Protein AF-A0A1Q9EJE6-F1 (afdb_monomer)

Nearest PDB structures (foldseek):
  3c5n-assembly2_B  TM=5.403E-01  e=3.319E-02  Homo sapiens
  8ex5-assembly1_A  TM=1.142E-01  e=8.002E-02  Homo sapiens
  4nqi-assembly2_D  TM=1.603E-01  e=3.371E+00  Dictyostelium discoideum
  5izt-assembly1_A  TM=1.850E-01  e=8.495E+00  Borreliella burgdorferi B31

Mean predicted aligned error: 17.65 Å

Radius of gyration: 38.87 Å; Cα contacts (8 Å, |Δi|>4): 853; chains: 1; bounding box: 140×93×138 Å

Sequence (865 aa):
MLPLPQVRPEDIKGFANVIARLAELMSLAAFLPVVFRGRMSFTAARTRTAALKAAEAAEQRKTDQKAAGNKDDKDDAVAEEQEAPVQGAPTGIFCLLLCLASEVLRGRGLFVPAASGSKDSPVLVVVDKLKTVGQKLQKRHSDILEKSILERVSLAFAEVLKTQQVFETIHSLVMICVAVAALLNAAVSLGLPAIGQIFAGKRQASSSRAPLLFAVLSVVPVAIFGYGHFANLLKALRSVPQLPALCDALQHALRVAAVVVADADGTPAGFAMFQAASLLTRISSEVASGRLAEAIAPIRAKQDFWSLLDNSTATHGLISLLGTLWLAFGHLRRHSALLAGMALLSIAASPVTLALGWPEASKLLGLPTNEAHPERGLLRFTSVLYAGTAAATLLSGGTVGMLSVMLVLQLVARIHGTEAFASLFSYAGPWPLPAQQERLCAARSFLLACLAAGGGCMRDLAFVDRAPPAVGRGVLARAAKYWLTWAMFSATGAAGNEPQGARKAGAFCHSTPPVLMQRRASLTNRTAGNSTASEEMGWTNSTRADRALVQLEEAFQSAVRWNRWTPGPIGRGWVAMLLTRSSWTNSSLVDEVRRIHASSYFASSPAVFLILLAALGIVLSVCLAVYCRSEQRFGPSQKPDPAPSEVLQRVKSSRSGPPPSLLTSPVGSPSYRKASSGDTTIPRTRWLSPSLVVPSGMELVFAVSELVSAEKQQLAFHIVDLQGQPLSRVVVDEFGSRCGIFLHSLDERPLAWVRTAPLYEKRGGLPQICWPSGEAYGTIAKEDPLPNKRYVLRDASGQRLFTFNGNFQEKAVNVVNANGRLVCDTERCAAPTGNAPYFQVRVAPGVDAGLILCGLLAIDKLRRT

Secondary structure (DSSP, 8-state):
-PPPP---HHHHHHHHHHHHHHHHHHHHHTTHHHHHH--SSHHHHHHHHHHHHHHHHHHHHHHHHHHHS-S------------PPP----HHHHHHHHHHHHHHHHTGGGTSPPPTT-TT-HHHHHHHHHHHHHHHHHHTHHHHHTS-HHHHHHHHHHHHTTSHHHHHHHHHHHHHHHHHHHHHHHHHHHHHHHHHHHHT-----SSTTHHHHHHHHHHHHHHHHHHHHHHHHHHHHHT-TTHHHHHHHHHHHHHHHHHHHS-TTTS-HHHHHHHHHHHHHHHHHHHHTSHHHHHHHHHHHH--TTHHHHSHHHHHHHHHHHHHHHIIIIIGGG-HHHHHHHHHHHHHTSHHHHHHHHHHHHHHTT--TT-S-HHHHHHHHHHHHHHHHHHHHHHHTHHHHHHHHHHHHHHHHHHH-HHHHHHHHHT----S-TTTHHHHHHHHHHHHHHHHHTT--S---S--------S-THHHHHHHHHHHHHHHHTTT------------------------------------------------TTHHHHHHHHHHHHHHHHHHHS------TTSHHHHTTS--------THHHHHHHHHTT-TTGGG-HHHHHHHHHHHHHHHHHHHHHHHHHHTT-------PPP-------------------------PPPPPP-----------S-S-GGGBPPTT--EEEEEETT--SS--EEEEEEE-TTS-EEEEEEEESSSSS-EEEEE-TT--EEEEEE-HHHHHSTT---EEE-TTS-EEEEEEE-TT-SS-EEEEEETTS-EEEEEEEETTTTEEEEEETTS-EEEEEEEE--SSSSS-EEEEEE-TT-BHHHHHHHHHHHHHHTT-

Organism: Symbiodinium microadriaticum (NCBI:txid2951)

Solvent-accessible surface area (backbone atoms only — not comparable to full-atom values): 50777 Å² total; per-residue (Å²): 132,82,78,76,80,84,80,54,73,69,62,33,39,60,36,16,68,46,24,42,49,49,14,53,40,29,46,56,55,19,45,35,62,51,31,63,55,52,48,74,40,50,60,58,52,48,51,48,50,50,49,48,51,50,48,50,53,51,49,50,52,49,52,55,50,57,72,74,47,84,90,81,87,82,83,90,79,84,79,78,80,75,77,75,79,78,84,69,78,66,44,56,58,56,19,44,49,28,40,35,50,16,29,49,45,70,24,37,54,62,73,51,57,52,61,93,88,52,78,77,27,55,55,54,48,40,47,52,43,48,48,50,48,50,51,51,51,60,74,38,43,75,76,48,67,80,47,55,71,66,54,54,53,34,53,50,42,26,60,51,44,62,43,65,72,41,34,51,47,53,46,21,53,51,50,38,26,49,37,48,19,41,50,51,37,47,49,52,61,62,43,53,62,57,52,50,49,64,73,66,67,66,78,71,80,78,80,80,65,52,64,65,51,48,52,49,63,51,50,49,54,50,50,50,50,47,63,74,39,42,68,57,51,51,51,59,52,68,70,41,92,59,42,68,64,51,36,61,54,48,22,53,51,31,39,32,48,15,59,66,49,37,38,66,88,42,44,60,66,63,27,47,26,25,43,30,23,14,36,50,15,35,48,44,16,37,51,39,60,40,55,41,55,64,48,44,46,61,37,75,73,66,74,42,70,68,57,38,67,75,33,64,64,36,37,53,46,50,52,36,49,53,40,28,51,46,33,45,64,70,44,27,60,85,35,60,70,48,42,50,49,23,51,50,52,28,50,60,48,25,52,68,44,40,70,66,45,41,67,58,50,34,54,76,70,69,45,80,79,82,52,98,49,68,50,58,57,52,39,32,52,51,36,38,51,38,52,51,51,54,49,51,40,38,56,54,34,45,71,51,16,52,50,24,43,51,51,51,52,51,51,42,31,65,56,64,37,58,64,65,54,48,58,58,56,67,68,64,58,87,68,95,41,93,88,50,46,68,62,52,50,49,50,52,51,48,53,52,46,56,59,52,68,73,62,74,67,96,73,81,96,79,84,86,91,83,80,82,95,83,83,66,77,64,57,62,55,48,51,54,48,54,49,54,53,51,58,54,52,70,73,70,74,86,78,89,81,86,84,86,88,85,89,85,89,85,90,88,89,85,85,88,90,89,82,88,80,92,80,84,86,87,81,84,86,81,84,91,83,83,88,89,80,91,75,92,82,85,83,74,82,67,66,58,62,59,47,52,53,51,49,50,51,49,51,53,55,48,59,65,67,68,67,83,73,86,79,70,100,77,66,71,72,71,61,61,73,79,65,76,84,79,89,77,93,58,80,71,58,61,59,52,54,58,61,61,70,74,62,95,64,74,89,73,47,66,67,60,54,50,51,49,51,50,51,50,49,50,52,51,47,49,54,48,49,57,50,50,62,61,49,71,77,63,68,87,84,73,76,89,76,82,86,83,80,89,89,91,84,85,82,86,81,83,87,80,88,88,87,84,88,84,89,84,88,85,90,86,86,81,86,81,84,87,80,84,88,90,74,91,73,72,79,76,70,95,53,74,25,73,92,40,42,27,53,79,94,38,73,44,63,34,31,41,64,74,77,72,53,55,63,86,48,77,50,72,51,58,31,19,34,81,83,46,50,74,68,29,34,40,37,35,32,46,82,53,96,71,24,20,39,37,36,22,38,80,85,68,46,68,44,30,30,32,40,41,46,40,51,76,77,34,94,85,37,55,37,29,39,20,39,64,88,64,51,73,52,26,39,49,42,78,54,83,86,54,97,60,66,32,36,36,35,19,37,80,86,64,51,64,52,36,37,42,39,55,44,75,88,64,40,36,35,39,31,20,37,70,86,68,46,79,44,31,44,31,37,64,43,83,47,66,82,59,90,60,60,25,30,35,40,40,34,36,48,69,36,42,48,51,51,53,49,50,49,54,58,49,49,42,37,55,74,74,118

Structure (mmCIF, N/CA/C/O backbone):
data_AF-A0A1Q9EJE6-F1
#
_entry.id   AF-A0A1Q9EJE6-F1
#
loop_
_atom_site.group_PDB
_atom_site.id
_atom_site.type_symbol
_atom_site.label_atom_id
_atom_site.label_alt_id
_atom_site.label_comp_id
_atom_site.label_asym_id
_atom_site.label_entity_id
_atom_site.label_seq_id
_atom_site.pdbx_PDB_ins_code
_atom_site.Cartn_x
_atom_site.Cartn_y
_atom_site.Cartn_z
_atom_site.occupancy
_atom_site.B_iso_or_equiv
_atom_site.auth_seq_id
_atom_site.auth_comp_id
_atom_site.auth_asym_id
_atom_site.auth_atom_id
_atom_site.pdbx_PDB_model_num
ATOM 1 N N . MET A 1 1 ? 16.551 -41.892 -1.245 1.00 55.69 1 MET A N 1
ATOM 2 C CA . MET A 1 1 ? 15.964 -40.540 -1.360 1.00 55.69 1 MET A CA 1
ATOM 3 C C . MET A 1 1 ? 15.736 -40.037 0.049 1.00 55.69 1 MET A C 1
ATOM 5 O O . MET A 1 1 ? 14.985 -40.681 0.768 1.00 55.69 1 MET A O 1
ATOM 9 N N . LEU A 1 2 ? 16.419 -38.973 0.475 1.00 67.12 2 LEU A N 1
ATOM 10 C CA . LEU A 1 2 ? 16.046 -38.311 1.726 1.00 67.12 2 LEU A CA 1
ATOM 11 C C . LEU A 1 2 ? 14.657 -37.682 1.518 1.00 67.12 2 LEU A C 1
ATOM 13 O O . LEU A 1 2 ? 14.440 -37.091 0.455 1.00 67.12 2 LEU A O 1
ATOM 17 N N . PRO A 1 3 ? 13.703 -37.853 2.448 1.00 81.25 3 PRO A N 1
ATOM 18 C CA . PRO A 1 3 ? 12.403 -37.208 2.338 1.00 81.25 3 PRO A CA 1
ATOM 19 C C . PRO A 1 3 ? 12.618 -35.693 2.272 1.00 81.25 3 PRO A C 1
ATOM 21 O O . PRO A 1 3 ? 13.289 -35.125 3.134 1.00 81.25 3 PRO A O 1
ATOM 24 N N . LEU A 1 4 ? 12.093 -35.049 1.225 1.00 79.06 4 LEU A N 1
ATOM 25 C CA . LEU A 1 4 ? 12.122 -33.592 1.133 1.00 79.06 4 LEU A CA 1
ATOM 26 C C . LEU A 1 4 ? 11.397 -33.025 2.363 1.00 79.06 4 LEU A C 1
ATOM 28 O O . LEU A 1 4 ? 10.298 -33.499 2.674 1.00 79.06 4 LEU A O 1
ATOM 32 N N . PRO A 1 5 ? 11.989 -32.051 3.074 1.00 84.75 5 PRO A N 1
ATOM 33 C CA . PRO A 1 5 ? 11.337 -31.439 4.221 1.00 84.75 5 PRO A CA 1
ATOM 34 C C . PRO A 1 5 ? 9.996 -30.842 3.780 1.00 84.75 5 PRO A C 1
ATOM 36 O O . PRO A 1 5 ? 9.907 -30.158 2.758 1.00 84.75 5 PRO A O 1
ATOM 39 N N . GLN A 1 6 ? 8.934 -31.153 4.526 1.00 88.00 6 GLN A N 1
ATOM 40 C CA . GLN A 1 6 ? 7.605 -30.618 4.249 1.00 88.00 6 GLN A CA 1
ATOM 41 C C . GLN A 1 6 ? 7.590 -29.125 4.582 1.00 88.00 6 GLN A C 1
ATOM 43 O O . GLN A 1 6 ? 7.669 -28.748 5.749 1.00 88.00 6 GLN A O 1
ATOM 48 N N . VAL A 1 7 ? 7.495 -28.285 3.551 1.00 87.75 7 VAL A N 1
ATOM 49 C CA . VAL A 1 7 ? 7.324 -26.835 3.700 1.00 87.75 7 VAL A CA 1
ATOM 50 C C . VAL A 1 7 ? 5.865 -26.561 4.047 1.00 87.75 7 VAL A C 1
ATOM 52 O O . VAL A 1 7 ? 4.972 -26.975 3.301 1.00 87.75 7 VAL A O 1
ATOM 55 N N . ARG A 1 8 ? 5.601 -25.879 5.167 1.00 89.88 8 ARG A N 1
ATOM 56 C CA . ARG A 1 8 ? 4.228 -25.511 5.525 1.00 89.88 8 ARG A CA 1
ATOM 57 C C . ARG A 1 8 ? 3.794 -24.307 4.679 1.00 89.88 8 ARG A C 1
ATOM 59 O O . ARG A 1 8 ? 4.611 -23.429 4.403 1.00 89.88 8 ARG A O 1
ATOM 66 N N . PRO A 1 9 ? 2.513 -24.204 4.286 1.00 85.81 9 PRO A N 1
ATOM 67 C CA . PRO A 1 9 ? 2.012 -23.040 3.549 1.00 85.81 9 PRO A CA 1
ATOM 68 C C . PRO A 1 9 ? 2.236 -21.704 4.277 1.00 85.81 9 PRO A C 1
ATOM 70 O O . PRO A 1 9 ? 2.413 -20.668 3.641 1.00 85.81 9 PRO A O 1
ATOM 73 N N . GLU A 1 10 ? 2.249 -21.727 5.610 1.00 86.00 10 GLU A N 1
ATOM 74 C CA . GLU A 1 10 ? 2.514 -20.556 6.454 1.00 86.00 10 GLU A CA 1
ATOM 75 C C . GLU A 1 10 ? 3.941 -20.027 6.274 1.00 86.00 10 GLU A C 1
ATOM 77 O O . GLU A 1 10 ? 4.134 -18.816 6.146 1.00 86.00 10 GLU A O 1
ATOM 82 N N . ASP A 1 11 ? 4.918 -20.930 6.150 1.00 86.62 11 ASP A N 1
ATOM 83 C CA . ASP A 1 11 ? 6.318 -20.573 5.912 1.00 86.62 11 ASP A CA 1
ATOM 84 C C . ASP A 1 11 ? 6.452 -19.836 4.570 1.00 86.62 11 ASP A C 1
ATOM 86 O O . ASP A 1 11 ? 7.142 -18.824 4.469 1.00 86.62 11 ASP A O 1
ATOM 90 N N . ILE A 1 12 ? 5.718 -20.286 3.544 1.00 90.00 12 ILE A N 1
ATOM 91 C CA . ILE A 1 12 ? 5.713 -19.685 2.199 1.00 90.00 12 ILE A CA 1
ATOM 92 C C . ILE A 1 12 ? 5.156 -18.256 2.226 1.00 90.00 12 ILE A C 1
ATOM 94 O O . ILE A 1 12 ? 5.728 -17.360 1.594 1.00 90.00 12 ILE A O 1
ATOM 98 N N . LYS A 1 13 ? 4.075 -18.016 2.983 1.00 88.44 13 LYS A N 1
ATOM 99 C CA . LYS A 1 13 ? 3.480 -16.677 3.127 1.00 88.44 13 LYS A CA 1
ATOM 100 C C . LYS A 1 13 ? 4.464 -15.683 3.750 1.00 88.44 13 LYS A C 1
ATOM 102 O O . LYS A 1 13 ? 4.498 -14.525 3.330 1.00 88.44 13 LYS A O 1
ATOM 107 N N . GLY A 1 14 ? 5.314 -16.136 4.677 1.00 87.81 14 GLY A N 1
ATOM 108 C CA . GLY A 1 14 ? 6.379 -15.321 5.275 1.00 87.81 14 GLY A CA 1
ATOM 109 C C . GLY A 1 14 ? 7.377 -14.764 4.249 1.00 87.81 14 GLY A C 1
ATOM 110 O O . GLY A 1 14 ? 7.838 -13.626 4.379 1.00 87.81 14 GLY A O 1
ATOM 111 N N . PHE A 1 15 ? 7.652 -15.510 3.173 1.00 93.94 15 PHE A N 1
ATOM 112 C CA . PHE A 1 15 ? 8.579 -15.093 2.115 1.00 93.94 15 PHE A CA 1
ATOM 113 C C . PHE A 1 15 ? 7.953 -14.200 1.038 1.00 93.94 15 PHE A C 1
ATOM 115 O O . PHE A 1 15 ? 8.701 -13.527 0.327 1.00 93.94 15 PHE A O 1
ATOM 122 N N . ALA A 1 16 ? 6.623 -14.123 0.920 1.00 93.75 16 ALA A N 1
ATOM 123 C CA . ALA A 1 16 ? 5.955 -13.380 -0.157 1.00 93.75 16 ALA A CA 1
ATOM 124 C C . ALA A 1 16 ? 6.440 -11.920 -0.265 1.00 93.75 16 ALA A C 1
ATOM 126 O O . ALA A 1 16 ? 6.771 -11.448 -1.357 1.00 93.75 16 ALA A O 1
ATOM 127 N N . ASN A 1 17 ? 6.588 -11.240 0.877 1.00 92.19 17 ASN A N 1
ATOM 128 C CA . ASN A 1 17 ? 7.103 -9.869 0.947 1.00 92.19 17 ASN A CA 1
ATOM 129 C C . ASN A 1 17 ? 8.565 -9.751 0.502 1.00 92.19 17 ASN A C 1
ATOM 131 O O . ASN A 1 17 ? 8.957 -8.746 -0.087 1.00 92.19 17 ASN A O 1
ATOM 135 N N . VAL A 1 18 ? 9.388 -10.758 0.790 1.00 95.06 18 VAL A N 1
ATOM 136 C CA . VAL A 1 18 ? 10.798 -10.761 0.394 1.00 95.06 18 VAL A CA 1
ATOM 137 C C . VAL A 1 18 ? 10.926 -10.951 -1.116 1.00 95.06 18 VAL A C 1
ATOM 139 O O . VAL A 1 18 ? 11.690 -10.243 -1.766 1.00 95.06 18 VAL A O 1
ATOM 142 N N . ILE A 1 19 ? 10.109 -11.838 -1.682 1.00 95.75 19 ILE A N 1
ATOM 143 C CA . ILE A 1 19 ? 10.043 -12.118 -3.121 1.00 95.75 19 ILE A CA 1
ATOM 144 C C . ILE A 1 19 ? 9.580 -10.884 -3.892 1.00 95.75 19 ILE A C 1
ATOM 146 O O . ILE A 1 19 ? 10.188 -10.536 -4.902 1.00 95.75 19 ILE A O 1
ATOM 150 N N . ALA A 1 20 ? 8.577 -10.161 -3.382 1.00 95.12 20 ALA A N 1
ATOM 151 C CA . ALA A 1 20 ? 8.160 -8.886 -3.966 1.00 95.12 20 ALA A CA 1
ATOM 152 C C . ALA A 1 20 ? 9.343 -7.906 -4.065 1.00 95.12 20 ALA A C 1
ATOM 154 O O . ALA A 1 20 ? 9.559 -7.284 -5.101 1.00 95.12 20 ALA A O 1
ATOM 155 N N . ARG A 1 21 ? 10.176 -7.813 -3.021 1.00 95.19 21 ARG A N 1
ATOM 156 C CA . ARG A 1 21 ? 11.365 -6.943 -3.034 1.00 95.19 21 ARG A CA 1
ATOM 157 C C . ARG A 1 21 ? 12.474 -7.444 -3.946 1.00 95.19 21 ARG A C 1
ATOM 159 O O . ARG A 1 21 ? 13.160 -6.621 -4.543 1.00 95.19 21 ARG A O 1
ATOM 166 N N . LEU A 1 22 ? 12.648 -8.758 -4.075 1.00 96.44 22 LEU A N 1
ATOM 167 C CA . LEU A 1 22 ? 13.573 -9.344 -5.047 1.00 96.44 22 LEU A CA 1
ATOM 168 C C . LEU A 1 22 ? 13.137 -9.031 -6.483 1.00 96.44 22 LEU A C 1
ATOM 170 O O . LEU A 1 22 ? 13.984 -8.687 -7.305 1.00 96.44 22 LEU A O 1
ATOM 174 N N . ALA A 1 23 ? 11.834 -9.051 -6.774 1.00 96.62 23 ALA A N 1
ATOM 175 C CA . ALA A 1 23 ? 11.320 -8.612 -8.069 1.00 96.62 23 ALA A CA 1
ATOM 176 C C . ALA A 1 23 ? 11.697 -7.147 -8.351 1.00 96.62 23 ALA A C 1
ATOM 178 O O . ALA A 1 23 ? 12.178 -6.835 -9.442 1.00 96.62 23 ALA A O 1
ATOM 179 N N . GLU A 1 24 ? 11.559 -6.255 -7.367 1.00 96.31 24 GLU A N 1
ATOM 180 C CA . GLU A 1 24 ? 11.955 -4.846 -7.514 1.00 96.31 24 GLU A CA 1
ATOM 181 C C . GLU A 1 24 ? 13.469 -4.633 -7.595 1.00 96.31 24 GLU A C 1
ATOM 183 O O . GLU A 1 24 ? 13.945 -3.762 -8.324 1.00 96.31 24 GLU A O 1
ATOM 188 N N . LEU A 1 25 ? 14.252 -5.460 -6.908 1.00 96.38 25 LEU A N 1
ATOM 189 C CA . LEU A 1 25 ? 15.700 -5.487 -7.063 1.00 96.38 25 LEU A CA 1
ATOM 190 C C . LEU A 1 25 ? 16.098 -5.861 -8.496 1.00 96.38 25 LEU A C 1
ATOM 192 O O . LEU A 1 25 ? 16.945 -5.196 -9.087 1.00 96.38 25 LEU A O 1
ATOM 196 N N . MET A 1 26 ? 15.482 -6.900 -9.066 1.00 96.88 26 MET A N 1
ATOM 197 C CA . MET A 1 26 ? 15.737 -7.314 -10.449 1.00 96.88 26 MET A CA 1
ATOM 198 C C . MET A 1 26 ? 15.295 -6.239 -11.447 1.00 96.88 26 MET A C 1
ATOM 200 O O . MET A 1 26 ? 16.007 -5.981 -12.414 1.00 96.88 26 MET A O 1
ATOM 204 N N . SER A 1 27 ? 14.175 -5.557 -11.178 1.00 96.19 27 SER A N 1
ATOM 205 C CA . SER A 1 27 ? 13.733 -4.387 -11.951 1.00 96.19 27 SER A CA 1
ATOM 206 C C . SER A 1 27 ? 14.822 -3.320 -12.022 1.00 96.19 27 SER A C 1
ATOM 208 O O . SER A 1 27 ? 15.177 -2.856 -13.103 1.00 96.19 27 SER A O 1
ATOM 210 N N . LEU A 1 28 ? 15.388 -2.968 -10.866 1.00 96.19 28 LEU A N 1
ATOM 211 C CA . LEU A 1 28 ? 16.460 -1.988 -10.754 1.00 96.19 28 LEU A CA 1
ATOM 212 C C . LEU A 1 28 ? 17.743 -2.474 -11.442 1.00 96.19 28 LEU A C 1
ATOM 214 O O . LEU A 1 28 ? 18.359 -1.730 -12.204 1.00 96.19 28 LEU A O 1
ATOM 218 N N . ALA A 1 29 ? 18.119 -3.739 -11.235 1.00 95.94 29 ALA A N 1
ATOM 219 C CA . ALA A 1 29 ? 19.286 -4.352 -11.864 1.00 95.94 29 ALA A CA 1
ATOM 220 C C . ALA A 1 29 ? 19.186 -4.382 -13.399 1.00 95.94 29 ALA A C 1
ATOM 222 O O . ALA A 1 29 ? 20.208 -4.289 -14.079 1.00 95.94 29 ALA A O 1
ATOM 223 N N . ALA A 1 30 ? 17.975 -4.426 -13.965 1.00 95.25 30 ALA A N 1
ATOM 224 C CA . ALA A 1 30 ? 17.783 -4.333 -15.410 1.00 95.25 30 ALA A CA 1
ATOM 225 C C . ALA A 1 30 ? 18.321 -3.021 -15.998 1.00 95.25 30 ALA A C 1
ATOM 227 O O . ALA A 1 30 ? 18.731 -3.001 -17.157 1.00 95.25 30 ALA A O 1
ATOM 228 N N . PHE A 1 31 ? 18.377 -1.939 -15.215 1.00 93.69 31 PHE A N 1
ATOM 229 C CA . PHE A 1 31 ? 18.925 -0.659 -15.660 1.00 93.69 31 PHE A CA 1
ATOM 230 C C . PHE A 1 31 ? 20.453 -0.588 -15.593 1.00 93.69 31 PHE A C 1
ATOM 232 O O . PHE A 1 31 ? 21.020 0.287 -16.247 1.00 93.69 31 PHE A O 1
ATOM 239 N N . LEU A 1 32 ? 21.142 -1.505 -14.896 1.00 92.69 32 LEU A N 1
ATOM 240 C CA . LEU A 1 32 ? 22.612 -1.513 -14.847 1.00 92.69 32 LEU A CA 1
ATOM 241 C C . LEU A 1 32 ? 23.218 -1.561 -16.259 1.00 92.69 32 LEU A C 1
ATOM 243 O O . LEU A 1 32 ? 23.993 -0.668 -16.593 1.00 92.69 32 LEU A O 1
ATOM 247 N N . PRO A 1 33 ? 22.843 -2.520 -17.133 1.00 89.50 33 PRO A N 1
ATOM 248 C CA . PRO A 1 33 ? 23.347 -2.566 -18.503 1.00 89.50 33 PRO A CA 1
ATOM 249 C C . PRO A 1 33 ? 23.011 -1.318 -19.321 1.00 89.50 33 PRO A C 1
ATOM 251 O O . PRO A 1 33 ? 23.768 -0.971 -20.223 1.00 89.50 33 PRO A O 1
ATOM 254 N N . VAL A 1 34 ? 21.890 -0.653 -19.029 1.00 88.12 34 VAL A N 1
ATOM 255 C CA . VAL A 1 34 ? 21.440 0.546 -19.749 1.00 88.12 34 VAL A CA 1
ATOM 256 C C . VAL A 1 34 ? 22.289 1.754 -19.359 1.00 88.12 34 VAL A C 1
ATOM 258 O O . VAL A 1 34 ? 22.837 2.429 -20.232 1.00 88.12 34 VAL A O 1
ATOM 261 N N . VAL A 1 35 ? 22.444 1.998 -18.056 1.00 86.88 35 VAL A N 1
ATOM 262 C CA . VAL A 1 35 ? 23.222 3.124 -17.526 1.00 86.88 35 VAL A CA 1
ATOM 263 C C . VAL A 1 35 ? 24.711 2.913 -17.768 1.00 86.88 35 VAL A C 1
ATOM 265 O O . VAL A 1 35 ? 25.362 3.807 -18.300 1.00 86.88 35 VAL A O 1
ATOM 268 N N . PHE A 1 36 ? 25.232 1.717 -17.476 1.00 84.31 36 PHE A N 1
ATOM 269 C CA . PHE A 1 36 ? 26.645 1.389 -17.661 1.00 84.31 36 PHE A CA 1
ATOM 270 C C . PHE A 1 36 ? 27.059 1.471 -19.125 1.00 84.31 36 PHE A C 1
ATOM 272 O O . PHE A 1 36 ? 28.151 1.937 -19.444 1.00 84.31 36 PHE A O 1
ATOM 279 N N . ARG A 1 37 ? 26.186 1.037 -20.046 1.00 78.06 37 ARG A N 1
ATOM 280 C CA . ARG A 1 37 ? 26.501 1.200 -21.461 1.00 78.06 37 ARG A CA 1
ATOM 281 C C . ARG A 1 37 ? 26.421 2.652 -21.883 1.00 78.06 37 ARG A C 1
ATOM 283 O O . ARG A 1 37 ? 27.168 2.978 -22.795 1.00 78.06 37 ARG A O 1
ATOM 290 N N . GLY A 1 38 ? 25.546 3.492 -21.309 1.00 60.56 38 GLY A N 1
ATOM 291 C CA . GLY A 1 38 ? 25.366 4.903 -21.708 1.00 60.56 38 GLY A CA 1
ATOM 292 C C . GLY A 1 38 ? 25.186 5.104 -23.225 1.00 60.56 38 GLY A C 1
ATOM 293 O O . GLY A 1 38 ? 25.336 6.201 -23.744 1.00 60.56 38 GLY A O 1
ATOM 294 N N . ARG A 1 39 ? 24.926 4.006 -23.945 1.00 52.97 39 ARG A N 1
ATOM 295 C CA . ARG A 1 39 ? 25.092 3.784 -25.387 1.00 52.97 39 ARG A CA 1
ATOM 296 C C . ARG A 1 39 ? 24.035 2.769 -25.827 1.00 52.97 39 ARG A C 1
ATOM 298 O O . ARG A 1 39 ? 24.349 1.782 -26.487 1.00 52.97 39 ARG A O 1
ATOM 305 N N . MET A 1 40 ? 22.781 2.951 -25.409 1.00 47.69 40 MET A N 1
ATOM 306 C CA . MET A 1 40 ? 21.665 2.233 -26.036 1.00 47.69 40 MET A CA 1
ATOM 307 C C . MET A 1 40 ? 21.725 2.533 -27.540 1.00 47.69 40 MET A C 1
ATOM 309 O O . MET A 1 40 ? 21.690 3.694 -27.932 1.00 47.69 40 MET A O 1
ATOM 313 N N . SER A 1 41 ? 21.912 1.500 -28.363 1.00 47.94 41 SER A N 1
ATOM 314 C CA . SER A 1 41 ? 21.872 1.519 -29.834 1.00 47.94 41 SER A CA 1
ATOM 315 C C . SER A 1 41 ? 22.832 2.460 -30.599 1.00 47.94 41 SER A C 1
ATOM 317 O O . SER A 1 41 ? 22.969 2.332 -31.809 1.00 47.94 41 SER A O 1
ATOM 319 N N . PHE A 1 42 ? 23.599 3.351 -29.967 1.00 49.84 42 PHE A N 1
ATOM 320 C CA . PHE A 1 42 ? 24.499 4.243 -30.718 1.00 49.84 42 PHE A CA 1
ATOM 321 C C . PHE A 1 42 ? 25.666 3.547 -31.394 1.00 49.84 42 PHE A C 1
ATOM 323 O O . PHE A 1 42 ? 26.182 4.051 -32.385 1.00 49.84 42 PHE A O 1
ATOM 330 N N . THR A 1 43 ? 26.108 2.408 -30.870 1.00 48.34 43 THR A N 1
ATOM 331 C CA . THR A 1 43 ? 27.097 1.582 -31.560 1.00 48.34 43 THR A CA 1
ATOM 332 C C . THR A 1 43 ? 26.485 0.922 -32.782 1.00 48.34 43 THR A C 1
ATOM 334 O O . THR A 1 43 ? 27.141 0.934 -33.809 1.00 48.34 43 THR A O 1
ATOM 337 N N . ALA A 1 44 ? 25.232 0.458 -32.718 1.00 54.94 44 ALA A N 1
ATOM 338 C CA . ALA A 1 44 ? 24.502 -0.039 -33.884 1.00 54.94 44 ALA A CA 1
ATOM 339 C C . ALA A 1 44 ? 24.224 1.083 -34.898 1.00 54.94 44 ALA A C 1
ATOM 341 O O . ALA A 1 44 ? 24.396 0.889 -36.093 1.00 54.94 44 ALA A O 1
ATOM 342 N N . ALA A 1 45 ? 23.887 2.291 -34.440 1.00 56.62 45 ALA A N 1
ATOM 343 C CA . ALA A 1 45 ? 23.759 3.466 -35.297 1.00 56.62 45 ALA A CA 1
ATOM 344 C C . ALA A 1 45 ? 25.112 3.891 -35.893 1.00 56.62 45 ALA A C 1
ATOM 346 O O . ALA A 1 45 ? 25.165 4.276 -37.057 1.00 56.62 45 ALA A O 1
ATOM 347 N N . ARG A 1 46 ? 26.221 3.784 -35.143 1.00 60.62 46 ARG A N 1
ATOM 348 C CA . ARG A 1 46 ? 27.589 4.050 -35.628 1.00 60.62 46 ARG A CA 1
ATOM 349 C C . ARG A 1 46 ? 28.075 2.995 -36.612 1.00 60.62 46 ARG A C 1
ATOM 351 O O . ARG A 1 46 ? 28.682 3.360 -37.607 1.00 60.62 46 ARG A O 1
ATOM 358 N N . THR A 1 47 ? 27.817 1.714 -36.366 1.00 66.31 47 THR A N 1
ATOM 359 C CA . THR A 1 47 ? 28.171 0.646 -37.307 1.00 66.31 47 THR A CA 1
ATOM 360 C C . THR A 1 47 ? 27.275 0.692 -38.533 1.00 66.31 47 THR A C 1
ATOM 362 O O . THR A 1 47 ? 27.791 0.522 -39.626 1.00 66.31 47 THR A O 1
ATOM 365 N N . ARG A 1 48 ? 25.982 1.023 -38.400 1.00 66.00 48 ARG A N 1
ATOM 366 C CA . ARG A 1 48 ? 25.092 1.265 -39.547 1.00 66.00 48 ARG A CA 1
ATOM 367 C C . ARG A 1 48 ? 25.488 2.504 -40.334 1.00 66.00 48 ARG A C 1
ATOM 369 O O . ARG A 1 48 ? 25.484 2.435 -41.547 1.00 66.00 48 ARG A O 1
ATOM 376 N N . THR A 1 49 ? 25.882 3.606 -39.695 1.00 72.06 49 THR A N 1
ATOM 377 C CA . THR A 1 49 ? 26.400 4.780 -40.427 1.00 72.06 49 THR A CA 1
ATOM 378 C C . THR A 1 49 ? 27.767 4.514 -41.043 1.00 72.06 49 THR A C 1
ATOM 380 O O . THR A 1 49 ? 28.037 5.021 -42.122 1.00 72.06 49 THR A O 1
ATOM 383 N N . ALA A 1 50 ? 28.623 3.704 -40.416 1.00 73.38 50 ALA A N 1
ATOM 384 C CA . ALA A 1 50 ? 29.869 3.254 -41.030 1.00 73.38 50 ALA A CA 1
ATOM 385 C C . ALA A 1 50 ? 29.609 2.310 -42.215 1.00 73.38 50 ALA A C 1
ATOM 387 O O . ALA A 1 50 ? 30.267 2.444 -43.238 1.00 73.38 50 ALA A O 1
ATOM 388 N N . ALA A 1 51 ? 28.631 1.408 -42.106 1.00 76.62 51 ALA A N 1
ATOM 389 C CA . ALA A 1 51 ? 28.219 0.507 -43.177 1.00 76.62 51 ALA A CA 1
ATOM 390 C C . ALA A 1 51 ? 27.527 1.258 -44.323 1.00 76.62 51 ALA A C 1
ATOM 392 O O . ALA A 1 51 ? 27.839 0.990 -45.472 1.00 76.62 51 ALA A O 1
ATOM 393 N N . LEU A 1 52 ? 26.667 2.237 -44.022 1.00 82.62 52 LEU A N 1
ATOM 394 C CA . LEU A 1 52 ? 26.071 3.146 -45.007 1.00 82.62 52 LEU A CA 1
ATOM 395 C C . LEU A 1 52 ? 27.151 3.962 -45.704 1.00 82.62 52 LEU A C 1
ATOM 397 O O . LEU A 1 52 ? 27.197 3.955 -46.918 1.00 82.62 52 LEU A O 1
ATOM 401 N N . LYS A 1 53 ? 28.093 4.565 -44.968 1.00 83.06 53 LYS A N 1
ATOM 402 C CA . LYS A 1 53 ? 29.228 5.269 -45.584 1.00 83.06 53 LYS A CA 1
ATOM 403 C C . LYS A 1 53 ? 30.115 4.349 -46.416 1.00 83.06 53 LYS A C 1
ATOM 405 O O . LYS A 1 53 ? 30.668 4.786 -47.415 1.00 83.06 53 LYS A O 1
ATOM 410 N N . ALA A 1 54 ? 30.289 3.095 -46.004 1.00 82.12 54 ALA A N 1
ATOM 411 C CA . ALA A 1 54 ? 31.027 2.107 -46.781 1.00 82.12 54 ALA A CA 1
ATOM 412 C C . ALA A 1 54 ? 30.254 1.688 -48.042 1.00 82.12 54 ALA A C 1
ATOM 414 O O . ALA A 1 54 ? 30.878 1.493 -49.081 1.00 82.12 54 ALA A O 1
ATOM 415 N N . ALA A 1 55 ? 28.924 1.591 -47.967 1.00 84.69 55 ALA A N 1
ATOM 416 C CA . ALA A 1 55 ? 28.049 1.328 -49.103 1.00 84.69 55 ALA A CA 1
ATOM 417 C C . ALA A 1 55 ? 28.025 2.517 -50.074 1.00 84.69 55 ALA A C 1
ATOM 419 O O . ALA A 1 55 ? 28.275 2.312 -51.253 1.00 84.69 55 ALA A O 1
ATOM 420 N N . GLU A 1 56 ? 27.863 3.746 -49.576 1.00 88.44 56 GLU A N 1
ATOM 421 C CA . GLU A 1 56 ? 27.974 4.995 -50.344 1.00 88.44 56 GLU A CA 1
ATOM 422 C C . GLU A 1 56 ? 29.354 5.101 -51.006 1.00 88.44 56 GLU A C 1
ATOM 424 O O . GLU A 1 56 ? 29.451 5.360 -52.198 1.00 88.44 56 GLU A O 1
ATOM 429 N N . ALA A 1 57 ? 30.444 4.827 -50.279 1.00 87.62 57 ALA A N 1
ATOM 430 C CA . ALA A 1 57 ? 31.789 4.831 -50.856 1.00 87.62 57 ALA A CA 1
ATOM 431 C C . ALA A 1 57 ? 31.990 3.721 -51.903 1.00 87.62 57 ALA A C 1
ATOM 433 O O . ALA A 1 57 ? 32.738 3.907 -52.863 1.00 87.62 57 ALA A O 1
ATOM 434 N N . ALA A 1 58 ? 31.352 2.561 -51.732 1.00 86.81 58 ALA A N 1
ATOM 435 C CA . ALA A 1 58 ? 31.373 1.487 -52.721 1.00 86.81 58 ALA A CA 1
ATOM 436 C C . ALA A 1 58 ? 30.540 1.839 -53.961 1.00 86.81 58 ALA A C 1
ATOM 438 O O . ALA A 1 58 ? 30.938 1.496 -55.072 1.00 86.81 58 ALA A O 1
ATOM 439 N N . GLU A 1 59 ? 29.421 2.539 -53.787 1.00 89.94 59 GLU A N 1
ATOM 440 C CA . GLU A 1 59 ? 28.588 3.041 -54.875 1.00 89.94 59 GLU A CA 1
ATOM 441 C C . GLU A 1 59 ? 29.311 4.140 -55.654 1.00 89.94 59 GLU A C 1
ATOM 443 O O . GLU A 1 59 ? 29.436 4.018 -56.867 1.00 89.94 59 GLU A O 1
ATOM 448 N N . GLN A 1 60 ? 29.921 5.109 -54.964 1.00 89.62 60 GLN A N 1
ATOM 449 C CA . GLN A 1 60 ? 30.750 6.158 -55.565 1.00 89.62 60 GLN A CA 1
ATOM 450 C C . GLN A 1 60 ? 31.880 5.566 -56.422 1.00 89.62 60 GLN A C 1
ATOM 452 O O . GLN A 1 60 ? 32.114 5.995 -57.547 1.00 89.62 60 GLN A O 1
ATOM 457 N N . ARG A 1 61 ? 32.542 4.508 -55.929 1.00 88.50 61 ARG A N 1
ATOM 458 C CA . ARG A 1 61 ? 33.569 3.784 -56.696 1.00 88.50 61 ARG A CA 1
ATOM 459 C C . ARG A 1 61 ? 33.012 3.129 -57.959 1.00 88.50 61 ARG A C 1
ATOM 461 O O . ARG A 1 61 ? 33.729 3.065 -58.953 1.00 88.50 61 ARG A O 1
ATOM 468 N N . LYS A 1 62 ? 31.767 2.640 -57.939 1.00 88.00 62 LYS A N 1
ATOM 469 C CA . LYS A 1 62 ? 31.114 2.100 -59.141 1.00 88.00 62 LYS A CA 1
ATOM 470 C C . LYS A 1 62 ? 30.802 3.210 -60.138 1.00 88.00 62 LYS A C 1
ATOM 472 O O . LYS A 1 62 ? 31.012 2.998 -61.327 1.00 88.00 62 LYS A O 1
ATOM 477 N N . THR A 1 63 ? 30.344 4.376 -59.687 1.00 86.06 63 THR A N 1
ATOM 478 C CA . THR A 1 63 ? 30.101 5.533 -60.563 1.00 86.06 63 THR A CA 1
ATOM 479 C C . THR A 1 63 ? 31.395 6.047 -61.186 1.00 86.06 63 THR A C 1
ATOM 481 O O . THR A 1 63 ? 31.432 6.253 -62.397 1.00 86.06 63 THR A O 1
ATOM 484 N N . ASP A 1 64 ? 32.471 6.153 -60.405 1.00 85.12 64 ASP A N 1
ATOM 485 C CA . ASP A 1 64 ? 33.787 6.571 -60.900 1.00 85.12 64 ASP A CA 1
ATOM 486 C C . ASP A 1 64 ? 34.371 5.550 -61.897 1.00 85.12 64 ASP A C 1
ATOM 488 O O . ASP A 1 64 ? 34.913 5.930 -62.934 1.00 85.12 64 ASP A O 1
ATOM 492 N N . GLN A 1 65 ? 34.202 4.242 -61.649 1.00 83.56 65 GLN A N 1
ATOM 493 C CA . GLN A 1 65 ? 34.587 3.194 -62.605 1.00 83.56 65 GLN A CA 1
ATOM 494 C C . GLN A 1 65 ? 33.743 3.223 -63.886 1.00 83.56 65 GLN A C 1
ATOM 496 O O . GLN A 1 65 ? 34.280 3.012 -64.971 1.00 83.56 65 GLN A O 1
ATOM 501 N N . LYS A 1 66 ? 32.442 3.518 -63.786 1.00 77.81 66 LYS A N 1
ATOM 502 C CA . LYS A 1 66 ? 31.548 3.644 -64.948 1.00 77.81 66 LYS A CA 1
ATOM 503 C C . LYS A 1 66 ? 31.855 4.900 -65.771 1.00 77.81 66 LYS A C 1
ATOM 505 O O . LYS A 1 66 ? 31.688 4.874 -66.982 1.00 77.81 66 LYS A O 1
ATOM 510 N N . ALA A 1 67 ? 32.351 5.968 -65.142 1.00 77.44 67 ALA A N 1
ATOM 511 C CA . ALA A 1 67 ? 32.825 7.170 -65.829 1.00 77.44 67 ALA A CA 1
ATOM 512 C C . ALA A 1 67 ? 34.164 6.963 -66.568 1.00 77.44 67 ALA A C 1
ATOM 514 O O . ALA A 1 67 ? 34.452 7.691 -67.515 1.00 77.44 67 ALA A O 1
ATOM 515 N N . ALA A 1 68 ? 34.967 5.973 -66.161 1.00 78.12 68 ALA A N 1
ATOM 516 C CA . ALA A 1 68 ? 36.235 5.619 -66.803 1.00 78.12 68 ALA A CA 1
ATOM 517 C C . ALA A 1 68 ? 36.111 4.515 -67.882 1.00 78.12 68 ALA A C 1
ATOM 519 O O . ALA A 1 68 ? 37.068 4.275 -68.616 1.00 78.12 68 ALA A O 1
ATOM 520 N N . GLY A 1 69 ? 34.960 3.837 -67.979 1.00 66.88 69 GLY A N 1
ATOM 521 C CA . GLY A 1 69 ? 34.688 2.768 -68.947 1.00 66.88 69 GLY A CA 1
ATOM 522 C C . GLY A 1 69 ? 34.029 3.271 -70.237 1.00 66.88 69 GLY A C 1
ATOM 523 O O . GLY A 1 69 ? 33.148 4.123 -70.201 1.00 66.88 69 GLY A O 1
ATOM 524 N N . ASN A 1 70 ? 34.481 2.732 -71.372 1.00 58.94 70 ASN A N 1
ATOM 525 C CA . ASN A 1 70 ? 34.133 3.105 -72.746 1.00 58.94 70 ASN A CA 1
ATOM 526 C C . ASN A 1 70 ? 32.611 3.203 -73.029 1.00 58.94 70 ASN A C 1
ATOM 528 O O . ASN A 1 70 ? 31.811 2.451 -72.479 1.00 58.94 70 ASN A O 1
ATOM 532 N N . LYS A 1 71 ? 32.232 4.144 -73.902 1.00 57.38 71 LYS A N 1
ATOM 533 C CA . LYS A 1 71 ? 30.918 4.818 -73.971 1.00 57.38 71 LYS A CA 1
ATOM 534 C C . LYS A 1 71 ? 29.826 4.113 -74.805 1.00 57.38 71 LYS A C 1
ATOM 536 O O . LYS A 1 71 ? 28.809 4.745 -75.077 1.00 57.38 71 LYS A O 1
ATOM 541 N N . ASP A 1 72 ? 29.994 2.853 -75.200 1.00 57.47 72 ASP A N 1
ATOM 542 C CA . ASP A 1 72 ? 29.270 2.349 -76.384 1.00 57.47 72 ASP A CA 1
ATOM 543 C C . ASP A 1 72 ? 28.041 1.452 -76.151 1.00 57.47 72 ASP A C 1
ATOM 545 O O . ASP A 1 72 ? 27.334 1.199 -77.116 1.00 57.47 72 ASP A O 1
ATOM 549 N N . ASP A 1 73 ? 27.680 1.071 -74.921 1.00 59.81 73 ASP A N 1
ATOM 550 C CA . ASP A 1 73 ? 26.431 0.323 -74.675 1.00 59.81 73 ASP A CA 1
ATOM 551 C C . ASP A 1 73 ? 25.541 1.049 -73.664 1.00 59.81 73 ASP A C 1
ATOM 553 O O . ASP A 1 73 ? 25.695 0.963 -72.441 1.00 59.81 73 ASP A O 1
ATOM 557 N N . LYS A 1 74 ? 24.606 1.820 -74.210 1.00 59.31 74 LYS A N 1
ATOM 558 C CA . LYS A 1 74 ? 23.591 2.570 -73.484 1.00 59.31 74 LYS A CA 1
ATOM 559 C C . LYS A 1 74 ? 22.263 2.197 -74.113 1.00 59.31 74 LYS A C 1
ATOM 561 O O . LYS A 1 74 ? 22.024 2.679 -75.202 1.00 59.31 74 LYS A O 1
ATOM 566 N N . ASP A 1 75 ? 21.478 1.357 -73.441 1.00 53.69 75 ASP A N 1
ATOM 567 C CA . ASP A 1 75 ? 20.011 1.389 -73.426 1.00 53.69 75 ASP A CA 1
ATOM 568 C C . ASP A 1 75 ? 19.489 0.462 -72.298 1.00 53.69 75 ASP A C 1
ATOM 570 O O . ASP A 1 75 ? 20.042 -0.603 -72.031 1.00 53.69 75 ASP A O 1
ATOM 574 N N . ASP A 1 76 ? 18.469 0.946 -71.583 1.00 57.28 76 ASP A N 1
ATOM 575 C CA . ASP A 1 76 ? 17.572 0.237 -70.650 1.00 57.28 76 ASP A CA 1
ATOM 576 C C . ASP A 1 76 ? 18.087 -0.254 -69.277 1.00 57.28 76 ASP A C 1
ATOM 578 O O . ASP A 1 76 ? 17.968 -1.425 -68.918 1.00 57.28 76 ASP A O 1
ATOM 582 N N . ALA A 1 77 ? 18.532 0.665 -68.409 1.00 56.34 77 ALA A N 1
ATOM 583 C CA . ALA A 1 77 ? 18.581 0.414 -66.960 1.00 56.34 77 ALA A CA 1
ATOM 584 C C . ALA A 1 77 ? 17.692 1.415 -66.206 1.00 56.34 77 ALA A C 1
ATOM 586 O O . ALA A 1 77 ? 18.109 2.529 -65.884 1.00 56.34 77 ALA A O 1
ATOM 587 N N . VAL A 1 78 ? 16.453 0.998 -65.940 1.00 55.72 78 VAL A N 1
ATOM 588 C CA . VAL A 1 78 ? 15.497 1.689 -65.066 1.00 55.72 78 VAL A CA 1
ATOM 589 C C . VAL A 1 78 ? 16.097 1.748 -63.660 1.00 55.72 78 VAL A C 1
ATOM 591 O O . VAL A 1 78 ? 16.287 0.721 -63.012 1.00 55.72 78 VAL A O 1
ATOM 594 N N . ALA A 1 79 ? 16.450 2.954 -63.217 1.00 53.72 79 ALA A N 1
ATOM 595 C CA . ALA A 1 79 ? 16.938 3.207 -61.870 1.00 53.72 79 ALA A CA 1
ATOM 596 C C . ALA A 1 79 ? 15.783 3.003 -60.881 1.00 53.72 79 ALA A C 1
ATOM 598 O O . ALA A 1 79 ? 14.917 3.861 -60.734 1.00 53.72 79 ALA A O 1
ATOM 599 N N . GLU A 1 80 ? 15.755 1.837 -60.241 1.00 56.91 80 GLU A N 1
ATOM 600 C CA . GLU A 1 80 ? 14.894 1.571 -59.095 1.00 56.91 80 GLU A CA 1
ATOM 601 C C . GLU A 1 80 ? 15.396 2.446 -57.936 1.00 56.91 80 GLU A C 1
ATOM 603 O O . GLU A 1 80 ? 16.430 2.175 -57.322 1.00 56.91 80 GLU A O 1
ATOM 608 N N . GLU A 1 81 ? 14.716 3.572 -57.716 1.00 53.94 81 GLU A N 1
ATOM 609 C CA . GLU A 1 81 ? 14.979 4.511 -56.629 1.00 53.94 81 GLU A CA 1
ATOM 610 C C . GLU A 1 81 ? 14.697 3.798 -55.302 1.00 53.94 81 GLU A C 1
ATOM 612 O O . GLU A 1 81 ? 13.566 3.710 -54.826 1.00 53.94 81 GLU A O 1
ATOM 617 N N . GLN A 1 82 ? 15.740 3.190 -54.741 1.00 53.22 82 GLN A N 1
ATOM 618 C CA . GLN A 1 82 ? 15.667 2.450 -53.493 1.00 53.22 82 GLN A CA 1
ATOM 619 C C . GLN A 1 82 ? 15.493 3.463 -52.352 1.00 53.22 82 GLN A C 1
ATOM 621 O O . GLN A 1 82 ? 16.469 4.028 -51.855 1.00 53.22 82 GLN A O 1
ATOM 626 N N . GLU A 1 83 ? 14.239 3.738 -51.976 1.00 51.59 83 GLU A N 1
ATOM 627 C CA . GLU A 1 83 ? 13.898 4.638 -50.872 1.00 51.59 83 GLU A CA 1
ATOM 628 C C . GLU A 1 83 ? 14.700 4.255 -49.622 1.00 51.59 83 GLU A C 1
ATOM 630 O O . GLU A 1 83 ? 14.552 3.169 -49.051 1.00 51.59 83 GLU A O 1
ATOM 635 N N . ALA A 1 84 ? 15.586 5.158 -49.197 1.00 54.41 84 ALA A N 1
ATOM 636 C CA . ALA A 1 84 ? 16.383 4.955 -48.003 1.00 54.41 84 ALA A CA 1
ATOM 637 C C . ALA A 1 84 ? 15.435 4.782 -46.801 1.00 54.41 84 ALA A C 1
ATOM 639 O O . ALA A 1 84 ? 14.587 5.649 -46.563 1.00 54.41 84 ALA A O 1
ATOM 640 N N . PRO A 1 85 ? 15.560 3.693 -46.020 1.00 58.16 85 PRO A N 1
ATOM 641 C CA . PRO A 1 85 ? 14.642 3.411 -44.929 1.00 58.16 85 PRO A CA 1
ATOM 642 C C . PRO A 1 85 ? 14.639 4.579 -43.942 1.00 58.16 85 PRO A C 1
ATOM 644 O O . PRO A 1 85 ? 15.668 4.915 -43.345 1.00 58.16 85 PRO A O 1
ATOM 647 N N . VAL A 1 86 ? 13.468 5.200 -43.783 1.00 51.97 86 VAL A N 1
ATOM 648 C CA . VAL A 1 86 ? 13.244 6.319 -42.867 1.00 51.97 86 VAL A CA 1
ATOM 649 C C . VAL A 1 86 ? 13.723 5.914 -41.473 1.00 51.97 86 VAL A C 1
ATOM 651 O O . VAL A 1 86 ? 13.236 4.952 -40.877 1.00 51.97 86 VAL A O 1
ATOM 654 N N . GLN A 1 87 ? 14.711 6.643 -40.950 1.00 57.88 87 GLN A N 1
ATOM 655 C CA . GLN A 1 87 ? 15.265 6.410 -39.619 1.00 57.88 87 GLN A CA 1
ATOM 656 C C . GLN A 1 87 ? 14.207 6.743 -38.559 1.00 57.88 87 GLN A C 1
ATOM 658 O O . GLN A 1 87 ? 14.039 7.896 -38.165 1.00 57.88 87 GLN A O 1
ATOM 663 N N . GLY A 1 88 ? 13.479 5.723 -38.102 1.00 59.41 88 GLY A N 1
ATOM 664 C CA . GLY A 1 88 ? 12.547 5.843 -36.985 1.00 59.41 88 GLY A CA 1
ATOM 665 C C . GLY A 1 88 ? 13.250 6.286 -35.698 1.00 59.41 88 GLY A C 1
ATOM 666 O O . GLY A 1 88 ? 14.433 6.009 -35.480 1.00 59.41 88 GLY A O 1
ATOM 667 N N . ALA A 1 89 ? 12.511 6.982 -34.829 1.00 62.53 89 ALA A N 1
ATOM 668 C CA . ALA A 1 89 ? 13.000 7.385 -33.515 1.00 62.53 89 ALA A CA 1
ATOM 669 C C . ALA A 1 89 ? 13.545 6.169 -32.735 1.00 62.53 89 ALA A C 1
ATOM 671 O O . ALA A 1 89 ? 12.977 5.077 -32.828 1.00 62.53 89 ALA A O 1
ATOM 672 N N . PRO A 1 90 ? 14.621 6.327 -31.942 1.00 75.88 90 PRO A N 1
ATOM 673 C CA . PRO A 1 90 ? 15.200 5.217 -31.197 1.00 75.88 90 PRO A CA 1
ATOM 674 C C . PRO A 1 90 ? 14.180 4.684 -30.182 1.00 75.88 90 PRO A C 1
ATOM 676 O O . PRO A 1 90 ?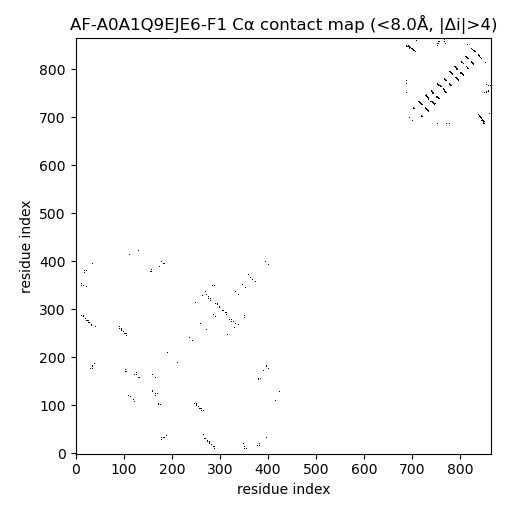 13.920 5.308 -29.152 1.00 75.88 90 PRO A O 1
ATOM 679 N N . THR A 1 91 ? 13.631 3.502 -30.464 1.00 80.56 91 THR A N 1
ATOM 680 C CA . THR A 1 91 ? 12.638 2.772 -29.650 1.00 80.56 91 THR A CA 1
ATOM 681 C C . THR A 1 91 ? 13.039 2.657 -28.176 1.00 80.56 91 THR A C 1
ATOM 683 O O . THR A 1 91 ? 12.192 2.718 -27.285 1.00 80.56 91 THR A O 1
ATOM 686 N N . GLY A 1 92 ? 14.345 2.607 -27.892 1.00 83.81 92 GLY A N 1
ATOM 687 C CA . GLY A 1 92 ? 14.889 2.609 -26.534 1.00 83.81 92 GLY A CA 1
ATOM 688 C C . GLY A 1 92 ? 14.523 3.843 -25.696 1.00 83.81 92 GLY A C 1
ATOM 689 O O . GLY A 1 92 ? 14.309 3.707 -24.494 1.00 83.81 92 GLY A O 1
ATOM 690 N N . ILE A 1 93 ? 14.395 5.035 -26.296 1.00 84.31 93 ILE A N 1
ATOM 691 C CA . ILE A 1 93 ? 13.965 6.240 -25.561 1.00 84.31 93 ILE A CA 1
ATOM 692 C C . ILE A 1 93 ? 12.500 6.112 -25.156 1.00 84.31 93 ILE A C 1
ATOM 694 O O . ILE A 1 93 ? 12.149 6.420 -24.020 1.00 84.31 93 ILE A O 1
ATOM 698 N N . PHE A 1 94 ? 11.654 5.602 -26.051 1.00 85.12 94 PHE A N 1
ATOM 699 C CA . PHE A 1 94 ? 10.243 5.387 -25.749 1.00 85.12 94 PHE A CA 1
ATOM 700 C C . PHE A 1 94 ? 10.054 4.343 -24.641 1.00 85.12 94 PHE A C 1
ATOM 702 O O . PHE A 1 94 ? 9.298 4.579 -23.702 1.00 85.12 94 PHE A O 1
ATOM 709 N N . CYS A 1 95 ? 10.820 3.247 -24.674 1.00 89.50 95 CYS A N 1
ATOM 710 C CA . CYS A 1 95 ? 10.868 2.279 -23.576 1.00 89.50 95 CYS A CA 1
ATOM 711 C C . CYS A 1 95 ? 11.242 2.948 -22.240 1.00 89.50 95 CYS A C 1
ATOM 713 O O . CYS A 1 95 ? 10.578 2.712 -21.232 1.00 89.50 95 CYS A O 1
ATOM 715 N N . LEU A 1 96 ? 12.269 3.805 -22.214 1.00 89.62 96 LEU A N 1
ATOM 716 C CA . LEU A 1 96 ? 12.671 4.516 -20.994 1.00 89.62 96 LEU A CA 1
ATOM 717 C C . LEU A 1 96 ? 11.596 5.488 -20.494 1.00 89.62 96 LEU A C 1
ATOM 719 O O . LEU A 1 96 ? 11.384 5.577 -19.286 1.00 89.62 96 LEU A O 1
ATOM 723 N N . LEU A 1 97 ? 10.903 6.182 -21.399 1.00 89.31 97 LEU A N 1
ATOM 724 C CA . LEU A 1 97 ? 9.797 7.078 -21.055 1.00 89.31 97 LEU A CA 1
ATOM 725 C C . LEU A 1 97 ? 8.602 6.316 -20.478 1.00 89.31 97 LEU A C 1
ATOM 727 O O . LEU A 1 97 ? 8.033 6.756 -19.483 1.00 89.31 97 LEU A O 1
ATOM 731 N N . LEU A 1 98 ? 8.247 5.161 -21.046 1.00 90.44 98 LEU A N 1
ATOM 732 C CA . LEU A 1 98 ? 7.180 4.312 -20.514 1.00 90.44 98 LEU A CA 1
ATOM 733 C C . LEU A 1 98 ? 7.547 3.714 -19.148 1.00 90.44 98 LEU A C 1
ATOM 735 O O . LEU A 1 98 ? 6.716 3.714 -18.239 1.00 90.44 98 LEU A O 1
ATOM 739 N N . CYS A 1 99 ? 8.798 3.275 -18.964 1.00 91.81 99 CYS A N 1
ATOM 740 C CA . CYS A 1 99 ? 9.306 2.860 -17.655 1.00 91.81 99 CYS A CA 1
ATOM 741 C C . CYS A 1 99 ? 9.236 4.010 -16.641 1.00 91.81 99 CYS A C 1
ATOM 743 O O . CYS A 1 99 ? 8.746 3.815 -15.532 1.00 91.81 99 CYS A O 1
ATOM 745 N N . LEU A 1 100 ? 9.673 5.214 -17.022 1.00 92.94 100 LEU A N 1
ATOM 746 C CA . LEU A 1 100 ? 9.585 6.399 -16.169 1.00 92.94 100 LEU A CA 1
ATOM 747 C C . LEU A 1 100 ? 8.129 6.711 -15.803 1.00 92.94 100 LEU A C 1
ATOM 749 O O . LEU A 1 100 ? 7.837 6.943 -14.635 1.00 92.94 100 LEU A O 1
ATOM 753 N N . ALA A 1 101 ? 7.212 6.676 -16.771 1.00 90.62 101 ALA A N 1
ATOM 754 C CA . ALA A 1 101 ? 5.791 6.922 -16.541 1.00 90.62 101 ALA A CA 1
ATOM 755 C C . ALA A 1 101 ? 5.183 5.893 -15.574 1.00 90.62 101 ALA A C 1
ATOM 757 O O . ALA A 1 101 ? 4.485 6.276 -14.636 1.00 90.62 101 ALA A O 1
ATOM 758 N N . SER A 1 102 ? 5.507 4.606 -15.742 1.00 93.50 102 SER A N 1
ATOM 759 C CA . SER A 1 102 ? 5.131 3.548 -14.796 1.00 93.50 102 SER A CA 1
ATOM 760 C C . SER A 1 102 ? 5.614 3.867 -13.376 1.00 93.50 102 SER A C 1
ATOM 762 O O . SER A 1 102 ? 4.834 3.822 -12.427 1.00 93.50 102 SER A O 1
ATOM 764 N N . GLU A 1 103 ? 6.883 4.235 -13.207 1.00 94.62 103 GLU A N 1
ATOM 765 C CA . GLU A 1 103 ? 7.452 4.498 -11.878 1.00 94.62 103 GLU A CA 1
ATOM 766 C C . GLU A 1 103 ? 6.939 5.808 -11.258 1.00 94.62 103 GLU A C 1
ATOM 768 O O . GLU A 1 103 ? 6.788 5.894 -10.041 1.00 94.62 103 GLU A O 1
ATOM 773 N N . VAL A 1 104 ? 6.569 6.802 -12.071 1.00 91.25 104 VAL A N 1
ATOM 774 C CA . VAL A 1 104 ? 5.866 8.009 -11.606 1.00 91.25 104 VAL A CA 1
ATOM 775 C C . VAL A 1 104 ? 4.454 7.676 -11.117 1.00 91.25 104 VAL A C 1
ATOM 777 O O . VAL A 1 104 ? 4.046 8.193 -10.077 1.00 91.25 104 VAL A O 1
ATOM 780 N N . LEU A 1 105 ? 3.716 6.797 -11.809 1.00 90.25 105 LEU A N 1
ATOM 781 C CA . LEU A 1 105 ? 2.396 6.337 -11.352 1.00 90.25 105 LEU A CA 1
ATOM 782 C C . LEU A 1 105 ? 2.495 5.539 -10.052 1.00 90.25 105 LEU A C 1
ATOM 784 O O . LEU A 1 105 ? 1.723 5.784 -9.124 1.00 90.25 105 LEU A O 1
ATOM 788 N N . ARG A 1 106 ? 3.482 4.642 -9.957 1.00 92.50 106 ARG A N 1
ATOM 789 C CA . ARG A 1 106 ? 3.785 3.901 -8.729 1.00 92.50 106 ARG A CA 1
ATOM 790 C C . ARG A 1 106 ? 4.108 4.847 -7.576 1.00 92.50 106 ARG A C 1
ATOM 792 O O . ARG A 1 106 ? 3.540 4.764 -6.491 1.00 92.50 106 ARG A O 1
ATOM 799 N N . GLY A 1 107 ? 5.003 5.791 -7.846 1.00 90.50 107 GLY A N 1
ATOM 800 C CA . GLY A 1 107 ? 5.463 6.813 -6.924 1.00 90.50 107 GLY A CA 1
ATOM 801 C C . GLY A 1 107 ? 4.518 8.000 -6.799 1.00 90.50 107 GLY A C 1
ATOM 802 O O . GLY A 1 107 ? 4.954 9.034 -6.311 1.00 90.50 107 GLY A O 1
ATOM 803 N N . ARG A 1 108 ? 3.245 7.916 -7.209 1.00 89.38 108 ARG A N 1
ATOM 804 C CA . ARG A 1 108 ? 2.321 9.070 -7.218 1.00 89.38 108 ARG A CA 1
ATOM 805 C C . ARG A 1 108 ? 2.213 9.787 -5.874 1.00 89.38 108 ARG A C 1
ATOM 807 O O . ARG A 1 108 ? 2.065 11.004 -5.837 1.00 89.38 108 ARG A O 1
ATOM 814 N N . GLY A 1 109 ? 2.360 9.056 -4.769 1.00 86.50 109 GLY A N 1
ATOM 815 C CA . GLY A 1 109 ? 2.418 9.623 -3.421 1.00 86.50 109 GLY A CA 1
ATOM 816 C C . GLY A 1 109 ? 3.566 10.621 -3.203 1.00 86.50 109 GLY A C 1
ATOM 817 O O . GLY A 1 109 ? 3.463 11.491 -2.346 1.00 86.50 109 GLY A O 1
ATOM 818 N N . LEU A 1 110 ? 4.631 10.539 -4.009 1.00 86.12 110 LEU A N 1
ATOM 819 C CA . LEU A 1 110 ? 5.734 11.503 -4.057 1.00 86.12 110 LEU A CA 1
ATOM 820 C C . LEU A 1 110 ? 5.339 12.824 -4.726 1.00 86.12 110 LEU A C 1
ATOM 822 O O . LEU A 1 110 ? 5.990 13.835 -4.482 1.00 86.12 110 LEU A O 1
ATOM 826 N N . PHE A 1 111 ? 4.303 12.833 -5.565 1.00 84.81 111 PHE A N 1
ATOM 827 C CA . PHE A 1 111 ? 3.917 13.991 -6.381 1.00 84.81 111 PHE A CA 1
ATOM 828 C C . PHE A 1 111 ? 2.602 14.638 -5.942 1.00 84.81 111 PHE A C 1
ATOM 830 O O . PHE A 1 111 ? 2.269 15.734 -6.393 1.00 84.81 111 PHE A O 1
ATOM 837 N N . VAL A 1 112 ? 1.850 13.985 -5.057 1.00 82.50 112 VAL A N 1
ATOM 838 C CA . VAL A 1 112 ? 0.659 14.569 -4.445 1.00 82.50 112 VAL A CA 1
ATOM 839 C C . VAL A 1 112 ? 1.097 15.345 -3.198 1.00 82.50 112 VAL A C 1
ATOM 841 O O . VAL A 1 112 ? 1.565 14.720 -2.245 1.00 82.50 112 VAL A O 1
ATOM 844 N N . PRO A 1 113 ? 0.973 16.687 -3.175 1.00 78.88 113 PRO A N 1
ATOM 845 C CA . PRO A 1 113 ? 1.236 17.454 -1.966 1.00 78.88 113 PRO A CA 1
ATOM 846 C C . PRO A 1 113 ? 0.290 16.980 -0.864 1.00 78.88 113 PRO A C 1
ATOM 848 O O . PRO A 1 113 ? -0.893 16.733 -1.120 1.00 78.88 113 PRO A O 1
ATOM 851 N N . ALA A 1 114 ? 0.813 16.856 0.356 1.00 75.31 114 ALA A N 1
ATOM 852 C CA . ALA A 1 114 ? -0.011 16.574 1.521 1.00 75.31 114 ALA A CA 1
ATOM 853 C C . ALA A 1 114 ? -1.137 17.615 1.586 1.00 75.31 114 ALA A C 1
ATOM 855 O O . ALA A 1 114 ? -0.871 18.815 1.479 1.00 75.31 114 ALA A O 1
ATOM 856 N N . ALA A 1 115 ? -2.389 17.182 1.759 1.00 77.69 115 ALA A N 1
ATOM 857 C CA . ALA A 1 115 ? -3.436 18.120 2.151 1.00 77.69 115 ALA A CA 1
ATOM 858 C C . ALA A 1 115 ? -2.947 18.839 3.417 1.00 77.69 115 ALA A C 1
ATOM 860 O O . ALA A 1 115 ? -2.451 18.172 4.327 1.00 77.69 115 ALA A O 1
ATOM 861 N N . SER A 1 116 ? -3.007 20.173 3.448 1.00 67.38 116 SER A N 1
ATOM 862 C CA . SER A 1 116 ? -2.420 20.991 4.516 1.00 67.38 116 SER A CA 1
ATOM 863 C C . SER A 1 116 ? -2.806 20.443 5.898 1.00 67.38 116 SER A C 1
ATOM 865 O O . SER A 1 116 ? -3.978 20.485 6.270 1.00 67.38 116 SER A O 1
ATOM 867 N N . GLY A 1 117 ? -1.831 19.892 6.629 1.00 73.56 117 GLY A N 1
ATOM 868 C CA . GLY A 1 117 ? -2.015 19.303 7.963 1.00 73.56 117 GLY A CA 1
ATOM 869 C C . GLY A 1 117 ? -2.127 17.770 8.035 1.00 73.56 117 GLY A C 1
ATOM 870 O O . GLY A 1 117 ? -2.115 17.231 9.140 1.00 73.56 117 GLY A O 1
ATOM 871 N N . SER A 1 118 ? -2.194 17.042 6.915 1.00 75.88 118 SER A N 1
ATOM 872 C CA . SER A 1 118 ? -2.151 15.571 6.934 1.00 75.88 118 SER A CA 1
ATOM 873 C C . SER A 1 118 ? -0.715 15.074 7.116 1.00 75.88 118 SER A C 1
ATOM 875 O O . SER A 1 118 ? 0.168 15.351 6.302 1.00 75.88 118 SER A O 1
ATOM 877 N N . LYS A 1 119 ? -0.494 14.291 8.178 1.00 80.00 119 LYS A N 1
ATOM 878 C CA . LYS A 1 119 ? 0.764 13.567 8.431 1.00 80.00 119 LYS A CA 1
ATOM 879 C C . LYS A 1 119 ? 0.941 12.341 7.524 1.00 80.00 119 LYS A C 1
ATOM 881 O O . LYS A 1 119 ? 1.972 11.683 7.587 1.00 80.00 119 LYS A O 1
ATOM 886 N N . ASP A 1 120 ? -0.027 12.055 6.654 1.00 81.00 120 ASP A N 1
ATOM 887 C CA . ASP A 1 120 ? -0.089 10.805 5.890 1.00 81.00 120 ASP A CA 1
ATOM 888 C C . ASP A 1 120 ? 0.617 10.888 4.529 1.00 81.00 120 ASP A C 1
ATOM 890 O O . ASP A 1 120 ? 0.522 9.959 3.724 1.00 81.00 120 ASP A O 1
ATOM 894 N N . SER A 1 121 ? 1.337 11.982 4.237 1.00 86.62 121 SER A N 1
ATOM 895 C CA . SER A 1 121 ? 2.151 12.048 3.018 1.00 86.62 121 SER A CA 1
ATOM 896 C C . SER A 1 121 ? 3.196 10.931 3.033 1.00 86.62 121 SER A C 1
ATOM 898 O O . SER A 1 121 ? 3.986 10.860 3.977 1.00 86.62 121 SER A O 1
ATOM 900 N N . PRO A 1 122 ? 3.279 10.091 1.987 1.00 85.56 122 PRO A N 1
ATOM 901 C CA . PRO A 1 122 ? 4.272 9.023 1.911 1.00 85.56 122 PRO A CA 1
ATOM 902 C C . PRO A 1 122 ? 5.704 9.539 2.069 1.00 85.56 122 PRO A C 1
ATOM 904 O O . PRO A 1 122 ? 6.526 8.877 2.696 1.00 85.56 122 PRO A O 1
ATOM 907 N N . VAL A 1 123 ? 5.994 10.749 1.574 1.00 87.25 123 VAL A N 1
ATOM 908 C CA . VAL A 1 123 ? 7.303 11.394 1.755 1.00 87.25 123 VAL A CA 1
ATOM 909 C C . VAL A 1 123 ? 7.551 11.729 3.219 1.00 87.25 123 VAL A C 1
ATOM 911 O O . VAL A 1 123 ? 8.625 11.419 3.727 1.00 87.25 123 VAL A O 1
ATOM 914 N N . LEU A 1 124 ? 6.564 12.300 3.916 1.00 87.75 124 LEU A N 1
ATOM 915 C CA . LEU A 1 124 ? 6.683 12.591 5.347 1.00 87.75 124 LEU A CA 1
ATOM 916 C C . LEU A 1 124 ? 6.835 11.308 6.164 1.00 87.75 124 LEU A C 1
ATOM 918 O O . LEU A 1 124 ? 7.698 11.252 7.028 1.00 87.75 124 LEU A O 1
ATOM 922 N N . VAL A 1 125 ? 6.104 10.241 5.825 1.00 88.88 125 VAL A N 1
ATOM 923 C CA . VAL A 1 125 ? 6.266 8.926 6.463 1.00 88.88 125 VAL A CA 1
ATOM 924 C C . VAL A 1 125 ? 7.687 8.391 6.262 1.00 88.88 125 VAL A C 1
ATOM 926 O O . VAL A 1 125 ? 8.294 7.891 7.209 1.00 88.88 125 VAL A O 1
ATOM 929 N N . VAL A 1 126 ? 8.255 8.505 5.056 1.00 88.88 126 VAL A N 1
ATOM 930 C CA . VAL A 1 126 ? 9.650 8.109 4.795 1.00 88.88 126 VAL A CA 1
ATOM 931 C C . VAL A 1 126 ? 10.625 8.967 5.604 1.00 88.88 126 VAL A C 1
ATOM 933 O O . VAL A 1 126 ? 11.528 8.414 6.232 1.00 88.88 126 VAL A O 1
ATOM 936 N N . VAL A 1 127 ? 10.434 10.288 5.633 1.00 88.69 127 VAL A N 1
ATOM 937 C CA . VAL A 1 127 ? 11.266 11.237 6.393 1.00 88.69 127 VAL A CA 1
ATOM 938 C C . VAL A 1 127 ? 11.210 10.941 7.894 1.00 88.69 127 VAL A C 1
ATOM 940 O O . VAL A 1 127 ? 12.256 10.817 8.531 1.00 88.69 127 VAL A O 1
ATOM 943 N N . ASP A 1 128 ? 10.020 10.734 8.453 1.00 89.50 128 ASP A N 1
ATOM 944 C CA . ASP A 1 128 ? 9.812 10.422 9.867 1.00 89.50 128 ASP A CA 1
ATOM 945 C C . ASP A 1 128 ? 10.403 9.063 10.242 1.00 89.50 128 ASP A C 1
ATOM 947 O O . ASP A 1 128 ? 11.019 8.921 11.306 1.00 89.50 128 ASP A O 1
ATOM 951 N N . LYS A 1 129 ? 10.296 8.055 9.365 1.00 88.31 129 LYS A N 1
ATOM 952 C CA . LYS A 1 129 ? 10.967 6.7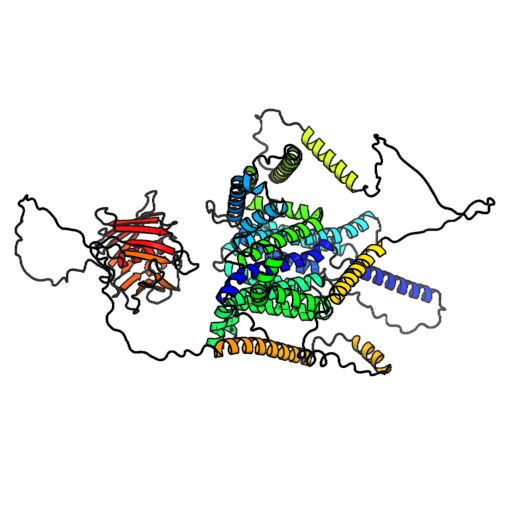70 9.596 1.00 88.31 129 LYS A CA 1
ATOM 953 C C . LYS A 1 129 ? 12.478 6.906 9.505 1.00 88.31 129 LYS A C 1
ATOM 955 O O . LYS A 1 129 ? 13.155 6.391 10.388 1.00 88.31 129 LYS A O 1
ATOM 960 N N . LEU A 1 130 ? 13.015 7.626 8.521 1.00 85.50 130 LEU A N 1
ATOM 961 C CA . LEU A 1 130 ? 14.453 7.902 8.425 1.00 85.50 130 LEU A CA 1
ATOM 962 C C . LEU A 1 130 ? 14.968 8.612 9.680 1.00 85.50 130 LEU A C 1
ATOM 964 O O . LEU A 1 130 ? 15.992 8.214 10.232 1.00 85.50 130 LEU A O 1
ATOM 968 N N . LYS A 1 131 ? 14.215 9.589 10.187 1.00 89.31 131 LYS A N 1
ATOM 969 C CA . LYS A 1 131 ? 14.503 10.286 11.442 1.00 89.31 131 LYS A CA 1
ATOM 970 C C . LYS A 1 131 ? 14.480 9.337 12.636 1.00 89.31 131 LYS A C 1
ATOM 972 O O . LYS A 1 131 ? 15.421 9.323 13.424 1.00 89.31 131 LYS A O 1
ATOM 977 N N . THR A 1 132 ? 13.450 8.501 12.742 1.00 90.12 132 THR A N 1
ATOM 978 C CA . THR A 1 132 ? 13.327 7.505 13.815 1.00 90.12 132 THR A CA 1
ATOM 979 C C . THR A 1 132 ? 14.481 6.502 13.775 1.00 90.12 132 THR A C 1
ATOM 981 O O . THR A 1 132 ? 15.034 6.150 14.815 1.00 90.12 132 THR A O 1
ATOM 984 N N . VAL A 1 133 ? 14.890 6.054 12.585 1.00 86.12 133 VAL A N 1
ATOM 985 C CA . VAL A 1 133 ? 16.045 5.164 12.427 1.00 86.12 133 VAL A CA 1
ATOM 986 C C . VAL A 1 133 ? 17.338 5.879 12.800 1.00 86.12 133 VAL A C 1
ATOM 988 O O . VAL A 1 133 ? 18.128 5.316 13.550 1.00 86.12 133 VAL A O 1
ATOM 991 N N . GLY A 1 134 ? 17.525 7.127 12.367 1.00 85.62 134 GLY A N 1
ATOM 992 C CA . GLY A 1 134 ? 18.661 7.956 12.773 1.00 85.62 134 GLY A CA 1
ATOM 993 C C . GLY A 1 134 ? 18.763 8.086 14.294 1.00 85.62 134 GLY A C 1
ATOM 994 O O . GLY A 1 134 ? 19.819 7.825 14.861 1.00 85.62 134 GLY A O 1
ATOM 995 N N . GLN A 1 135 ? 17.647 8.365 14.971 1.00 89.50 135 GLN A N 1
ATOM 996 C CA . GLN A 1 135 ? 17.575 8.434 16.434 1.00 89.50 135 GLN A CA 1
ATOM 997 C C . GLN A 1 135 ? 17.867 7.085 17.105 1.00 89.50 135 GLN A C 1
ATOM 999 O O . GLN A 1 135 ? 18.597 7.033 18.094 1.00 89.50 135 GLN A O 1
ATOM 1004 N N . LYS A 1 136 ? 17.341 5.972 16.572 1.00 88.25 136 LYS A N 1
ATOM 1005 C CA . LYS A 1 136 ? 17.641 4.624 17.085 1.00 88.25 136 LYS A CA 1
ATOM 1006 C C . LYS A 1 136 ? 19.121 4.273 16.932 1.00 88.25 136 LYS A C 1
ATOM 1008 O O . LYS A 1 136 ? 19.696 3.694 17.851 1.00 88.25 136 LYS A O 1
ATOM 1013 N N . LEU A 1 137 ? 19.729 4.613 15.796 1.00 83.31 137 LEU A N 1
ATOM 1014 C CA . LEU A 1 137 ? 21.156 4.400 15.545 1.00 83.31 137 LEU A CA 1
ATOM 1015 C C . LEU A 1 137 ? 22.010 5.286 16.455 1.00 83.31 137 LEU A C 1
ATOM 1017 O O . LEU A 1 137 ? 22.981 4.806 17.026 1.00 83.31 137 LEU A O 1
ATOM 1021 N N . GLN A 1 138 ? 21.611 6.540 16.668 1.00 86.19 138 GLN A N 1
ATOM 1022 C CA . GLN A 1 138 ? 22.288 7.440 17.599 1.00 86.19 138 GLN A CA 1
ATOM 1023 C C . GLN A 1 138 ? 22.194 6.934 19.046 1.00 86.19 138 GLN A C 1
ATOM 1025 O O . GLN A 1 138 ? 23.186 6.941 19.766 1.00 86.19 138 GLN A O 1
ATOM 1030 N N . LYS A 1 139 ? 21.029 6.429 19.472 1.00 90.81 139 LYS A N 1
ATOM 1031 C CA . LYS A 1 139 ? 20.856 5.858 20.817 1.00 90.81 139 LYS A CA 1
ATOM 1032 C C . LYS A 1 139 ? 21.678 4.581 21.023 1.00 90.81 139 LYS A C 1
ATOM 1034 O O . LYS A 1 139 ? 22.092 4.304 22.140 1.00 90.81 139 LYS A O 1
ATOM 1039 N N . ARG A 1 140 ? 21.928 3.818 19.956 1.00 87.69 140 ARG A N 1
ATOM 1040 C CA . ARG A 1 140 ? 22.750 2.595 19.968 1.00 87.69 140 ARG A CA 1
ATOM 1041 C C . ARG A 1 140 ? 24.218 2.846 19.619 1.00 87.69 140 ARG A C 1
ATOM 1043 O O . ARG A 1 140 ? 24.924 1.903 19.282 1.00 87.69 140 ARG A O 1
ATOM 1050 N N . HIS A 1 141 ? 24.681 4.094 19.647 1.00 83.94 141 HIS A N 1
ATOM 1051 C CA . HIS A 1 141 ? 26.010 4.439 19.149 1.00 83.94 141 HIS A CA 1
ATOM 1052 C C . HIS A 1 141 ? 27.137 3.657 19.847 1.00 83.94 141 HIS A C 1
ATOM 1054 O O . HIS A 1 141 ? 28.073 3.253 19.165 1.00 83.94 141 HIS A O 1
ATOM 1060 N N . SER A 1 142 ? 27.027 3.371 21.152 1.00 85.12 142 SER A N 1
ATOM 1061 C CA . SER A 1 142 ? 27.992 2.533 21.889 1.00 85.12 142 SER A CA 1
ATOM 1062 C C . SER A 1 142 ? 28.126 1.136 21.278 1.00 85.12 142 SER A C 1
ATOM 1064 O O . SER A 1 142 ? 29.214 0.739 20.879 1.00 85.12 142 SER A O 1
ATOM 1066 N N . ASP A 1 143 ? 27.005 0.444 21.097 1.00 85.69 143 ASP A N 1
ATOM 1067 C CA . ASP A 1 143 ? 26.960 -0.946 20.623 1.00 85.69 143 ASP A CA 1
ATOM 1068 C C . ASP A 1 143 ? 27.264 -1.043 19.118 1.00 85.69 143 ASP A C 1
ATOM 1070 O O . ASP A 1 143 ? 27.592 -2.096 18.574 1.00 85.69 143 ASP A O 1
ATOM 1074 N N . ILE A 1 144 ? 27.092 0.072 18.407 1.00 81.50 144 ILE A N 1
ATOM 1075 C CA . ILE A 1 144 ? 27.345 0.193 16.974 1.00 81.50 144 ILE A CA 1
ATOM 1076 C C . ILE A 1 144 ? 28.825 0.454 16.699 1.00 81.50 144 ILE A C 1
ATOM 1078 O O . ILE A 1 144 ? 29.311 0.024 15.652 1.00 81.50 144 ILE A O 1
ATOM 1082 N N . LEU A 1 145 ? 29.549 1.127 17.602 1.00 86.38 145 LEU A N 1
ATOM 1083 C CA . LEU A 1 145 ? 30.977 1.405 17.425 1.00 86.38 145 LEU A CA 1
ATOM 1084 C C . LEU A 1 145 ? 31.823 0.128 17.320 1.00 86.38 145 LEU A C 1
ATOM 1086 O O . LEU A 1 145 ? 32.832 0.143 16.618 1.00 86.38 145 LEU A O 1
ATOM 1090 N N . GLU A 1 146 ? 31.370 -0.973 17.916 1.00 91.06 146 GLU A N 1
ATOM 1091 C CA . GLU A 1 146 ? 32.024 -2.283 17.821 1.00 91.06 146 GLU A CA 1
ATOM 1092 C C . GLU A 1 146 ? 31.782 -2.988 16.475 1.00 91.06 146 GLU A C 1
ATOM 1094 O O . GLU A 1 146 ? 32.541 -3.871 16.085 1.00 91.06 146 GLU A O 1
ATOM 1099 N N . LYS A 1 147 ? 30.755 -2.579 15.718 1.00 87.31 147 LYS A N 1
ATOM 1100 C CA . LYS A 1 147 ? 30.393 -3.200 14.435 1.00 87.31 147 LYS A CA 1
ATOM 1101 C C . LYS A 1 147 ? 31.130 -2.579 13.258 1.00 87.31 147 LYS A C 1
ATOM 1103 O O . LYS A 1 147 ? 31.376 -1.365 13.232 1.00 87.31 147 LYS A O 1
ATOM 1108 N N . SER A 1 148 ? 31.398 -3.389 12.231 1.00 88.06 148 SER A N 1
ATOM 1109 C CA . SER A 1 148 ? 31.988 -2.922 10.969 1.00 88.06 148 SER A CA 1
ATOM 1110 C C . SER A 1 148 ? 31.089 -1.883 10.285 1.00 88.06 148 SER A C 1
ATOM 1112 O O . SER A 1 148 ? 29.866 -1.946 10.387 1.00 88.06 148 SER A O 1
ATOM 1114 N N . ILE A 1 149 ? 31.667 -0.921 9.555 1.00 81.38 149 ILE A N 1
ATOM 1115 C CA . ILE A 1 149 ? 30.900 0.138 8.861 1.00 81.38 149 ILE A CA 1
ATOM 1116 C C . ILE A 1 149 ? 29.810 -0.462 7.960 1.00 81.38 149 ILE A C 1
ATOM 1118 O O . ILE A 1 149 ? 28.686 0.040 7.928 1.00 81.38 149 ILE A O 1
ATOM 1122 N N . LEU A 1 150 ? 30.127 -1.559 7.269 1.00 73.50 150 LEU A N 1
ATOM 1123 C CA . LEU A 1 150 ? 29.204 -2.232 6.362 1.00 73.50 150 LEU A CA 1
ATOM 1124 C C . LEU A 1 150 ? 28.011 -2.836 7.113 1.00 73.50 150 LEU A C 1
ATOM 1126 O O . LEU A 1 150 ? 26.877 -2.703 6.656 1.00 73.50 150 LEU A O 1
ATOM 1130 N N . GLU A 1 151 ? 28.228 -3.388 8.309 1.00 81.12 151 GLU A N 1
ATOM 1131 C CA . GLU A 1 151 ? 27.137 -3.821 9.184 1.00 81.12 151 GLU A CA 1
ATOM 1132 C C . GLU A 1 151 ? 26.258 -2.651 9.631 1.00 81.12 151 GLU A C 1
ATOM 1134 O O . GLU A 1 151 ? 25.033 -2.768 9.596 1.00 81.12 151 GLU A O 1
ATOM 1139 N N . ARG A 1 152 ? 26.840 -1.499 9.990 1.00 82.88 152 ARG A N 1
ATOM 1140 C CA . ARG A 1 152 ? 26.060 -0.310 10.400 1.00 82.88 152 ARG A CA 1
ATOM 1141 C C . ARG A 1 152 ? 25.149 0.164 9.280 1.00 82.88 152 ARG A C 1
ATOM 1143 O O . ARG A 1 152 ? 23.962 0.401 9.497 1.00 82.88 152 ARG A O 1
ATOM 1150 N N . VAL A 1 153 ? 25.712 0.262 8.078 1.00 78.94 153 VAL A N 1
ATOM 1151 C CA . VAL A 1 153 ? 24.988 0.649 6.868 1.00 78.94 153 VAL A CA 1
ATOM 1152 C C . VAL A 1 153 ? 23.902 -0.382 6.556 1.00 78.94 153 VAL A C 1
ATOM 1154 O O . VAL A 1 153 ? 22.759 -0.006 6.303 1.00 78.94 153 VAL A O 1
ATOM 1157 N N . SER A 1 154 ? 24.211 -1.677 6.665 1.00 82.06 154 SER A N 1
ATOM 1158 C CA . SER A 1 154 ? 23.236 -2.747 6.437 1.00 82.06 154 SER A CA 1
ATOM 1159 C C . SER A 1 154 ? 22.051 -2.689 7.398 1.00 82.06 154 SER A C 1
ATOM 1161 O O . SER A 1 154 ? 20.903 -2.832 6.978 1.00 82.06 154 SER A O 1
ATOM 1163 N N . LEU A 1 155 ? 22.315 -2.421 8.679 1.00 83.75 155 LEU A N 1
ATOM 1164 C CA . LEU A 1 155 ? 21.314 -2.391 9.736 1.00 83.75 155 LEU A CA 1
ATOM 1165 C C . LEU A 1 155 ? 20.440 -1.139 9.616 1.00 83.75 155 LEU A C 1
ATOM 1167 O O . LEU A 1 155 ? 19.226 -1.219 9.797 1.00 83.75 155 LEU A O 1
ATOM 1171 N N . ALA A 1 156 ? 21.040 -0.012 9.223 1.00 85.06 156 ALA A N 1
ATOM 1172 C CA . ALA A 1 156 ? 20.315 1.204 8.878 1.00 85.06 156 ALA A CA 1
ATOM 1173 C C . ALA A 1 156 ? 19.353 0.964 7.705 1.00 85.06 156 ALA A C 1
ATOM 1175 O O . ALA A 1 156 ? 18.157 1.221 7.834 1.00 85.06 156 ALA A O 1
ATOM 1176 N N . PHE A 1 157 ? 19.838 0.409 6.588 1.00 86.81 157 PHE A N 1
ATOM 1177 C CA . PHE A 1 157 ? 18.993 0.135 5.423 1.00 86.81 157 PHE A CA 1
ATOM 1178 C C . PHE A 1 157 ? 17.907 -0.896 5.716 1.00 86.81 157 PHE A C 1
ATOM 1180 O O . PHE A 1 157 ? 16.761 -0.697 5.318 1.00 86.81 157 PHE A O 1
ATOM 1187 N N . ALA A 1 158 ? 18.233 -1.961 6.445 1.00 86.25 158 ALA A N 1
ATOM 1188 C CA . ALA A 1 158 ? 17.263 -2.963 6.857 1.00 86.25 158 ALA A CA 1
ATOM 1189 C C . ALA A 1 158 ? 16.121 -2.368 7.693 1.00 86.25 158 ALA A C 1
ATOM 1191 O O . ALA A 1 158 ? 14.962 -2.718 7.477 1.00 86.25 158 ALA A O 1
ATOM 1192 N N . GLU A 1 159 ? 16.429 -1.469 8.631 1.00 87.06 159 GLU A N 1
ATOM 1193 C CA . GLU A 1 159 ? 15.414 -0.856 9.490 1.00 87.06 159 GLU A CA 1
ATOM 1194 C C . GLU A 1 159 ? 14.571 0.174 8.719 1.00 87.06 159 GLU A C 1
ATOM 1196 O O . GLU A 1 159 ? 13.344 0.173 8.843 1.00 87.06 159 GLU A O 1
ATOM 1201 N N . VAL A 1 160 ? 15.193 1.001 7.868 1.00 85.38 160 VAL A N 1
ATOM 1202 C CA . VAL A 1 160 ? 14.478 1.975 7.018 1.00 85.38 160 VAL A CA 1
ATOM 1203 C C . VAL A 1 160 ? 13.533 1.257 6.064 1.00 85.38 160 VAL A C 1
ATOM 1205 O O . VAL A 1 160 ? 12.346 1.574 5.985 1.00 85.38 160 VAL A O 1
ATOM 1208 N N . LEU A 1 161 ? 14.046 0.246 5.368 1.00 87.12 161 LEU A N 1
ATOM 1209 C CA . LEU A 1 161 ? 13.292 -0.498 4.371 1.00 87.12 161 LEU A CA 1
ATOM 1210 C C . LEU A 1 161 ? 12.377 -1.543 5.003 1.00 87.12 161 LEU A C 1
ATOM 1212 O O . LEU A 1 161 ? 11.656 -2.215 4.279 1.00 87.12 161 LEU A O 1
ATOM 1216 N N . LYS A 1 162 ? 12.332 -1.698 6.330 1.00 89.00 162 LYS A N 1
ATOM 1217 C CA . LYS A 1 162 ? 11.489 -2.708 6.988 1.00 89.00 162 LYS A CA 1
ATOM 1218 C C . LYS A 1 162 ? 10.021 -2.591 6.582 1.00 89.00 162 LYS A C 1
ATOM 1220 O O . LYS A 1 162 ? 9.368 -3.598 6.336 1.00 89.00 162 LYS A O 1
ATOM 1225 N N . THR A 1 163 ? 9.511 -1.369 6.452 1.00 89.75 163 THR A N 1
ATOM 1226 C CA . THR A 1 163 ? 8.114 -1.135 6.061 1.00 89.75 163 THR A CA 1
ATOM 1227 C C . THR A 1 163 ? 7.960 -1.183 4.549 1.00 89.75 163 THR A C 1
ATOM 1229 O O . THR A 1 163 ? 8.657 -0.460 3.844 1.00 89.75 163 THR A O 1
ATOM 1232 N N . GLN A 1 164 ? 7.008 -1.977 4.057 1.00 89.88 164 GLN A N 1
ATOM 1233 C CA . GLN A 1 164 ? 6.734 -2.107 2.625 1.00 89.88 164 GLN A CA 1
ATOM 1234 C C . GLN A 1 164 ? 6.443 -0.759 1.949 1.00 89.88 164 GLN A C 1
ATOM 1236 O O . GLN A 1 164 ? 7.078 -0.445 0.952 1.00 89.88 164 GLN A O 1
ATOM 1241 N N . GLN A 1 165 ? 5.595 0.083 2.543 1.00 89.81 165 GLN A N 1
ATOM 1242 C CA . GLN A 1 165 ? 5.271 1.408 1.999 1.00 89.81 165 GLN A CA 1
ATOM 1243 C C . GLN A 1 165 ? 6.509 2.312 1.834 1.00 89.81 165 GLN A C 1
ATOM 1245 O O . GLN A 1 165 ? 6.651 3.013 0.832 1.00 89.81 165 GLN A O 1
ATOM 1250 N N . VAL A 1 166 ? 7.435 2.283 2.801 1.00 91.31 166 VAL A N 1
ATOM 1251 C CA . VAL A 1 166 ? 8.691 3.050 2.725 1.00 91.31 166 VAL A CA 1
ATOM 1252 C C . VAL A 1 166 ? 9.604 2.479 1.648 1.00 91.31 166 VAL A C 1
ATOM 1254 O O . VAL A 1 166 ? 10.172 3.244 0.873 1.00 91.31 166 VAL A O 1
ATOM 1257 N N . PHE A 1 167 ? 9.698 1.151 1.554 1.00 93.75 167 PHE A N 1
ATOM 1258 C CA . PHE A 1 167 ? 10.443 0.490 0.488 1.00 93.75 167 PHE A CA 1
ATOM 1259 C C . PHE A 1 167 ? 9.897 0.853 -0.898 1.00 93.75 167 PHE A C 1
ATOM 1261 O O . PHE A 1 167 ? 10.674 1.259 -1.749 1.00 93.75 167 PHE A O 1
ATOM 1268 N N . GLU A 1 168 ? 8.584 0.777 -1.123 1.00 92.56 168 GLU A N 1
ATOM 1269 C CA . GLU A 1 168 ? 7.954 1.114 -2.408 1.00 92.56 168 GLU A CA 1
ATOM 1270 C C . GLU A 1 168 ? 8.164 2.583 -2.789 1.00 92.56 168 GLU A C 1
ATOM 1272 O O . GLU A 1 168 ? 8.445 2.894 -3.949 1.00 92.56 168 GLU A O 1
ATOM 1277 N N . THR A 1 169 ? 8.097 3.484 -1.807 1.00 93.06 169 THR A N 1
ATOM 1278 C CA . THR A 1 169 ? 8.336 4.919 -2.009 1.00 93.06 169 THR A CA 1
ATOM 1279 C C . THR A 1 169 ? 9.796 5.190 -2.385 1.00 93.06 169 THR A C 1
ATOM 1281 O O . THR A 1 169 ? 10.066 5.887 -3.364 1.00 93.06 169 THR A O 1
ATOM 1284 N N . ILE A 1 170 ? 10.748 4.597 -1.654 1.00 93.50 170 ILE A N 1
ATOM 1285 C CA . ILE A 1 170 ? 12.185 4.699 -1.956 1.00 93.50 170 ILE A CA 1
ATOM 1286 C C . ILE A 1 170 ? 12.500 4.038 -3.298 1.00 93.50 170 ILE A C 1
ATOM 1288 O O . ILE A 1 170 ? 13.294 4.572 -4.068 1.00 93.50 170 ILE A O 1
ATOM 1292 N N . HIS A 1 171 ? 11.872 2.904 -3.602 1.00 94.94 171 HIS A N 1
ATOM 1293 C CA . HIS A 1 171 ? 12.061 2.208 -4.863 1.00 94.94 171 HIS A CA 1
ATOM 1294 C C . HIS A 1 171 ? 11.631 3.064 -6.045 1.00 94.94 171 HIS A C 1
ATOM 1296 O O . HIS A 1 171 ? 12.443 3.310 -6.933 1.00 94.94 171 HIS A O 1
ATOM 1302 N N . SER A 1 172 ? 10.413 3.601 -5.995 1.00 94.50 172 SER A N 1
ATOM 1303 C CA . SER A 1 172 ? 9.896 4.495 -7.033 1.00 94.50 172 SER A CA 1
ATOM 1304 C C . SER A 1 172 ? 10.818 5.706 -7.219 1.00 94.50 172 SER A C 1
ATOM 1306 O O . SER A 1 172 ? 11.182 6.041 -8.341 1.00 94.50 172 SER A O 1
ATOM 1308 N N . LEU A 1 173 ? 11.284 6.319 -6.122 1.00 94.44 173 LEU A N 1
ATOM 1309 C CA . LEU A 1 173 ? 12.216 7.450 -6.172 1.00 94.44 173 LEU A CA 1
ATOM 1310 C C . LEU A 1 173 ? 13.544 7.082 -6.856 1.00 94.44 173 LEU A C 1
ATOM 1312 O O . LEU A 1 173 ? 14.003 7.801 -7.741 1.00 94.44 173 LEU A O 1
ATOM 1316 N N . VAL A 1 174 ? 14.156 5.958 -6.470 1.00 95.44 174 VAL A N 1
ATOM 1317 C CA . VAL A 1 174 ? 15.413 5.475 -7.062 1.00 95.44 174 VAL A CA 1
ATOM 1318 C C . VAL A 1 174 ? 15.226 5.158 -8.543 1.00 95.44 174 VAL A C 1
ATOM 1320 O O . VAL A 1 174 ? 16.051 5.570 -9.356 1.00 95.44 174 VAL A O 1
ATOM 1323 N N . MET A 1 175 ? 14.143 4.476 -8.910 1.00 95.69 175 MET A N 1
ATOM 1324 C CA . MET A 1 175 ? 13.854 4.133 -10.300 1.00 95.69 175 MET A CA 1
ATOM 1325 C C . MET A 1 175 ? 13.632 5.375 -11.164 1.00 95.69 175 MET A C 1
ATOM 1327 O O . MET A 1 175 ? 14.163 5.441 -12.270 1.00 95.69 175 MET A O 1
ATOM 1331 N N . ILE A 1 176 ? 12.934 6.393 -10.647 1.00 94.44 176 ILE A N 1
ATOM 1332 C CA . ILE A 1 176 ? 12.775 7.690 -11.319 1.00 94.44 176 ILE A CA 1
ATOM 1333 C C . ILE A 1 176 ? 14.145 8.348 -11.535 1.00 94.44 176 ILE A C 1
ATOM 1335 O O . ILE A 1 176 ? 14.450 8.750 -12.656 1.00 94.44 176 ILE A O 1
ATOM 1339 N N . CYS A 1 177 ? 15.011 8.396 -10.514 1.00 94.38 177 CYS A N 1
ATOM 1340 C CA . CYS A 1 177 ? 16.376 8.919 -10.653 1.00 94.38 177 CYS A CA 1
ATOM 1341 C C . CYS A 1 177 ? 17.186 8.158 -11.715 1.00 94.38 177 CYS A C 1
ATOM 1343 O O . CYS A 1 177 ? 17.879 8.770 -12.529 1.00 94.38 177 CYS A O 1
ATOM 1345 N N . VAL A 1 178 ? 17.106 6.828 -11.730 1.00 94.31 178 VAL A N 1
ATOM 1346 C CA . VAL A 1 178 ? 17.826 5.984 -12.693 1.00 94.31 178 VAL A CA 1
ATOM 1347 C C . VAL A 1 178 ? 17.294 6.183 -14.114 1.00 94.31 178 VAL A C 1
ATOM 1349 O O . VAL A 1 178 ? 18.084 6.348 -15.042 1.00 94.31 178 VAL A O 1
ATOM 1352 N N . ALA A 1 179 ? 15.974 6.231 -14.296 1.00 92.38 179 ALA A N 1
ATOM 1353 C CA . ALA A 1 179 ? 15.350 6.453 -15.596 1.00 92.38 179 ALA A CA 1
ATOM 1354 C C . ALA A 1 179 ? 15.660 7.855 -16.146 1.00 92.38 179 ALA A C 1
ATOM 1356 O O . ALA A 1 179 ? 16.029 7.985 -17.312 1.00 92.38 179 ALA A O 1
ATOM 1357 N N . VAL A 1 180 ? 15.605 8.896 -15.306 1.00 89.69 180 VAL A N 1
ATOM 1358 C CA . VAL A 1 180 ? 16.009 10.261 -15.686 1.00 89.69 180 VAL A CA 1
ATOM 1359 C C . VAL A 1 180 ? 17.498 10.312 -16.037 1.00 89.69 180 VAL A C 1
ATOM 1361 O O . VAL A 1 180 ? 17.857 10.909 -17.048 1.00 89.69 180 VAL A O 1
ATOM 1364 N N . ALA A 1 181 ? 18.369 9.629 -15.287 1.00 90.00 181 ALA A N 1
ATOM 1365 C CA . ALA A 1 181 ? 19.794 9.552 -15.615 1.00 90.00 181 ALA A CA 1
ATOM 1366 C C . ALA A 1 181 ? 20.029 8.855 -16.966 1.00 90.00 181 ALA A C 1
ATOM 1368 O O . ALA A 1 181 ? 20.828 9.326 -17.774 1.00 90.00 181 ALA A O 1
ATOM 1369 N N . ALA A 1 182 ? 19.309 7.763 -17.242 1.00 89.69 182 ALA A N 1
ATOM 1370 C CA . ALA A 1 182 ? 19.376 7.058 -18.519 1.00 89.69 182 ALA A CA 1
ATOM 1371 C C . ALA A 1 182 ? 18.892 7.934 -19.689 1.00 89.69 182 ALA A C 1
ATOM 1373 O O . ALA A 1 182 ? 19.538 7.960 -20.736 1.00 89.69 182 ALA A O 1
ATOM 1374 N N . LEU A 1 183 ? 17.807 8.694 -19.503 1.00 87.88 183 LEU A N 1
ATOM 1375 C CA . LEU A 1 183 ? 17.291 9.637 -20.499 1.00 87.88 183 LEU A CA 1
ATOM 1376 C C . LEU A 1 183 ? 18.255 10.801 -20.749 1.00 87.88 183 LEU A C 1
ATOM 1378 O O . LEU A 1 183 ? 18.508 11.138 -21.902 1.00 87.88 183 LEU A O 1
ATOM 1382 N N . LEU A 1 184 ? 18.838 11.381 -19.697 1.00 86.69 184 LEU A N 1
ATOM 1383 C CA . LEU A 1 184 ? 19.846 12.436 -19.826 1.00 86.69 184 LEU A CA 1
ATOM 1384 C C . LEU A 1 184 ? 21.101 11.918 -20.537 1.00 86.69 184 LEU A C 1
ATOM 1386 O O . LEU A 1 184 ? 21.607 12.581 -21.437 1.00 86.69 184 LEU A O 1
ATOM 1390 N N . ASN A 1 185 ? 21.561 10.709 -20.207 1.00 86.56 185 ASN A N 1
ATOM 1391 C CA . ASN A 1 185 ? 22.673 10.068 -20.911 1.00 86.56 185 ASN A CA 1
ATOM 1392 C C . ASN A 1 185 ? 22.350 9.836 -22.392 1.00 86.56 185 ASN A C 1
ATOM 1394 O O . ASN A 1 185 ? 23.189 10.107 -23.254 1.00 86.56 185 ASN A O 1
ATOM 1398 N N . ALA A 1 186 ? 21.132 9.386 -22.708 1.00 83.94 186 ALA A N 1
ATOM 1399 C CA . ALA A 1 186 ? 20.679 9.235 -24.087 1.00 83.94 186 ALA A CA 1
ATOM 1400 C C . ALA A 1 186 ? 20.635 10.586 -24.820 1.00 83.94 186 ALA A C 1
ATOM 1402 O O . ALA A 1 186 ? 21.127 10.683 -25.943 1.00 83.94 186 ALA A O 1
ATOM 1403 N N . ALA A 1 187 ? 20.128 11.640 -24.175 1.00 82.69 187 ALA A N 1
ATOM 1404 C CA . ALA A 1 187 ? 20.058 12.987 -24.736 1.00 82.69 187 ALA A CA 1
ATOM 1405 C C . ALA A 1 187 ? 21.450 13.584 -24.998 1.00 82.69 187 ALA A C 1
ATOM 1407 O O . ALA A 1 187 ? 21.699 14.099 -26.085 1.00 82.69 187 ALA A O 1
ATOM 1408 N N . VAL A 1 188 ? 22.384 13.460 -24.048 1.00 82.88 188 VAL A N 1
ATOM 1409 C CA . VAL A 1 188 ? 23.782 13.898 -24.214 1.00 82.88 188 VAL A CA 1
ATOM 1410 C C . VAL A 1 188 ? 24.451 13.141 -25.364 1.00 82.88 188 VAL A C 1
ATOM 1412 O O . VAL A 1 188 ? 25.146 13.740 -26.186 1.00 82.88 188 VAL A O 1
ATOM 1415 N N . SER A 1 189 ? 24.186 11.838 -25.476 1.00 79.44 189 SER A N 1
ATOM 1416 C CA . SER A 1 189 ? 24.728 10.990 -26.542 1.00 79.44 189 SER A CA 1
ATOM 1417 C C . SER A 1 189 ? 24.152 11.315 -27.925 1.00 79.44 189 SER A C 1
ATOM 1419 O O . SER A 1 189 ? 24.892 11.268 -28.907 1.00 79.44 189 SER A O 1
ATOM 1421 N N . LEU A 1 190 ? 22.862 11.674 -28.008 1.00 79.19 190 LEU A N 1
ATOM 1422 C CA . LEU A 1 190 ? 22.217 12.151 -29.240 1.00 79.19 190 LEU A CA 1
ATOM 1423 C C . LEU A 1 190 ? 22.716 13.553 -29.631 1.00 79.19 190 LEU A C 1
ATOM 1425 O O . LEU A 1 190 ? 22.943 13.824 -30.808 1.00 79.19 190 LEU A O 1
ATOM 1429 N N . GLY A 1 191 ? 22.864 14.450 -28.652 1.00 76.56 191 GLY A N 1
ATOM 1430 C CA . GLY A 1 191 ? 23.106 15.875 -28.879 1.00 76.56 191 GLY A CA 1
ATOM 1431 C C . GLY A 1 191 ? 24.553 16.226 -29.223 1.00 76.56 191 GLY A C 1
ATOM 1432 O O . GLY A 1 191 ? 24.784 17.038 -30.117 1.00 76.56 191 GLY A O 1
ATOM 1433 N N . LEU A 1 192 ? 25.542 15.610 -28.565 1.00 74.81 192 LEU A N 1
ATOM 1434 C CA . LEU A 1 192 ? 26.959 15.957 -28.759 1.00 74.81 192 LEU A CA 1
ATOM 1435 C C . LEU A 1 192 ? 27.456 15.794 -30.210 1.00 74.81 192 LEU A C 1
ATOM 1437 O O . LEU A 1 192 ? 28.138 16.699 -30.695 1.00 74.81 192 LEU A O 1
ATOM 1441 N N . PRO A 1 193 ? 27.122 14.714 -30.948 1.00 72.88 193 PRO A N 1
ATOM 1442 C CA . PRO A 1 193 ? 27.526 14.578 -32.347 1.00 72.88 193 PRO A CA 1
ATOM 1443 C C . PRO A 1 193 ? 26.892 15.638 -33.253 1.00 72.88 193 PRO A C 1
ATOM 1445 O O . PRO A 1 193 ? 27.568 16.175 -34.128 1.00 72.88 193 PRO A O 1
ATOM 1448 N N . ALA A 1 194 ? 25.616 15.964 -33.027 1.00 68.81 194 ALA A N 1
ATOM 1449 C CA . ALA A 1 194 ? 24.900 16.962 -33.815 1.00 68.81 194 ALA A CA 1
ATOM 1450 C C . ALA A 1 194 ? 25.461 18.373 -33.574 1.00 68.81 194 ALA A C 1
ATOM 1452 O O . ALA A 1 194 ? 25.684 19.127 -34.518 1.00 68.81 194 ALA A O 1
ATOM 1453 N N . ILE A 1 195 ? 25.786 18.701 -32.321 1.00 68.38 195 ILE A N 1
ATOM 1454 C CA . ILE A 1 195 ? 26.451 19.958 -31.958 1.00 68.38 195 ILE A CA 1
ATOM 1455 C C . ILE A 1 195 ? 27.859 20.023 -32.571 1.00 68.38 195 ILE A C 1
ATOM 1457 O O . ILE A 1 195 ? 28.225 21.038 -33.161 1.00 68.38 195 ILE A O 1
ATOM 1461 N N . GLY A 1 196 ? 28.631 18.935 -32.509 1.00 72.38 196 GLY A N 1
ATOM 1462 C CA . GLY A 1 196 ? 29.958 18.863 -33.128 1.00 72.38 196 GLY A CA 1
ATOM 1463 C C . GLY A 1 196 ? 29.928 19.082 -34.644 1.00 72.38 196 GLY A C 1
ATOM 1464 O O . GLY A 1 196 ? 30.791 19.775 -35.176 1.00 72.38 196 GLY A O 1
ATOM 1465 N N . GLN A 1 197 ? 28.911 18.563 -35.340 1.00 71.69 197 GLN A N 1
ATOM 1466 C CA . GLN A 1 197 ? 28.723 18.815 -36.774 1.00 71.69 197 GLN A CA 1
ATOM 1467 C C . GLN A 1 197 ? 28.378 20.277 -37.081 1.00 71.69 197 GLN A C 1
ATOM 1469 O O . GLN A 1 197 ? 28.865 20.809 -38.077 1.00 71.69 197 GLN A O 1
ATOM 1474 N N . ILE A 1 198 ? 27.601 20.941 -36.218 1.00 70.25 198 ILE A N 1
ATOM 1475 C CA . ILE A 1 198 ? 27.301 22.375 -36.346 1.00 70.25 198 ILE A CA 1
ATOM 1476 C C . ILE A 1 198 ? 28.582 23.208 -36.189 1.00 70.25 198 ILE A C 1
ATOM 1478 O O . ILE A 1 198 ? 28.836 24.098 -37.001 1.00 70.25 198 ILE A O 1
ATOM 1482 N N . PHE A 1 199 ? 29.416 22.904 -35.190 1.00 74.50 199 PHE A N 1
ATOM 1483 C CA . PHE A 1 199 ? 30.661 23.642 -34.946 1.00 74.50 199 PHE A CA 1
ATOM 1484 C C . PHE A 1 199 ? 31.768 23.345 -35.960 1.00 74.50 199 PHE A C 1
ATOM 1486 O O . PHE A 1 199 ? 32.578 24.222 -36.242 1.00 74.50 199 PHE A O 1
ATOM 1493 N N . ALA A 1 200 ? 31.794 22.151 -36.555 1.00 77.12 200 ALA A N 1
ATOM 1494 C CA . ALA A 1 200 ? 32.801 21.778 -37.548 1.00 77.12 200 ALA A CA 1
ATOM 1495 C C . ALA A 1 200 ? 32.662 22.520 -38.894 1.00 77.12 200 ALA A C 1
ATOM 1497 O O . ALA A 1 200 ? 33.414 22.227 -39.822 1.00 77.12 200 ALA A O 1
ATOM 1498 N N . GLY A 1 201 ? 31.702 23.444 -39.044 1.00 66.69 201 GLY A N 1
ATOM 1499 C CA . GLY A 1 201 ? 31.609 24.350 -40.195 1.00 66.69 201 GLY A CA 1
ATOM 1500 C C . GLY A 1 201 ? 31.348 23.670 -41.543 1.00 66.69 201 GLY A C 1
ATOM 1501 O O . GLY A 1 201 ? 31.277 24.352 -42.567 1.00 66.69 201 GLY A O 1
ATOM 1502 N N . LYS A 1 202 ? 31.162 22.344 -41.573 1.00 63.47 202 LYS A N 1
ATOM 1503 C CA . LYS A 1 202 ? 30.769 21.607 -42.772 1.00 63.47 202 LYS A CA 1
ATOM 1504 C C . LYS A 1 202 ? 29.328 21.979 -43.107 1.00 63.47 202 LYS A C 1
ATOM 1506 O O . LYS A 1 202 ? 28.381 21.348 -42.645 1.00 63.47 202 LYS A O 1
ATOM 1511 N N . ARG A 1 203 ? 29.174 23.020 -43.930 1.00 54.38 203 ARG A N 1
ATOM 1512 C CA . ARG A 1 203 ? 27.957 23.316 -44.692 1.00 54.38 203 ARG A CA 1
ATOM 1513 C C . ARG A 1 203 ? 27.711 22.160 -45.667 1.00 54.38 203 ARG A C 1
ATOM 1515 O O . ARG A 1 203 ? 27.978 22.283 -46.854 1.00 54.38 203 ARG A O 1
ATOM 1522 N N . GLN A 1 204 ? 27.239 21.017 -45.174 1.00 50.44 204 GLN A N 1
ATOM 1523 C CA . GLN A 1 204 ? 26.581 20.056 -46.048 1.00 50.44 204 GLN A CA 1
ATOM 1524 C C . GLN A 1 204 ? 25.246 20.683 -46.443 1.00 50.44 204 GLN A C 1
ATOM 1526 O O . GLN A 1 204 ? 24.357 20.889 -45.615 1.00 50.44 204 GLN A O 1
ATOM 1531 N N . ALA A 1 205 ? 25.186 21.111 -47.700 1.00 50.78 205 ALA A N 1
ATOM 1532 C CA . ALA A 1 205 ? 23.994 21.654 -48.306 1.00 50.78 205 ALA A CA 1
ATOM 1533 C C . ALA A 1 205 ? 22.900 20.575 -48.313 1.00 50.78 205 ALA A C 1
ATOM 1535 O O . ALA A 1 205 ? 23.088 19.487 -48.845 1.00 50.78 205 ALA A O 1
ATOM 1536 N N . SER A 1 206 ? 21.756 20.941 -47.735 1.00 51.12 206 SER A N 1
ATOM 1537 C CA . SER A 1 206 ? 20.460 20.253 -47.747 1.00 51.12 206 SER A CA 1
ATOM 1538 C C . SER A 1 206 ? 20.282 19.009 -46.846 1.00 51.12 206 SER A C 1
ATOM 1540 O O . SER A 1 206 ? 21.095 18.097 -46.787 1.00 51.12 206 SER A O 1
ATOM 1542 N N . SER A 1 207 ? 19.146 19.004 -46.135 1.00 52.62 207 SER A N 1
ATOM 1543 C CA . SER A 1 207 ? 18.490 17.899 -45.405 1.00 52.62 207 SER A CA 1
ATOM 1544 C C . SER A 1 207 ? 18.850 17.593 -43.928 1.00 52.62 207 SER A C 1
ATOM 1546 O O . SER A 1 207 ? 17.946 17.311 -43.142 1.00 52.62 207 SER A O 1
ATOM 1548 N N . SER A 1 208 ? 20.087 17.740 -43.437 1.00 50.34 208 SER A N 1
ATOM 1549 C CA . SER A 1 208 ? 20.440 17.192 -42.097 1.00 50.34 208 SER A CA 1
ATOM 1550 C C . SER A 1 208 ? 20.060 18.023 -40.850 1.00 50.34 208 SER A C 1
ATOM 1552 O O . SER A 1 208 ? 20.368 17.620 -39.727 1.00 50.34 208 SER A O 1
ATOM 1554 N N . ARG A 1 209 ? 19.356 19.160 -40.986 1.00 54.91 209 ARG A N 1
ATOM 1555 C CA . ARG A 1 209 ? 18.860 19.940 -39.822 1.00 54.91 209 ARG A CA 1
ATOM 1556 C C . ARG A 1 209 ? 17.650 19.304 -39.128 1.00 54.91 209 ARG A C 1
ATOM 1558 O O . ARG A 1 209 ? 17.353 19.675 -37.994 1.00 54.91 209 ARG A O 1
ATOM 1565 N N . ALA A 1 210 ? 16.979 18.351 -39.775 1.00 57.72 210 ALA A N 1
ATOM 1566 C CA . ALA A 1 210 ? 15.733 17.768 -39.291 1.00 57.72 210 ALA A CA 1
ATOM 1567 C C . ALA A 1 210 ? 15.816 17.133 -37.885 1.00 57.72 210 ALA A C 1
ATOM 1569 O O . ALA A 1 210 ? 14.990 17.505 -37.063 1.00 57.72 210 ALA A O 1
ATOM 1570 N N . PRO A 1 211 ? 16.784 16.266 -37.520 1.00 54.72 211 PRO A N 1
ATOM 1571 C CA . PRO A 1 211 ? 16.708 15.506 -36.266 1.00 54.72 211 PRO A CA 1
ATOM 1572 C C . PRO A 1 211 ? 16.982 16.333 -35.002 1.00 54.72 211 PRO A C 1
ATOM 1574 O O . PRO A 1 211 ? 16.363 16.079 -33.970 1.00 54.72 211 PRO A O 1
ATOM 1577 N N . LEU A 1 212 ? 17.862 17.343 -35.056 1.00 59.66 212 LEU A N 1
ATOM 1578 C CA . LEU A 1 212 ? 18.097 18.231 -33.908 1.00 59.66 212 LEU A CA 1
ATOM 1579 C C . LEU A 1 212 ? 16.913 19.184 -33.707 1.00 59.66 212 LEU A C 1
ATOM 1581 O O . LEU A 1 212 ? 16.472 19.378 -32.575 1.00 59.66 212 LEU A O 1
ATOM 1585 N N . LEU A 1 213 ? 16.353 19.712 -34.804 1.00 61.72 213 LEU A N 1
ATOM 1586 C CA . LEU A 1 213 ? 15.104 20.464 -34.744 1.00 61.72 213 LEU A CA 1
ATOM 1587 C C . LEU A 1 213 ? 13.981 19.574 -34.210 1.00 61.72 213 LEU A C 1
ATOM 1589 O O . LEU A 1 213 ? 13.261 20.023 -33.340 1.00 61.72 213 LEU A O 1
ATOM 1593 N N . PHE A 1 214 ? 13.872 18.317 -34.651 1.00 59.31 214 PHE A N 1
ATOM 1594 C CA . PHE A 1 214 ? 12.837 17.382 -34.207 1.00 59.31 214 PHE A CA 1
ATOM 1595 C C . PHE A 1 214 ? 12.973 17.041 -32.725 1.00 59.31 214 PHE A C 1
ATOM 1597 O O . PHE A 1 214 ? 11.974 17.040 -32.019 1.00 59.31 214 PHE A O 1
ATOM 1604 N N . ALA A 1 215 ? 14.186 16.803 -32.215 1.00 58.88 215 ALA A N 1
ATOM 1605 C CA . ALA A 1 215 ? 14.414 16.544 -30.793 1.00 58.88 215 ALA A CA 1
ATOM 1606 C C . ALA A 1 215 ? 14.070 17.767 -29.925 1.00 58.88 215 ALA A C 1
ATOM 1608 O O . ALA A 1 215 ? 13.394 17.635 -28.908 1.00 58.88 215 ALA A O 1
ATOM 1609 N N . VAL A 1 216 ? 14.468 18.970 -30.347 1.00 63.06 216 VAL A N 1
ATOM 1610 C CA . VAL A 1 216 ? 14.138 20.210 -29.628 1.00 63.06 216 VAL A CA 1
ATOM 1611 C C . VAL A 1 216 ? 12.643 20.539 -29.753 1.00 63.06 216 VAL A C 1
ATOM 1613 O O . VAL A 1 216 ? 12.002 20.827 -28.748 1.00 63.06 216 VAL A O 1
ATOM 1616 N N . LEU A 1 217 ? 12.049 20.417 -30.941 1.00 55.59 217 LEU A N 1
ATOM 1617 C CA . LEU A 1 217 ? 10.626 20.667 -31.216 1.00 55.59 217 LEU A CA 1
ATOM 1618 C C . LEU A 1 217 ? 9.689 19.581 -30.687 1.00 55.59 217 LEU A C 1
ATOM 1620 O O . LEU A 1 217 ? 8.496 19.830 -30.609 1.00 55.59 217 LEU A O 1
ATOM 1624 N N . SER A 1 218 ? 10.170 18.396 -30.318 1.00 54.34 218 SER A N 1
ATOM 1625 C CA . SER A 1 218 ? 9.335 17.392 -29.643 1.00 54.34 218 SER A CA 1
ATOM 1626 C C . SER A 1 218 ? 9.447 17.509 -28.126 1.00 54.34 218 SER A C 1
ATOM 1628 O O . SER A 1 218 ? 8.433 17.497 -27.434 1.00 54.34 218 SER A O 1
ATOM 1630 N N . VAL A 1 219 ? 10.655 17.700 -27.588 1.00 61.12 219 VAL A N 1
ATOM 1631 C CA . VAL A 1 219 ? 10.867 17.768 -26.135 1.00 61.12 219 VAL A CA 1
ATOM 1632 C C . VAL A 1 219 ? 10.396 19.100 -25.553 1.00 61.12 219 VAL A C 1
ATOM 1634 O O . VAL A 1 219 ? 9.758 19.105 -24.502 1.00 61.12 219 VAL A O 1
ATOM 1637 N N . VAL A 1 220 ? 10.663 20.230 -26.216 1.00 64.25 220 VAL A N 1
ATOM 1638 C CA . VAL A 1 220 ? 10.331 21.558 -25.674 1.00 64.25 220 VAL A CA 1
ATOM 1639 C C . VAL A 1 220 ? 8.816 21.786 -25.606 1.00 64.25 220 VAL A C 1
ATOM 1641 O O . VAL A 1 220 ? 8.348 22.162 -24.534 1.00 64.25 220 VAL A O 1
ATOM 1644 N N . PRO A 1 221 ? 8.003 21.504 -26.642 1.00 55.69 221 PRO A N 1
ATOM 1645 C CA . PRO A 1 221 ? 6.553 21.674 -26.552 1.00 55.69 221 PRO A CA 1
ATOM 1646 C C . PRO A 1 221 ? 5.892 20.700 -25.583 1.00 55.69 221 PRO A C 1
ATOM 1648 O O . PRO A 1 221 ? 4.980 21.107 -24.875 1.00 55.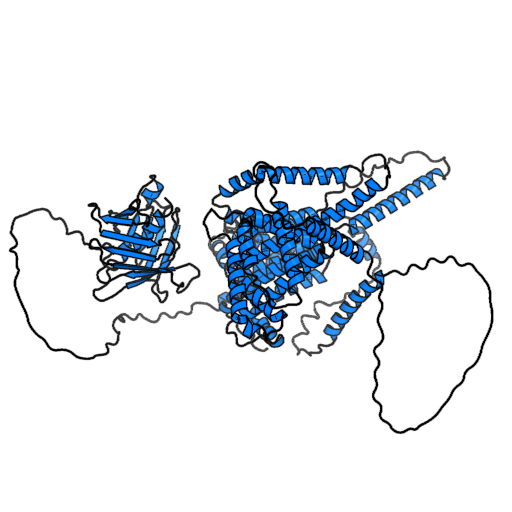69 221 PRO A O 1
ATOM 1651 N N . VAL A 1 222 ? 6.369 19.453 -25.474 1.00 59.19 222 VAL A N 1
ATOM 1652 C CA . VAL A 1 222 ? 5.863 18.502 -24.465 1.00 59.19 222 VAL A CA 1
ATOM 1653 C C . VAL A 1 222 ? 6.218 18.966 -23.052 1.00 59.19 222 VAL A C 1
ATOM 1655 O O . VAL A 1 222 ? 5.380 18.884 -22.157 1.00 59.19 222 VAL A O 1
ATOM 1658 N N . ALA A 1 223 ? 7.418 19.514 -22.841 1.00 64.31 223 ALA A N 1
ATOM 1659 C CA . ALA A 1 223 ? 7.812 20.089 -21.558 1.00 64.31 223 ALA A CA 1
ATOM 1660 C C . ALA A 1 223 ? 7.016 21.362 -21.222 1.00 64.31 223 ALA A C 1
ATOM 1662 O O . ALA A 1 223 ? 6.576 21.514 -20.085 1.00 64.31 223 ALA A O 1
ATOM 1663 N N . ILE A 1 224 ? 6.784 22.249 -22.197 1.00 70.38 224 ILE A N 1
ATOM 1664 C CA . ILE A 1 224 ? 5.985 23.474 -22.032 1.00 70.38 224 ILE A CA 1
ATOM 1665 C C . ILE A 1 224 ? 4.514 23.131 -21.781 1.00 70.38 224 ILE A C 1
ATOM 1667 O O . ILE A 1 224 ? 3.921 23.671 -20.852 1.00 70.38 224 ILE A O 1
ATOM 1671 N N . PHE A 1 225 ? 3.931 22.213 -22.555 1.00 63.94 225 PHE A N 1
ATOM 1672 C CA . PHE A 1 225 ? 2.558 21.745 -22.367 1.00 63.94 225 PHE A CA 1
ATOM 1673 C C . PHE A 1 225 ? 2.406 21.043 -21.020 1.00 63.94 225 PHE A C 1
ATOM 1675 O O . PHE A 1 225 ? 1.498 21.359 -20.254 1.00 63.94 225 PHE A O 1
ATOM 1682 N N . GLY A 1 226 ? 3.341 20.145 -20.699 1.00 67.44 226 GLY A N 1
ATOM 1683 C CA . GLY A 1 226 ? 3.417 19.472 -19.413 1.00 67.44 226 GLY A CA 1
ATOM 1684 C C . GLY A 1 226 ? 3.458 20.476 -18.270 1.00 67.44 226 GLY A C 1
ATOM 1685 O O . GLY A 1 226 ? 2.630 20.385 -17.377 1.00 67.44 226 GLY A O 1
ATOM 1686 N N . TYR A 1 227 ? 4.339 21.475 -18.329 1.00 75.62 227 TYR A N 1
ATOM 1687 C CA . TYR A 1 227 ? 4.465 22.515 -17.307 1.00 75.62 227 TYR A CA 1
ATOM 1688 C C . TYR A 1 227 ? 3.219 23.410 -17.204 1.00 75.62 227 TYR A C 1
ATOM 1690 O O . TYR A 1 227 ? 2.710 23.626 -16.105 1.00 75.62 227 TYR A O 1
ATOM 1698 N N . GLY A 1 228 ? 2.691 23.890 -18.334 1.00 68.00 228 GLY A N 1
ATOM 1699 C CA . GLY A 1 228 ? 1.538 24.792 -18.382 1.00 68.00 228 GLY A CA 1
ATOM 1700 C C . GLY A 1 228 ? 0.224 24.130 -17.965 1.00 68.00 228 GLY A C 1
ATOM 1701 O O . GLY A 1 228 ? -0.614 24.762 -17.324 1.00 68.00 228 GLY A O 1
ATOM 1702 N N . HIS A 1 229 ? 0.055 22.840 -18.266 1.00 68.44 229 HIS A N 1
ATOM 1703 C CA . HIS A 1 229 ? -1.169 22.097 -17.965 1.00 68.44 229 HIS A CA 1
ATOM 1704 C C . HIS A 1 229 ? -1.052 21.152 -16.768 1.00 68.44 229 HIS A C 1
ATOM 1706 O O . HIS A 1 229 ? -2.065 20.565 -16.389 1.00 68.44 229 HIS A O 1
ATOM 1712 N N . PHE A 1 230 ? 0.112 21.032 -16.116 1.00 68.19 230 PHE A N 1
ATOM 1713 C CA . PHE A 1 230 ? 0.315 20.103 -14.995 1.00 68.19 230 PHE A CA 1
ATOM 1714 C C . PHE A 1 230 ? -0.736 20.271 -13.895 1.00 68.19 230 PHE A C 1
ATOM 1716 O O . PHE A 1 230 ? -1.299 19.294 -13.405 1.00 68.19 230 PHE A O 1
ATOM 1723 N N . ALA A 1 231 ? -1.052 21.521 -13.539 1.00 69.94 231 ALA A N 1
ATOM 1724 C CA . ALA A 1 231 ? -2.046 21.830 -12.516 1.00 69.94 231 ALA A CA 1
ATOM 1725 C C . ALA A 1 231 ? -3.460 21.375 -12.918 1.00 69.94 231 ALA A C 1
ATOM 1727 O O . ALA A 1 231 ? -4.208 20.882 -12.075 1.00 69.94 231 ALA A O 1
ATOM 1728 N N . ASN A 1 232 ? -3.820 21.505 -14.197 1.00 69.12 232 ASN A N 1
ATOM 1729 C CA . ASN A 1 232 ? -5.124 21.088 -14.714 1.00 69.12 232 ASN A CA 1
ATOM 1730 C C . ASN A 1 232 ? -5.205 19.566 -14.869 1.00 69.12 232 ASN A C 1
ATOM 1732 O O . ASN A 1 232 ? -6.215 18.977 -14.496 1.00 69.12 232 ASN A O 1
ATOM 1736 N N . LEU A 1 233 ? -4.123 18.923 -15.316 1.00 62.72 233 LEU A N 1
ATOM 1737 C CA . LEU A 1 233 ? -4.014 17.467 -15.384 1.00 62.72 233 LEU A CA 1
ATOM 1738 C C . LEU A 1 233 ? -4.119 16.848 -13.983 1.00 62.72 233 LEU A C 1
ATOM 1740 O O . LEU A 1 233 ? -4.871 15.903 -13.778 1.00 62.72 233 LEU A O 1
ATOM 1744 N N . LEU A 1 234 ? -3.436 17.426 -12.989 1.00 65.12 234 LEU A N 1
ATOM 1745 C CA . LEU A 1 234 ? -3.547 17.007 -11.592 1.00 65.12 234 LEU A CA 1
ATOM 1746 C C . LEU A 1 234 ? -4.955 17.212 -11.032 1.00 65.12 234 LEU A C 1
ATOM 1748 O O . LEU A 1 234 ? -5.437 16.352 -10.300 1.00 65.12 234 LEU A O 1
ATOM 1752 N N . LYS A 1 235 ? -5.624 18.326 -11.356 1.00 71.94 235 LYS A N 1
ATOM 1753 C CA . LYS A 1 235 ? -7.021 18.552 -10.955 1.00 71.94 235 LYS A CA 1
ATOM 1754 C C . LYS A 1 235 ? -7.955 17.505 -11.569 1.00 71.94 235 LYS A C 1
ATOM 1756 O O . LYS A 1 235 ? -8.753 16.933 -10.835 1.00 71.94 235 LYS A O 1
ATOM 1761 N N . ALA A 1 236 ? -7.804 17.210 -12.861 1.00 67.69 236 ALA A N 1
ATOM 1762 C CA . ALA A 1 236 ? -8.594 16.201 -13.566 1.00 67.69 236 ALA A CA 1
ATOM 1763 C C . ALA A 1 236 ? -8.329 14.776 -13.047 1.00 67.69 236 ALA A C 1
ATOM 1765 O O . ALA A 1 236 ? -9.257 13.993 -12.864 1.00 67.69 236 ALA A O 1
ATOM 1766 N N . LEU A 1 237 ? -7.073 14.446 -12.733 1.00 63.75 237 LEU A N 1
ATOM 1767 C CA . LEU A 1 237 ? -6.726 13.166 -12.114 1.00 63.75 237 LEU A CA 1
ATOM 1768 C C . LEU A 1 237 ? -7.327 13.059 -10.705 1.00 63.75 237 LEU A C 1
ATOM 1770 O O . LEU A 1 237 ? -7.898 12.029 -10.360 1.00 63.75 237 LEU A O 1
ATOM 1774 N N . ARG A 1 238 ? -7.282 14.131 -9.901 1.00 70.25 238 ARG A N 1
ATOM 1775 C CA . ARG A 1 238 ? -7.870 14.151 -8.548 1.00 70.25 238 ARG A CA 1
ATOM 1776 C C . ARG A 1 238 ? -9.390 13.988 -8.531 1.00 70.25 238 ARG A C 1
ATOM 1778 O O . ARG A 1 238 ? -9.906 13.508 -7.529 1.00 70.25 238 ARG A O 1
ATOM 1785 N N . SER A 1 239 ? -10.101 14.377 -9.591 1.00 71.44 239 SER A N 1
ATOM 1786 C CA . SER A 1 239 ? -11.564 14.243 -9.648 1.00 71.44 239 SER A CA 1
ATOM 1787 C C . SER A 1 239 ? -12.058 12.818 -9.908 1.00 71.44 239 SER A C 1
ATOM 1789 O O . SER A 1 239 ? -13.260 12.590 -9.833 1.00 71.44 239 SER A O 1
ATOM 1791 N N . VAL A 1 240 ? -11.174 11.856 -10.195 1.00 70.00 240 VAL A N 1
ATOM 1792 C CA . VAL A 1 240 ? -11.568 10.461 -10.437 1.00 70.00 240 VAL A CA 1
ATOM 1793 C C . VAL A 1 240 ? -11.482 9.668 -9.122 1.00 70.00 240 VAL A C 1
ATOM 1795 O O . VAL A 1 240 ? -10.379 9.336 -8.687 1.00 70.00 240 VAL A O 1
ATOM 1798 N N . PRO A 1 241 ? -12.606 9.310 -8.468 1.00 65.44 241 PRO A N 1
ATOM 1799 C CA . PRO A 1 241 ? -12.583 8.584 -7.190 1.00 65.44 241 PRO A CA 1
ATOM 1800 C C . PRO A 1 241 ? -11.932 7.191 -7.290 1.00 65.44 241 PRO A C 1
ATOM 1802 O O . PRO A 1 241 ? -11.392 6.687 -6.309 1.00 65.44 241 PRO A O 1
ATOM 1805 N N . GLN A 1 242 ? -11.894 6.594 -8.486 1.00 76.50 242 GLN A N 1
ATOM 1806 C CA . GLN A 1 242 ? -11.255 5.298 -8.765 1.00 76.50 242 GLN A CA 1
ATOM 1807 C C . GLN A 1 242 ? -9.779 5.399 -9.193 1.00 76.50 242 GLN A C 1
ATOM 1809 O O . GLN A 1 242 ? -9.172 4.397 -9.579 1.00 76.50 242 GLN A O 1
ATOM 1814 N N . LEU A 1 243 ? -9.172 6.589 -9.119 1.00 79.06 243 LEU A N 1
ATOM 1815 C CA . LEU A 1 243 ? -7.804 6.817 -9.583 1.00 79.06 243 LEU A CA 1
ATOM 1816 C C . LEU A 1 243 ? -6.767 5.827 -9.010 1.00 79.06 243 LEU A C 1
ATOM 1818 O O . LEU A 1 243 ? -5.886 5.428 -9.763 1.00 79.06 243 LEU A O 1
ATOM 1822 N N . PRO A 1 244 ? -6.825 5.391 -7.731 1.00 79.69 244 PRO A N 1
ATOM 1823 C CA . PRO A 1 244 ? -5.912 4.373 -7.206 1.00 79.69 244 PRO A CA 1
ATOM 1824 C C . PRO A 1 244 ? -5.855 3.083 -8.007 1.00 79.69 244 PRO A C 1
ATOM 1826 O O . PRO A 1 244 ? -4.782 2.724 -8.485 1.00 79.69 244 PRO A O 1
ATOM 1829 N N . ALA A 1 245 ? -7.005 2.448 -8.211 1.00 78.00 245 ALA A N 1
ATOM 1830 C CA . ALA A 1 245 ? -7.078 1.190 -8.934 1.00 78.00 245 ALA A CA 1
ATOM 1831 C C . ALA A 1 245 ? -6.605 1.359 -10.386 1.00 78.00 245 ALA A C 1
ATOM 1833 O O . ALA A 1 245 ? -5.867 0.519 -10.901 1.00 78.00 245 ALA A O 1
ATOM 1834 N N . LEU A 1 246 ? -6.963 2.483 -11.019 1.00 80.06 246 LEU A N 1
ATOM 1835 C CA . LEU A 1 246 ? -6.531 2.792 -12.378 1.00 80.06 246 LEU A CA 1
ATOM 1836 C C . LEU A 1 246 ? -5.017 3.022 -12.468 1.00 80.06 246 LEU A C 1
ATOM 1838 O O . LEU A 1 246 ? -4.386 2.509 -13.386 1.00 80.06 246 LEU A O 1
ATOM 1842 N N . CYS A 1 247 ? -4.421 3.767 -11.534 1.00 85.50 247 CYS A N 1
ATOM 1843 C CA . CYS A 1 247 ? -2.974 3.981 -11.495 1.00 85.50 247 CYS A CA 1
ATOM 1844 C C . CYS A 1 247 ? -2.221 2.659 -11.337 1.00 85.50 247 CYS A C 1
ATOM 1846 O O . CYS A 1 247 ? -1.241 2.444 -12.046 1.00 85.50 247 CYS A O 1
ATOM 1848 N N . ASP A 1 248 ? -2.694 1.774 -10.461 1.00 81.62 248 ASP A N 1
ATOM 1849 C CA . ASP A 1 248 ? -2.054 0.482 -10.218 1.00 81.62 248 ASP A CA 1
ATOM 1850 C C . ASP A 1 248 ? -2.172 -0.436 -11.448 1.00 81.62 248 ASP A C 1
ATOM 1852 O O . ASP A 1 248 ? -1.216 -1.121 -11.815 1.00 81.62 248 ASP A O 1
ATOM 1856 N N . ALA A 1 249 ? -3.319 -0.435 -12.139 1.00 79.38 249 ALA A N 1
ATOM 1857 C CA . ALA A 1 249 ? -3.502 -1.144 -13.410 1.00 79.38 249 ALA A CA 1
ATOM 1858 C C . ALA A 1 249 ? -2.602 -0.578 -14.521 1.00 79.38 249 ALA A C 1
ATOM 1860 O O . ALA A 1 249 ? -1.863 -1.319 -15.178 1.00 79.38 249 ALA A O 1
ATOM 1861 N N . LEU A 1 250 ? -2.610 0.745 -14.685 1.00 85.19 250 LEU A N 1
ATOM 1862 C CA . LEU A 1 250 ? -1.869 1.440 -15.730 1.00 85.19 250 LEU A CA 1
ATOM 1863 C C . LEU A 1 250 ? -0.356 1.339 -15.525 1.00 85.19 250 LEU A C 1
ATOM 1865 O O . LEU A 1 250 ? 0.371 1.189 -16.500 1.00 85.19 250 LEU A O 1
ATOM 1869 N N . GLN A 1 251 ? 0.128 1.352 -14.281 1.00 91.06 251 GLN A N 1
ATOM 1870 C CA . GLN A 1 251 ? 1.542 1.153 -13.962 1.00 91.06 251 GLN A CA 1
ATOM 1871 C C . GLN A 1 251 ? 2.083 -0.123 -14.625 1.00 91.06 251 GLN A C 1
ATOM 1873 O O . GLN A 1 251 ? 3.080 -0.089 -15.346 1.00 91.06 251 GLN A O 1
ATOM 1878 N N . HIS A 1 252 ? 1.417 -1.256 -14.403 1.00 86.50 252 HIS A N 1
ATOM 1879 C CA . HIS A 1 252 ? 1.863 -2.544 -14.933 1.00 86.50 252 HIS A CA 1
ATOM 1880 C C . HIS A 1 252 ? 1.742 -2.602 -16.449 1.00 86.50 252 HIS A C 1
ATOM 1882 O O . HIS A 1 252 ? 2.664 -3.068 -17.118 1.00 86.50 252 HIS A O 1
ATOM 1888 N N . ALA A 1 253 ? 0.633 -2.089 -16.987 1.00 85.81 253 ALA A N 1
ATOM 1889 C CA . ALA A 1 253 ? 0.417 -2.016 -18.424 1.00 85.81 253 ALA A CA 1
ATOM 1890 C C . ALA A 1 253 ? 1.506 -1.184 -19.115 1.00 85.81 253 ALA A C 1
ATOM 1892 O O . ALA A 1 253 ? 2.076 -1.638 -20.102 1.00 85.81 253 ALA A O 1
ATOM 1893 N N . LEU A 1 254 ? 1.868 -0.017 -18.569 1.00 90.12 254 LEU A N 1
ATOM 1894 C CA . LEU A 1 254 ? 2.943 0.826 -19.100 1.00 90.12 254 LEU A CA 1
ATOM 1895 C C . LEU A 1 254 ? 4.304 0.145 -19.010 1.00 90.12 254 LEU A C 1
ATOM 1897 O O . LEU A 1 254 ? 5.103 0.255 -19.937 1.00 90.12 254 LEU A O 1
ATOM 1901 N N . ARG A 1 255 ? 4.576 -0.586 -17.926 1.00 90.75 255 ARG A N 1
ATOM 1902 C CA . ARG A 1 255 ? 5.834 -1.321 -17.782 1.00 90.75 255 ARG A CA 1
ATOM 1903 C C . ARG A 1 255 ? 5.947 -2.475 -18.774 1.00 90.75 255 ARG A C 1
ATOM 1905 O O . ARG A 1 255 ? 7.006 -2.662 -19.368 1.00 90.75 255 ARG A O 1
ATOM 1912 N N . VAL A 1 256 ? 4.865 -3.217 -18.998 1.00 89.12 256 VAL A N 1
ATOM 1913 C CA . VAL A 1 256 ? 4.826 -4.263 -20.028 1.00 89.12 256 VAL A CA 1
ATOM 1914 C C . VAL A 1 256 ? 4.877 -3.656 -21.427 1.00 89.12 256 VAL A C 1
ATOM 1916 O O . VAL A 1 256 ? 5.619 -4.153 -22.262 1.00 89.12 256 VAL A O 1
ATOM 1919 N N . ALA A 1 257 ? 4.202 -2.534 -21.675 1.00 89.00 257 ALA A N 1
ATOM 1920 C CA . ALA A 1 257 ? 4.315 -1.805 -22.935 1.00 89.00 257 ALA A CA 1
ATOM 1921 C C . ALA A 1 257 ? 5.754 -1.329 -23.188 1.00 89.00 257 ALA A C 1
ATOM 1923 O O . ALA A 1 257 ? 6.255 -1.479 -24.298 1.00 89.00 257 ALA A O 1
ATOM 1924 N N . ALA A 1 258 ? 6.455 -0.830 -22.163 1.00 88.56 258 ALA A N 1
ATOM 1925 C CA . ALA A 1 258 ? 7.864 -0.449 -22.265 1.00 88.56 258 ALA A CA 1
ATOM 1926 C C . ALA A 1 258 ? 8.718 -1.633 -22.728 1.00 88.56 258 ALA A C 1
ATOM 1928 O O . ALA A 1 258 ? 9.520 -1.518 -23.650 1.00 88.56 258 ALA A O 1
ATOM 1929 N N . VAL A 1 259 ? 8.483 -2.784 -22.105 1.00 87.19 259 VAL A N 1
ATOM 1930 C CA . VAL A 1 259 ? 9.120 -4.060 -22.412 1.00 87.19 259 VAL A CA 1
ATOM 1931 C C . VAL A 1 259 ? 8.777 -4.572 -23.818 1.00 87.19 259 VAL A C 1
ATOM 1933 O O . VAL A 1 259 ? 9.638 -5.146 -24.477 1.00 87.19 259 VAL A O 1
ATOM 1936 N N . VAL A 1 260 ? 7.548 -4.368 -24.293 1.00 86.69 260 VAL A N 1
ATOM 1937 C CA . VAL A 1 260 ? 7.119 -4.797 -25.632 1.00 86.69 260 VAL A CA 1
ATOM 1938 C C . VAL A 1 260 ? 7.721 -3.911 -26.719 1.00 86.69 260 VAL A C 1
ATOM 1940 O O . VAL A 1 260 ? 8.167 -4.424 -27.741 1.00 86.69 260 VAL A O 1
ATOM 1943 N N . VAL A 1 261 ? 7.779 -2.597 -26.483 1.00 86.19 261 VAL A N 1
ATOM 1944 C CA . VAL A 1 261 ? 8.370 -1.623 -27.417 1.00 86.19 261 VAL A CA 1
ATOM 1945 C C . VAL A 1 261 ? 9.897 -1.684 -27.426 1.00 86.19 261 VAL A C 1
ATOM 1947 O O . VAL A 1 261 ? 10.532 -1.220 -28.374 1.00 86.19 261 VAL A O 1
ATOM 1950 N N . ALA A 1 262 ? 10.508 -2.260 -26.390 1.00 82.50 262 ALA A N 1
ATOM 1951 C CA . ALA A 1 262 ? 11.922 -2.579 -26.411 1.00 82.50 262 ALA A CA 1
ATOM 1952 C C . ALA A 1 262 ? 12.200 -3.461 -27.639 1.00 82.50 262 ALA A C 1
ATOM 1954 O O . ALA A 1 262 ? 11.726 -4.589 -27.726 1.00 82.50 262 ALA A O 1
ATOM 1955 N N . ASP A 1 263 ? 12.930 -2.933 -28.617 1.00 79.69 263 ASP A N 1
ATOM 1956 C CA . ASP A 1 263 ? 13.280 -3.664 -29.833 1.00 79.69 263 ASP A CA 1
ATOM 1957 C C . ASP A 1 263 ? 14.425 -4.643 -29.538 1.00 79.69 263 ASP A C 1
ATOM 1959 O O . ASP A 1 263 ? 15.346 -4.300 -28.781 1.00 79.69 263 ASP A O 1
ATOM 1963 N N . ALA A 1 264 ? 14.365 -5.843 -30.123 1.00 72.69 264 ALA A N 1
ATOM 1964 C CA . ALA A 1 264 ? 15.360 -6.906 -29.956 1.00 72.69 264 ALA A CA 1
ATOM 1965 C C . ALA A 1 264 ? 16.762 -6.449 -30.367 1.00 72.69 264 ALA A C 1
ATOM 1967 O O . ALA A 1 264 ? 17.751 -6.856 -29.758 1.00 72.69 264 ALA A O 1
ATOM 1968 N N . ASP A 1 265 ? 16.842 -5.552 -31.348 1.00 76.12 265 ASP A N 1
ATOM 1969 C CA . ASP A 1 265 ? 18.118 -5.077 -31.875 1.00 76.12 265 ASP A CA 1
ATOM 1970 C C . ASP A 1 265 ? 18.650 -3.846 -31.110 1.00 76.12 265 ASP A C 1
ATOM 1972 O O . ASP A 1 265 ? 19.851 -3.565 -31.124 1.00 76.12 265 ASP A O 1
ATOM 1976 N N . GLY A 1 266 ? 17.777 -3.109 -30.412 1.00 78.19 266 GLY A N 1
ATOM 1977 C CA . GLY A 1 266 ? 18.126 -1.873 -29.698 1.00 78.19 266 GLY A CA 1
ATOM 1978 C C . GLY A 1 266 ? 18.358 -2.033 -28.193 1.00 78.19 266 GLY A C 1
ATOM 1979 O O . GLY A 1 266 ? 19.019 -1.189 -27.576 1.00 78.19 266 GLY A O 1
ATOM 1980 N N . THR A 1 267 ? 17.829 -3.100 -27.595 1.00 84.75 267 THR A N 1
ATOM 1981 C CA . THR A 1 267 ? 17.774 -3.272 -26.139 1.00 84.75 267 THR A CA 1
ATOM 1982 C C . THR A 1 267 ? 18.833 -4.269 -25.662 1.00 84.75 267 THR A C 1
ATOM 1984 O O . THR A 1 267 ? 18.934 -5.366 -26.207 1.00 84.75 267 THR A O 1
ATOM 1987 N N . PRO A 1 268 ? 19.637 -3.957 -24.626 1.00 88.62 268 PRO A N 1
ATOM 1988 C CA . PRO A 1 268 ? 20.576 -4.910 -24.056 1.00 88.62 268 PRO A CA 1
ATOM 1989 C C . PRO A 1 268 ? 19.851 -6.182 -23.619 1.00 88.62 268 PRO A C 1
ATOM 1991 O O . PRO A 1 268 ? 18.953 -6.127 -22.784 1.00 88.62 268 PRO A O 1
ATOM 1994 N N . ALA A 1 269 ? 20.289 -7.343 -24.097 1.00 90.62 269 ALA A N 1
ATOM 1995 C CA . ALA A 1 269 ? 19.664 -8.609 -23.718 1.00 90.62 269 ALA A CA 1
ATOM 1996 C C . ALA A 1 269 ? 19.696 -8.864 -22.191 1.00 90.62 269 ALA A C 1
ATOM 1998 O O . ALA A 1 269 ? 18.798 -9.498 -21.643 1.00 90.62 269 ALA A O 1
ATOM 1999 N N . GLY A 1 270 ? 20.670 -8.286 -21.471 1.00 92.38 270 GLY A N 1
ATOM 2000 C CA . GLY A 1 270 ? 20.680 -8.270 -20.004 1.00 92.38 270 GLY A CA 1
ATOM 2001 C C . GLY A 1 270 ? 19.505 -7.498 -19.382 1.00 92.38 270 GLY A C 1
ATOM 2002 O O . GLY A 1 270 ? 18.956 -7.947 -18.382 1.00 92.38 270 GLY A O 1
ATOM 2003 N N . PHE A 1 271 ? 19.067 -6.387 -19.988 1.00 92.81 271 PHE A N 1
ATOM 2004 C CA . PHE A 1 271 ? 17.860 -5.666 -19.560 1.00 92.81 271 PHE A CA 1
ATOM 2005 C C . PHE A 1 271 ? 16.623 -6.560 -19.715 1.00 92.81 271 PHE A C 1
ATOM 2007 O O . PHE A 1 271 ? 15.863 -6.715 -18.763 1.00 92.81 271 PHE A O 1
ATOM 2014 N N . ALA A 1 272 ? 16.469 -7.211 -20.875 1.00 93.12 272 ALA A N 1
ATOM 2015 C CA . ALA A 1 272 ? 15.374 -8.148 -21.134 1.00 93.12 272 ALA A CA 1
ATOM 2016 C C . ALA A 1 272 ? 15.368 -9.319 -20.133 1.00 93.12 272 ALA A C 1
ATOM 2018 O O . ALA A 1 272 ? 14.321 -9.659 -19.586 1.00 93.12 272 ALA A O 1
ATOM 2019 N N . MET A 1 273 ? 16.539 -9.891 -19.834 1.00 95.38 273 MET A N 1
ATOM 2020 C CA . MET A 1 273 ? 16.697 -10.976 -18.859 1.00 95.38 273 MET A CA 1
ATOM 2021 C C . MET A 1 273 ? 16.213 -10.565 -17.463 1.00 95.38 273 MET A C 1
ATOM 2023 O O . MET A 1 273 ? 15.392 -11.262 -16.867 1.00 95.38 273 MET A O 1
ATOM 2027 N N . PHE A 1 274 ? 16.696 -9.431 -16.946 1.00 96.31 274 PHE A N 1
ATOM 2028 C CA . PHE A 1 274 ? 16.331 -8.962 -15.609 1.00 96.31 274 PHE A CA 1
ATOM 2029 C C . PHE A 1 274 ? 14.874 -8.488 -15.520 1.00 96.31 274 PHE A C 1
ATOM 2031 O O . PHE A 1 274 ? 14.232 -8.734 -14.501 1.00 96.31 274 PHE A O 1
ATOM 2038 N N . GLN A 1 275 ? 14.317 -7.867 -16.569 1.00 94.62 275 GLN A N 1
ATOM 2039 C CA . GLN A 1 275 ? 12.894 -7.501 -16.589 1.00 94.62 275 GLN A CA 1
ATOM 2040 C C . GLN A 1 275 ? 11.988 -8.736 -16.614 1.00 94.62 275 GLN A C 1
ATOM 2042 O O . GLN A 1 275 ? 11.029 -8.793 -15.849 1.00 94.62 275 GLN A O 1
ATOM 2047 N N . ALA A 1 276 ? 12.309 -9.749 -17.423 1.00 95.12 276 ALA A N 1
ATOM 2048 C CA . ALA A 1 276 ? 11.552 -10.999 -17.449 1.00 95.12 276 ALA A CA 1
ATOM 2049 C C . ALA A 1 276 ? 11.610 -11.720 -16.091 1.00 95.12 276 ALA A C 1
ATOM 2051 O O . ALA A 1 276 ? 10.576 -12.124 -15.563 1.00 95.12 276 ALA A O 1
ATOM 2052 N N . ALA A 1 277 ? 12.800 -11.802 -15.483 1.00 96.56 277 ALA A N 1
ATOM 2053 C CA . ALA A 1 277 ? 12.962 -12.383 -14.151 1.00 96.56 277 ALA A CA 1
ATOM 2054 C C . ALA A 1 277 ? 12.196 -11.588 -13.076 1.00 96.56 277 ALA A C 1
ATOM 2056 O O . ALA A 1 277 ? 11.559 -12.181 -12.207 1.00 96.56 277 ALA A O 1
ATOM 2057 N N . SER A 1 278 ? 12.194 -10.252 -13.160 1.00 96.25 278 SER A N 1
ATOM 2058 C CA . SER A 1 278 ? 11.428 -9.369 -12.269 1.00 96.25 278 SER A CA 1
ATOM 2059 C C . SER A 1 278 ? 9.922 -9.639 -12.357 1.00 96.25 278 SER A C 1
ATOM 2061 O O . SER A 1 278 ? 9.279 -9.842 -11.327 1.00 96.25 278 SER A O 1
ATOM 2063 N N . LEU A 1 279 ? 9.361 -9.711 -13.570 1.00 94.94 279 LEU A N 1
ATOM 2064 C CA . LEU A 1 279 ? 7.936 -9.985 -13.785 1.00 94.94 279 LEU A CA 1
ATOM 2065 C C . LEU A 1 279 ? 7.538 -11.379 -13.277 1.00 94.94 279 LEU A C 1
ATOM 2067 O O . LEU A 1 279 ? 6.540 -11.509 -12.568 1.00 94.94 279 LEU A O 1
ATOM 2071 N N . LEU A 1 280 ? 8.342 -12.408 -13.559 1.00 95.56 280 LEU A N 1
ATOM 2072 C CA . LEU A 1 280 ? 8.056 -13.776 -13.116 1.00 95.56 280 LEU A CA 1
ATOM 2073 C C . LEU A 1 280 ? 8.180 -13.936 -11.592 1.00 95.56 280 LEU A C 1
ATOM 2075 O O . LEU A 1 280 ? 7.350 -14.591 -10.953 1.00 95.56 280 LEU A O 1
ATOM 2079 N N . THR A 1 281 ? 9.174 -13.281 -10.989 1.00 95.81 281 THR A N 1
ATOM 2080 C CA . THR A 1 281 ? 9.338 -13.227 -9.528 1.00 95.81 281 THR A CA 1
ATOM 2081 C C . THR A 1 281 ? 8.150 -12.520 -8.876 1.00 95.81 281 THR A C 1
ATOM 2083 O O . THR A 1 281 ? 7.656 -12.960 -7.839 1.00 95.81 281 THR A O 1
ATOM 2086 N N . ARG A 1 282 ? 7.619 -11.467 -9.508 1.00 95.06 282 ARG A N 1
ATOM 2087 C CA . ARG A 1 282 ? 6.431 -10.760 -9.019 1.00 95.06 282 ARG A CA 1
ATOM 2088 C C . ARG A 1 282 ? 5.181 -11.637 -9.046 1.00 95.06 282 ARG A C 1
ATOM 2090 O O . ARG A 1 282 ? 4.496 -11.720 -8.033 1.00 95.06 282 ARG A O 1
ATOM 2097 N N . ILE A 1 283 ? 4.928 -12.347 -10.148 1.00 94.69 283 ILE A N 1
ATOM 2098 C CA . ILE A 1 283 ? 3.833 -13.333 -10.223 1.00 94.69 283 ILE A CA 1
ATOM 2099 C C . ILE A 1 283 ? 3.991 -14.378 -9.110 1.00 94.69 283 ILE A C 1
ATOM 2101 O O . ILE A 1 283 ? 3.031 -14.697 -8.415 1.00 94.69 283 ILE A O 1
ATOM 2105 N N . SER A 1 284 ? 5.217 -14.855 -8.882 1.00 95.31 284 SER A N 1
ATOM 2106 C CA . SER A 1 284 ? 5.509 -15.824 -7.819 1.00 95.31 284 SER A CA 1
ATOM 2107 C C . SER A 1 284 ? 5.214 -15.277 -6.415 1.00 95.31 284 SER A C 1
ATOM 2109 O O . SER A 1 284 ? 4.752 -16.025 -5.556 1.00 95.31 284 SER A O 1
ATOM 2111 N N . SER A 1 285 ? 5.433 -13.979 -6.175 1.00 95.31 285 SER A N 1
ATOM 2112 C CA . SER A 1 285 ? 5.056 -13.312 -4.921 1.00 95.31 285 SER A CA 1
ATOM 2113 C C . SER A 1 285 ? 3.535 -13.256 -4.731 1.00 95.31 285 SER A C 1
ATOM 2115 O O . SER A 1 285 ? 3.052 -13.561 -3.642 1.00 95.31 285 SER A O 1
ATOM 2117 N N . GLU A 1 286 ? 2.773 -12.944 -5.785 1.00 93.69 286 GLU A N 1
ATOM 2118 C CA . GLU A 1 286 ? 1.301 -12.913 -5.733 1.00 93.69 286 GLU A CA 1
ATOM 2119 C C . GLU A 1 286 ? 0.684 -14.309 -5.546 1.00 93.69 286 GLU A C 1
ATOM 2121 O O . GLU A 1 286 ? -0.357 -14.462 -4.905 1.00 93.69 286 GLU A O 1
ATOM 2126 N N . VAL A 1 287 ? 1.347 -15.349 -6.061 1.00 93.75 287 VAL A N 1
ATOM 2127 C CA . VAL A 1 287 ? 0.993 -16.746 -5.770 1.00 93.75 287 VAL A CA 1
ATOM 2128 C C . VAL A 1 287 ? 1.292 -17.080 -4.307 1.00 93.75 287 VAL A C 1
ATOM 2130 O O . VAL A 1 287 ? 0.434 -17.626 -3.617 1.00 93.75 287 VAL A O 1
ATOM 2133 N N . ALA A 1 288 ? 2.481 -16.726 -3.809 1.00 93.44 288 ALA A N 1
ATOM 2134 C CA . ALA A 1 288 ? 2.894 -17.013 -2.433 1.00 93.44 288 ALA A CA 1
ATOM 2135 C C . ALA A 1 288 ? 2.050 -16.289 -1.378 1.00 93.44 288 ALA A C 1
ATOM 2137 O O . ALA A 1 288 ? 1.833 -16.822 -0.292 1.00 93.44 288 ALA A O 1
ATOM 2138 N N . SER A 1 289 ? 1.568 -15.084 -1.689 1.00 93.12 289 SER A N 1
ATOM 2139 C CA . SER A 1 289 ? 0.684 -14.321 -0.806 1.00 93.12 289 SER A CA 1
ATOM 2140 C C . SER A 1 289 ? -0.733 -14.902 -0.739 1.00 93.12 289 SER A C 1
ATOM 2142 O O . SER A 1 289 ? -1.475 -14.580 0.186 1.00 93.12 289 SER A O 1
ATOM 2144 N N . GLY A 1 290 ? -1.109 -15.759 -1.695 1.00 92.94 290 GLY A N 1
ATOM 2145 C CA . GLY A 1 290 ? -2.465 -16.281 -1.863 1.00 92.94 290 GLY A CA 1
ATOM 2146 C C . GLY A 1 290 ? -3.405 -15.337 -2.617 1.00 92.94 290 GLY A C 1
ATOM 2147 O O . GLY A 1 290 ? -4.479 -15.770 -3.026 1.00 92.94 290 GLY A O 1
ATOM 2148 N N . ARG A 1 291 ? -2.996 -14.090 -2.889 1.00 91.06 291 ARG A N 1
ATOM 2149 C CA . ARG A 1 291 ? -3.842 -13.088 -3.559 1.00 91.06 291 ARG A CA 1
ATOM 2150 C C . ARG A 1 291 ? -4.234 -13.506 -4.965 1.00 91.06 291 ARG A C 1
ATOM 2152 O O . ARG A 1 291 ? -5.378 -13.315 -5.361 1.00 91.06 291 ARG A O 1
ATOM 2159 N N . LEU A 1 292 ? -3.311 -14.112 -5.717 1.00 90.00 292 LEU A N 1
ATOM 2160 C CA . LEU A 1 292 ? -3.635 -14.592 -7.059 1.00 90.00 292 LEU A CA 1
ATOM 2161 C C . LEU A 1 292 ? -4.623 -15.768 -7.014 1.00 90.00 292 LEU A C 1
ATOM 2163 O O . LEU A 1 292 ? -5.504 -15.857 -7.863 1.00 90.00 292 LEU A O 1
ATOM 2167 N N . ALA A 1 293 ? -4.515 -16.646 -6.013 1.00 90.25 293 ALA A N 1
ATOM 2168 C CA . ALA A 1 293 ? -5.448 -17.757 -5.838 1.00 90.25 293 ALA A CA 1
ATOM 2169 C C . ALA A 1 293 ? -6.853 -17.258 -5.464 1.00 90.25 293 ALA A C 1
ATOM 2171 O O . ALA A 1 293 ? -7.834 -17.689 -6.068 1.00 90.25 293 ALA A O 1
ATOM 2172 N N . GLU A 1 294 ? -6.945 -16.299 -4.538 1.00 90.25 294 GLU A N 1
ATOM 2173 C CA . GLU A 1 294 ? -8.196 -15.613 -4.187 1.00 90.25 294 GLU A CA 1
ATOM 2174 C C . GLU A 1 294 ? -8.801 -14.893 -5.399 1.00 90.25 294 GLU A C 1
ATOM 2176 O O . GLU A 1 294 ? -10.007 -14.962 -5.623 1.00 90.25 294 GLU A O 1
ATOM 2181 N N . ALA A 1 295 ? -7.964 -14.263 -6.227 1.00 87.06 295 ALA A N 1
ATOM 2182 C CA . ALA A 1 295 ? -8.409 -13.558 -7.421 1.00 87.06 295 ALA A CA 1
ATOM 2183 C C . ALA A 1 295 ? -8.926 -14.489 -8.530 1.00 87.06 295 ALA A C 1
ATOM 2185 O O . ALA A 1 295 ? -9.819 -14.102 -9.283 1.00 87.06 295 ALA A O 1
ATOM 2186 N N . ILE A 1 296 ? -8.393 -15.713 -8.623 1.00 87.94 296 ILE A N 1
ATOM 2187 C CA . ILE A 1 296 ? -8.799 -16.723 -9.614 1.00 87.94 296 ILE A CA 1
ATOM 2188 C C . ILE A 1 296 ? -9.994 -17.560 -9.125 1.00 87.94 296 ILE A C 1
ATOM 2190 O O . ILE A 1 296 ? -10.728 -18.117 -9.944 1.00 87.94 296 ILE A O 1
ATOM 2194 N N . ALA A 1 297 ? -10.250 -17.633 -7.815 1.00 90.50 297 ALA A N 1
ATOM 2195 C CA . ALA A 1 297 ? -11.344 -18.433 -7.257 1.00 90.50 297 ALA A CA 1
ATOM 2196 C C . ALA A 1 297 ? -12.733 -18.141 -7.881 1.00 90.50 297 ALA A C 1
ATOM 2198 O O . ALA A 1 297 ? -13.426 -19.104 -8.223 1.00 90.50 297 ALA A O 1
ATOM 2199 N N . PRO A 1 298 ? -13.138 -16.876 -8.136 1.00 85.19 298 PRO A N 1
ATOM 2200 C CA . PRO A 1 298 ? -14.398 -16.570 -8.818 1.00 85.19 298 PRO A CA 1
ATOM 2201 C C . PRO A 1 298 ? -14.474 -17.131 -10.241 1.00 85.19 298 PRO A C 1
ATOM 2203 O O . PRO A 1 298 ? -15.544 -17.552 -10.670 1.00 85.19 298 PRO A O 1
ATOM 2206 N N . ILE A 1 299 ? -13.347 -17.186 -10.953 1.00 84.38 299 ILE A N 1
ATOM 2207 C CA . ILE A 1 299 ? -13.260 -17.716 -12.321 1.00 84.38 299 ILE A CA 1
ATOM 2208 C C . ILE A 1 299 ? -13.482 -19.227 -12.299 1.00 84.38 299 ILE A C 1
ATOM 2210 O O . ILE A 1 299 ? -14.243 -19.756 -13.108 1.00 84.38 299 ILE A O 1
ATOM 2214 N N . ARG A 1 300 ? -12.869 -19.923 -11.327 1.00 86.81 300 ARG A N 1
ATOM 2215 C CA . ARG A 1 300 ? -13.082 -21.365 -11.115 1.00 86.81 300 ARG A CA 1
ATOM 2216 C C . ARG A 1 300 ? -14.549 -21.664 -10.798 1.00 86.81 300 ARG A C 1
ATOM 2218 O O . ARG A 1 300 ? -15.052 -22.697 -11.225 1.00 86.81 300 ARG A O 1
ATOM 2225 N N . ALA A 1 301 ? -15.221 -20.765 -10.078 1.00 91.12 301 ALA A N 1
ATOM 2226 C CA . ALA A 1 301 ? -16.619 -20.923 -9.691 1.00 91.12 301 ALA A CA 1
ATOM 2227 C C . ALA A 1 301 ? -17.618 -20.588 -10.815 1.00 91.12 301 ALA A C 1
ATOM 2229 O O . ALA A 1 301 ? -18.609 -21.296 -10.962 1.00 91.12 301 ALA A O 1
ATOM 2230 N N . LYS A 1 302 ? -17.384 -19.519 -11.590 1.00 84.06 302 LYS A N 1
ATOM 2231 C CA . LYS A 1 302 ? -18.349 -18.997 -12.576 1.00 84.06 302 LYS A CA 1
ATOM 2232 C C . LYS A 1 302 ? -18.082 -19.412 -14.024 1.00 84.06 302 LYS A C 1
ATOM 2234 O O . LYS A 1 302 ? -18.955 -19.220 -14.852 1.00 84.06 302 LYS A O 1
ATOM 2239 N N . GLN A 1 303 ? -16.900 -19.947 -14.342 1.00 85.12 303 GLN A N 1
ATOM 2240 C CA . GLN A 1 303 ? -16.448 -20.251 -15.714 1.00 85.12 303 GLN A CA 1
ATOM 2241 C C . GLN A 1 303 ? -16.444 -19.053 -16.693 1.00 85.12 303 GLN A C 1
ATOM 2243 O O . GLN A 1 303 ? -16.183 -19.234 -17.880 1.00 85.12 303 GLN A O 1
ATOM 2248 N N . ASP A 1 304 ? -16.631 -17.820 -16.212 1.00 86.50 304 ASP A N 1
ATOM 2249 C CA . ASP A 1 304 ? -16.622 -16.618 -17.047 1.00 86.50 304 ASP A CA 1
ATOM 2250 C C . ASP A 1 304 ? -15.218 -16.015 -17.153 1.00 86.50 304 ASP A C 1
ATOM 2252 O O . ASP A 1 304 ? -14.709 -15.414 -16.202 1.00 86.50 304 ASP A O 1
ATOM 2256 N N . PHE A 1 305 ? -14.599 -16.106 -18.333 1.00 84.50 305 PHE A N 1
ATOM 2257 C CA . PHE A 1 305 ? -13.274 -15.527 -18.594 1.00 84.50 305 PHE A CA 1
ATOM 2258 C C . PHE A 1 305 ? -13.229 -14.009 -18.357 1.00 84.50 305 PHE A C 1
ATOM 2260 O O . PHE A 1 305 ? -12.237 -13.493 -17.851 1.00 84.50 305 PHE A O 1
ATOM 2267 N N . TRP A 1 306 ? -14.313 -13.291 -18.664 1.00 86.31 306 TRP A N 1
ATOM 2268 C CA . TRP A 1 306 ? -14.387 -11.834 -18.497 1.00 86.31 306 TRP A CA 1
ATOM 2269 C C . TRP A 1 306 ? -14.243 -11.380 -17.039 1.00 86.31 306 TRP A C 1
ATOM 2271 O O . TRP A 1 306 ? -13.653 -10.333 -16.789 1.00 86.31 306 TRP A O 1
ATOM 2281 N N . SER A 1 307 ? -14.645 -12.217 -16.076 1.00 80.19 307 SER A N 1
ATOM 2282 C CA . SER A 1 307 ? -14.455 -11.942 -14.643 1.00 80.19 307 SER A CA 1
ATOM 2283 C C . SER A 1 307 ? -12.977 -11.869 -14.226 1.00 80.19 307 SER A C 1
ATOM 2285 O O . SER A 1 307 ? -12.652 -11.279 -13.195 1.00 80.19 307 SER A O 1
ATOM 2287 N N . LEU A 1 308 ? -12.062 -12.410 -15.047 1.00 77.75 308 LEU A N 1
ATOM 2288 C CA . LEU A 1 308 ? -10.617 -12.254 -14.873 1.00 77.75 308 LEU A CA 1
ATOM 2289 C C . LEU A 1 308 ? -10.180 -10.802 -15.104 1.00 77.75 308 LEU A C 1
ATOM 2291 O O . LEU A 1 308 ? -9.296 -10.322 -14.397 1.00 77.75 308 LEU A O 1
ATOM 2295 N N . LEU A 1 309 ? -10.799 -10.109 -16.067 1.00 80.12 309 LEU A N 1
ATOM 2296 C CA . LEU A 1 309 ? -10.477 -8.716 -16.395 1.00 80.12 309 LEU A CA 1
ATOM 2297 C C . LEU A 1 309 ? -11.079 -7.725 -15.391 1.00 80.12 309 LEU A C 1
ATOM 2299 O O . LEU A 1 309 ? -10.500 -6.667 -15.155 1.00 80.12 309 LEU A O 1
ATOM 2303 N N . ASP A 1 310 ? -12.194 -8.088 -14.753 1.00 81.50 310 ASP A N 1
ATOM 2304 C CA . ASP A 1 310 ? -12.806 -7.274 -13.696 1.00 81.50 310 ASP A CA 1
ATOM 2305 C C . ASP A 1 310 ? -11.984 -7.295 -12.398 1.00 81.50 310 ASP A C 1
ATOM 2307 O O . ASP A 1 310 ? -12.007 -6.345 -11.611 1.00 81.50 310 ASP A O 1
ATOM 2311 N N . ASN A 1 311 ? -11.223 -8.369 -12.163 1.00 83.69 311 ASN A N 1
ATOM 2312 C CA . ASN A 1 311 ? -10.339 -8.462 -11.012 1.00 83.69 311 ASN A CA 1
ATOM 2313 C C . ASN A 1 311 ? -8.969 -7.844 -11.323 1.00 83.69 311 ASN A C 1
ATOM 2315 O O . ASN A 1 311 ? -8.204 -8.349 -12.152 1.00 83.69 311 ASN A O 1
ATOM 2319 N N . SER A 1 312 ? -8.620 -6.776 -10.601 1.00 81.25 312 SER A N 1
ATOM 2320 C CA . SER A 1 312 ? -7.357 -6.060 -10.794 1.00 81.25 312 SER A CA 1
ATOM 2321 C C . SER A 1 312 ? -6.145 -6.981 -10.639 1.00 81.25 312 SER A C 1
ATOM 2323 O O . SER A 1 312 ? -5.284 -6.998 -11.513 1.00 81.25 312 SER A O 1
ATOM 2325 N N . THR A 1 313 ? -6.114 -7.824 -9.602 1.00 85.00 313 THR A N 1
ATOM 2326 C CA . THR A 1 313 ? -4.981 -8.721 -9.319 1.00 85.00 313 THR A CA 1
ATOM 2327 C C . THR A 1 313 ? -4.791 -9.775 -10.408 1.00 85.00 313 THR A C 1
ATOM 2329 O O . THR A 1 313 ? -3.661 -10.052 -10.816 1.00 85.00 313 THR A O 1
ATOM 2332 N N . ALA A 1 314 ? -5.885 -10.345 -10.919 1.00 84.56 314 ALA A N 1
ATOM 2333 C CA . ALA A 1 314 ? -5.806 -11.333 -11.990 1.00 84.56 314 ALA A CA 1
ATOM 2334 C C . ALA A 1 314 ? -5.358 -10.685 -13.312 1.00 84.56 314 ALA A C 1
ATOM 2336 O O . ALA A 1 314 ? -4.496 -11.226 -14.008 1.00 84.56 314 ALA A O 1
ATOM 2337 N N . THR A 1 315 ? -5.843 -9.472 -13.591 1.00 84.56 315 THR A N 1
ATOM 2338 C CA . THR A 1 315 ? -5.387 -8.645 -14.716 1.00 84.56 315 THR A CA 1
ATOM 2339 C C . THR A 1 315 ? -3.894 -8.323 -14.621 1.00 84.56 315 THR A C 1
ATOM 2341 O O . THR A 1 315 ? -3.164 -8.482 -15.601 1.00 84.56 315 THR A O 1
ATOM 2344 N N . HIS A 1 316 ? -3.396 -7.938 -13.439 1.00 87.25 316 HIS A N 1
ATOM 2345 C CA . HIS A 1 316 ? -1.966 -7.686 -13.213 1.00 87.25 316 HIS A CA 1
ATOM 2346 C C . HIS A 1 316 ? -1.117 -8.932 -13.472 1.00 87.25 316 HIS A C 1
ATOM 2348 O O . HIS A 1 316 ? -0.071 -8.841 -14.125 1.00 87.25 316 HIS A O 1
ATOM 2354 N N . GLY A 1 317 ? -1.571 -10.091 -12.988 1.00 88.56 317 GLY A N 1
ATOM 2355 C CA . GLY A 1 317 ? -0.916 -11.377 -13.218 1.00 88.56 317 GLY A CA 1
ATOM 2356 C C . GLY A 1 317 ? -0.852 -11.736 -14.704 1.00 88.56 317 GLY A C 1
ATOM 2357 O O . GLY A 1 317 ? 0.221 -12.076 -15.205 1.00 88.56 317 GLY A O 1
ATOM 2358 N N . LEU A 1 318 ? -1.966 -11.584 -15.426 1.00 89.44 318 LEU A N 1
ATOM 2359 C CA . LEU A 1 318 ? -2.056 -11.877 -16.857 1.00 89.44 318 LEU A CA 1
ATOM 2360 C C . LEU A 1 318 ? -1.151 -10.965 -17.695 1.00 89.44 318 LEU A C 1
ATOM 2362 O O . LEU A 1 318 ? -0.377 -11.454 -18.517 1.00 89.44 318 LEU A O 1
ATOM 2366 N N . ILE A 1 319 ? -1.204 -9.650 -17.464 1.00 89.44 319 ILE A N 1
ATOM 2367 C CA . ILE A 1 319 ? -0.368 -8.672 -18.178 1.00 89.44 319 ILE A CA 1
ATOM 2368 C C . ILE A 1 319 ? 1.119 -8.968 -17.940 1.00 89.44 319 ILE A C 1
ATOM 2370 O O . ILE A 1 319 ? 1.911 -8.984 -18.885 1.00 89.44 319 ILE A O 1
ATOM 2374 N N . SER A 1 320 ? 1.501 -9.271 -16.697 1.00 91.44 320 SER A N 1
ATOM 2375 C CA . SER A 1 320 ? 2.886 -9.615 -16.348 1.00 91.44 320 SER A CA 1
ATOM 2376 C C . SER A 1 320 ? 3.346 -10.913 -17.018 1.00 91.44 320 SER A C 1
ATOM 2378 O O . SER A 1 320 ? 4.486 -10.999 -17.484 1.00 91.44 320 SER A O 1
ATOM 2380 N N . LEU A 1 321 ? 2.463 -11.914 -17.110 1.00 92.75 321 LEU A N 1
ATOM 2381 C CA . LEU A 1 321 ? 2.752 -13.178 -17.783 1.00 92.75 321 LEU A CA 1
ATOM 2382 C C . LEU A 1 321 ? 2.976 -12.957 -19.282 1.00 92.75 321 LEU A C 1
ATOM 2384 O O . LEU A 1 321 ? 3.982 -13.414 -19.819 1.00 92.75 321 LEU A O 1
ATOM 2388 N N . LEU A 1 322 ? 2.093 -12.201 -19.938 1.00 90.62 322 LEU A N 1
ATOM 2389 C CA . LEU A 1 322 ? 2.221 -11.853 -21.355 1.00 90.62 322 LEU A CA 1
ATOM 2390 C C . LEU A 1 322 ? 3.524 -11.095 -21.638 1.00 90.62 322 LEU A C 1
ATOM 2392 O O . LEU A 1 322 ? 4.250 -11.457 -22.562 1.00 90.62 322 LEU A O 1
ATOM 2396 N N . GLY A 1 323 ? 3.871 -10.108 -20.807 1.00 90.75 323 GLY A N 1
ATOM 2397 C CA . GLY A 1 323 ? 5.142 -9.386 -20.922 1.00 90.75 323 GLY A CA 1
ATOM 2398 C C . GLY A 1 323 ? 6.366 -10.291 -20.752 1.00 90.75 323 GLY A C 1
ATOM 2399 O O . GLY A 1 323 ? 7.348 -10.161 -21.483 1.00 90.75 323 GLY A O 1
ATOM 2400 N N . THR A 1 324 ? 6.296 -11.257 -19.833 1.00 93.44 324 THR A N 1
ATOM 2401 C CA . THR A 1 324 ? 7.368 -12.243 -19.614 1.00 93.44 324 THR A CA 1
ATOM 2402 C C . THR A 1 324 ? 7.524 -13.173 -20.816 1.00 93.44 324 THR A C 1
ATOM 2404 O O . THR A 1 324 ? 8.645 -13.394 -21.276 1.00 93.44 324 THR A O 1
ATOM 2407 N N . LEU A 1 325 ? 6.414 -13.689 -21.356 1.00 93.00 325 LEU A N 1
ATOM 2408 C CA . LEU A 1 325 ? 6.417 -14.540 -22.548 1.00 93.00 325 LEU A CA 1
ATOM 2409 C C . LEU A 1 325 ? 6.965 -13.775 -23.758 1.00 93.00 325 LEU A C 1
ATOM 2411 O O . LEU A 1 325 ? 7.810 -14.302 -24.479 1.00 93.00 325 LEU A O 1
ATOM 2415 N N . TRP A 1 326 ? 6.562 -12.515 -23.937 1.00 93.50 326 TRP A N 1
ATOM 2416 C CA . TRP A 1 326 ? 7.096 -11.660 -24.994 1.00 93.50 326 TRP A CA 1
ATOM 2417 C C . TRP A 1 326 ? 8.615 -11.495 -24.890 1.00 93.50 326 TRP A C 1
ATOM 2419 O O . TRP A 1 326 ? 9.322 -11.712 -25.870 1.00 93.50 326 TRP A O 1
ATOM 2429 N N . LEU A 1 327 ? 9.149 -11.183 -23.704 1.00 91.44 327 LEU A N 1
ATOM 2430 C CA . LEU A 1 327 ? 10.599 -11.078 -23.509 1.00 91.44 327 LEU A CA 1
ATOM 2431 C C . LEU A 1 327 ? 11.322 -12.402 -23.750 1.00 91.44 327 LEU A C 1
ATOM 2433 O O . LEU A 1 327 ? 12.386 -12.422 -24.369 1.00 91.44 327 LEU A O 1
ATOM 2437 N N . ALA A 1 328 ? 10.754 -13.510 -23.278 1.00 92.12 328 ALA A N 1
ATOM 2438 C CA . ALA A 1 328 ? 11.343 -14.827 -23.463 1.00 92.12 328 ALA A CA 1
ATOM 2439 C C . ALA A 1 328 ? 11.441 -15.193 -24.954 1.00 92.12 328 ALA A C 1
ATOM 2441 O O . ALA A 1 328 ? 12.510 -15.587 -25.422 1.00 92.12 328 ALA A O 1
ATOM 2442 N N . PHE A 1 329 ? 10.355 -15.022 -25.713 1.00 91.00 329 PHE A N 1
ATOM 2443 C CA . PHE A 1 329 ? 10.284 -15.453 -27.112 1.00 91.00 329 PHE A CA 1
ATOM 2444 C C . PHE A 1 329 ? 10.807 -14.422 -28.111 1.00 91.00 329 PHE A C 1
ATOM 2446 O O . PHE A 1 329 ? 11.504 -14.800 -29.053 1.00 91.00 329 PHE A O 1
ATOM 2453 N N . GLY A 1 330 ? 10.486 -13.145 -27.916 1.00 88.88 330 GLY A N 1
ATOM 2454 C CA . GLY A 1 330 ? 10.860 -12.055 -28.816 1.00 88.88 330 GLY A CA 1
ATOM 2455 C C . GLY A 1 330 ? 12.320 -11.630 -28.672 1.00 88.88 330 GLY A C 1
ATOM 2456 O O . GLY A 1 330 ? 12.979 -11.364 -29.673 1.00 88.88 330 GLY A O 1
ATOM 2457 N N . HIS A 1 331 ? 12.852 -11.621 -27.444 1.00 88.81 331 HIS A N 1
ATOM 2458 C CA . HIS A 1 331 ? 14.218 -11.155 -27.160 1.00 88.81 331 HIS A CA 1
ATOM 2459 C C . HIS A 1 331 ? 15.175 -12.289 -26.809 1.00 88.81 331 HIS A C 1
ATOM 2461 O O . HIS A 1 331 ? 16.184 -12.508 -27.480 1.00 88.81 331 HIS A O 1
ATOM 2467 N N . LEU A 1 332 ? 14.874 -13.026 -25.739 1.00 92.44 332 LEU A N 1
ATOM 2468 C CA . LEU A 1 332 ? 15.830 -13.950 -25.127 1.00 92.44 332 LEU A CA 1
ATOM 2469 C C . LEU A 1 332 ? 16.012 -15.247 -25.916 1.00 92.44 332 LEU A C 1
ATOM 2471 O O . LEU A 1 332 ? 17.037 -15.904 -25.758 1.00 92.44 332 LEU A O 1
ATOM 2475 N N . ARG A 1 333 ? 15.089 -15.600 -26.817 1.00 93.75 333 ARG A N 1
ATOM 2476 C CA . ARG A 1 333 ? 15.209 -16.788 -27.678 1.00 93.75 333 ARG A CA 1
ATOM 2477 C C . ARG A 1 333 ? 16.492 -16.787 -28.514 1.00 93.75 333 ARG A C 1
ATOM 2479 O O . ARG A 1 333 ? 17.052 -17.852 -28.757 1.00 93.75 333 ARG A O 1
ATOM 2486 N N . ARG A 1 334 ? 16.977 -15.611 -28.932 1.00 92.81 334 ARG A N 1
ATOM 2487 C CA . ARG A 1 334 ? 18.246 -15.473 -29.673 1.00 92.81 334 ARG A CA 1
ATOM 2488 C C . ARG A 1 334 ? 19.480 -15.686 -28.781 1.00 92.81 334 ARG A C 1
ATOM 2490 O O . ARG A 1 334 ? 20.577 -15.888 -29.289 1.00 92.81 334 ARG A O 1
ATOM 2497 N N . HIS A 1 335 ? 19.304 -15.673 -27.459 1.00 93.25 335 HIS A N 1
ATOM 2498 C CA . HIS A 1 335 ? 20.361 -15.742 -26.453 1.00 93.25 335 HIS A CA 1
ATOM 2499 C C . HIS A 1 335 ? 20.045 -16.812 -25.396 1.00 93.25 335 HIS A C 1
ATOM 2501 O O . HIS A 1 335 ? 19.684 -16.499 -24.260 1.00 93.25 335 HIS A O 1
ATOM 2507 N N . SER A 1 336 ? 20.219 -18.089 -25.750 1.00 93.94 336 SER A N 1
ATOM 2508 C CA . SER A 1 336 ? 19.903 -19.241 -24.885 1.00 93.94 336 SER A CA 1
ATOM 2509 C C . SER A 1 336 ? 20.515 -19.155 -23.478 1.00 93.94 336 SER A C 1
ATOM 2511 O O . SER A 1 336 ? 19.842 -19.479 -22.501 1.00 93.94 336 SER A O 1
ATOM 2513 N N . ALA A 1 337 ? 21.746 -18.647 -23.350 1.00 95.44 337 ALA A N 1
ATOM 2514 C CA . ALA A 1 337 ? 22.406 -18.444 -22.059 1.00 95.44 337 ALA A CA 1
ATOM 2515 C C . ALA A 1 337 ? 21.666 -17.436 -21.158 1.00 95.44 337 ALA A C 1
ATOM 2517 O O . ALA A 1 337 ? 21.545 -17.651 -19.954 1.00 95.44 337 ALA A O 1
ATOM 2518 N N . LEU A 1 338 ? 21.126 -16.356 -21.731 1.00 94.88 338 LEU A N 1
ATOM 2519 C CA . LEU A 1 338 ? 20.369 -15.348 -20.982 1.00 94.88 338 LEU A CA 1
ATOM 2520 C C . LEU A 1 338 ? 18.952 -15.825 -20.664 1.00 94.88 338 LEU A C 1
ATOM 2522 O O . LEU A 1 338 ? 18.433 -15.513 -19.597 1.00 94.88 338 LEU A O 1
ATOM 2526 N N . LEU A 1 339 ? 18.342 -16.629 -21.539 1.00 95.25 339 LEU A N 1
ATOM 2527 C CA . LEU A 1 339 ? 17.084 -17.306 -21.226 1.00 95.25 339 LEU A CA 1
ATOM 2528 C C . LEU A 1 339 ? 17.256 -18.267 -20.036 1.00 95.25 339 LEU A C 1
ATOM 2530 O O . LEU A 1 339 ? 16.442 -18.256 -19.113 1.00 95.25 339 LEU A O 1
ATOM 2534 N N . ALA A 1 340 ? 18.348 -19.039 -20.015 1.00 95.56 340 ALA A N 1
ATOM 2535 C CA . ALA A 1 340 ? 18.706 -19.885 -18.879 1.00 95.56 340 ALA A CA 1
ATOM 2536 C C . ALA A 1 340 ? 18.983 -19.051 -17.617 1.00 95.56 340 ALA A C 1
ATOM 2538 O O . ALA A 1 340 ? 18.497 -19.392 -16.542 1.00 95.56 340 ALA A O 1
ATOM 2539 N N . GLY A 1 341 ? 19.687 -17.921 -17.746 1.00 95.75 341 GLY A N 1
ATOM 2540 C CA . GLY A 1 341 ? 19.909 -16.975 -16.650 1.00 95.75 341 GLY A CA 1
ATOM 2541 C C . GLY A 1 341 ? 18.606 -16.430 -16.057 1.00 95.75 341 GLY A C 1
ATOM 2542 O O . GLY A 1 341 ? 18.444 -16.420 -14.839 1.00 95.75 341 GLY A O 1
ATOM 2543 N N . MET A 1 342 ? 17.642 -16.053 -16.901 1.00 96.06 342 MET A N 1
ATOM 2544 C CA . MET A 1 342 ? 16.306 -15.620 -16.476 1.00 96.06 342 MET A CA 1
ATOM 2545 C C . MET A 1 342 ? 15.576 -16.720 -15.695 1.00 96.06 342 MET A C 1
ATOM 2547 O O . MET A 1 342 ? 15.036 -16.454 -14.617 1.00 96.06 342 MET A O 1
ATOM 2551 N N . ALA A 1 343 ? 15.601 -17.958 -16.199 1.00 95.50 343 ALA A N 1
ATOM 2552 C CA . ALA A 1 343 ? 14.980 -19.095 -15.528 1.00 95.50 343 ALA A CA 1
ATOM 2553 C C . ALA A 1 343 ? 15.641 -19.378 -14.170 1.00 95.50 343 ALA A C 1
ATOM 2555 O O . ALA A 1 343 ? 14.942 -19.534 -13.172 1.00 95.50 343 ALA A O 1
ATOM 2556 N N . LEU A 1 344 ? 16.977 -19.369 -14.101 1.00 96.31 344 LEU A N 1
ATOM 2557 C CA . LEU A 1 344 ? 17.724 -19.580 -12.859 1.00 96.31 344 LEU A CA 1
ATOM 2558 C C . LEU A 1 344 ? 17.433 -18.497 -11.819 1.00 96.31 344 LEU A C 1
ATOM 2560 O O . LEU A 1 344 ? 17.188 -18.828 -10.663 1.00 96.31 344 LEU A O 1
ATOM 2564 N N . LEU A 1 345 ? 17.406 -17.222 -12.219 1.00 95.88 345 LEU A N 1
ATOM 2565 C CA . LEU A 1 345 ? 17.057 -16.116 -11.323 1.00 95.88 345 LEU A CA 1
ATOM 2566 C C . LEU A 1 345 ? 15.630 -16.257 -10.783 1.00 95.88 345 LEU A C 1
ATOM 2568 O O . LEU A 1 345 ? 15.405 -16.075 -9.589 1.00 95.88 345 LEU A O 1
ATOM 2572 N N . SER A 1 346 ? 14.685 -16.639 -11.642 1.00 95.44 346 SER A N 1
ATOM 2573 C CA . SER A 1 346 ? 13.282 -16.818 -11.255 1.00 95.44 346 SER A CA 1
ATOM 2574 C C . SER A 1 346 ? 13.084 -18.030 -10.337 1.00 95.44 346 SER A C 1
ATOM 2576 O O . SER A 1 346 ? 12.335 -17.955 -9.368 1.00 95.44 346 SER A O 1
ATOM 2578 N N . ILE A 1 347 ? 13.799 -19.135 -10.585 1.00 95.31 347 ILE A N 1
ATOM 2579 C CA . ILE A 1 347 ? 13.799 -20.321 -9.714 1.00 95.31 347 ILE A CA 1
ATOM 2580 C C . ILE A 1 347 ? 14.436 -19.992 -8.363 1.00 95.31 347 ILE A C 1
ATOM 2582 O O . ILE A 1 347 ? 13.891 -20.378 -7.327 1.00 95.31 347 ILE A O 1
ATOM 2586 N N . ALA A 1 348 ? 15.558 -19.268 -8.360 1.00 94.81 348 ALA A N 1
ATOM 2587 C CA . ALA A 1 348 ? 16.254 -18.849 -7.145 1.00 94.81 348 ALA A CA 1
ATOM 2588 C C . ALA A 1 348 ? 15.402 -17.905 -6.286 1.00 94.81 348 ALA A C 1
ATOM 2590 O O . ALA A 1 348 ? 15.449 -17.986 -5.062 1.00 94.81 348 ALA A O 1
ATOM 2591 N N . ALA A 1 349 ? 14.594 -17.051 -6.919 1.00 95.56 349 ALA A N 1
ATOM 2592 C CA . ALA A 1 349 ? 13.659 -16.162 -6.238 1.00 95.56 349 ALA A CA 1
ATOM 2593 C C . ALA A 1 349 ? 12.286 -16.800 -5.962 1.00 95.56 349 ALA A C 1
ATOM 2595 O O . ALA A 1 349 ? 11.410 -16.143 -5.398 1.00 95.56 349 ALA A O 1
ATOM 2596 N N . SER A 1 350 ? 12.073 -18.065 -6.344 1.00 95.44 350 SER A N 1
ATOM 2597 C CA . SER A 1 350 ? 10.794 -18.730 -6.110 1.00 95.44 350 SER A CA 1
ATOM 2598 C C . SER A 1 350 ? 10.574 -19.006 -4.612 1.00 95.44 350 SER A C 1
ATOM 2600 O O . SER A 1 350 ? 11.535 -19.269 -3.879 1.00 95.44 350 SER A O 1
ATOM 2602 N N . PRO A 1 351 ? 9.317 -19.005 -4.134 1.00 92.94 351 PRO A N 1
ATOM 2603 C CA . PRO A 1 351 ? 9.021 -19.144 -2.709 1.00 92.94 351 PRO A CA 1
ATOM 2604 C C . PRO A 1 351 ? 9.516 -20.463 -2.118 1.00 92.94 351 PRO A C 1
ATOM 2606 O O . PRO A 1 351 ? 10.028 -20.492 -1.004 1.00 92.94 351 PRO A O 1
ATOM 2609 N N . VAL A 1 352 ? 9.404 -21.547 -2.889 1.00 93.44 352 VAL A N 1
ATOM 2610 C CA . VAL A 1 352 ? 9.820 -22.890 -2.471 1.00 93.44 352 VAL A CA 1
ATOM 2611 C C . VAL A 1 352 ? 11.341 -22.968 -2.350 1.00 93.44 352 VAL A C 1
ATOM 2613 O O . VAL A 1 352 ? 11.851 -23.458 -1.344 1.00 93.44 352 VAL A O 1
ATOM 2616 N N . THR A 1 353 ? 12.074 -22.442 -3.336 1.00 94.56 353 THR A N 1
ATOM 2617 C CA . THR A 1 353 ? 13.542 -22.427 -3.298 1.00 94.56 353 THR A CA 1
ATOM 2618 C C . THR A 1 353 ? 14.059 -21.573 -2.150 1.00 94.56 353 THR A C 1
ATOM 2620 O O . THR A 1 353 ? 15.010 -21.975 -1.488 1.00 94.56 353 THR A O 1
ATOM 2623 N N . LEU A 1 354 ? 13.435 -20.426 -1.868 1.00 95.06 354 LEU A N 1
ATOM 2624 C CA . LEU A 1 354 ? 13.835 -19.582 -0.741 1.00 95.06 354 LEU A CA 1
ATOM 2625 C C . LEU A 1 354 ? 13.519 -20.236 0.606 1.00 95.06 354 LEU A C 1
ATOM 2627 O O . LEU A 1 354 ? 14.386 -20.245 1.473 1.00 95.06 354 LEU A O 1
ATOM 2631 N N . ALA A 1 355 ? 12.340 -20.841 0.772 1.00 92.94 355 ALA A N 1
ATOM 2632 C CA . ALA A 1 355 ? 11.977 -21.526 2.013 1.00 92.94 355 ALA A CA 1
ATOM 2633 C C . ALA A 1 355 ? 12.925 -22.695 2.338 1.00 92.94 355 ALA A C 1
ATOM 2635 O O . ALA A 1 355 ? 13.288 -22.894 3.495 1.00 92.94 355 ALA A O 1
ATOM 2636 N N . LEU A 1 356 ? 13.363 -23.439 1.317 1.00 93.50 356 LEU A N 1
ATOM 2637 C CA . LEU A 1 356 ? 14.264 -24.584 1.476 1.00 93.50 356 LEU A CA 1
ATOM 2638 C C . LEU A 1 356 ? 15.744 -24.192 1.527 1.00 93.50 356 LEU A C 1
ATOM 2640 O O . LEU A 1 356 ? 16.510 -24.737 2.317 1.00 93.50 356 LEU A O 1
ATOM 2644 N N . GLY A 1 357 ? 16.161 -23.275 0.657 1.00 93.75 357 GLY A N 1
ATOM 2645 C CA . GLY A 1 357 ? 17.565 -22.942 0.439 1.00 93.75 357 GLY A CA 1
ATOM 2646 C C . GLY A 1 357 ? 18.089 -21.844 1.358 1.00 93.75 357 GLY A C 1
ATOM 2647 O O . GLY A 1 357 ? 19.268 -21.863 1.710 1.00 93.75 357 GLY A O 1
ATOM 2648 N N . TRP A 1 358 ? 17.243 -20.896 1.779 1.00 94.81 358 TRP A N 1
ATOM 2649 C CA . TRP A 1 358 ? 17.699 -19.765 2.588 1.00 94.81 358 TRP A CA 1
ATOM 2650 C C . TRP A 1 358 ? 18.241 -20.159 3.969 1.00 94.81 358 TRP A C 1
ATOM 2652 O O . TRP A 1 358 ? 19.274 -19.608 4.346 1.00 94.81 358 TRP A O 1
ATOM 2662 N N . PRO A 1 359 ? 17.647 -21.106 4.722 1.00 93.25 359 PRO A N 1
ATOM 2663 C CA . PRO A 1 359 ? 18.213 -21.527 6.003 1.00 93.25 359 PRO A CA 1
ATOM 2664 C C . PRO A 1 359 ? 19.655 -22.036 5.877 1.00 93.25 359 PRO A C 1
ATOM 2666 O O . PRO A 1 359 ? 20.523 -21.611 6.638 1.00 93.25 359 PRO A O 1
ATOM 2669 N N . GLU A 1 360 ? 19.947 -22.865 4.873 1.00 93.94 360 GLU A N 1
ATOM 2670 C CA . GLU A 1 360 ? 21.306 -23.364 4.626 1.00 93.94 360 GLU A CA 1
ATOM 2671 C C . GLU A 1 360 ? 22.240 -22.272 4.084 1.00 93.94 360 GLU A C 1
ATOM 2673 O O . GLU A 1 360 ? 23.376 -22.140 4.539 1.00 93.94 360 GLU A O 1
ATOM 2678 N N . ALA A 1 361 ? 21.753 -21.417 3.179 1.00 93.44 361 ALA A N 1
ATOM 2679 C CA . ALA A 1 361 ? 22.522 -20.271 2.695 1.00 93.44 361 ALA A CA 1
ATOM 2680 C C . ALA A 1 361 ? 22.875 -19.293 3.830 1.00 93.44 361 ALA A C 1
ATOM 2682 O O . ALA A 1 361 ? 23.979 -18.758 3.869 1.00 93.44 361 ALA A O 1
ATOM 2683 N N . SER A 1 362 ? 21.966 -19.085 4.784 1.00 93.06 362 SER A N 1
ATOM 2684 C CA . SER A 1 362 ? 22.179 -18.196 5.926 1.00 93.06 362 SER A CA 1
ATOM 2685 C C . SER A 1 362 ? 23.258 -18.724 6.873 1.00 93.06 362 SER A C 1
ATOM 2687 O O . SER A 1 362 ? 24.083 -17.936 7.337 1.00 93.06 362 SER A O 1
ATOM 2689 N N . LYS A 1 363 ? 23.331 -20.052 7.062 1.00 92.50 363 LYS A N 1
ATOM 2690 C CA . LYS A 1 363 ? 24.427 -20.717 7.786 1.00 92.50 363 LYS A CA 1
ATOM 2691 C C . LYS A 1 363 ? 25.764 -20.474 7.095 1.00 92.50 363 LYS A C 1
ATOM 2693 O O . LYS A 1 363 ? 26.727 -20.091 7.752 1.00 92.50 363 LYS A O 1
ATOM 2698 N N . LEU A 1 364 ? 25.812 -20.652 5.772 1.00 93.38 364 LEU A N 1
ATOM 2699 C CA . LEU A 1 364 ? 27.027 -20.433 4.978 1.00 93.38 364 LEU A CA 1
ATOM 2700 C C . LEU A 1 364 ? 27.489 -18.971 5.002 1.00 93.38 364 LEU A C 1
ATOM 2702 O O . LEU A 1 364 ? 28.687 -18.706 4.989 1.00 93.38 364 LEU A O 1
ATOM 2706 N N . LEU A 1 365 ? 26.550 -18.027 5.067 1.00 87.12 365 LEU A N 1
ATOM 2707 C CA . LEU A 1 365 ? 26.837 -16.596 5.175 1.00 87.12 365 LEU A CA 1
ATOM 2708 C C . LEU A 1 365 ? 27.188 -16.148 6.605 1.00 87.12 365 LEU A C 1
ATOM 2710 O O . LEU A 1 365 ? 27.429 -14.960 6.816 1.00 87.12 365 LEU A O 1
ATOM 2714 N N . GLY A 1 366 ? 27.194 -17.057 7.588 1.00 90.31 366 GLY A N 1
ATOM 2715 C CA . GLY A 1 366 ? 27.440 -16.724 8.993 1.00 90.31 366 GLY A CA 1
ATOM 2716 C C . GLY A 1 366 ? 26.365 -15.819 9.605 1.00 90.31 366 GLY A C 1
ATOM 2717 O O . GLY A 1 366 ? 26.625 -15.124 10.587 1.00 90.31 366 GLY A O 1
ATOM 2718 N N . LEU A 1 367 ? 25.161 -15.788 9.024 1.00 86.56 367 LEU A N 1
ATOM 2719 C CA . LEU A 1 367 ? 24.043 -15.030 9.575 1.00 86.56 367 LEU A CA 1
ATOM 2720 C C . LEU A 1 367 ? 23.476 -15.777 10.793 1.00 86.56 367 LEU A C 1
ATOM 2722 O O . LEU A 1 367 ? 23.408 -17.006 10.778 1.00 86.56 367 LEU A O 1
ATOM 2726 N N . PRO A 1 368 ? 23.051 -15.068 11.854 1.00 82.44 368 PRO A N 1
ATOM 2727 C CA . PRO A 1 368 ? 22.563 -15.702 13.072 1.00 82.44 368 PRO A CA 1
ATOM 2728 C C . PRO A 1 368 ? 21.319 -16.553 12.779 1.00 82.44 368 PRO A C 1
ATOM 2730 O O . PRO A 1 368 ? 20.240 -16.032 12.505 1.00 82.44 368 PRO A O 1
ATOM 2733 N N . THR A 1 369 ? 21.471 -17.874 12.872 1.00 79.31 369 THR A N 1
ATOM 2734 C CA . THR A 1 369 ? 20.424 -18.874 12.590 1.00 79.31 369 THR A CA 1
ATOM 2735 C C . THR A 1 369 ? 19.357 -18.969 13.677 1.00 79.31 369 THR A C 1
ATOM 2737 O O . THR A 1 369 ? 18.343 -19.626 13.479 1.00 79.31 369 THR A O 1
ATOM 2740 N N . ASN A 1 370 ? 19.577 -18.325 14.827 1.00 78.44 370 ASN A N 1
ATOM 2741 C CA . ASN A 1 370 ? 18.668 -18.370 15.977 1.00 78.44 370 ASN A CA 1
ATOM 2742 C C . ASN A 1 370 ? 17.467 -17.420 15.854 1.00 78.44 370 ASN A C 1
ATOM 2744 O O . ASN A 1 370 ? 16.654 -17.348 16.776 1.00 78.44 370 ASN A O 1
ATOM 2748 N N . GLU A 1 371 ? 17.329 -16.665 14.760 1.00 77.94 371 GLU A N 1
ATOM 2749 C CA . GLU A 1 371 ? 16.101 -15.901 14.551 1.00 77.94 371 GLU A CA 1
ATOM 2750 C C . GLU A 1 371 ? 14.953 -16.872 14.242 1.00 77.94 371 GLU A C 1
ATOM 2752 O O . GLU A 1 371 ? 14.991 -17.588 13.247 1.00 77.94 371 GLU A O 1
ATOM 2757 N N . ALA A 1 372 ? 13.895 -16.840 15.060 1.00 84.12 372 ALA A N 1
ATOM 2758 C CA . ALA A 1 372 ? 12.667 -17.632 14.893 1.00 84.12 372 ALA A CA 1
ATOM 2759 C C . ALA A 1 372 ? 11.935 -17.421 13.542 1.00 84.12 372 ALA A C 1
ATOM 2761 O O . ALA A 1 372 ? 10.895 -18.021 13.304 1.00 84.12 372 ALA A O 1
ATOM 2762 N N . HIS A 1 373 ? 12.467 -16.547 12.684 1.00 88.38 373 HIS A N 1
ATOM 2763 C CA . HIS A 1 373 ? 11.870 -16.031 11.459 1.00 88.38 373 HIS A CA 1
ATOM 2764 C C . HIS A 1 373 ? 12.956 -15.870 10.374 1.00 88.38 373 HIS A C 1
ATOM 2766 O O . HIS A 1 373 ? 13.517 -14.771 10.233 1.00 88.38 373 HIS A O 1
ATOM 2772 N N . PRO A 1 374 ? 13.304 -16.933 9.619 1.00 89.88 374 PRO A N 1
ATOM 2773 C CA . PRO A 1 374 ? 14.360 -16.902 8.597 1.00 89.88 374 PRO A CA 1
ATOM 2774 C C . PRO A 1 374 ? 14.126 -15.837 7.510 1.00 89.88 374 PRO A C 1
ATOM 2776 O O . PRO A 1 374 ? 15.081 -15.285 6.951 1.00 89.88 374 PRO A O 1
ATOM 2779 N N . GLU A 1 375 ? 12.868 -15.478 7.255 1.00 91.31 375 GLU A N 1
ATOM 2780 C CA . GLU A 1 375 ? 12.455 -14.435 6.321 1.00 91.31 375 GLU A CA 1
ATOM 2781 C C . GLU A 1 375 ? 13.024 -13.055 6.679 1.00 91.31 375 GLU A C 1
ATOM 2783 O O . GLU A 1 375 ? 13.324 -12.257 5.788 1.00 91.31 375 GLU A O 1
ATOM 2788 N N . ARG A 1 376 ? 13.251 -12.767 7.970 1.00 90.19 376 ARG A N 1
ATOM 2789 C CA . ARG A 1 376 ? 13.831 -11.487 8.410 1.00 90.19 376 ARG A CA 1
ATOM 2790 C C . ARG A 1 376 ? 15.285 -11.364 7.984 1.00 90.19 376 ARG A C 1
ATOM 2792 O O . ARG A 1 376 ? 15.684 -10.296 7.520 1.00 90.19 376 ARG A O 1
ATOM 2799 N N . GLY A 1 377 ? 16.056 -12.446 8.085 1.00 90.75 377 GLY A N 1
ATOM 2800 C CA . GLY A 1 377 ? 17.436 -12.497 7.607 1.00 90.75 377 GLY A CA 1
ATOM 2801 C C . GLY A 1 377 ? 17.524 -12.218 6.105 1.00 90.75 377 GLY A C 1
ATOM 2802 O O . GLY A 1 377 ? 18.298 -11.355 5.683 1.00 90.75 377 GLY A O 1
ATOM 2803 N N . LEU A 1 378 ? 16.668 -12.867 5.306 1.00 93.00 378 LEU A N 1
ATOM 2804 C CA . LEU A 1 378 ? 16.628 -12.657 3.854 1.00 93.00 378 LEU A CA 1
ATOM 2805 C C . LEU A 1 378 ? 16.178 -11.240 3.499 1.00 93.00 378 LEU A C 1
ATOM 2807 O O . LEU A 1 378 ? 16.713 -10.631 2.573 1.00 93.00 378 LEU A O 1
ATOM 2811 N N . LEU A 1 379 ? 15.228 -10.681 4.252 1.00 90.88 379 LEU A N 1
ATOM 2812 C CA . LEU A 1 379 ? 14.772 -9.308 4.063 1.00 90.88 379 LEU A CA 1
ATOM 2813 C C . LEU A 1 379 ? 15.906 -8.298 4.287 1.00 90.88 379 LEU A C 1
ATOM 2815 O O . LEU A 1 379 ? 16.044 -7.351 3.508 1.00 90.88 379 LEU A O 1
ATOM 2819 N N . ARG A 1 380 ? 16.734 -8.504 5.323 1.00 89.88 380 ARG A N 1
ATOM 2820 C CA . ARG A 1 380 ? 17.927 -7.680 5.581 1.00 89.88 380 ARG A CA 1
ATOM 2821 C C . ARG A 1 380 ? 18.914 -7.795 4.429 1.00 89.88 380 ARG A C 1
ATOM 2823 O O . ARG A 1 380 ? 19.299 -6.773 3.869 1.00 89.88 380 ARG A O 1
ATOM 2830 N N . PHE A 1 381 ? 19.252 -9.020 4.031 1.00 91.62 381 PHE A N 1
ATOM 2831 C CA . PHE A 1 381 ? 20.168 -9.276 2.921 1.00 91.62 381 PHE A CA 1
ATOM 2832 C C . PHE A 1 381 ? 19.692 -8.617 1.617 1.00 91.62 381 PHE A C 1
ATOM 2834 O O . PHE A 1 381 ? 20.436 -7.871 0.984 1.00 91.62 381 PHE A O 1
ATOM 2841 N N . THR A 1 382 ? 18.418 -8.798 1.270 1.00 93.06 382 THR A N 1
ATOM 2842 C CA . THR A 1 382 ? 17.802 -8.201 0.075 1.00 93.06 382 THR A CA 1
ATOM 2843 C C . THR A 1 382 ? 17.827 -6.673 0.130 1.00 93.06 382 THR A C 1
ATOM 2845 O O . THR A 1 382 ? 18.085 -6.027 -0.879 1.00 93.06 382 THR A O 1
ATOM 2848 N N . SER A 1 383 ? 17.611 -6.078 1.308 1.00 90.56 383 SER A N 1
ATOM 2849 C CA . SER A 1 383 ? 17.662 -4.620 1.499 1.00 90.56 383 SER A CA 1
ATOM 2850 C C . SER A 1 383 ? 19.074 -4.056 1.293 1.00 90.56 383 SER A C 1
ATOM 2852 O O . SER A 1 383 ? 19.229 -2.988 0.703 1.00 90.56 383 SER A O 1
ATOM 2854 N N . VAL A 1 384 ? 20.108 -4.783 1.731 1.00 89.75 384 VAL A N 1
ATOM 2855 C CA . VAL A 1 384 ? 21.519 -4.427 1.493 1.00 89.75 384 VAL A CA 1
ATOM 2856 C C . VAL A 1 384 ? 21.859 -4.532 0.017 1.00 89.75 384 VAL A C 1
ATOM 2858 O O . VAL A 1 384 ? 22.424 -3.598 -0.549 1.00 89.75 384 VAL A O 1
ATOM 2861 N N . LEU A 1 385 ? 21.484 -5.649 -0.609 1.00 93.12 385 LEU A N 1
ATOM 2862 C CA . LEU A 1 385 ? 21.722 -5.878 -2.026 1.00 93.12 385 LEU A CA 1
ATOM 2863 C C . LEU A 1 385 ? 21.039 -4.793 -2.866 1.00 93.12 385 LEU A C 1
ATOM 2865 O O . LEU A 1 385 ? 21.665 -4.217 -3.747 1.00 93.12 385 LEU A O 1
ATOM 2869 N N . TYR A 1 386 ? 19.809 -4.424 -2.507 1.00 94.88 386 TYR A N 1
ATOM 2870 C CA . TYR A 1 386 ? 19.076 -3.314 -3.106 1.00 94.88 386 TYR A CA 1
ATOM 2871 C C . TYR A 1 386 ? 19.796 -1.975 -2.989 1.00 94.88 386 TYR A C 1
ATOM 2873 O O . TYR A 1 386 ? 19.976 -1.291 -3.997 1.00 94.88 386 TYR A O 1
ATOM 2881 N N . ALA A 1 387 ? 20.249 -1.605 -1.790 1.00 91.44 387 ALA A N 1
ATOM 2882 C CA . ALA A 1 387 ? 21.006 -0.372 -1.597 1.00 91.44 387 ALA A CA 1
ATOM 2883 C C . ALA A 1 387 ? 22.310 -0.370 -2.417 1.00 91.44 387 ALA A C 1
ATOM 2885 O O . ALA A 1 387 ? 22.638 0.633 -3.052 1.00 91.44 387 ALA A O 1
ATOM 2886 N N . GLY A 1 388 ? 23.014 -1.506 -2.458 1.00 92.69 388 GLY A N 1
ATOM 2887 C CA . GLY A 1 388 ? 24.223 -1.691 -3.259 1.00 92.69 388 GLY A CA 1
ATOM 2888 C C . GLY A 1 388 ? 23.966 -1.542 -4.759 1.00 92.69 388 GLY A C 1
ATOM 2889 O O . GLY A 1 388 ? 24.663 -0.781 -5.426 1.00 92.69 388 GLY A O 1
ATOM 2890 N N . THR A 1 389 ? 22.931 -2.198 -5.291 1.00 94.00 389 THR A N 1
ATOM 2891 C CA . THR A 1 389 ? 22.542 -2.087 -6.704 1.00 94.00 389 THR A CA 1
ATOM 2892 C C . THR A 1 389 ? 22.097 -0.668 -7.050 1.00 94.00 389 THR A C 1
ATOM 2894 O O . THR A 1 389 ? 22.511 -0.142 -8.082 1.00 94.00 389 THR A O 1
ATOM 2897 N N . ALA A 1 390 ? 21.321 -0.004 -6.188 1.00 93.31 390 ALA A N 1
ATOM 2898 C CA . ALA A 1 390 ? 20.914 1.388 -6.384 1.00 93.31 390 ALA A CA 1
ATOM 2899 C C . ALA A 1 390 ? 22.126 2.322 -6.470 1.00 93.31 390 ALA A C 1
ATOM 2901 O O . ALA A 1 390 ? 22.247 3.093 -7.424 1.00 93.31 390 ALA A O 1
ATOM 2902 N N . ALA A 1 391 ? 23.055 2.207 -5.517 1.00 91.19 391 ALA A N 1
ATOM 2903 C CA . ALA A 1 391 ? 24.283 2.990 -5.505 1.00 91.19 391 ALA A CA 1
ATOM 2904 C C . ALA A 1 391 ? 25.143 2.708 -6.744 1.00 91.19 391 ALA A C 1
ATOM 2906 O O . ALA A 1 391 ? 25.555 3.647 -7.418 1.00 91.19 391 ALA A O 1
ATOM 2907 N N . ALA A 1 392 ? 25.356 1.437 -7.095 1.00 91.88 392 ALA A N 1
ATOM 2908 C CA . ALA A 1 392 ? 26.123 1.050 -8.277 1.00 91.88 392 ALA A CA 1
ATOM 2909 C C . ALA A 1 392 ? 25.505 1.602 -9.569 1.00 91.88 392 ALA A C 1
ATOM 2911 O O . ALA A 1 392 ? 26.223 2.142 -10.408 1.00 91.88 392 ALA A O 1
ATOM 2912 N N . THR A 1 393 ? 24.176 1.539 -9.708 1.00 90.50 393 THR A N 1
ATOM 2913 C CA . THR A 1 393 ? 23.468 2.074 -10.881 1.00 90.50 393 THR A CA 1
ATOM 2914 C C . THR A 1 393 ? 23.674 3.582 -10.994 1.00 90.50 393 THR A C 1
ATOM 2916 O O . THR A 1 393 ? 24.087 4.074 -12.042 1.00 90.50 393 THR A O 1
ATOM 2919 N N . LEU A 1 394 ? 23.451 4.323 -9.907 1.00 89.88 394 LEU A N 1
ATOM 2920 C CA . LEU A 1 394 ? 23.575 5.781 -9.901 1.00 89.88 394 LEU A CA 1
ATOM 2921 C C . LEU A 1 394 ? 25.024 6.242 -10.107 1.00 89.88 394 LEU A C 1
ATOM 2923 O O . LEU A 1 394 ? 25.262 7.154 -10.896 1.00 89.88 394 LEU A O 1
ATOM 2927 N N . LEU A 1 395 ? 25.992 5.583 -9.461 1.00 90.69 395 LEU A N 1
ATOM 2928 C CA . LEU A 1 395 ? 27.418 5.883 -9.612 1.00 90.69 395 LEU A CA 1
ATOM 2929 C C . LEU A 1 395 ? 27.938 5.523 -11.006 1.00 90.69 395 LEU A C 1
ATOM 2931 O O . LEU A 1 395 ? 28.756 6.258 -11.554 1.00 90.69 395 LEU A O 1
ATOM 2935 N N . SER A 1 396 ? 27.431 4.447 -11.619 1.00 89.62 396 SER A N 1
ATOM 2936 C CA . SER A 1 396 ? 27.788 4.088 -12.998 1.00 89.62 396 SER A CA 1
ATOM 2937 C C . SER A 1 396 ? 27.345 5.139 -14.020 1.00 89.62 396 SER A C 1
ATOM 2939 O O . SER A 1 396 ? 27.970 5.275 -15.067 1.00 89.62 396 SER A O 1
ATOM 2941 N N . GLY A 1 397 ? 26.318 5.934 -13.696 1.00 88.38 3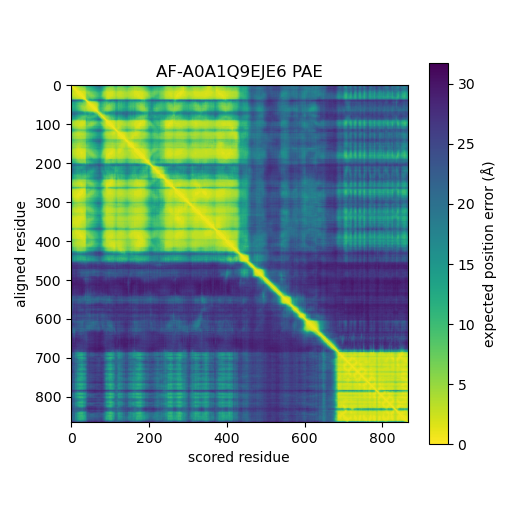97 GLY A N 1
ATOM 2942 C CA . GLY A 1 397 ? 25.897 7.081 -14.499 1.00 88.38 397 GLY A CA 1
ATOM 2943 C C . GLY A 1 397 ? 26.822 8.299 -14.388 1.00 88.38 397 GLY A C 1
ATOM 2944 O O . GLY A 1 397 ? 26.575 9.300 -15.062 1.00 88.38 397 GLY A O 1
ATOM 2945 N N . GLY A 1 398 ? 27.852 8.254 -13.535 1.00 92.19 398 GLY A N 1
ATOM 2946 C CA . GLY A 1 398 ? 28.811 9.338 -13.335 1.00 92.19 398 GLY A CA 1
ATOM 2947 C C . GLY A 1 398 ? 28.151 10.654 -12.913 1.00 92.19 398 GLY A C 1
ATOM 2948 O O . GLY A 1 398 ? 27.241 10.686 -12.082 1.00 92.19 398 GLY A O 1
ATOM 2949 N N . THR A 1 399 ? 28.595 11.760 -13.512 1.00 90.38 399 THR A N 1
ATOM 2950 C CA . THR A 1 399 ? 28.056 13.103 -13.240 1.00 90.38 399 THR A CA 1
ATOM 2951 C C . THR A 1 399 ? 26.576 13.221 -13.597 1.00 90.38 399 THR A C 1
ATOM 2953 O O . THR A 1 399 ? 25.827 13.863 -12.864 1.00 90.38 399 THR A O 1
ATOM 2956 N N . VAL A 1 400 ? 26.123 12.561 -14.667 1.00 87.81 400 VAL A N 1
ATOM 2957 C CA . VAL A 1 400 ? 24.712 12.568 -15.085 1.00 87.81 400 VAL A CA 1
ATOM 2958 C C . VAL A 1 400 ? 23.833 11.842 -14.066 1.00 87.81 400 VAL A C 1
ATOM 2960 O O . VAL A 1 400 ? 22.748 12.322 -13.738 1.00 87.81 400 VAL A O 1
ATOM 2963 N N . GLY A 1 401 ? 24.325 10.736 -13.500 1.00 89.44 401 GLY A N 1
ATOM 2964 C CA . GLY A 1 401 ? 23.667 10.043 -12.390 1.00 89.44 401 GLY A CA 1
ATOM 2965 C C . GLY A 1 401 ? 23.471 10.952 -11.173 1.00 89.44 401 GLY A C 1
ATOM 2966 O O . GLY A 1 401 ? 22.361 11.055 -10.650 1.00 89.44 401 GLY A O 1
ATOM 2967 N N . MET A 1 402 ? 24.515 11.682 -10.766 1.00 91.12 402 MET A N 1
ATOM 2968 C CA . MET A 1 402 ? 24.436 12.625 -9.639 1.00 91.12 402 MET A CA 1
ATOM 2969 C C . MET A 1 402 ? 23.502 13.811 -9.922 1.00 91.12 402 MET A C 1
ATOM 2971 O O . MET A 1 402 ? 22.707 14.183 -9.057 1.00 91.12 402 MET A O 1
ATOM 2975 N N . LEU A 1 403 ? 23.557 14.383 -11.131 1.00 88.38 403 LEU A N 1
ATOM 2976 C CA . LEU A 1 403 ? 22.668 15.472 -11.551 1.00 88.38 403 LEU A CA 1
ATOM 2977 C C . LEU A 1 403 ? 21.202 15.036 -11.558 1.00 88.38 403 LEU A C 1
ATOM 2979 O O . LEU A 1 403 ? 20.344 15.795 -11.115 1.00 88.38 403 LEU A O 1
ATOM 2983 N N . SER A 1 404 ? 20.923 13.809 -12.000 1.00 89.12 404 SER A N 1
ATOM 2984 C CA . SER A 1 404 ? 19.577 13.240 -11.964 1.00 89.12 404 SER A CA 1
ATOM 2985 C C . SER A 1 404 ? 19.037 13.150 -10.534 1.00 89.12 404 SER A C 1
ATOM 2987 O O . SER A 1 404 ? 17.944 13.640 -10.253 1.00 89.12 404 SER A O 1
ATOM 2989 N N . VAL A 1 405 ? 19.831 12.610 -9.602 1.00 90.50 405 VAL A N 1
ATOM 2990 C CA . VAL A 1 405 ? 19.451 12.540 -8.181 1.00 90.50 405 VAL A CA 1
ATOM 2991 C C . VAL A 1 405 ? 19.179 13.934 -7.623 1.00 90.50 405 VAL A C 1
ATOM 2993 O O . VAL A 1 405 ? 18.162 14.142 -6.966 1.00 90.50 405 VAL A O 1
ATOM 2996 N N . MET A 1 406 ? 20.047 14.906 -7.913 1.00 90.06 406 MET A N 1
ATOM 2997 C CA . MET A 1 406 ? 19.866 16.284 -7.459 1.00 90.06 406 MET A CA 1
ATOM 2998 C C . MET A 1 406 ? 18.579 16.908 -8.019 1.00 90.06 406 MET A C 1
ATOM 3000 O O . MET A 1 406 ? 17.827 17.519 -7.262 1.00 90.06 406 MET A O 1
ATOM 3004 N N . LEU A 1 407 ? 18.296 16.716 -9.311 1.00 87.25 407 LEU A N 1
ATOM 3005 C CA . LEU A 1 407 ? 17.098 17.233 -9.976 1.00 87.25 407 LEU A CA 1
ATOM 3006 C C . LEU A 1 407 ? 15.818 16.639 -9.381 1.00 87.25 407 LEU A C 1
ATOM 3008 O O . LEU A 1 407 ? 14.884 17.376 -9.063 1.00 87.25 407 LEU A O 1
ATOM 3012 N N . VAL A 1 408 ? 15.776 15.320 -9.188 1.00 87.56 408 VAL A N 1
ATOM 3013 C CA . VAL A 1 408 ? 14.605 14.644 -8.615 1.00 87.56 408 VAL A CA 1
ATOM 3014 C C . VAL A 1 408 ? 14.402 15.063 -7.158 1.00 87.56 408 VAL A C 1
ATOM 3016 O O . VAL A 1 408 ? 13.282 15.390 -6.772 1.00 87.56 408 VAL A O 1
ATOM 3019 N N . LEU A 1 409 ? 15.468 15.143 -6.355 1.00 87.56 409 LEU A N 1
ATOM 3020 C CA . LEU A 1 409 ? 15.371 15.619 -4.971 1.00 87.56 409 LEU A CA 1
ATOM 3021 C C . LEU A 1 409 ? 14.879 17.070 -4.892 1.00 87.56 409 LEU A C 1
ATOM 3023 O O . LEU A 1 409 ? 14.036 17.371 -4.051 1.00 87.56 409 LEU A O 1
ATOM 3027 N N . GLN A 1 410 ? 15.345 17.957 -5.776 1.00 89.12 410 GLN A N 1
ATOM 3028 C CA . GLN A 1 410 ? 14.854 19.337 -5.856 1.00 89.12 410 GLN A CA 1
ATOM 3029 C C . GLN A 1 410 ? 13.370 19.402 -6.233 1.00 89.12 410 GLN A C 1
ATOM 3031 O O . GLN A 1 410 ? 12.628 20.199 -5.657 1.00 89.12 410 GLN A O 1
ATOM 3036 N N . LEU A 1 411 ? 12.920 18.557 -7.165 1.00 85.94 411 LEU A N 1
ATOM 3037 C CA . LEU A 1 411 ? 11.514 18.478 -7.558 1.00 85.94 411 LEU A CA 1
ATOM 3038 C C . LEU A 1 411 ? 10.633 18.034 -6.384 1.00 85.94 411 LEU A C 1
ATOM 3040 O O . LEU A 1 411 ? 9.641 18.693 -6.080 1.00 85.94 411 LEU A O 1
ATOM 3044 N N . VAL A 1 412 ? 11.022 16.963 -5.685 1.00 85.00 412 VAL A N 1
ATOM 3045 C CA . VAL A 1 412 ? 10.278 16.471 -4.515 1.00 85.00 412 VAL A CA 1
ATOM 3046 C C . VAL A 1 412 ? 10.300 17.508 -3.385 1.00 85.00 412 VAL A C 1
ATOM 3048 O O . VAL A 1 412 ? 9.261 17.765 -2.776 1.00 85.00 412 VAL A O 1
ATOM 3051 N N . ALA A 1 413 ? 11.434 18.176 -3.147 1.00 87.31 413 ALA A N 1
ATOM 3052 C CA . ALA A 1 413 ? 11.537 19.251 -2.160 1.00 87.31 413 ALA A CA 1
ATOM 3053 C C . ALA A 1 413 ? 10.642 20.452 -2.491 1.00 87.31 413 ALA A C 1
ATOM 3055 O O . ALA A 1 413 ? 10.052 21.037 -1.588 1.00 87.31 413 ALA A O 1
ATOM 3056 N N . ARG A 1 414 ? 10.478 20.804 -3.771 1.00 87.31 414 ARG A N 1
ATOM 3057 C CA . ARG A 1 414 ? 9.534 21.857 -4.176 1.00 87.31 414 ARG A CA 1
ATOM 3058 C C . ARG A 1 414 ? 8.074 21.457 -3.966 1.00 87.31 414 ARG A C 1
ATOM 3060 O O . ARG A 1 414 ? 7.275 22.314 -3.615 1.00 87.31 414 ARG A O 1
ATOM 3067 N N . ILE A 1 415 ? 7.723 20.187 -4.171 1.00 84.38 415 ILE A N 1
ATOM 3068 C CA . ILE A 1 415 ? 6.340 19.703 -4.029 1.00 84.38 415 ILE A CA 1
ATOM 3069 C C . ILE A 1 415 ? 5.916 19.620 -2.559 1.00 84.38 415 ILE A C 1
ATOM 3071 O O . ILE A 1 415 ? 4.803 20.017 -2.223 1.00 84.38 415 ILE A O 1
ATOM 3075 N N . HIS A 1 416 ? 6.789 19.108 -1.687 1.00 84.75 416 HIS A N 1
ATOM 3076 C CA . HIS A 1 416 ? 6.476 18.893 -0.264 1.00 84.75 416 HIS A CA 1
ATOM 3077 C C . HIS A 1 416 ? 6.919 20.042 0.647 1.00 84.75 416 HIS A C 1
ATOM 3079 O O . HIS A 1 416 ? 6.663 20.001 1.847 1.00 84.75 416 HIS A O 1
ATOM 3085 N N . GLY A 1 417 ? 7.572 21.062 0.090 1.00 89.19 417 GLY A N 1
ATOM 3086 C CA . GLY A 1 417 ? 8.203 22.137 0.845 1.00 89.19 417 GLY A CA 1
ATOM 3087 C C . GLY A 1 417 ? 9.613 21.764 1.311 1.00 89.19 417 GLY A C 1
ATOM 3088 O O . GLY A 1 417 ? 9.906 20.631 1.703 1.00 89.19 417 GLY A O 1
ATOM 3089 N N . THR A 1 418 ? 10.516 22.743 1.288 1.00 88.25 418 THR A N 1
ATOM 3090 C CA . THR A 1 418 ? 11.912 22.561 1.712 1.00 88.25 418 THR A CA 1
ATOM 3091 C C . THR A 1 418 ? 12.032 22.276 3.207 1.00 88.25 418 THR A C 1
ATOM 3093 O O . THR A 1 418 ? 12.983 21.616 3.616 1.00 88.25 418 THR A O 1
ATOM 3096 N N . GLU A 1 419 ? 11.059 22.699 4.017 1.00 85.62 419 GLU A N 1
ATOM 3097 C CA . GLU A 1 419 ? 11.016 22.470 5.466 1.00 85.62 419 GLU A CA 1
ATOM 3098 C C . GLU A 1 419 ? 10.947 20.981 5.826 1.00 85.62 419 GLU A C 1
ATOM 3100 O O . GLU A 1 419 ? 11.655 20.525 6.729 1.00 85.62 419 GLU A O 1
ATOM 3105 N N . ALA A 1 420 ? 10.173 20.199 5.062 1.00 79.94 420 ALA A N 1
ATOM 3106 C CA . ALA A 1 420 ? 10.080 18.753 5.244 1.00 79.94 420 ALA A CA 1
ATOM 3107 C C . ALA A 1 420 ? 11.463 18.094 5.115 1.00 79.94 420 ALA A C 1
ATOM 3109 O O . ALA A 1 420 ? 11.847 17.265 5.940 1.00 79.94 420 ALA A O 1
ATOM 3110 N N . PHE A 1 421 ? 12.262 18.530 4.138 1.00 81.69 421 PHE A N 1
ATOM 3111 C CA . PHE A 1 421 ? 13.626 18.040 3.924 1.00 81.69 421 PHE A CA 1
ATOM 3112 C C . PHE A 1 421 ? 14.642 18.651 4.889 1.00 81.69 421 PHE A C 1
ATOM 3114 O O . PHE A 1 421 ? 15.554 17.958 5.339 1.00 81.69 421 PHE A O 1
ATOM 3121 N N . ALA A 1 422 ? 14.481 19.922 5.260 1.00 84.06 422 ALA A N 1
ATOM 3122 C CA . ALA A 1 422 ? 15.330 20.577 6.247 1.00 84.06 422 ALA A CA 1
ATOM 3123 C C . ALA A 1 422 ? 15.287 19.835 7.591 1.00 84.06 422 ALA A C 1
ATOM 3125 O O . ALA A 1 422 ? 16.323 19.705 8.241 1.00 84.06 422 ALA A O 1
ATOM 3126 N N . SER A 1 423 ? 14.132 19.268 7.961 1.00 80.81 423 SER A N 1
ATOM 3127 C CA . SER A 1 423 ? 13.978 18.437 9.162 1.00 80.81 423 SER A CA 1
ATOM 3128 C C . SER A 1 423 ? 14.819 17.148 9.142 1.00 80.81 423 SER A C 1
ATOM 3130 O O . SER A 1 423 ? 15.252 16.669 10.192 1.00 80.81 423 SER A O 1
ATOM 3132 N N . LEU A 1 424 ? 15.093 16.609 7.950 1.00 76.94 424 LEU A N 1
ATOM 3133 C CA . LEU A 1 424 ? 15.908 15.411 7.757 1.00 76.94 424 LEU A CA 1
ATOM 3134 C C . LEU A 1 424 ? 17.402 15.732 7.909 1.00 76.94 424 LEU A C 1
ATOM 3136 O O . LEU A 1 424 ? 18.147 14.960 8.509 1.00 76.94 424 LEU A O 1
ATOM 3140 N N . PHE A 1 425 ? 17.832 16.902 7.426 1.00 79.38 425 PHE A N 1
ATOM 3141 C CA . PHE A 1 425 ? 19.222 17.357 7.538 1.00 79.38 425 PHE A CA 1
ATOM 3142 C C . PHE A 1 425 ? 19.552 18.021 8.878 1.00 79.38 425 PHE A C 1
ATOM 3144 O O . PHE A 1 425 ? 20.707 17.986 9.299 1.00 79.38 425 PHE A O 1
ATOM 3151 N N . SER A 1 426 ? 18.574 18.611 9.571 1.00 79.31 426 SER A N 1
ATOM 3152 C CA . SER A 1 426 ? 18.782 19.214 10.894 1.00 79.31 426 SER A CA 1
ATOM 3153 C C . SER A 1 426 ? 19.074 18.170 11.974 1.00 79.31 426 SER A C 1
ATOM 3155 O O . SER A 1 426 ? 19.756 18.479 12.948 1.00 79.31 426 SER A O 1
ATOM 3157 N N . TYR A 1 427 ? 18.629 16.926 11.770 1.00 64.62 427 TYR A N 1
ATOM 3158 C CA . TYR A 1 427 ? 18.881 15.798 12.668 1.00 64.62 427 TYR A CA 1
ATOM 3159 C C . TYR A 1 427 ? 20.206 15.074 12.435 1.00 64.62 427 TYR A C 1
ATOM 3161 O O . TYR A 1 427 ? 20.616 14.274 13.277 1.00 64.62 427 TYR A O 1
ATOM 3169 N N . ALA A 1 428 ? 20.914 15.377 11.345 1.00 59.59 428 ALA A N 1
ATOM 3170 C CA . ALA A 1 428 ? 22.329 15.059 11.254 1.00 59.59 428 ALA A CA 1
ATOM 3171 C C . ALA A 1 428 ? 23.080 16.004 12.208 1.00 59.59 428 ALA A C 1
ATOM 3173 O O . ALA A 1 428 ? 23.651 17.016 11.792 1.00 59.59 428 ALA A O 1
ATOM 3174 N N . GLY A 1 429 ? 23.024 15.696 13.508 1.00 57.81 429 GLY A N 1
ATOM 3175 C CA . GLY A 1 429 ? 23.891 16.299 14.513 1.00 57.81 429 GLY A CA 1
ATOM 3176 C C . GLY A 1 429 ? 25.365 16.149 14.113 1.00 57.81 429 GLY A C 1
ATOM 3177 O O . GLY A 1 429 ? 25.676 15.412 13.171 1.00 57.81 429 GLY A O 1
ATOM 3178 N N . PRO A 1 430 ? 26.290 16.856 14.780 1.00 51.94 430 PRO A N 1
ATOM 3179 C CA . PRO A 1 430 ? 27.711 16.766 14.464 1.00 51.94 430 PRO A CA 1
ATOM 3180 C C . PRO A 1 430 ? 28.161 15.301 14.545 1.00 51.94 430 PRO A C 1
ATOM 3182 O O . PRO A 1 430 ? 28.246 14.723 15.626 1.00 51.94 430 PRO A O 1
ATOM 3185 N N . TRP A 1 431 ? 28.399 14.681 13.386 1.00 50.88 431 TRP A N 1
ATOM 3186 C CA . TRP A 1 431 ? 29.012 13.361 13.314 1.00 50.88 431 TRP A CA 1
ATOM 3187 C C . TRP A 1 431 ? 30.412 13.485 13.924 1.00 50.88 431 TRP A C 1
ATOM 3189 O O . TRP A 1 431 ? 31.169 14.356 13.487 1.00 50.88 431 TRP A O 1
ATOM 3199 N N . PRO A 1 432 ? 30.775 12.666 14.924 1.00 45.84 432 PRO A N 1
ATOM 3200 C CA . PRO A 1 432 ? 32.031 12.805 15.645 1.00 45.84 432 PRO A CA 1
ATOM 3201 C C . PRO A 1 432 ? 33.168 12.211 14.807 1.00 45.84 432 PRO A C 1
ATOM 3203 O O . PRO A 1 432 ? 33.680 11.134 15.086 1.00 45.84 432 PRO A O 1
ATOM 3206 N N . LEU A 1 433 ? 33.545 12.896 13.730 1.00 49.28 433 LEU A N 1
ATOM 3207 C CA . LEU A 1 433 ? 34.790 12.654 13.009 1.00 49.28 433 LEU A CA 1
ATOM 3208 C C . LEU A 1 433 ? 35.461 14.012 12.771 1.00 49.28 433 LEU A C 1
ATOM 3210 O O . LEU A 1 433 ? 35.175 14.660 11.758 1.00 49.28 433 LEU A O 1
ATOM 3214 N N . PRO A 1 434 ? 36.358 14.455 13.675 1.00 50.12 434 PRO A N 1
ATOM 3215 C CA . PRO A 1 434 ? 36.942 15.797 13.622 1.00 50.12 434 PRO A CA 1
ATOM 3216 C C . PRO A 1 434 ? 37.737 16.076 12.331 1.00 50.12 434 PRO A C 1
ATOM 3218 O O . PRO A 1 434 ? 37.913 17.231 11.968 1.00 50.12 434 PRO A O 1
ATOM 3221 N N . ALA A 1 435 ? 38.137 15.044 11.574 1.00 51.12 435 ALA A N 1
ATOM 3222 C CA . ALA A 1 435 ? 38.846 15.186 10.296 1.00 51.12 435 ALA A CA 1
ATOM 3223 C C . ALA A 1 435 ? 37.948 15.165 9.033 1.00 51.12 435 ALA A C 1
ATOM 3225 O O . ALA A 1 435 ? 38.418 15.497 7.946 1.00 51.12 435 ALA A O 1
ATOM 3226 N N . GLN A 1 436 ? 36.663 14.790 9.129 1.00 48.66 436 GLN A N 1
ATOM 3227 C CA . GLN A 1 436 ? 35.722 14.794 7.986 1.00 48.66 436 GLN A CA 1
ATOM 3228 C C . GLN A 1 436 ? 34.671 15.910 8.044 1.00 48.66 436 GLN A C 1
ATOM 3230 O O . GLN A 1 436 ? 33.940 16.128 7.071 1.00 48.66 436 GLN A O 1
ATOM 3235 N N . GLN A 1 437 ? 34.620 16.648 9.151 1.00 46.03 437 GLN A N 1
ATOM 3236 C CA . GLN A 1 437 ? 33.611 17.669 9.400 1.00 46.03 437 GLN A CA 1
ATOM 3237 C C . GLN A 1 437 ? 33.670 18.827 8.389 1.00 46.03 437 GLN A C 1
ATOM 3239 O O . GLN A 1 437 ? 32.621 19.278 7.940 1.00 46.03 437 GLN A O 1
ATOM 3244 N N . GLU A 1 438 ? 34.852 19.237 7.916 1.00 52.44 438 GLU A N 1
ATOM 3245 C CA . GLU A 1 438 ? 34.962 20.281 6.881 1.00 52.44 438 GLU A CA 1
ATOM 3246 C C . GLU A 1 438 ? 34.391 19.846 5.520 1.00 52.44 438 GLU A C 1
ATOM 3248 O O . GLU A 1 438 ? 33.694 20.621 4.863 1.00 52.44 438 GLU A O 1
ATOM 3253 N N . ARG A 1 439 ? 34.612 18.590 5.103 1.00 50.53 439 ARG A N 1
ATOM 3254 C CA . ARG A 1 439 ? 34.128 18.077 3.804 1.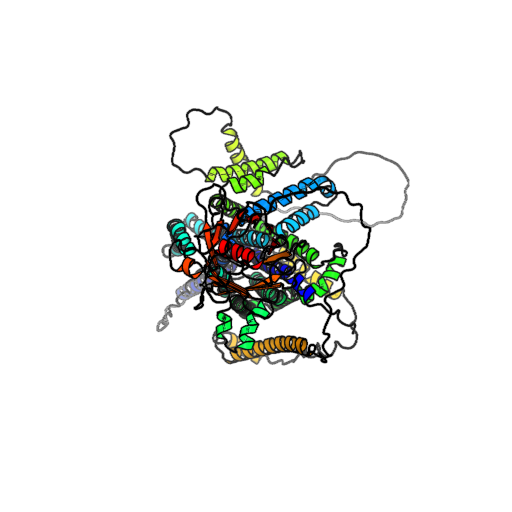00 50.53 439 ARG A CA 1
ATOM 3255 C C . ARG A 1 439 ? 32.616 17.853 3.800 1.00 50.53 439 ARG A C 1
ATOM 3257 O O . ARG A 1 439 ? 31.952 18.158 2.811 1.00 50.53 439 ARG A O 1
ATOM 3264 N N . LEU A 1 440 ? 32.060 17.370 4.912 1.00 46.97 440 LEU A N 1
ATOM 3265 C CA . LEU A 1 440 ? 30.614 17.193 5.070 1.00 46.97 440 LEU A CA 1
ATOM 3266 C C . LEU A 1 440 ? 29.889 18.528 5.275 1.00 46.97 440 LEU A C 1
ATOM 3268 O O . LEU A 1 440 ? 28.805 18.709 4.722 1.00 46.97 440 LEU A O 1
ATOM 3272 N N . CYS A 1 441 ? 30.492 19.495 5.977 1.00 51.62 441 CYS A N 1
ATOM 3273 C CA . CYS A 1 441 ? 29.969 20.860 6.042 1.00 51.62 441 CYS A CA 1
ATOM 3274 C C . CYS A 1 441 ? 29.977 21.529 4.661 1.00 51.62 441 CYS A C 1
ATOM 3276 O O . CYS A 1 441 ? 28.999 22.191 4.316 1.00 51.62 441 CYS A O 1
ATOM 3278 N N . ALA A 1 442 ? 31.011 21.314 3.839 1.00 54.28 442 ALA A N 1
ATOM 3279 C CA . ALA A 1 442 ? 31.048 21.805 2.461 1.00 54.28 442 ALA A CA 1
ATOM 3280 C C . ALA A 1 442 ? 29.963 21.157 1.584 1.00 54.28 442 ALA A C 1
ATOM 3282 O O . ALA A 1 442 ? 29.260 21.870 0.875 1.00 54.28 442 ALA A O 1
ATOM 3283 N N . ALA A 1 443 ? 29.755 19.838 1.685 1.00 49.09 443 ALA A N 1
ATOM 3284 C CA . ALA A 1 443 ? 28.687 19.139 0.967 1.00 49.09 443 ALA A CA 1
ATOM 3285 C C . ALA A 1 443 ? 27.286 19.589 1.418 1.00 49.09 443 ALA A C 1
ATOM 3287 O O . ALA A 1 443 ? 26.433 19.861 0.578 1.00 49.09 443 ALA A O 1
ATOM 3288 N N . ARG A 1 444 ? 27.054 19.744 2.729 1.00 58.34 444 ARG A N 1
ATOM 3289 C CA . ARG A 1 444 ? 25.803 20.281 3.293 1.00 58.34 444 ARG A CA 1
ATOM 3290 C C . ARG A 1 444 ? 25.556 21.719 2.839 1.00 58.34 444 ARG A C 1
ATOM 3292 O O . ARG A 1 444 ? 24.443 22.041 2.440 1.00 58.34 444 ARG A O 1
ATOM 3299 N N . SER A 1 445 ? 26.585 22.564 2.867 1.00 59.28 445 SER A N 1
ATOM 3300 C CA . SER A 1 445 ? 26.502 23.960 2.420 1.00 59.28 445 SER A CA 1
ATOM 3301 C C . SER A 1 445 ? 26.258 24.046 0.917 1.00 59.28 445 SER A C 1
ATOM 3303 O O . SER A 1 445 ? 25.459 24.865 0.486 1.00 59.28 445 SER A O 1
ATOM 3305 N N . PHE A 1 446 ? 26.870 23.163 0.125 1.00 56.28 446 PHE A N 1
ATOM 3306 C CA . PHE A 1 446 ? 26.630 23.048 -1.311 1.00 56.28 446 PHE A CA 1
ATOM 3307 C C . PHE A 1 446 ? 25.194 22.606 -1.609 1.00 56.28 446 PHE A C 1
ATOM 3309 O O . PHE A 1 446 ? 24.518 23.239 -2.409 1.00 56.28 446 PHE A O 1
ATOM 3316 N N . LEU A 1 447 ? 24.682 21.583 -0.919 1.00 48.75 447 LEU A N 1
ATOM 3317 C CA . LEU A 1 447 ? 23.324 21.072 -1.128 1.00 48.75 447 LEU A CA 1
ATOM 3318 C C . LEU A 1 447 ? 22.261 22.095 -0.701 1.00 48.75 447 LEU A C 1
ATOM 3320 O O . LEU A 1 447 ? 21.300 22.321 -1.432 1.00 48.75 447 LEU A O 1
ATOM 3324 N N . LEU A 1 448 ? 22.469 22.777 0.433 1.00 56.81 448 LEU A N 1
ATOM 3325 C CA . LEU A 1 448 ? 21.620 23.885 0.878 1.00 56.81 448 LEU A CA 1
ATOM 3326 C C . LEU A 1 448 ? 21.711 25.093 -0.066 1.00 56.81 448 LEU A C 1
ATOM 3328 O O . LEU A 1 448 ? 20.683 25.692 -0.365 1.00 56.81 448 LEU A O 1
ATOM 3332 N N . ALA A 1 449 ? 22.896 25.418 -0.592 1.00 55.22 449 ALA A N 1
ATOM 3333 C CA . ALA A 1 449 ? 23.070 26.485 -1.577 1.00 55.22 449 ALA A CA 1
ATOM 3334 C C . ALA A 1 449 ? 22.399 26.148 -2.918 1.00 55.22 449 ALA A C 1
ATOM 3336 O O . ALA A 1 449 ? 21.758 27.014 -3.503 1.00 55.22 449 ALA A O 1
ATOM 3337 N N . CYS A 1 450 ? 22.470 24.899 -3.385 1.00 45.81 450 CYS A N 1
ATOM 3338 C CA . CYS A 1 450 ? 21.756 24.442 -4.578 1.00 45.81 450 CYS A CA 1
ATOM 3339 C C . CYS A 1 450 ? 20.232 24.471 -4.385 1.00 45.81 450 CYS A C 1
ATOM 3341 O O . CYS A 1 450 ? 19.511 24.846 -5.308 1.00 45.81 450 CYS A O 1
ATOM 3343 N N . LEU A 1 451 ? 19.735 24.109 -3.196 1.00 48.00 451 LEU A N 1
ATOM 3344 C CA . LEU A 1 451 ? 18.311 24.204 -2.854 1.00 48.00 451 LEU A CA 1
ATOM 3345 C C . LEU A 1 451 ? 17.842 25.666 -2.750 1.00 48.00 451 LEU A C 1
ATOM 3347 O O . LEU A 1 451 ? 16.752 25.986 -3.219 1.00 48.00 451 LEU A O 1
ATOM 3351 N N . ALA A 1 452 ? 18.672 26.559 -2.201 1.00 51.84 452 ALA A N 1
ATOM 3352 C CA . ALA A 1 452 ? 18.377 27.986 -2.073 1.00 51.84 452 ALA A CA 1
ATOM 3353 C C . ALA A 1 452 ? 18.456 28.741 -3.413 1.00 51.84 452 ALA A C 1
ATOM 3355 O O . ALA A 1 452 ? 17.587 29.556 -3.709 1.00 51.84 452 ALA A O 1
ATOM 3356 N N . ALA A 1 453 ? 19.445 28.439 -4.262 1.00 47.69 453 ALA A N 1
ATOM 3357 C CA . ALA A 1 453 ? 19.619 29.076 -5.571 1.00 47.69 453 ALA A CA 1
ATOM 3358 C C . ALA A 1 453 ? 18.464 28.767 -6.543 1.00 47.69 453 ALA A C 1
ATOM 3360 O O . ALA A 1 453 ? 18.154 29.573 -7.415 1.00 47.69 453 ALA A O 1
ATOM 3361 N N . GLY A 1 454 ? 17.777 27.633 -6.363 1.00 39.91 454 GLY A N 1
ATOM 3362 C CA . GLY A 1 454 ? 16.550 27.314 -7.093 1.00 39.91 454 GLY A CA 1
ATOM 3363 C C . GLY A 1 454 ? 15.298 28.047 -6.588 1.00 39.91 454 GLY A C 1
ATOM 3364 O O . GLY A 1 454 ? 14.253 27.935 -7.222 1.00 39.91 454 GLY A O 1
ATOM 3365 N N . GLY A 1 455 ? 15.352 28.760 -5.459 1.00 38.38 455 GLY A N 1
ATOM 3366 C CA . GLY A 1 455 ? 14.198 29.416 -4.827 1.00 38.38 455 GLY A CA 1
ATOM 3367 C C . GLY A 1 455 ? 13.955 30.873 -5.240 1.00 38.38 455 GLY A C 1
ATOM 3368 O O . GLY A 1 455 ? 12.966 31.460 -4.811 1.00 38.38 455 GLY A O 1
ATOM 3369 N N . GLY A 1 456 ? 14.827 31.469 -6.060 1.00 31.94 456 GLY A N 1
ATOM 3370 C CA . GLY A 1 456 ? 14.718 32.872 -6.472 1.00 31.94 456 GLY A CA 1
ATOM 3371 C C . GLY A 1 456 ? 13.610 33.109 -7.499 1.00 31.94 456 GLY A C 1
ATOM 3372 O O . GLY A 1 456 ? 13.863 33.095 -8.700 1.00 31.94 456 GLY A O 1
ATOM 3373 N N . CYS A 1 457 ? 12.384 33.341 -7.032 1.00 33.22 457 CYS A N 1
ATOM 3374 C CA . CYS A 1 457 ? 11.326 33.941 -7.836 1.00 33.22 457 CYS A CA 1
ATOM 3375 C C . CYS A 1 457 ? 11.609 35.449 -7.985 1.00 33.22 457 CYS A C 1
ATOM 3377 O O . CYS A 1 457 ? 11.742 36.155 -6.989 1.00 33.22 457 CYS A O 1
ATOM 3379 N N . MET A 1 458 ? 11.713 35.939 -9.225 1.00 32.94 458 MET A N 1
ATOM 3380 C CA . MET A 1 458 ? 11.747 37.366 -9.579 1.00 32.94 458 MET A CA 1
ATOM 3381 C C . MET A 1 458 ? 10.368 38.004 -9.331 1.00 32.94 458 MET A C 1
ATOM 3383 O O . MET A 1 458 ? 9.591 38.203 -10.262 1.00 32.94 458 MET A O 1
ATOM 3387 N N . ARG A 1 459 ? 10.036 38.309 -8.080 1.00 35.44 459 ARG A N 1
ATOM 3388 C CA . ARG A 1 459 ? 9.007 39.289 -7.698 1.00 35.44 459 ARG A CA 1
ATOM 3389 C C . ARG A 1 459 ? 9.309 39.697 -6.256 1.00 35.44 459 ARG A C 1
ATOM 3391 O O . ARG A 1 459 ? 9.549 38.827 -5.433 1.00 35.44 459 ARG A O 1
ATOM 3398 N N . ASP A 1 460 ? 9.356 41.003 -6.016 1.00 31.73 460 ASP A N 1
ATOM 3399 C CA . ASP A 1 460 ? 9.685 41.686 -4.750 1.00 31.73 460 ASP A CA 1
ATOM 3400 C C . ASP A 1 460 ? 11.166 42.052 -4.531 1.00 31.73 460 ASP A C 1
ATOM 3402 O O . ASP A 1 460 ? 11.805 41.730 -3.533 1.00 31.73 460 ASP A O 1
ATOM 3406 N N . LEU A 1 461 ? 11.694 42.855 -5.462 1.00 30.31 461 LEU A N 1
ATOM 3407 C CA . LEU A 1 461 ? 12.819 43.771 -5.226 1.00 30.31 461 LEU A CA 1
ATOM 3408 C C . LEU A 1 461 ? 12.275 45.109 -4.693 1.00 30.31 461 LEU A C 1
ATOM 3410 O O . LEU A 1 461 ? 12.321 46.124 -5.379 1.00 30.31 461 LEU A O 1
ATOM 3414 N N . ALA A 1 462 ? 11.690 45.105 -3.495 1.00 32.84 462 ALA A N 1
ATOM 3415 C CA . ALA A 1 462 ? 11.289 46.343 -2.822 1.00 32.84 462 ALA A CA 1
ATOM 3416 C C . ALA A 1 462 ? 11.113 46.170 -1.305 1.00 32.84 462 ALA A C 1
ATOM 3418 O O . ALA A 1 462 ? 10.128 46.650 -0.771 1.00 32.84 462 ALA A O 1
ATOM 3419 N N . PHE A 1 463 ? 12.017 45.476 -0.601 1.00 32.12 463 PHE A N 1
ATOM 3420 C CA . PHE A 1 463 ? 12.184 45.658 0.855 1.00 32.12 463 PHE A CA 1
ATOM 3421 C C . PHE A 1 463 ? 13.468 44.976 1.368 1.00 32.12 463 PHE A C 1
ATOM 3423 O O . PHE A 1 463 ? 13.430 43.949 2.037 1.00 32.12 463 PHE A O 1
ATOM 3430 N N . VAL A 1 464 ? 14.641 45.528 1.046 1.00 30.41 464 VAL A N 1
ATOM 3431 C CA . VAL A 1 464 ? 15.901 45.164 1.720 1.00 30.41 464 VAL A CA 1
ATOM 3432 C C . VAL A 1 464 ? 16.708 46.437 1.928 1.00 30.41 464 VAL A C 1
ATOM 3434 O O . VAL A 1 464 ? 17.493 46.809 1.067 1.00 30.41 464 VAL A O 1
ATOM 3437 N N . ASP A 1 465 ? 16.504 47.101 3.068 1.00 30.56 465 ASP A N 1
ATOM 3438 C CA . ASP A 1 465 ? 17.384 48.204 3.487 1.00 30.56 465 ASP A CA 1
ATOM 3439 C C . ASP A 1 465 ? 17.875 48.095 4.940 1.00 30.56 465 ASP A C 1
ATOM 3441 O O . ASP A 1 465 ? 18.481 49.019 5.471 1.00 30.56 465 ASP A O 1
ATOM 3445 N N . ARG A 1 466 ? 17.676 46.951 5.617 1.00 37.25 466 ARG A N 1
ATOM 3446 C CA . ARG A 1 466 ? 18.295 46.695 6.935 1.00 37.25 466 ARG A CA 1
ATOM 3447 C C . ARG A 1 466 ? 18.631 45.218 7.161 1.00 37.25 466 ARG A C 1
ATOM 3449 O O . ARG A 1 466 ? 17.832 44.478 7.723 1.00 37.25 466 ARG A O 1
ATOM 3456 N N . ALA A 1 467 ? 19.843 44.810 6.782 1.00 31.86 467 ALA A N 1
ATOM 3457 C CA . ALA A 1 467 ? 20.543 43.657 7.363 1.00 31.86 467 ALA A CA 1
ATOM 3458 C C . ALA A 1 467 ? 22.078 43.861 7.285 1.00 31.86 467 ALA A C 1
ATOM 3460 O O . ALA A 1 467 ? 22.553 44.464 6.321 1.00 31.86 467 ALA A O 1
ATOM 3461 N N . PRO A 1 468 ? 22.860 43.414 8.290 1.00 35.12 468 PRO A N 1
ATOM 3462 C CA . PRO A 1 468 ? 24.257 43.820 8.487 1.00 35.12 468 PRO A CA 1
ATOM 3463 C C . PRO A 1 468 ? 25.268 43.095 7.567 1.00 35.12 468 PRO A C 1
ATOM 3465 O O . PRO A 1 468 ? 25.006 41.980 7.107 1.00 35.12 468 PRO A O 1
ATOM 3468 N N . PRO A 1 469 ? 26.457 43.686 7.315 1.00 35.91 469 PRO A N 1
ATOM 3469 C CA . PRO A 1 469 ? 27.401 43.208 6.313 1.00 35.91 469 PRO A CA 1
ATOM 3470 C C . PRO A 1 469 ? 28.366 42.174 6.904 1.00 35.91 469 PRO A C 1
ATOM 3472 O O . PRO A 1 469 ? 29.419 42.528 7.424 1.00 35.91 469 PRO A O 1
ATOM 3475 N N . ALA A 1 470 ? 28.055 40.883 6.798 1.00 45.31 470 ALA A N 1
ATOM 3476 C CA . ALA A 1 470 ? 29.053 39.839 7.039 1.00 45.31 470 ALA A CA 1
ATOM 3477 C C . ALA A 1 470 ? 28.654 38.495 6.416 1.00 45.31 470 ALA A C 1
ATOM 3479 O O . ALA A 1 470 ? 28.188 37.628 7.131 1.00 45.31 470 ALA A O 1
ATOM 3480 N N . VAL A 1 471 ? 28.857 38.315 5.104 1.00 37.72 471 VAL A N 1
ATOM 3481 C CA . VAL A 1 471 ? 29.420 37.096 4.473 1.00 37.72 471 VAL A CA 1
ATOM 3482 C C . VAL A 1 471 ? 29.820 37.494 3.048 1.00 37.72 471 VAL A C 1
ATOM 3484 O O . VAL A 1 471 ? 28.992 37.806 2.197 1.00 37.72 471 VAL A O 1
ATOM 3487 N N . GLY A 1 472 ? 31.128 37.560 2.808 1.00 39.09 472 GLY A N 1
ATOM 3488 C CA . GLY A 1 472 ? 31.707 38.156 1.609 1.00 39.09 472 GLY A CA 1
ATOM 3489 C C . GLY A 1 472 ? 31.571 37.326 0.329 1.00 39.09 472 GLY A C 1
ATOM 3490 O O . GLY A 1 472 ? 31.593 36.093 0.331 1.00 39.09 472 GLY A O 1
ATOM 3491 N N . ARG A 1 473 ? 31.609 38.052 -0.798 1.00 38.06 473 ARG A N 1
ATOM 3492 C CA . ARG A 1 473 ? 31.749 37.581 -2.195 1.00 38.06 473 ARG A CA 1
ATOM 3493 C C . ARG A 1 473 ? 32.899 36.576 -2.422 1.00 38.06 473 ARG A C 1
ATOM 3495 O O . ARG A 1 473 ? 32.969 35.930 -3.463 1.00 38.06 473 ARG A O 1
ATOM 3502 N N . GLY A 1 474 ? 33.785 36.393 -1.441 1.00 37.72 474 GLY A N 1
ATOM 3503 C CA . GLY A 1 474 ? 34.916 35.468 -1.487 1.00 37.72 474 GLY A CA 1
ATOM 3504 C C . GLY A 1 474 ? 34.575 33.978 -1.348 1.00 37.72 474 GLY A C 1
ATOM 3505 O O . GLY A 1 474 ? 35.445 33.162 -1.642 1.00 37.72 474 GLY A O 1
ATOM 3506 N N . VAL A 1 475 ? 33.364 33.597 -0.918 1.00 41.28 475 VAL A N 1
ATOM 3507 C CA . VAL A 1 475 ? 32.963 32.173 -0.814 1.00 41.28 475 VAL A CA 1
ATOM 3508 C C . VAL A 1 475 ? 32.544 31.617 -2.179 1.00 41.28 475 VAL A C 1
ATOM 3510 O O . VAL A 1 475 ? 32.995 30.543 -2.569 1.00 41.28 475 VAL A O 1
ATOM 3513 N N . LEU A 1 476 ? 31.780 32.391 -2.956 1.00 38.22 476 LEU A N 1
ATOM 3514 C CA . LEU A 1 476 ? 31.372 32.038 -4.323 1.00 38.22 476 LEU A CA 1
ATOM 3515 C C . LEU A 1 476 ? 32.564 31.990 -5.291 1.00 38.22 476 LEU A C 1
ATOM 3517 O O . LEU A 1 476 ? 32.685 31.045 -6.068 1.00 38.22 476 LEU A O 1
ATOM 3521 N N . ALA A 1 477 ? 33.500 32.937 -5.183 1.00 39.47 477 ALA A N 1
ATOM 3522 C CA . ALA A 1 477 ? 34.724 32.931 -5.987 1.00 39.47 477 ALA A CA 1
ATOM 3523 C C . ALA A 1 477 ? 35.651 31.748 -5.646 1.00 39.47 477 ALA A C 1
ATOM 3525 O O . ALA A 1 477 ? 36.275 31.169 -6.535 1.00 39.47 477 ALA A O 1
ATOM 3526 N N . ARG A 1 478 ? 35.715 31.338 -4.369 1.00 42.84 478 ARG A N 1
ATOM 3527 C CA . ARG A 1 478 ? 36.485 30.156 -3.951 1.00 42.84 478 ARG A CA 1
ATOM 3528 C C . ARG A 1 478 ? 35.820 28.855 -4.393 1.00 42.84 478 ARG A C 1
ATOM 3530 O O . ARG A 1 478 ? 36.527 27.984 -4.885 1.00 42.84 478 ARG A O 1
ATOM 3537 N N . ALA A 1 479 ? 34.496 28.743 -4.307 1.00 39.69 479 ALA A N 1
ATOM 3538 C CA . ALA A 1 479 ? 33.758 27.575 -4.790 1.00 39.69 479 ALA A CA 1
ATOM 3539 C C . ALA A 1 479 ? 33.881 27.396 -6.315 1.00 39.69 479 ALA A C 1
ATOM 3541 O O . ALA A 1 479 ? 34.156 26.291 -6.778 1.00 39.69 479 ALA A O 1
ATOM 3542 N N . ALA A 1 480 ? 33.781 28.484 -7.088 1.00 41.06 480 ALA A N 1
ATOM 3543 C CA . ALA A 1 480 ? 33.987 28.462 -8.538 1.00 41.06 480 ALA A CA 1
ATOM 3544 C C . ALA A 1 480 ? 35.432 28.093 -8.915 1.00 41.06 480 ALA A C 1
ATOM 3546 O O . ALA A 1 480 ? 35.651 27.303 -9.832 1.00 41.06 480 ALA A O 1
ATOM 3547 N N . LYS A 1 481 ? 36.422 28.600 -8.165 1.00 46.44 481 LYS A N 1
ATOM 3548 C CA . LYS A 1 481 ? 37.836 28.260 -8.364 1.00 46.44 481 LYS A CA 1
ATOM 3549 C C . LYS A 1 481 ? 38.113 26.790 -8.042 1.00 46.44 481 LYS A C 1
ATOM 3551 O O . LYS A 1 481 ? 38.710 26.116 -8.864 1.00 46.44 481 LYS A O 1
ATOM 3556 N N . TYR A 1 482 ? 37.626 26.263 -6.914 1.00 44.34 482 TYR A N 1
ATOM 3557 C CA . TYR A 1 482 ? 37.778 24.843 -6.563 1.00 44.34 482 TYR A CA 1
ATOM 3558 C C . TYR A 1 482 ? 37.096 23.905 -7.567 1.00 44.34 482 TYR A C 1
ATOM 3560 O O . TYR A 1 482 ? 37.642 22.847 -7.875 1.00 44.34 482 TYR A O 1
ATOM 3568 N N . TRP A 1 483 ? 35.948 24.306 -8.117 1.00 43.56 483 TRP A N 1
ATOM 3569 C CA . TRP A 1 483 ? 35.247 23.552 -9.154 1.00 43.56 483 TRP A CA 1
ATOM 3570 C C . TRP A 1 483 ? 36.027 23.518 -10.480 1.00 43.56 483 TRP A C 1
ATOM 3572 O O . TRP A 1 483 ? 36.210 22.440 -11.043 1.00 43.56 483 TRP A O 1
ATOM 3582 N N . LEU A 1 484 ? 36.575 24.655 -10.931 1.00 40.59 484 LEU A N 1
ATOM 3583 C CA . LEU A 1 484 ? 37.435 24.716 -12.121 1.00 40.59 484 LEU A CA 1
ATOM 3584 C C . LEU A 1 484 ? 38.737 23.922 -11.945 1.00 40.59 484 LEU A C 1
ATOM 3586 O O . LEU A 1 484 ? 39.142 23.209 -12.861 1.00 40.59 484 LEU A O 1
ATOM 3590 N N . THR A 1 485 ? 39.372 23.985 -10.770 1.00 43.53 485 THR A N 1
ATOM 3591 C CA . THR A 1 485 ? 40.606 23.229 -10.505 1.00 43.53 485 THR A CA 1
ATOM 3592 C C . THR A 1 485 ? 40.345 21.721 -10.457 1.00 43.53 485 THR A C 1
ATOM 3594 O O . THR A 1 485 ? 41.144 20.951 -10.978 1.00 43.53 485 THR A O 1
ATOM 3597 N N . TRP A 1 486 ? 39.214 21.280 -9.895 1.00 45.94 486 TRP A N 1
ATOM 3598 C CA . TRP A 1 486 ? 38.838 19.861 -9.850 1.00 45.94 486 TRP A CA 1
ATOM 3599 C C . TRP A 1 486 ? 38.417 19.312 -11.226 1.00 45.94 486 TRP A C 1
ATOM 3601 O O . TRP A 1 486 ? 38.793 18.193 -11.585 1.00 45.94 486 TRP A O 1
ATOM 3611 N N . ALA A 1 487 ? 37.712 20.115 -12.031 1.00 35.31 487 ALA A N 1
ATOM 3612 C CA . ALA A 1 487 ? 37.371 19.781 -13.416 1.00 35.31 487 ALA A CA 1
ATOM 3613 C C . ALA A 1 487 ? 38.621 19.671 -14.312 1.00 35.31 487 ALA A C 1
ATOM 3615 O O . ALA A 1 487 ? 38.702 18.769 -15.142 1.00 35.31 487 ALA A O 1
ATOM 3616 N N . MET A 1 488 ? 39.625 20.529 -14.093 1.00 35.75 488 MET A N 1
ATOM 3617 C CA . MET A 1 488 ? 40.913 20.485 -14.800 1.00 35.75 488 MET A CA 1
ATOM 3618 C C . MET A 1 488 ? 41.793 19.306 -14.353 1.00 35.75 488 MET A C 1
ATOM 3620 O O . MET A 1 488 ? 42.421 18.671 -15.192 1.00 35.75 488 MET A O 1
ATOM 3624 N N . PHE A 1 489 ? 41.804 18.961 -13.059 1.00 35.69 489 PHE A N 1
ATOM 3625 C CA . PHE A 1 489 ? 42.589 17.832 -12.529 1.00 35.69 489 PHE A CA 1
ATOM 3626 C C . PHE A 1 489 ? 42.017 16.464 -12.945 1.00 35.69 489 PHE A C 1
ATOM 3628 O O . PHE A 1 489 ? 42.755 15.498 -13.121 1.00 35.69 489 PHE A O 1
ATOM 3635 N N . SER A 1 490 ? 40.701 16.386 -13.164 1.00 38.38 490 SER A N 1
ATOM 3636 C CA . SER A 1 490 ? 40.030 15.172 -13.655 1.00 38.38 490 SER A CA 1
ATOM 3637 C C . SER A 1 490 ? 40.247 14.928 -15.156 1.00 38.38 490 SER A C 1
ATOM 3639 O O . SER A 1 490 ? 40.042 13.813 -15.627 1.00 38.38 490 SER A O 1
ATOM 3641 N N . ALA A 1 491 ? 40.680 15.947 -15.909 1.00 34.94 491 ALA A N 1
ATOM 3642 C CA . ALA A 1 491 ? 40.916 15.854 -17.349 1.00 34.94 491 ALA A CA 1
ATOM 3643 C C . ALA A 1 491 ? 42.321 15.334 -17.722 1.00 34.94 491 ALA A C 1
ATOM 3645 O O . ALA A 1 491 ? 42.546 15.010 -18.886 1.00 34.94 491 ALA A O 1
ATOM 3646 N N . THR A 1 492 ? 43.264 15.230 -16.775 1.00 37.91 492 THR A N 1
ATOM 3647 C CA . THR A 1 492 ? 44.682 14.927 -17.082 1.00 37.91 492 THR A CA 1
ATOM 3648 C C . THR A 1 492 ? 45.367 13.884 -16.182 1.00 37.91 492 THR A C 1
ATOM 3650 O O . THR A 1 492 ? 46.542 13.588 -16.383 1.00 37.91 492 THR A O 1
ATOM 3653 N N . GLY A 1 493 ? 44.679 13.256 -15.226 1.00 29.02 493 GLY A N 1
ATOM 3654 C CA . GLY A 1 493 ? 45.316 12.351 -14.257 1.00 29.02 493 GLY A CA 1
ATOM 3655 C C . GLY A 1 493 ? 45.255 10.854 -14.587 1.00 29.02 493 GLY A C 1
ATOM 3656 O O . GLY A 1 493 ? 44.471 10.140 -13.970 1.00 29.02 493 GLY A O 1
ATOM 3657 N N . ALA A 1 494 ? 46.111 10.354 -15.486 1.00 33.41 494 ALA A N 1
ATOM 3658 C CA . ALA A 1 494 ? 46.465 8.926 -15.552 1.00 33.41 494 ALA A CA 1
ATOM 3659 C C . ALA A 1 494 ? 47.905 8.720 -16.062 1.00 33.41 494 ALA A C 1
ATOM 3661 O O . ALA A 1 494 ? 48.131 8.204 -17.153 1.00 33.41 494 ALA A O 1
ATOM 3662 N N . ALA A 1 495 ? 48.888 9.116 -15.255 1.00 32.25 495 ALA A N 1
ATOM 3663 C CA . ALA A 1 495 ? 50.260 8.620 -15.340 1.00 32.25 495 ALA A CA 1
ATOM 3664 C C . ALA A 1 495 ? 50.820 8.540 -13.914 1.00 32.25 495 ALA A C 1
ATOM 3666 O O . ALA A 1 495 ? 50.727 9.502 -13.153 1.00 32.25 495 ALA A O 1
ATOM 3667 N N . GLY A 1 496 ? 51.286 7.353 -13.526 1.00 34.44 496 GLY A N 1
ATOM 3668 C CA . GLY A 1 496 ? 51.728 7.055 -12.167 1.00 34.44 496 GLY A CA 1
ATOM 3669 C C . GLY A 1 496 ? 53.080 7.670 -11.816 1.00 34.44 496 GLY A C 1
ATOM 3670 O O . GLY A 1 496 ? 53.857 8.023 -12.695 1.00 34.44 496 GLY A O 1
ATOM 3671 N N . ASN A 1 497 ? 53.353 7.735 -10.514 1.00 29.95 497 ASN A N 1
ATOM 3672 C CA . ASN A 1 497 ? 54.690 7.541 -9.966 1.00 29.95 497 ASN A CA 1
ATOM 3673 C C . ASN A 1 497 ? 54.601 7.131 -8.488 1.00 29.95 497 ASN A C 1
ATOM 3675 O O . ASN A 1 497 ? 53.937 7.781 -7.681 1.00 29.95 497 ASN A O 1
ATOM 3679 N N . GLU A 1 498 ? 55.274 6.025 -8.175 1.00 33.56 498 GLU A N 1
ATOM 3680 C CA . GLU A 1 498 ? 55.698 5.619 -6.833 1.00 33.56 498 GLU A CA 1
ATOM 3681 C C . GLU A 1 498 ? 56.594 6.689 -6.190 1.00 33.56 498 GLU A C 1
ATOM 3683 O O . GLU A 1 498 ? 57.414 7.293 -6.886 1.00 33.56 498 GLU A O 1
ATOM 3688 N N . PRO A 1 499 ? 56.573 6.825 -4.854 1.00 35.94 499 PRO A N 1
ATOM 3689 C CA . PRO A 1 499 ? 57.721 7.327 -4.125 1.00 35.94 499 PRO A CA 1
ATOM 3690 C C . PRO A 1 499 ? 58.372 6.214 -3.295 1.00 35.94 499 PRO A C 1
ATOM 3692 O O . PRO A 1 499 ? 57.798 5.679 -2.345 1.00 35.94 499 PRO A O 1
ATOM 3695 N N . GLN A 1 500 ? 59.623 5.920 -3.646 1.00 29.89 500 GLN A N 1
ATOM 3696 C CA . GLN A 1 500 ? 60.594 5.278 -2.769 1.00 29.89 500 GLN A CA 1
ATOM 3697 C C . GLN A 1 500 ? 60.980 6.210 -1.610 1.00 29.89 500 GLN A C 1
ATOM 3699 O O . GLN A 1 500 ? 61.196 7.403 -1.809 1.00 29.89 500 GLN A O 1
ATOM 3704 N N . GLY A 1 501 ? 61.229 5.611 -0.441 1.00 30.31 501 GLY A N 1
ATOM 3705 C CA . GLY A 1 501 ? 62.342 6.018 0.420 1.00 30.31 501 GLY A CA 1
ATOM 3706 C C . GLY A 1 501 ? 61.995 6.498 1.829 1.00 30.31 501 GLY A C 1
ATOM 3707 O O . GLY A 1 501 ? 61.678 7.663 2.035 1.00 30.31 501 GLY A O 1
ATOM 3708 N N . ALA A 1 502 ? 62.243 5.641 2.825 1.00 30.42 502 ALA A N 1
ATOM 3709 C CA . ALA A 1 502 ? 62.736 6.069 4.136 1.00 30.42 502 ALA A CA 1
ATOM 3710 C C . ALA A 1 502 ? 63.607 4.965 4.769 1.00 30.42 502 ALA A C 1
ATOM 3712 O O . ALA A 1 502 ? 63.134 3.878 5.089 1.00 30.42 502 ALA A O 1
ATOM 3713 N N . ARG A 1 503 ? 64.907 5.255 4.920 1.00 32.75 503 ARG A N 1
ATOM 3714 C CA . ARG A 1 503 ? 65.912 4.473 5.665 1.00 32.75 503 ARG A CA 1
ATOM 3715 C C . ARG A 1 503 ? 65.901 4.849 7.154 1.00 32.75 503 ARG A C 1
ATOM 3717 O O . ARG A 1 503 ? 65.829 6.038 7.453 1.00 32.75 503 ARG A O 1
ATOM 3724 N N . LYS A 1 504 ? 66.142 3.865 8.034 1.00 30.44 504 LYS A N 1
ATOM 3725 C CA . LYS A 1 504 ? 67.055 3.865 9.217 1.00 30.44 504 LYS A CA 1
ATOM 3726 C C . LYS A 1 504 ? 66.944 2.477 9.890 1.00 30.44 504 LYS A C 1
ATOM 3728 O O . LYS A 1 504 ? 65.843 2.068 10.214 1.00 30.44 504 LYS A O 1
ATOM 3733 N N . ALA A 1 505 ? 67.962 1.615 9.818 1.00 31.12 505 ALA A N 1
ATOM 3734 C CA . ALA A 1 505 ? 69.183 1.522 10.643 1.00 31.12 505 ALA A CA 1
ATOM 3735 C C . ALA A 1 505 ? 69.012 0.580 11.859 1.00 31.12 505 ALA A C 1
ATOM 3737 O O . ALA A 1 505 ? 68.181 0.835 12.721 1.00 31.12 505 ALA A O 1
ATOM 3738 N N . GLY A 1 506 ? 69.837 -0.475 11.920 1.00 26.56 506 GLY A N 1
ATOM 3739 C CA . GLY A 1 506 ? 69.981 -1.387 13.064 1.00 26.56 506 GLY A CA 1
ATOM 3740 C C . GLY A 1 506 ? 70.622 -2.724 12.665 1.00 26.56 506 GLY A C 1
ATOM 3741 O O . GLY A 1 506 ? 69.971 -3.551 12.041 1.00 26.56 506 GLY A O 1
ATOM 3742 N N . ALA A 1 507 ? 71.910 -2.891 12.969 1.00 29.91 507 ALA A N 1
ATOM 3743 C CA . ALA A 1 507 ? 72.770 -4.031 12.631 1.00 29.91 507 ALA A CA 1
ATOM 3744 C C . ALA A 1 507 ? 72.614 -5.229 13.593 1.00 29.91 507 ALA A C 1
ATOM 3746 O O . ALA A 1 507 ? 72.252 -5.001 14.740 1.00 29.91 507 ALA A O 1
ATOM 3747 N N . PHE A 1 508 ? 72.976 -6.453 13.162 1.00 25.44 508 PHE A N 1
ATOM 3748 C CA . PHE A 1 508 ? 73.845 -7.400 13.904 1.00 25.44 508 PHE A CA 1
ATOM 3749 C C . PHE A 1 508 ? 74.247 -8.638 13.054 1.00 25.44 508 PHE A C 1
ATOM 3751 O O . PHE A 1 508 ? 73.524 -9.049 12.152 1.00 25.44 508 PHE A O 1
ATOM 3758 N N . CYS A 1 509 ? 75.443 -9.169 13.335 1.00 27.56 509 CYS A N 1
ATOM 3759 C CA . CYS A 1 509 ? 76.273 -10.146 12.602 1.00 27.56 509 CYS A CA 1
ATOM 3760 C C . CYS A 1 509 ? 75.811 -11.626 12.623 1.00 27.56 509 CYS A C 1
ATOM 3762 O O . CYS A 1 509 ? 75.295 -12.065 13.643 1.00 27.56 509 CYS A O 1
ATOM 3764 N N . HIS A 1 510 ? 76.128 -12.430 11.586 1.00 28.77 510 HIS A N 1
ATOM 3765 C CA . HIS A 1 510 ? 77.233 -13.430 11.551 1.00 28.77 510 HIS A CA 1
ATOM 3766 C C . HIS A 1 510 ? 77.137 -14.476 10.400 1.00 28.77 510 HIS A C 1
ATOM 3768 O O . HIS A 1 510 ? 76.069 -14.975 10.071 1.00 28.77 510 HIS A O 1
ATOM 3774 N N . SER A 1 511 ? 78.330 -14.829 9.887 1.00 26.25 511 SER A N 1
ATOM 3775 C CA . SER A 1 511 ? 78.809 -16.103 9.287 1.00 26.25 511 SER A CA 1
ATOM 3776 C C . SER A 1 511 ? 78.313 -16.633 7.918 1.00 26.25 511 SER A C 1
ATOM 3778 O O . SER A 1 511 ? 77.202 -17.115 7.748 1.00 26.25 511 SER A O 1
ATOM 3780 N N . THR A 1 512 ? 79.281 -16.620 6.997 1.00 26.84 512 THR A N 1
ATOM 3781 C CA . THR A 1 512 ? 79.590 -17.377 5.756 1.00 26.84 512 THR A CA 1
ATOM 3782 C C . THR A 1 512 ? 79.863 -18.897 5.972 1.00 26.84 512 THR A C 1
ATOM 3784 O O . THR A 1 512 ? 79.897 -19.284 7.140 1.00 26.84 512 THR A O 1
ATOM 3787 N N . PRO A 1 513 ? 80.244 -19.758 4.969 1.00 45.78 513 PRO A N 1
ATOM 3788 C CA . PRO A 1 513 ? 80.196 -19.739 3.475 1.00 45.78 513 PRO A CA 1
ATOM 3789 C C . PRO A 1 513 ? 79.779 -21.142 2.859 1.00 45.78 513 PRO A C 1
ATOM 3791 O O . PRO A 1 513 ? 78.964 -21.819 3.474 1.00 45.78 513 PRO A O 1
ATOM 3794 N N . PRO A 1 514 ? 80.323 -21.651 1.715 1.00 54.62 514 PRO A N 1
ATOM 3795 C CA . PRO A 1 514 ? 79.932 -21.398 0.305 1.00 54.62 514 PRO A CA 1
ATOM 3796 C C . PRO A 1 514 ? 79.745 -22.701 -0.533 1.00 54.62 514 PRO A C 1
ATOM 3798 O O . PRO A 1 514 ? 80.033 -23.769 -0.021 1.00 54.62 514 PRO A O 1
ATOM 3801 N N . VAL A 1 515 ? 79.393 -22.628 -1.836 1.00 28.67 515 VAL A N 1
ATOM 3802 C CA . VAL A 1 515 ? 79.912 -23.506 -2.933 1.00 28.67 515 VAL A CA 1
ATOM 3803 C C . VAL A 1 515 ? 79.536 -22.938 -4.329 1.00 28.67 515 VAL A C 1
ATOM 3805 O O . VAL A 1 515 ? 78.366 -22.684 -4.582 1.00 28.67 515 VAL A O 1
ATOM 3808 N N . LEU A 1 516 ? 80.580 -22.722 -5.164 1.00 28.89 516 LEU A N 1
ATOM 3809 C CA . LEU A 1 516 ? 80.811 -22.924 -6.631 1.00 28.89 516 LEU A CA 1
ATOM 3810 C C . LEU A 1 516 ? 79.606 -22.927 -7.613 1.00 28.89 516 LEU A C 1
ATOM 3812 O O . LEU A 1 516 ? 78.533 -23.388 -7.275 1.00 28.89 516 LEU A O 1
ATOM 3816 N N . MET A 1 517 ? 79.662 -22.586 -8.909 1.00 27.95 517 MET A N 1
ATOM 3817 C CA . MET A 1 517 ? 80.675 -22.250 -9.931 1.00 27.95 517 MET A CA 1
ATOM 3818 C C . MET A 1 517 ? 79.854 -21.741 -11.155 1.00 27.95 517 MET A C 1
ATOM 3820 O O . MET A 1 517 ? 78.801 -22.289 -11.450 1.00 27.95 517 MET A O 1
ATOM 3824 N N . GLN A 1 518 ? 80.209 -20.628 -11.807 1.00 28.91 518 GLN A N 1
ATOM 3825 C CA . GLN A 1 518 ? 80.921 -20.581 -13.105 1.00 28.91 518 GLN A CA 1
ATOM 3826 C C . GLN A 1 518 ? 80.098 -20.856 -14.390 1.00 28.91 518 GLN A C 1
ATOM 3828 O O . GLN A 1 518 ? 79.791 -21.996 -14.711 1.00 28.91 518 GLN A O 1
ATOM 3833 N N . ARG A 1 519 ? 79.909 -19.808 -15.215 1.00 28.22 519 ARG A N 1
ATOM 3834 C CA . ARG A 1 519 ? 80.313 -19.709 -16.650 1.00 28.22 519 ARG A CA 1
ATOM 3835 C C . ARG A 1 519 ? 79.867 -18.346 -17.215 1.00 28.22 519 ARG A C 1
ATOM 3837 O O . ARG A 1 519 ? 78.688 -18.033 -17.195 1.00 28.22 519 ARG A O 1
ATOM 3844 N N . ARG A 1 520 ? 80.805 -17.413 -17.456 1.00 26.89 520 ARG A N 1
ATOM 3845 C CA . ARG A 1 520 ? 81.433 -17.057 -18.762 1.00 26.89 520 ARG A CA 1
ATOM 3846 C C . ARG A 1 520 ? 80.388 -16.765 -19.857 1.00 26.89 520 ARG A C 1
ATOM 3848 O O . ARG A 1 520 ? 79.711 -17.692 -20.268 1.00 26.89 520 ARG A O 1
ATOM 3855 N N . ALA A 1 521 ? 80.118 -15.516 -20.248 1.00 28.95 521 ALA A N 1
ATOM 3856 C CA . ALA A 1 521 ? 80.956 -14.461 -20.860 1.00 28.95 521 ALA A CA 1
ATOM 3857 C C . ALA A 1 521 ? 81.137 -14.593 -22.382 1.00 28.95 521 ALA A C 1
ATOM 3859 O O . ALA A 1 521 ? 81.237 -15.702 -22.898 1.00 28.95 521 ALA A O 1
ATOM 3860 N N . SER A 1 522 ? 81.320 -13.415 -23.001 1.00 30.50 522 SER A N 1
ATOM 3861 C CA . SER A 1 522 ? 81.751 -13.082 -24.375 1.00 30.50 522 SER A CA 1
ATOM 3862 C C . SER A 1 522 ? 80.634 -12.824 -25.398 1.00 30.50 522 SER A C 1
ATOM 3864 O O . SER A 1 522 ? 79.639 -13.530 -25.393 1.00 30.50 522 SER A O 1
ATOM 3866 N N . LEU A 1 523 ? 80.704 -11.845 -26.311 1.00 30.34 523 LEU A N 1
ATOM 3867 C CA . LEU A 1 523 ? 81.655 -10.758 -26.638 1.00 30.34 523 LEU A CA 1
ATOM 3868 C C . LEU A 1 523 ? 80.901 -9.860 -27.664 1.00 30.34 523 LEU A C 1
ATOM 3870 O O . LEU A 1 523 ? 80.328 -10.379 -28.611 1.00 30.34 523 LEU A O 1
ATOM 3874 N N . THR A 1 524 ? 80.699 -8.569 -27.373 1.00 30.56 524 THR A N 1
ATOM 3875 C CA . THR A 1 524 ? 81.237 -7.361 -28.060 1.00 30.56 524 THR A CA 1
ATOM 3876 C C . THR A 1 524 ? 80.859 -7.021 -29.510 1.00 30.56 524 THR A C 1
ATOM 3878 O O . THR A 1 524 ? 81.145 -7.789 -30.419 1.00 30.56 524 THR A O 1
ATOM 3881 N N . ASN A 1 525 ? 80.535 -5.720 -29.662 1.00 29.02 525 ASN A N 1
ATOM 3882 C CA . ASN A 1 525 ? 80.874 -4.779 -30.754 1.00 29.02 525 ASN A CA 1
ATOM 3883 C C . ASN A 1 525 ? 80.181 -5.005 -32.120 1.00 29.02 525 ASN A C 1
ATOM 3885 O O . ASN A 1 525 ? 80.044 -6.126 -32.566 1.00 29.02 525 ASN A O 1
ATOM 3889 N N . ARG A 1 526 ? 79.751 -3.992 -32.890 1.00 28.55 526 ARG A N 1
ATOM 3890 C CA . ARG A 1 526 ? 80.245 -2.612 -33.037 1.00 28.55 526 ARG A CA 1
ATOM 3891 C C . ARG A 1 526 ? 79.253 -1.769 -33.885 1.00 28.55 526 ARG A C 1
ATOM 3893 O O . ARG A 1 526 ? 78.688 -2.283 -34.838 1.00 28.55 526 ARG A O 1
ATOM 3900 N N . THR A 1 527 ? 79.173 -0.473 -33.560 1.00 29.92 527 THR A N 1
ATOM 3901 C CA . THR A 1 527 ? 79.051 0.727 -34.437 1.00 29.92 527 THR A CA 1
ATOM 3902 C C . THR A 1 527 ? 77.865 0.969 -35.388 1.00 29.92 527 THR A C 1
ATOM 3904 O O . THR A 1 527 ? 77.741 0.334 -36.423 1.00 29.92 527 THR A O 1
ATOM 3907 N N . ALA A 1 528 ? 77.167 2.073 -35.072 1.00 30.72 528 ALA A N 1
ATOM 3908 C CA . ALA A 1 528 ? 76.951 3.293 -35.874 1.00 30.72 528 ALA A CA 1
ATOM 3909 C C . ALA A 1 528 ? 76.235 3.217 -37.239 1.00 30.72 528 ALA A C 1
ATOM 3911 O O . ALA A 1 528 ? 76.727 2.623 -38.189 1.00 30.72 528 ALA A O 1
ATOM 3912 N N . GLY A 1 529 ? 75.153 3.993 -37.367 1.00 27.34 529 GLY A N 1
ATOM 3913 C CA . GLY A 1 529 ? 74.554 4.349 -38.656 1.00 27.34 529 GLY A CA 1
ATOM 3914 C C . GLY A 1 529 ? 73.223 5.080 -38.497 1.00 27.34 529 GLY A C 1
ATOM 3915 O O . GLY A 1 529 ? 72.285 4.536 -37.935 1.00 27.34 529 GLY A O 1
ATOM 3916 N N . ASN A 1 530 ? 73.176 6.329 -38.950 1.00 30.22 530 ASN A N 1
ATOM 3917 C CA . ASN A 1 530 ? 72.114 7.311 -38.746 1.00 30.22 530 ASN A CA 1
ATOM 3918 C C . ASN A 1 530 ? 70.786 7.032 -39.482 1.00 30.22 530 ASN A C 1
ATOM 3920 O O . ASN A 1 530 ? 70.767 6.550 -40.606 1.00 30.22 530 ASN A O 1
ATOM 3924 N N . SER A 1 531 ? 69.716 7.523 -38.844 1.00 31.70 531 SER A N 1
ATOM 3925 C CA . SER A 1 531 ? 68.571 8.260 -39.408 1.00 31.70 531 SER A CA 1
ATOM 3926 C C . SER A 1 531 ? 67.752 7.651 -40.557 1.00 31.70 531 SER A C 1
ATOM 3928 O O . SER A 1 531 ? 68.141 7.706 -41.718 1.00 31.70 531 SER A O 1
ATOM 3930 N N . THR A 1 532 ? 66.521 7.253 -40.229 1.00 35.03 532 THR A N 1
ATOM 3931 C CA . THR A 1 532 ? 65.226 7.830 -40.672 1.00 35.03 532 THR A CA 1
ATOM 3932 C C . THR A 1 532 ? 64.190 6.709 -40.761 1.00 35.03 532 THR A C 1
ATOM 3934 O O . THR A 1 532 ? 64.132 5.970 -41.733 1.00 35.03 532 THR A O 1
ATOM 3937 N N . ALA A 1 533 ? 63.368 6.571 -39.718 1.00 29.41 533 ALA A N 1
ATOM 3938 C CA . ALA A 1 533 ? 62.215 5.679 -39.717 1.00 29.41 533 ALA A CA 1
ATOM 3939 C C . ALA A 1 533 ? 60.996 6.452 -39.204 1.00 29.41 533 ALA A C 1
ATOM 3941 O O . ALA A 1 533 ? 60.920 6.836 -38.038 1.00 29.41 533 ALA A O 1
ATOM 3942 N N . SER A 1 534 ? 60.081 6.714 -40.134 1.00 41.28 534 SER A N 1
ATOM 3943 C CA . SER A 1 534 ? 58.668 6.946 -39.874 1.00 41.28 534 SER A CA 1
ATOM 3944 C C . SER A 1 534 ? 58.042 5.567 -39.687 1.00 41.28 534 SER A C 1
ATOM 3946 O O . SER A 1 534 ? 58.014 4.790 -40.637 1.00 41.28 534 SER A O 1
ATOM 3948 N N . GLU A 1 535 ? 57.590 5.238 -38.479 1.00 28.78 535 GLU A N 1
ATOM 3949 C CA . GLU A 1 535 ? 56.770 4.049 -38.245 1.00 28.78 535 GLU A CA 1
ATOM 3950 C C . GLU A 1 535 ? 55.761 4.340 -37.126 1.00 28.78 535 GLU A C 1
ATOM 3952 O O . GLU A 1 535 ? 56.095 4.466 -35.946 1.00 28.78 535 GLU A O 1
ATOM 3957 N N . GLU A 1 536 ? 54.503 4.515 -37.531 1.00 35.16 536 GLU A N 1
ATOM 3958 C CA . GLU A 1 536 ? 53.340 4.558 -36.654 1.00 35.16 536 GLU A CA 1
ATOM 3959 C C . GLU A 1 536 ? 53.170 3.199 -35.962 1.00 35.16 536 GLU A C 1
ATOM 3961 O O . GLU A 1 536 ? 52.810 2.208 -36.595 1.00 35.16 536 GLU A O 1
ATOM 3966 N N . MET A 1 537 ? 53.367 3.143 -34.642 1.00 28.45 537 MET A N 1
ATOM 3967 C CA . MET A 1 537 ? 53.029 1.968 -33.837 1.00 28.45 537 MET A CA 1
ATOM 3968 C C . MET A 1 537 ? 51.921 2.320 -32.835 1.00 28.45 537 MET A C 1
ATOM 3970 O O . MET A 1 537 ? 52.164 2.695 -31.689 1.00 28.45 537 MET A O 1
ATOM 3974 N N . GLY A 1 538 ? 50.668 2.213 -33.285 1.00 28.59 538 GLY A N 1
ATOM 3975 C CA . GLY A 1 538 ? 49.476 2.316 -32.443 1.00 28.59 538 GLY A CA 1
ATOM 3976 C C . GLY A 1 538 ? 49.144 0.979 -31.777 1.00 28.59 538 GLY A C 1
ATOM 3977 O O . GLY A 1 538 ? 48.599 0.083 -32.415 1.00 28.59 538 GLY A O 1
ATOM 3978 N N . TRP A 1 539 ? 49.433 0.843 -30.480 1.00 30.17 539 TRP A N 1
ATOM 3979 C CA . TRP A 1 539 ? 48.962 -0.285 -29.669 1.00 30.17 539 TRP A CA 1
ATOM 3980 C C . TRP A 1 539 ? 47.558 -0.013 -29.114 1.00 30.17 539 TRP A C 1
ATOM 3982 O O . TRP A 1 539 ? 47.300 0.983 -28.438 1.00 30.17 539 TRP A O 1
ATOM 3992 N N . THR A 1 540 ? 46.632 -0.927 -29.401 1.00 36.16 540 THR A N 1
ATOM 3993 C CA . THR A 1 540 ? 45.221 -0.876 -29.013 1.00 36.16 540 THR A CA 1
ATOM 3994 C C . THR A 1 540 ? 45.003 -1.398 -27.587 1.00 36.16 540 THR A C 1
ATOM 3996 O O . THR A 1 540 ? 45.221 -2.566 -27.270 1.00 36.16 540 THR A O 1
ATOM 3999 N N . ASN A 1 541 ? 44.463 -0.541 -26.716 1.00 35.41 541 ASN A N 1
ATOM 4000 C CA . ASN A 1 541 ? 44.038 -0.887 -25.351 1.00 35.41 541 ASN A CA 1
ATOM 4001 C C . ASN A 1 541 ? 42.741 -1.735 -25.282 1.00 35.41 541 ASN A C 1
ATOM 4003 O O . ASN A 1 541 ? 42.260 -2.019 -24.185 1.00 35.41 541 ASN A O 1
ATOM 4007 N N . SER A 1 542 ? 42.157 -2.171 -26.410 1.00 40.16 542 SER A N 1
ATOM 4008 C CA . SER A 1 542 ? 40.886 -2.924 -26.397 1.00 40.16 542 SER A CA 1
ATOM 4009 C C . SER A 1 542 ? 41.046 -4.410 -26.048 1.00 40.16 542 SER A C 1
ATOM 4011 O O . SER A 1 542 ? 40.098 -5.030 -25.583 1.00 40.16 542 SER A O 1
ATOM 4013 N N . THR A 1 543 ? 42.248 -4.984 -26.171 1.00 41.12 543 THR A N 1
ATOM 4014 C CA . THR A 1 543 ? 42.463 -6.433 -25.972 1.00 41.12 543 THR A CA 1
ATOM 4015 C C . THR A 1 543 ? 42.581 -6.871 -24.505 1.00 41.12 543 THR A C 1
ATOM 4017 O O . THR A 1 543 ? 42.678 -8.070 -24.236 1.00 41.12 543 THR A O 1
ATOM 4020 N N . ARG A 1 544 ? 42.572 -5.939 -23.537 1.00 36.47 544 ARG A N 1
ATOM 4021 C CA . ARG A 1 544 ? 42.587 -6.260 -22.092 1.00 36.47 544 ARG A CA 1
ATOM 4022 C C . ARG A 1 544 ? 41.193 -6.508 -21.509 1.00 36.47 544 ARG A C 1
ATOM 4024 O O . ARG A 1 544 ? 41.069 -7.341 -20.619 1.00 36.47 544 ARG A O 1
ATOM 4031 N N . ALA A 1 545 ? 40.160 -5.834 -22.016 1.00 39.12 545 ALA A N 1
ATOM 4032 C CA . ALA A 1 545 ? 38.787 -6.016 -21.537 1.00 39.12 545 ALA A CA 1
ATOM 4033 C C . ALA A 1 545 ? 38.190 -7.351 -22.016 1.00 39.12 545 ALA A C 1
ATOM 4035 O O . ALA A 1 545 ? 37.587 -8.070 -21.222 1.00 39.12 545 ALA A O 1
ATOM 4036 N N . ASP A 1 546 ? 38.458 -7.731 -23.268 1.00 37.75 546 ASP A N 1
ATOM 4037 C CA . ASP A 1 546 ? 38.019 -9.021 -23.813 1.00 37.75 546 ASP A CA 1
ATOM 4038 C C . ASP A 1 546 ? 38.757 -10.199 -23.153 1.00 37.75 546 ASP A C 1
ATOM 4040 O O . ASP A 1 546 ? 38.153 -11.232 -22.876 1.00 37.75 546 ASP A O 1
ATOM 4044 N N . ARG A 1 547 ? 40.034 -10.023 -22.773 1.00 38.91 547 ARG A N 1
ATOM 4045 C CA . ARG A 1 547 ? 40.779 -11.033 -21.999 1.00 38.91 547 ARG A CA 1
ATOM 4046 C C . ARG A 1 547 ? 40.255 -11.216 -20.574 1.00 38.91 547 ARG A C 1
ATOM 4048 O O . ARG A 1 547 ? 40.264 -12.338 -20.086 1.00 38.91 547 ARG A O 1
ATOM 4055 N N . ALA A 1 548 ? 39.763 -10.160 -19.924 1.00 42.16 548 ALA A N 1
ATOM 4056 C CA . ALA A 1 548 ? 39.161 -10.271 -18.593 1.00 42.16 548 ALA A CA 1
ATOM 4057 C C . ALA A 1 548 ? 37.818 -11.025 -18.621 1.00 42.16 548 ALA A C 1
ATOM 4059 O O . ALA A 1 548 ? 37.514 -11.763 -17.689 1.00 42.16 548 ALA A O 1
ATOM 4060 N N . LEU A 1 549 ? 37.039 -10.885 -19.700 1.00 40.59 549 LEU A N 1
ATOM 4061 C CA . LEU A 1 549 ? 35.775 -11.603 -19.905 1.00 40.59 549 LEU A CA 1
ATOM 4062 C C . LEU A 1 549 ? 36.000 -13.091 -20.212 1.00 40.59 549 LEU A C 1
ATOM 4064 O O . LEU A 1 549 ? 35.333 -13.934 -19.620 1.00 40.59 549 LEU A O 1
ATOM 4068 N N . VAL A 1 550 ? 37.003 -13.409 -21.038 1.00 56.78 550 VAL A N 1
ATOM 4069 C CA . VAL A 1 550 ? 37.420 -14.796 -21.309 1.00 56.78 550 VAL A CA 1
ATOM 4070 C C . VAL A 1 550 ? 38.012 -15.456 -20.058 1.00 56.78 550 VAL A C 1
ATOM 4072 O O . VAL A 1 550 ? 37.680 -16.598 -19.762 1.00 56.78 550 VAL A O 1
ATOM 4075 N N . GLN A 1 551 ? 38.802 -14.738 -19.249 1.00 52.00 551 GLN A N 1
ATOM 4076 C CA . GLN A 1 551 ? 39.315 -15.268 -17.976 1.00 52.00 551 GLN A CA 1
ATOM 4077 C C . GLN A 1 551 ? 38.215 -15.489 -16.928 1.00 52.00 551 GLN A C 1
ATOM 4079 O O . GLN A 1 551 ? 38.310 -16.423 -16.134 1.00 52.00 551 GLN A O 1
ATOM 4084 N N . LEU A 1 552 ? 37.158 -14.670 -16.925 1.00 42.34 552 LEU A N 1
ATOM 4085 C CA . LEU A 1 552 ? 35.999 -14.866 -16.048 1.00 42.34 552 LEU A CA 1
ATOM 4086 C C . LEU A 1 552 ? 35.165 -16.081 -16.487 1.00 42.34 552 LEU A C 1
ATOM 4088 O O . LEU A 1 552 ? 34.671 -16.829 -15.645 1.00 42.34 552 LEU A O 1
ATOM 4092 N N . GLU A 1 553 ? 35.057 -16.310 -17.798 1.00 44.84 553 GLU A N 1
ATOM 4093 C CA . GLU A 1 553 ? 34.415 -17.487 -18.390 1.00 44.84 553 GLU A CA 1
ATOM 4094 C C . GLU A 1 553 ? 35.223 -18.771 -18.127 1.00 44.84 553 GLU A C 1
ATOM 4096 O O . GLU A 1 553 ? 34.654 -19.786 -17.723 1.00 44.84 553 GLU A O 1
ATOM 4101 N N . GLU A 1 554 ? 36.554 -18.720 -18.229 1.00 49.44 554 GLU A N 1
ATOM 4102 C CA . GLU A 1 554 ? 37.449 -19.831 -17.879 1.00 49.44 554 GLU A CA 1
ATOM 4103 C C . GLU A 1 554 ? 37.462 -20.123 -16.372 1.00 49.44 554 GLU A C 1
ATOM 4105 O O . GLU A 1 554 ? 37.438 -21.291 -15.978 1.00 49.44 554 GLU A O 1
ATOM 4110 N N . ALA A 1 555 ? 37.431 -19.100 -15.511 1.00 44.69 555 ALA A N 1
ATOM 4111 C CA . ALA A 1 555 ? 37.316 -19.269 -14.060 1.00 44.69 555 ALA A CA 1
ATOM 4112 C C . ALA A 1 555 ? 35.964 -19.890 -13.666 1.00 44.69 555 ALA A C 1
ATOM 4114 O O . ALA A 1 555 ? 35.912 -20.771 -12.805 1.00 44.69 555 ALA A O 1
ATOM 4115 N N . PHE A 1 556 ? 34.880 -19.504 -14.347 1.00 39.94 556 PHE A N 1
ATOM 4116 C CA . PHE A 1 556 ? 33.550 -20.081 -14.156 1.00 39.94 556 PHE A CA 1
ATOM 4117 C C . PHE A 1 556 ? 33.483 -21.540 -14.640 1.00 39.94 556 PHE A C 1
ATOM 4119 O O . PHE A 1 556 ? 33.002 -22.412 -13.916 1.00 39.94 556 PHE A O 1
ATOM 4126 N N . GLN A 1 557 ? 34.051 -21.854 -15.809 1.00 44.16 557 GLN A N 1
ATOM 4127 C CA . GLN A 1 557 ? 34.148 -23.236 -16.300 1.00 44.16 557 GLN A CA 1
ATOM 4128 C C . GLN A 1 557 ? 35.084 -24.117 -15.453 1.00 44.16 557 GLN A C 1
ATOM 4130 O O . GLN A 1 557 ? 34.871 -25.329 -15.353 1.00 44.16 557 GLN A O 1
ATOM 4135 N N . SER A 1 558 ? 36.100 -23.527 -14.820 1.00 40.06 558 SER A N 1
ATOM 4136 C CA . SER A 1 558 ? 37.019 -24.221 -13.909 1.00 40.06 558 SER A CA 1
ATOM 4137 C C . SER A 1 558 ? 36.370 -24.511 -12.553 1.00 40.06 558 SER A C 1
ATOM 4139 O O . SER A 1 558 ? 36.530 -25.613 -12.028 1.00 40.06 558 SER A O 1
ATOM 4141 N N . ALA A 1 559 ? 35.551 -23.589 -12.035 1.00 34.53 559 ALA A N 1
ATOM 4142 C CA . ALA A 1 559 ? 34.739 -23.802 -10.835 1.00 34.53 559 ALA A CA 1
ATOM 4143 C C . ALA A 1 559 ? 33.678 -24.902 -11.037 1.00 34.53 559 ALA A C 1
ATOM 4145 O O . ALA A 1 559 ? 33.426 -25.699 -10.134 1.00 34.53 559 ALA A O 1
ATOM 4146 N N . VAL A 1 560 ? 33.121 -25.021 -12.249 1.00 39.78 560 VAL A N 1
ATOM 4147 C CA . VAL A 1 560 ? 32.208 -26.117 -12.626 1.00 39.78 560 VAL A CA 1
ATOM 4148 C C . VAL A 1 560 ? 32.940 -27.465 -12.755 1.00 39.78 560 VAL A C 1
ATOM 4150 O O . VAL A 1 560 ? 32.348 -28.510 -12.492 1.00 39.78 560 VAL A O 1
ATOM 4153 N N . ARG A 1 561 ? 34.241 -27.474 -13.083 1.00 34.06 561 ARG A N 1
ATOM 4154 C CA . ARG A 1 561 ? 35.056 -28.704 -13.164 1.00 34.06 561 ARG A CA 1
ATOM 4155 C C . ARG A 1 561 ? 35.525 -29.254 -11.811 1.00 34.06 561 ARG A C 1
ATOM 4157 O O . ARG A 1 561 ? 35.874 -30.431 -11.751 1.00 34.06 561 ARG A O 1
ATOM 4164 N N . TRP A 1 562 ? 35.522 -28.456 -10.742 1.00 31.31 562 TRP A N 1
ATOM 4165 C CA . TRP A 1 562 ? 36.068 -28.858 -9.434 1.00 31.31 562 TRP A CA 1
ATOM 4166 C C . TRP A 1 562 ? 35.073 -29.529 -8.474 1.00 31.31 562 TRP A C 1
ATOM 4168 O O . TRP A 1 562 ? 35.495 -30.107 -7.477 1.00 31.31 562 TRP A O 1
ATOM 4178 N N . ASN A 1 563 ? 33.776 -29.571 -8.793 1.00 27.88 563 ASN A N 1
ATOM 4179 C CA . ASN A 1 563 ? 32.791 -30.303 -7.991 1.00 27.88 563 ASN A CA 1
ATOM 4180 C C . ASN A 1 563 ? 32.535 -31.712 -8.556 1.00 27.88 563 ASN A C 1
ATOM 4182 O O . ASN A 1 563 ? 31.505 -31.990 -9.169 1.00 27.88 563 ASN A O 1
ATOM 4186 N N . ARG A 1 564 ? 33.472 -32.643 -8.322 1.00 29.94 564 ARG A N 1
ATOM 4187 C CA . ARG A 1 564 ? 33.190 -34.088 -8.421 1.00 29.94 564 ARG A CA 1
ATOM 4188 C C . ARG A 1 564 ? 32.474 -34.551 -7.152 1.00 29.94 564 ARG A C 1
ATOM 4190 O O . ARG A 1 564 ? 33.078 -35.132 -6.260 1.00 29.94 564 ARG A O 1
ATOM 4197 N N . TRP A 1 565 ? 31.168 -34.322 -7.097 1.00 31.34 565 TRP A N 1
ATOM 4198 C CA . TRP A 1 565 ? 30.268 -35.187 -6.338 1.00 31.34 565 TRP A CA 1
ATOM 4199 C C . TRP A 1 565 ? 29.726 -36.238 -7.303 1.00 31.34 565 TRP A C 1
ATOM 4201 O O . TRP A 1 565 ? 29.066 -35.906 -8.284 1.00 31.34 565 TRP A O 1
ATOM 4211 N N . THR A 1 566 ? 30.055 -37.505 -7.068 1.00 35.66 566 THR A N 1
ATOM 4212 C CA . THR A 1 566 ? 29.515 -38.648 -7.807 1.00 35.66 566 THR A CA 1
ATOM 4213 C C . THR A 1 566 ? 28.046 -38.861 -7.418 1.00 35.66 566 THR A C 1
ATOM 4215 O O . THR A 1 566 ? 27.769 -39.195 -6.267 1.00 35.66 566 THR A O 1
ATOM 4218 N N . PRO A 1 567 ? 27.070 -38.709 -8.333 1.00 35.84 567 PRO A N 1
ATOM 4219 C CA . PRO A 1 567 ? 25.694 -39.080 -8.044 1.00 35.84 567 PRO A CA 1
ATOM 4220 C C . PRO A 1 567 ? 25.484 -40.583 -8.280 1.00 35.84 567 PRO A C 1
ATOM 4222 O O . PRO A 1 567 ? 25.964 -41.153 -9.262 1.00 35.84 567 PRO A O 1
ATOM 4225 N N . GLY A 1 568 ? 24.740 -41.215 -7.369 1.00 40.66 568 GLY A N 1
ATOM 4226 C CA . GLY A 1 568 ? 24.314 -42.614 -7.447 1.00 40.66 568 GLY A CA 1
ATOM 4227 C C . GLY A 1 568 ? 23.368 -42.930 -8.624 1.00 40.66 568 GLY A C 1
ATOM 4228 O O . GLY A 1 568 ? 22.946 -42.041 -9.373 1.00 40.66 568 GLY A O 1
ATOM 4229 N N . PRO A 1 569 ? 23.020 -44.215 -8.811 1.00 39.19 569 PRO A N 1
ATOM 4230 C CA . PRO A 1 569 ? 22.594 -44.771 -10.092 1.00 39.19 569 PRO A CA 1
ATOM 4231 C C . PRO A 1 569 ? 21.096 -44.576 -10.367 1.00 39.19 569 PRO A C 1
ATOM 4233 O O . PRO A 1 569 ? 20.373 -45.547 -10.509 1.00 39.19 569 PRO A O 1
ATOM 4236 N N . ILE A 1 570 ? 20.602 -43.335 -10.443 1.00 45.22 570 ILE A N 1
ATOM 4237 C CA . ILE A 1 570 ? 19.249 -43.037 -10.980 1.00 45.22 570 ILE A CA 1
ATOM 4238 C C . ILE A 1 570 ? 19.262 -41.817 -11.939 1.00 45.22 570 ILE A C 1
ATOM 4240 O O . ILE A 1 570 ? 18.265 -41.486 -12.568 1.00 45.22 570 ILE A O 1
ATOM 4244 N N . GLY A 1 571 ? 20.420 -41.184 -12.174 1.00 40.09 571 GLY A N 1
ATOM 4245 C CA . GLY A 1 571 ? 20.540 -40.015 -13.066 1.00 40.09 571 GLY A CA 1
ATOM 4246 C C . GLY A 1 571 ? 20.829 -40.294 -14.550 1.00 40.09 571 GLY A C 1
ATOM 4247 O O . GLY A 1 571 ? 20.909 -39.351 -15.332 1.00 40.09 571 GLY A O 1
ATOM 4248 N N . ARG A 1 572 ? 21.014 -41.553 -14.977 1.00 38.97 572 ARG A N 1
ATOM 4249 C CA . ARG A 1 572 ? 21.476 -41.855 -16.353 1.00 38.97 572 ARG A CA 1
ATOM 4250 C C . ARG A 1 572 ? 20.374 -41.858 -17.423 1.00 38.97 572 ARG A C 1
ATOM 4252 O O . ARG A 1 572 ? 20.699 -41.751 -18.598 1.00 38.97 572 ARG A O 1
ATOM 4259 N N . GLY A 1 573 ? 19.094 -41.920 -17.045 1.00 36.53 573 GLY A N 1
ATOM 4260 C CA . GLY A 1 573 ? 17.986 -42.026 -18.009 1.00 36.53 573 GLY A CA 1
ATOM 4261 C C . GLY A 1 573 ? 17.590 -40.716 -18.703 1.00 36.53 573 GLY A C 1
ATOM 4262 O O . GLY A 1 573 ? 17.176 -40.738 -19.854 1.00 36.53 573 GLY A O 1
ATOM 4263 N N . TRP A 1 574 ? 17.750 -39.566 -18.041 1.00 31.98 574 TRP A N 1
ATOM 4264 C CA . TRP A 1 574 ? 17.191 -38.296 -18.535 1.00 31.98 574 TRP A CA 1
ATOM 4265 C C . TRP A 1 574 ? 18.190 -37.423 -19.307 1.00 31.98 574 TRP A C 1
ATOM 4267 O O . TRP A 1 574 ? 17.791 -36.649 -20.170 1.00 31.98 574 TRP A O 1
ATOM 4277 N N . VAL A 1 575 ? 19.496 -37.587 -19.068 1.00 33.94 575 VAL A N 1
ATOM 4278 C CA . VAL A 1 575 ? 20.548 -36.838 -19.786 1.00 33.94 575 VAL A CA 1
ATOM 4279 C C . VAL A 1 575 ? 20.937 -37.520 -21.109 1.00 33.94 575 VAL A C 1
ATOM 4281 O O . VAL A 1 575 ? 21.340 -36.846 -22.052 1.00 33.94 575 VAL A O 1
ATOM 4284 N N . ALA A 1 576 ? 20.733 -38.836 -21.235 1.00 33.44 576 ALA A N 1
ATOM 4285 C CA . ALA A 1 576 ? 20.997 -39.574 -22.475 1.00 33.44 576 ALA A CA 1
ATOM 4286 C C . ALA A 1 576 ? 19.946 -39.328 -23.579 1.00 33.44 576 ALA A C 1
ATOM 4288 O O . ALA A 1 576 ? 20.233 -39.549 -24.752 1.00 33.44 576 ALA A O 1
ATOM 4289 N N . MET A 1 577 ? 18.756 -38.824 -23.232 1.00 33.47 577 MET A N 1
ATOM 4290 C CA . MET A 1 577 ? 17.682 -38.557 -24.199 1.00 33.47 577 MET A CA 1
ATOM 4291 C C . MET A 1 577 ? 17.792 -37.170 -24.864 1.00 33.47 577 MET A C 1
ATOM 4293 O O . MET A 1 577 ? 17.184 -36.942 -25.902 1.00 33.47 577 MET A O 1
ATOM 4297 N N . LEU A 1 578 ? 18.602 -36.259 -24.306 1.00 32.97 578 LEU A N 1
ATOM 4298 C CA . LEU A 1 578 ? 18.807 -34.897 -24.827 1.00 32.97 578 LEU A CA 1
ATOM 4299 C C . LEU A 1 578 ? 20.134 -34.704 -25.585 1.00 32.97 578 LEU A C 1
ATOM 4301 O O . LEU A 1 578 ? 20.394 -33.611 -26.080 1.00 32.97 578 LEU A O 1
ATOM 4305 N N . LEU A 1 579 ? 20.966 -35.746 -25.709 1.00 35.06 579 LEU A N 1
ATOM 4306 C CA . LEU A 1 579 ? 22.258 -35.690 -26.411 1.00 35.06 579 LEU A CA 1
ATOM 4307 C C . LEU A 1 579 ? 22.459 -36.852 -27.400 1.00 35.06 579 LEU A C 1
ATOM 4309 O O . LEU A 1 579 ? 23.546 -37.424 -27.493 1.00 35.06 579 LEU A O 1
ATOM 4313 N N . THR A 1 580 ? 21.441 -37.186 -28.193 1.00 32.62 580 THR A N 1
ATOM 4314 C CA . THR A 1 580 ? 21.631 -38.005 -29.399 1.00 32.62 580 THR A CA 1
ATOM 4315 C C . THR A 1 580 ? 22.060 -37.125 -30.569 1.00 32.62 580 THR A C 1
ATOM 4317 O O . THR A 1 580 ? 21.283 -36.480 -31.266 1.00 32.62 580 THR A O 1
ATOM 4320 N N . ARG A 1 581 ? 23.379 -37.105 -30.741 1.00 39.41 581 ARG A N 1
ATOM 4321 C CA . ARG A 1 581 ? 24.142 -36.607 -31.883 1.00 39.41 581 ARG A CA 1
ATOM 4322 C C . ARG A 1 581 ? 23.695 -37.360 -33.150 1.00 39.41 581 ARG A C 1
ATOM 4324 O O . ARG A 1 581 ? 23.986 -38.546 -33.265 1.00 39.41 581 ARG A O 1
ATOM 4331 N N . SER A 1 582 ? 23.018 -36.705 -34.095 1.00 28.80 582 SER A N 1
ATOM 4332 C CA . SER A 1 582 ? 22.799 -37.256 -35.440 1.00 28.80 582 SER A CA 1
ATOM 4333 C C . SER A 1 582 ? 23.774 -36.613 -36.427 1.00 28.80 582 SER A C 1
ATOM 4335 O O . SER A 1 582 ? 23.754 -35.417 -36.710 1.00 28.80 582 SER A O 1
ATOM 4337 N N . SER A 1 583 ? 24.697 -37.436 -36.910 1.00 38.34 583 SER A N 1
ATOM 4338 C CA . SER A 1 583 ? 25.608 -37.143 -38.008 1.00 38.34 583 SER A CA 1
ATOM 4339 C C . SER A 1 583 ? 24.857 -37.227 -39.335 1.00 38.34 583 SER A C 1
ATOM 4341 O O . SER A 1 583 ? 24.501 -38.325 -39.754 1.00 38.34 583 SER A O 1
ATOM 4343 N N . TRP A 1 584 ? 24.644 -36.095 -40.002 1.00 32.53 584 TRP A N 1
ATOM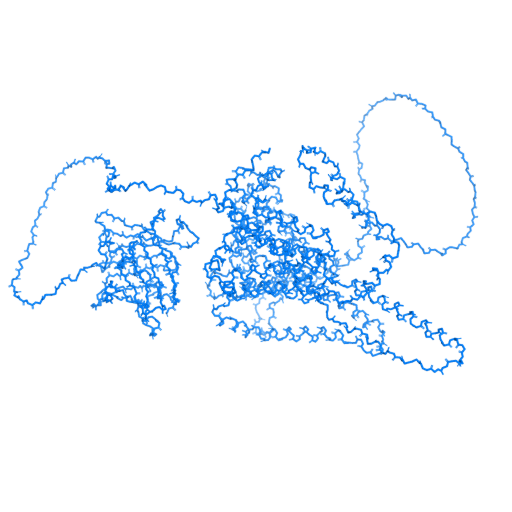 4344 C CA . TRP A 1 584 ? 24.302 -36.048 -41.425 1.00 32.53 584 TRP A CA 1
ATOM 4345 C C . TRP A 1 584 ? 25.240 -35.054 -42.108 1.00 32.53 584 TRP A C 1
ATOM 4347 O O . TRP A 1 584 ? 25.073 -33.839 -42.028 1.00 32.53 584 TRP A O 1
ATOM 4357 N N . THR A 1 585 ? 26.280 -35.586 -42.742 1.00 44.44 585 THR A N 1
ATOM 4358 C CA . THR A 1 585 ? 27.121 -34.861 -43.691 1.00 44.44 585 THR A CA 1
ATOM 4359 C C . THR A 1 585 ? 26.387 -34.805 -45.025 1.00 44.44 585 THR A C 1
ATOM 4361 O O . THR A 1 585 ? 26.396 -35.781 -45.769 1.00 44.44 585 THR A O 1
ATOM 4364 N N . ASN A 1 586 ? 25.746 -33.678 -45.330 1.00 36.47 586 ASN A N 1
ATOM 4365 C CA . ASN A 1 586 ? 25.418 -33.323 -46.709 1.00 36.47 586 ASN A CA 1
ATOM 4366 C C . ASN A 1 586 ? 25.484 -31.801 -46.875 1.00 36.47 586 ASN A C 1
ATOM 4368 O O . ASN A 1 586 ? 24.687 -31.057 -46.305 1.00 36.47 586 ASN A O 1
ATOM 4372 N N . SER A 1 587 ? 26.479 -31.342 -47.633 1.00 40.50 587 SER A N 1
ATOM 4373 C CA . SER A 1 587 ? 26.809 -29.929 -47.845 1.00 40.50 587 SER A CA 1
ATOM 4374 C C . SER A 1 587 ? 25.784 -29.174 -48.698 1.00 40.50 587 SER A C 1
ATOM 4376 O O . SER A 1 587 ? 25.780 -27.950 -48.666 1.00 40.50 587 SER A O 1
ATOM 4378 N N . SER A 1 588 ? 24.865 -29.857 -49.391 1.00 38.16 588 SER A N 1
ATOM 4379 C CA . SER A 1 588 ? 23.837 -29.199 -50.213 1.00 38.16 588 SER A CA 1
ATOM 4380 C C . SER A 1 588 ? 22.664 -28.628 -49.407 1.00 38.16 588 SER A C 1
ATOM 4382 O O . SER A 1 588 ? 22.003 -27.699 -49.860 1.00 38.16 588 SER A O 1
ATOM 4384 N N . LEU A 1 589 ? 22.420 -29.123 -48.188 1.00 42.03 589 LEU A N 1
ATOM 4385 C CA . LEU A 1 589 ? 21.287 -28.683 -47.363 1.00 42.03 589 LEU A CA 1
ATOM 4386 C C . LEU A 1 589 ? 21.599 -27.398 -46.576 1.00 42.03 589 LEU A C 1
ATOM 4388 O O . LEU A 1 589 ? 20.698 -26.651 -46.207 1.00 42.03 589 LEU A O 1
ATOM 4392 N N . VAL A 1 590 ? 22.884 -27.110 -46.349 1.00 50.75 590 VAL A N 1
ATOM 4393 C CA . VAL A 1 590 ? 23.341 -25.904 -45.637 1.00 50.75 590 VAL A CA 1
ATOM 4394 C C . VAL A 1 590 ? 23.201 -24.652 -46.510 1.00 50.75 590 VAL A C 1
ATOM 4396 O O . VAL A 1 590 ? 22.859 -23.587 -45.992 1.00 50.75 590 VAL A O 1
ATOM 4399 N N . ASP A 1 591 ? 23.377 -24.782 -47.826 1.00 39.97 591 ASP A N 1
ATOM 4400 C CA . ASP A 1 591 ? 23.200 -23.667 -48.761 1.00 39.97 591 ASP A CA 1
ATOM 4401 C C . ASP A 1 591 ? 21.722 -23.388 -49.079 1.00 39.97 591 ASP A C 1
ATOM 4403 O O . ASP A 1 591 ? 21.343 -22.224 -49.236 1.00 39.97 591 ASP A O 1
ATOM 4407 N N . GLU A 1 592 ? 20.856 -24.407 -49.044 1.00 41.12 592 GLU A N 1
ATOM 4408 C CA . GLU A 1 592 ? 19.403 -24.228 -49.176 1.00 41.12 592 GLU A CA 1
ATOM 4409 C C . GLU A 1 592 ? 18.790 -23.618 -47.897 1.00 41.12 592 GLU A C 1
ATOM 4411 O O . GLU A 1 592 ? 17.953 -22.718 -47.959 1.00 41.12 592 GLU A O 1
ATOM 4416 N N . VAL A 1 593 ? 19.285 -23.999 -46.710 1.00 42.00 593 VAL A N 1
ATOM 4417 C CA . VAL A 1 593 ? 18.868 -23.402 -45.424 1.00 42.00 593 VAL A CA 1
ATOM 4418 C C . VAL A 1 593 ? 19.360 -21.955 -45.268 1.00 42.00 593 VAL A C 1
ATOM 4420 O O . VAL A 1 593 ? 18.657 -21.134 -44.670 1.00 42.00 593 VAL A O 1
ATOM 4423 N N . ARG A 1 594 ? 20.516 -21.594 -45.850 1.00 44.44 594 ARG A N 1
ATOM 4424 C CA . ARG A 1 594 ? 20.955 -20.189 -45.951 1.00 44.44 594 ARG A CA 1
ATOM 4425 C C . ARG A 1 594 ? 20.090 -19.370 -46.904 1.00 44.44 594 ARG A C 1
ATOM 4427 O O . ARG A 1 594 ? 19.826 -18.210 -46.600 1.00 44.44 594 ARG A O 1
ATOM 4434 N N . ARG A 1 595 ? 19.612 -19.961 -48.003 1.00 40.09 595 ARG A N 1
ATOM 4435 C CA . ARG A 1 595 ? 18.672 -19.304 -48.927 1.00 40.09 595 ARG A CA 1
ATOM 4436 C C . ARG A 1 595 ? 17.286 -19.098 -48.309 1.00 40.09 595 ARG A C 1
ATOM 4438 O O . ARG A 1 595 ? 16.683 -18.049 -48.511 1.00 40.09 595 ARG A O 1
ATOM 4445 N N . ILE A 1 596 ? 16.820 -20.028 -47.474 1.00 41.81 596 ILE A N 1
ATOM 4446 C CA . ILE A 1 596 ? 15.521 -19.924 -46.783 1.00 41.81 596 ILE A CA 1
ATOM 4447 C C . ILE A 1 596 ? 15.552 -18.915 -45.610 1.00 41.81 596 ILE A C 1
ATOM 4449 O O . ILE A 1 596 ? 14.513 -18.376 -45.231 1.00 41.81 596 ILE A O 1
ATOM 4453 N N . HIS A 1 597 ? 16.729 -18.561 -45.078 1.00 39.56 597 HIS A N 1
ATOM 4454 C CA . HIS A 1 597 ? 16.873 -17.552 -44.012 1.00 39.56 597 HIS A CA 1
ATOM 4455 C C . HIS A 1 597 ? 16.681 -16.089 -44.460 1.00 39.56 597 HIS A C 1
ATOM 4457 O O . HIS A 1 597 ? 16.700 -15.196 -43.614 1.00 39.56 597 HIS A O 1
ATOM 4463 N N . ALA A 1 598 ? 16.471 -15.826 -45.755 1.00 36.97 598 ALA A N 1
ATOM 4464 C CA . ALA A 1 598 ? 16.335 -14.472 -46.294 1.00 36.97 598 ALA A CA 1
ATOM 4465 C C . ALA A 1 598 ? 14.882 -13.970 -46.453 1.00 36.97 598 ALA A C 1
ATOM 4467 O O . ALA A 1 598 ? 14.699 -12.851 -46.924 1.00 36.97 598 ALA A O 1
ATOM 4468 N N . SER A 1 599 ? 13.845 -14.726 -46.054 1.00 34.88 599 SER A N 1
ATOM 4469 C CA . SER A 1 599 ? 12.454 -14.241 -46.145 1.00 34.88 599 SER A CA 1
ATOM 4470 C C . SER A 1 599 ? 11.785 -14.044 -44.778 1.00 34.88 599 SER A C 1
ATOM 4472 O O . SER A 1 599 ? 11.555 -14.965 -43.993 1.00 34.88 599 SER A O 1
ATOM 4474 N N . SER A 1 600 ? 11.450 -12.788 -44.507 1.00 40.16 600 SER A N 1
ATOM 4475 C CA . SER A 1 600 ? 10.811 -12.249 -43.306 1.00 40.16 600 SER A CA 1
ATOM 4476 C C . SER A 1 600 ? 9.315 -12.591 -43.199 1.00 40.16 600 SER A C 1
ATOM 4478 O O . SER A 1 600 ? 8.522 -11.734 -42.826 1.00 40.16 600 SER A O 1
ATOM 4480 N N . TYR A 1 601 ? 8.901 -13.820 -43.525 1.00 42.25 601 TYR A N 1
ATOM 4481 C CA . TYR A 1 601 ? 7.485 -14.234 -43.488 1.00 42.25 601 TYR A CA 1
ATOM 4482 C C . TYR A 1 601 ? 7.145 -15.251 -42.387 1.00 42.25 601 TYR A C 1
ATOM 4484 O O . TYR A 1 601 ? 5.987 -15.618 -42.213 1.00 42.25 601 TYR A O 1
ATOM 4492 N N . PHE A 1 602 ? 8.111 -15.677 -41.568 1.00 42.59 602 PHE A N 1
ATOM 4493 C CA . PHE A 1 602 ? 7.869 -16.721 -40.560 1.00 42.59 602 PHE A CA 1
ATOM 4494 C C . PHE A 1 602 ? 7.142 -16.251 -39.283 1.00 42.59 602 PHE A C 1
ATOM 4496 O O . PHE A 1 602 ? 6.778 -17.079 -38.447 1.00 42.59 602 PHE A O 1
ATOM 4503 N N . ALA A 1 603 ? 6.895 -14.945 -39.124 1.00 41.88 603 ALA A N 1
ATOM 4504 C CA . ALA A 1 603 ? 6.185 -14.390 -37.966 1.00 41.88 603 ALA A CA 1
ATOM 4505 C C . ALA A 1 603 ? 4.654 -14.595 -38.006 1.00 41.88 603 ALA A C 1
ATOM 4507 O O . ALA A 1 603 ? 3.992 -14.357 -37.000 1.00 41.88 603 ALA A O 1
ATOM 4508 N N . SER A 1 604 ? 4.087 -15.064 -39.124 1.00 43.72 604 SER A N 1
ATOM 4509 C CA . SER A 1 604 ? 2.639 -15.262 -39.304 1.00 43.72 604 SER A CA 1
ATOM 4510 C C . SER A 1 604 ? 2.208 -16.727 -39.437 1.00 43.72 604 SER A C 1
ATOM 4512 O O . SER A 1 604 ? 1.043 -16.988 -39.727 1.00 43.72 604 SER A O 1
ATOM 4514 N N . SER A 1 605 ? 3.096 -17.706 -39.212 1.00 48.66 605 SER A N 1
ATOM 4515 C CA . SER A 1 605 ? 2.710 -19.117 -39.330 1.00 48.66 605 SER A CA 1
ATOM 4516 C C . SER A 1 605 ? 1.776 -19.536 -38.178 1.00 48.66 605 SER A C 1
ATOM 4518 O O . SER A 1 605 ? 2.225 -19.589 -37.024 1.00 48.66 605 SER A O 1
ATOM 4520 N N . PRO A 1 606 ? 0.506 -19.905 -38.451 1.00 51.06 606 PRO A N 1
ATOM 4521 C CA . PRO A 1 606 ? -0.429 -20.378 -37.426 1.00 51.06 606 PRO A CA 1
ATOM 4522 C C . PRO A 1 606 ? 0.081 -21.640 -36.716 1.00 51.06 606 PRO A C 1
ATOM 4524 O O . PRO A 1 606 ? -0.292 -21.896 -35.575 1.00 51.06 606 PRO A O 1
ATOM 4527 N N . ALA A 1 607 ? 1.004 -22.390 -37.330 1.00 49.00 607 ALA A N 1
ATOM 4528 C CA . ALA A 1 607 ? 1.642 -23.542 -36.705 1.00 49.00 607 ALA A CA 1
ATOM 4529 C C . ALA A 1 607 ? 2.510 -23.151 -35.496 1.00 49.00 607 ALA A C 1
ATOM 4531 O O . ALA A 1 607 ? 2.482 -23.835 -34.478 1.00 49.00 607 ALA A O 1
ATOM 4532 N N . VAL A 1 608 ? 3.234 -22.025 -35.553 1.00 50.31 608 VAL A N 1
ATOM 4533 C CA . VAL A 1 608 ? 4.048 -21.547 -34.417 1.00 50.31 608 VAL A CA 1
ATOM 4534 C C . VAL A 1 608 ? 3.147 -21.060 -33.281 1.00 50.31 608 VAL A C 1
ATOM 4536 O O . VAL A 1 608 ? 3.428 -21.330 -32.115 1.00 50.31 608 VAL A O 1
ATOM 4539 N N . PHE A 1 609 ? 2.028 -20.413 -33.615 1.00 50.66 609 PHE A N 1
ATOM 4540 C CA . PHE A 1 609 ? 1.011 -20.003 -32.646 1.00 50.66 609 PHE A CA 1
ATOM 4541 C C . PHE A 1 609 ? 0.342 -21.209 -31.963 1.00 50.66 609 PHE A C 1
ATOM 4543 O O . PHE A 1 609 ? 0.210 -21.224 -30.741 1.00 50.66 609 PHE A O 1
ATOM 4550 N N . LEU A 1 610 ? 0.008 -22.263 -32.716 1.00 53.91 610 LEU A N 1
ATOM 4551 C CA . LEU A 1 610 ? -0.549 -23.508 -32.174 1.00 53.91 610 LEU A CA 1
ATOM 4552 C C . LEU A 1 610 ? 0.460 -24.282 -31.314 1.00 53.91 610 LEU A C 1
ATOM 4554 O O . LEU A 1 610 ? 0.084 -24.816 -30.274 1.00 53.91 610 LEU A O 1
ATOM 4558 N N . ILE A 1 611 ? 1.745 -24.292 -31.683 1.00 57.53 611 ILE A N 1
ATOM 4559 C CA . ILE A 1 611 ? 2.813 -24.893 -30.867 1.00 57.53 611 ILE A CA 1
ATOM 4560 C C . ILE A 1 611 ? 3.005 -24.112 -29.558 1.00 57.53 611 ILE A C 1
ATOM 4562 O O . ILE A 1 611 ? 3.198 -24.719 -28.505 1.00 57.53 611 ILE A O 1
ATOM 4566 N N . LEU A 1 612 ? 2.903 -22.779 -29.589 1.00 48.09 612 LEU A N 1
ATOM 4567 C CA . LEU A 1 612 ? 2.962 -21.939 -28.389 1.00 48.09 612 LEU A CA 1
ATOM 4568 C C . LEU A 1 612 ? 1.728 -22.111 -27.494 1.00 48.09 612 LEU A C 1
ATOM 4570 O O . LEU A 1 612 ? 1.886 -22.196 -26.279 1.00 48.09 612 LEU A O 1
ATOM 4574 N N . LEU A 1 613 ? 0.524 -22.231 -28.064 1.00 56.53 613 LEU A N 1
ATOM 4575 C CA . LEU A 1 613 ? -0.693 -22.557 -27.313 1.00 56.53 613 LEU A CA 1
ATOM 4576 C C . LEU A 1 613 ? -0.631 -23.962 -26.704 1.00 56.53 613 LEU A C 1
ATOM 4578 O O . LEU A 1 613 ? -1.027 -24.141 -25.555 1.00 56.53 613 LEU A O 1
ATOM 4582 N N . ALA A 1 614 ? -0.079 -24.941 -27.424 1.00 55.88 614 ALA A N 1
ATOM 4583 C CA . ALA A 1 614 ? 0.141 -26.286 -26.903 1.00 55.88 614 ALA A CA 1
ATOM 4584 C C . ALA A 1 614 ? 1.174 -26.288 -25.765 1.00 55.88 614 ALA A C 1
ATOM 4586 O O . ALA A 1 614 ? 0.935 -26.890 -24.722 1.00 55.88 614 ALA A O 1
ATOM 4587 N N . ALA A 1 615 ? 2.286 -25.559 -25.906 1.00 54.06 615 ALA A N 1
ATOM 4588 C CA . ALA A 1 615 ? 3.290 -25.417 -24.852 1.00 54.06 615 ALA A CA 1
ATOM 4589 C C . ALA A 1 615 ? 2.737 -24.683 -23.617 1.00 54.06 615 ALA A C 1
ATOM 4591 O O . ALA A 1 615 ? 2.978 -25.113 -22.488 1.00 54.06 615 ALA A O 1
ATOM 4592 N N . LEU A 1 616 ? 1.947 -23.623 -23.815 1.00 51.59 616 LEU A N 1
ATOM 4593 C CA . LEU A 1 616 ? 1.242 -22.911 -22.747 1.00 51.59 616 LEU A CA 1
ATOM 4594 C C . LEU A 1 616 ? 0.222 -23.826 -22.054 1.00 51.59 616 LEU A C 1
ATOM 4596 O O . LEU A 1 616 ? 0.160 -23.844 -20.828 1.00 51.59 616 LEU A O 1
ATOM 4600 N N . GLY A 1 617 ? -0.520 -24.626 -22.824 1.00 60.78 617 GLY A N 1
ATOM 4601 C CA . GLY A 1 617 ? -1.449 -25.636 -22.322 1.00 60.78 617 GLY A CA 1
ATOM 4602 C C . GLY A 1 617 ? -0.752 -26.719 -21.498 1.00 60.78 617 GLY A C 1
ATOM 4603 O O . GLY A 1 617 ? -1.251 -27.086 -20.439 1.00 60.78 617 GLY A O 1
ATOM 4604 N N . ILE A 1 618 ? 0.437 -27.171 -21.909 1.00 58.25 618 ILE A N 1
ATOM 4605 C CA . ILE A 1 618 ? 1.251 -28.135 -21.153 1.00 58.25 618 ILE A CA 1
ATOM 4606 C C . ILE A 1 618 ? 1.752 -27.514 -19.844 1.00 58.25 618 ILE A C 1
ATOM 4608 O O . ILE A 1 618 ? 1.636 -28.139 -18.794 1.00 58.25 618 ILE A O 1
ATOM 4612 N N . VAL A 1 619 ? 2.259 -26.277 -19.865 1.00 57.06 619 VAL A N 1
ATOM 4613 C CA . VAL A 1 619 ? 2.725 -25.587 -18.648 1.00 57.06 619 VAL A CA 1
ATOM 4614 C C . VAL A 1 619 ? 1.567 -25.326 -17.682 1.00 57.06 619 VAL A C 1
ATOM 4616 O O . VAL A 1 619 ? 1.685 -25.628 -16.495 1.00 57.06 619 VAL A O 1
ATOM 4619 N N . LEU A 1 620 ? 0.424 -24.843 -18.180 1.00 55.28 620 LEU A N 1
ATOM 4620 C CA . LEU A 1 620 ? -0.799 -24.684 -17.389 1.00 55.28 620 LEU A CA 1
ATOM 4621 C C . LEU A 1 620 ? -1.274 -26.026 -16.834 1.00 55.28 620 LEU A C 1
ATOM 4623 O O . LEU A 1 620 ? -1.586 -26.097 -15.651 1.00 55.28 620 LEU A O 1
ATOM 4627 N N . SER A 1 621 ? -1.260 -27.093 -17.635 1.00 50.69 621 SER A N 1
ATOM 4628 C CA . SER A 1 621 ? -1.630 -28.443 -17.202 1.00 50.69 621 SER A CA 1
ATOM 4629 C C . SER A 1 621 ? -0.684 -28.990 -16.135 1.00 50.69 621 SER A C 1
ATOM 4631 O O . SER A 1 621 ? -1.151 -29.675 -15.233 1.00 50.69 621 SER A O 1
ATOM 4633 N N . VAL A 1 622 ? 0.619 -28.701 -16.196 1.00 56.34 622 VAL A N 1
ATOM 4634 C CA . VAL A 1 622 ? 1.590 -29.109 -15.167 1.00 56.34 622 VAL A CA 1
ATOM 4635 C C . VAL A 1 622 ? 1.375 -28.311 -13.881 1.00 56.34 622 VAL A C 1
ATOM 4637 O O . VAL A 1 622 ? 1.332 -28.904 -12.805 1.00 56.34 622 VAL A O 1
ATOM 4640 N N . CYS A 1 623 ? 1.161 -26.997 -13.969 1.00 51.09 623 CYS A N 1
ATOM 4641 C CA . CYS A 1 623 ? 0.832 -26.157 -12.814 1.00 51.09 623 CYS A CA 1
ATOM 4642 C C . CYS A 1 623 ? -0.500 -26.571 -12.161 1.00 51.09 623 CYS A C 1
ATOM 4644 O O . CYS A 1 623 ? -0.566 -26.708 -10.940 1.00 51.09 623 CYS A O 1
ATOM 4646 N N . LEU A 1 624 ? -1.532 -26.846 -12.965 1.00 52.56 624 LEU A N 1
ATOM 4647 C CA . LEU A 1 624 ? -2.826 -27.372 -12.519 1.00 52.56 624 LEU A CA 1
ATOM 4648 C C . LEU A 1 624 ? -2.694 -28.780 -11.934 1.00 52.56 624 LEU A C 1
ATOM 4650 O O . LEU A 1 624 ? -3.286 -29.050 -10.900 1.00 52.56 624 LEU A O 1
ATOM 4654 N N . ALA A 1 625 ? -1.884 -29.665 -12.518 1.00 50.44 625 ALA A N 1
ATOM 4655 C CA . ALA A 1 625 ? -1.655 -31.005 -11.980 1.00 50.44 625 ALA A CA 1
ATOM 4656 C C . ALA A 1 625 ? -0.903 -30.972 -10.640 1.00 50.44 625 ALA A C 1
ATOM 4658 O O . ALA A 1 625 ? -1.248 -31.724 -9.731 1.00 50.44 625 ALA A O 1
ATOM 4659 N N . VAL A 1 626 ? 0.088 -30.088 -10.478 1.00 56.22 626 VAL A N 1
ATOM 4660 C CA . VAL A 1 626 ? 0.781 -29.867 -9.195 1.00 56.22 626 VAL A CA 1
ATOM 4661 C C . VAL A 1 626 ? -0.188 -29.309 -8.147 1.00 56.22 626 VAL A C 1
ATOM 4663 O O . VAL A 1 626 ? -0.191 -29.773 -7.007 1.00 56.22 626 VAL A O 1
ATOM 4666 N N . TYR A 1 627 ? -1.061 -28.383 -8.547 1.00 49.72 627 TYR A N 1
ATOM 4667 C CA . TYR A 1 627 ? -2.090 -27.804 -7.688 1.00 49.72 627 TYR A CA 1
ATOM 4668 C C . TYR A 1 627 ? -3.171 -28.830 -7.285 1.00 49.72 627 TYR A C 1
ATOM 4670 O O . TYR A 1 627 ? -3.387 -29.053 -6.095 1.00 49.72 627 TYR A O 1
ATOM 4678 N N . CYS A 1 628 ? -3.770 -29.560 -8.230 1.00 47.75 628 CYS A N 1
ATOM 4679 C CA . CYS A 1 628 ? -4.778 -30.594 -7.961 1.00 47.75 628 CYS A CA 1
ATOM 4680 C C . CYS A 1 628 ? -4.217 -31.778 -7.157 1.00 47.75 628 CYS A C 1
ATOM 4682 O O . CYS A 1 628 ? -4.910 -32.333 -6.305 1.00 47.75 628 CYS A O 1
ATOM 4684 N N . ARG A 1 629 ? -2.946 -32.150 -7.365 1.00 47.84 629 ARG A N 1
ATOM 4685 C CA . ARG A 1 629 ? -2.278 -33.203 -6.578 1.00 47.84 629 ARG A CA 1
ATOM 4686 C C . ARG A 1 629 ? -1.981 -32.765 -5.141 1.00 47.84 629 ARG A C 1
ATOM 4688 O O . ARG A 1 629 ? -1.870 -33.622 -4.266 1.00 47.84 629 ARG A O 1
ATOM 4695 N N . SER A 1 630 ? -1.879 -31.457 -4.889 1.00 42.78 630 SER A N 1
ATOM 4696 C CA . SER A 1 630 ? -1.820 -30.908 -3.530 1.00 42.78 630 SER A CA 1
ATOM 4697 C C . SER A 1 630 ? -3.187 -30.942 -2.833 1.00 42.78 630 SER A C 1
ATOM 4699 O O . SER A 1 630 ? -3.233 -31.201 -1.637 1.00 42.78 630 SER A O 1
ATOM 4701 N N . GLU A 1 631 ? -4.288 -30.803 -3.586 1.00 43.66 631 GLU A N 1
ATOM 4702 C CA . GLU A 1 631 ? -5.674 -30.814 -3.082 1.00 43.66 631 GLU A CA 1
ATOM 4703 C C . GLU A 1 631 ? -6.190 -32.246 -2.800 1.00 43.66 631 GLU A C 1
ATOM 4705 O O . GLU A 1 631 ? -6.830 -32.484 -1.780 1.00 43.66 631 GLU A O 1
ATOM 4710 N N . GLN A 1 632 ? -5.834 -33.248 -3.622 1.00 39.94 632 GLN A N 1
ATOM 4711 C CA . GLN A 1 632 ? -6.285 -34.647 -3.449 1.00 39.94 632 GLN A CA 1
ATOM 4712 C C . GLN A 1 632 ? -5.765 -35.356 -2.182 1.00 39.94 632 GLN A C 1
ATOM 4714 O O . GLN A 1 632 ? -6.274 -36.417 -1.825 1.00 39.94 632 GLN A O 1
ATOM 4719 N N . ARG A 1 633 ? -4.776 -34.796 -1.474 1.00 43.38 633 ARG A N 1
ATOM 4720 C CA . ARG A 1 633 ? -4.352 -35.303 -0.153 1.00 43.38 633 ARG A CA 1
ATOM 4721 C C . ARG A 1 633 ? -5.174 -34.743 1.011 1.00 43.38 633 ARG A C 1
ATOM 4723 O O . ARG A 1 633 ? -4.989 -35.197 2.135 1.00 43.38 633 ARG A O 1
ATOM 4730 N N . PHE A 1 634 ? -6.092 -33.818 0.743 1.00 46.84 634 PHE A N 1
ATOM 4731 C CA . PHE A 1 634 ? -6.959 -33.189 1.734 1.00 46.84 634 PHE A CA 1
ATOM 4732 C C . PHE A 1 634 ? -8.433 -33.419 1.380 1.00 46.84 634 PHE A C 1
ATOM 4734 O O . PHE A 1 634 ? -9.200 -32.485 1.175 1.00 46.84 634 PHE A O 1
ATOM 4741 N N . GLY A 1 635 ? -8.844 -34.688 1.317 1.00 33.69 635 GLY A N 1
ATOM 4742 C CA . GLY A 1 635 ? -10.257 -35.021 1.488 1.00 33.69 635 GLY A CA 1
ATOM 4743 C C . GLY A 1 635 ? -10.643 -34.849 2.965 1.00 33.69 635 GLY A C 1
ATOM 4744 O O . GLY A 1 635 ? -9.887 -35.302 3.830 1.00 33.69 635 GLY A O 1
ATOM 4745 N N . PRO A 1 636 ? -11.784 -34.221 3.297 1.00 38.22 636 PRO A N 1
ATOM 4746 C CA . PRO A 1 636 ? -12.244 -34.116 4.674 1.00 38.22 636 PRO A CA 1
ATOM 4747 C C . PRO A 1 636 ? -12.720 -35.493 5.150 1.00 38.22 636 PRO A C 1
ATOM 4749 O O . PRO A 1 636 ? -13.870 -35.873 4.962 1.00 38.22 636 PRO A O 1
ATOM 4752 N N . SER A 1 637 ? -11.838 -36.259 5.791 1.00 36.25 637 SER A N 1
ATOM 4753 C CA . SER A 1 637 ? -12.259 -37.394 6.613 1.00 36.25 637 SER A CA 1
ATOM 4754 C C . SER A 1 637 ? -12.689 -36.874 7.986 1.00 36.25 637 SER A C 1
ATOM 4756 O O . SER A 1 637 ? -11.998 -37.087 8.981 1.00 36.25 637 SER A O 1
ATOM 4758 N N . GLN A 1 638 ? -13.824 -36.173 8.044 1.00 36.06 638 GLN A N 1
ATOM 4759 C CA . GLN A 1 638 ? -14.547 -35.958 9.296 1.00 36.06 638 GLN A CA 1
ATOM 4760 C C . GLN A 1 638 ? -15.616 -37.042 9.416 1.00 36.06 638 GLN A C 1
ATOM 4762 O O . GLN A 1 638 ? -16.679 -36.985 8.802 1.00 36.06 638 GLN A O 1
ATOM 4767 N N . LYS A 1 639 ? -15.289 -38.066 10.205 1.00 31.42 639 LYS A N 1
ATOM 4768 C CA . LYS A 1 639 ? -16.270 -38.977 10.789 1.00 31.42 639 LYS A CA 1
ATOM 4769 C C . LYS A 1 639 ? -17.146 -38.135 11.739 1.00 31.42 639 LYS A C 1
ATOM 4771 O O . LYS A 1 639 ? -16.571 -37.387 12.532 1.00 31.42 639 LYS A O 1
ATOM 4776 N N . PRO A 1 640 ? -18.483 -38.194 11.656 1.00 41.25 640 PRO A N 1
ATOM 4777 C CA . PRO A 1 640 ? -19.343 -37.443 12.558 1.00 41.25 640 PRO A CA 1
ATOM 4778 C C . PRO A 1 640 ? -19.397 -38.175 13.902 1.00 41.25 640 PRO A C 1
ATOM 4780 O O . PRO A 1 640 ? -20.053 -39.209 14.011 1.00 41.25 640 PRO A O 1
ATOM 4783 N N . ASP A 1 641 ? -18.697 -37.654 14.907 1.00 31.94 641 ASP A N 1
ATOM 4784 C CA . ASP A 1 641 ? -18.923 -38.046 16.299 1.00 31.94 641 ASP A CA 1
ATOM 4785 C C . ASP A 1 641 ? -20.030 -37.171 16.918 1.00 31.94 641 ASP A C 1
ATOM 4787 O O . ASP A 1 641 ? -20.188 -36.003 16.541 1.00 31.94 641 ASP A O 1
ATOM 4791 N N . PRO A 1 642 ? -20.849 -37.743 17.820 1.00 40.09 642 PRO A N 1
ATOM 4792 C CA . PRO A 1 642 ? -22.118 -37.164 18.236 1.00 40.09 642 PRO A CA 1
ATOM 4793 C C . PRO A 1 642 ? -21.950 -35.988 19.207 1.00 40.09 642 PRO A C 1
ATOM 4795 O O . PRO A 1 642 ? -20.979 -35.883 19.954 1.00 40.09 642 PRO A O 1
ATOM 4798 N N . ALA A 1 643 ? -22.950 -35.109 19.175 1.00 40.97 643 ALA A N 1
ATOM 4799 C CA . ALA A 1 643 ? -23.045 -33.860 19.917 1.00 40.97 643 ALA A CA 1
ATOM 4800 C C . ALA A 1 643 ? -22.757 -33.977 21.429 1.00 40.97 643 ALA A C 1
ATOM 4802 O O . ALA A 1 643 ? -23.282 -34.882 22.082 1.00 40.97 643 ALA A O 1
ATOM 4803 N N . PRO A 1 644 ? -22.066 -32.983 22.019 1.00 38.94 644 PRO A N 1
ATOM 4804 C CA . PRO A 1 644 ? -22.151 -32.696 23.439 1.00 38.94 644 PRO A CA 1
ATOM 4805 C C . PRO A 1 644 ? -22.974 -31.422 23.679 1.00 38.94 644 PRO A C 1
ATOM 4807 O O . PRO A 1 644 ? -22.527 -30.299 23.444 1.00 38.94 644 PRO A O 1
ATOM 4810 N N . SER A 1 645 ? -24.192 -31.618 24.176 1.00 39.19 645 SER A N 1
ATOM 4811 C CA . SER A 1 645 ? -24.936 -30.618 24.942 1.00 39.19 645 SER A CA 1
ATOM 4812 C C . SER A 1 645 ? -24.226 -30.368 26.285 1.00 39.19 645 SER A C 1
ATOM 4814 O O . SER A 1 645 ? -23.616 -31.282 26.830 1.00 39.19 645 SER A O 1
ATOM 4816 N N . GLU A 1 646 ? -24.357 -29.156 26.832 1.00 41.38 646 GLU A N 1
ATOM 4817 C CA . GLU A 1 646 ? -23.958 -28.753 28.199 1.00 41.38 646 GLU A CA 1
ATOM 4818 C C . GLU A 1 646 ? -22.456 -28.695 28.543 1.00 41.38 646 GLU A C 1
ATOM 4820 O O . GLU A 1 646 ? -21.937 -29.518 29.290 1.00 41.38 646 GLU A O 1
ATOM 4825 N N . VAL A 1 647 ? -21.771 -27.607 28.164 1.00 36.34 647 VAL A N 1
ATOM 4826 C CA . VAL A 1 647 ? -20.616 -27.111 28.943 1.00 36.34 647 VAL A CA 1
ATOM 4827 C C . VAL A 1 647 ? -20.613 -25.581 28.958 1.00 36.34 647 VAL A C 1
ATOM 4829 O O . VAL A 1 647 ? -19.909 -24.928 28.194 1.00 36.34 647 VAL A O 1
ATOM 4832 N N . LEU A 1 648 ? -21.394 -24.985 29.860 1.00 42.31 648 LEU A N 1
ATOM 4833 C CA . LEU A 1 648 ? -21.228 -23.579 30.242 1.00 42.31 648 LEU A CA 1
ATOM 4834 C C . LEU A 1 648 ? -21.466 -23.420 31.745 1.00 42.31 648 LEU A C 1
ATOM 4836 O O . LEU A 1 648 ? -22.404 -22.767 32.173 1.00 42.31 648 LEU A O 1
ATOM 4840 N N . GLN A 1 649 ? -20.612 -24.058 32.552 1.00 42.09 649 GLN A N 1
ATOM 4841 C CA . GLN A 1 649 ? -20.392 -23.711 33.962 1.00 42.09 649 GLN A CA 1
ATOM 4842 C C . GLN A 1 649 ? -19.132 -24.413 34.498 1.00 42.09 649 GLN A C 1
ATOM 4844 O O . GLN A 1 649 ? -19.188 -25.511 35.046 1.00 42.09 649 GLN A O 1
ATOM 4849 N N . ARG A 1 650 ? -17.961 -23.775 34.363 1.00 32.66 650 ARG A N 1
ATOM 4850 C CA . ARG A 1 650 ? -16.808 -24.079 35.232 1.00 32.66 650 ARG A CA 1
ATOM 4851 C C . ARG A 1 650 ? -15.794 -22.936 35.291 1.00 32.66 650 ARG A C 1
ATOM 4853 O O . ARG A 1 650 ? -14.660 -23.073 34.848 1.00 32.66 650 ARG A O 1
ATOM 4860 N N . VAL A 1 651 ? -16.179 -21.818 35.901 1.00 37.31 651 VAL A N 1
ATOM 4861 C CA . VAL A 1 651 ? -15.199 -20.872 36.456 1.00 37.31 651 VAL A CA 1
ATOM 4862 C C . VAL A 1 651 ? -15.007 -21.223 37.930 1.00 37.31 651 VAL A C 1
ATOM 4864 O O . VAL A 1 651 ? -15.942 -21.177 38.725 1.00 37.31 651 VAL A O 1
ATOM 4867 N N . LYS A 1 652 ? -13.788 -21.656 38.269 1.00 32.22 652 LYS A N 1
ATOM 4868 C CA . LYS A 1 652 ? -13.340 -21.974 39.630 1.00 32.22 652 LYS A CA 1
ATOM 4869 C C . LYS A 1 652 ? -13.431 -20.725 40.513 1.00 32.22 652 LYS A C 1
ATOM 4871 O O . LYS A 1 652 ? -12.672 -19.782 40.319 1.00 32.22 652 LYS A O 1
ATOM 4876 N N . SER A 1 653 ? -14.309 -20.757 41.513 1.00 32.03 653 SER A N 1
ATOM 4877 C CA . SER A 1 653 ? -14.314 -19.813 42.630 1.00 32.03 653 SER A CA 1
ATOM 4878 C C . SER A 1 653 ? -13.219 -20.185 43.638 1.00 32.03 653 SER A C 1
ATOM 4880 O O . SER A 1 653 ? -13.287 -21.249 44.260 1.00 32.03 653 SER A O 1
ATOM 4882 N N . SER A 1 654 ? -12.232 -19.316 43.847 1.00 33.03 654 SER A N 1
ATOM 4883 C CA . SER A 1 654 ? -11.389 -19.353 45.046 1.00 33.03 654 SER A CA 1
ATOM 4884 C C . SER A 1 654 ? -12.106 -18.617 46.182 1.00 33.03 654 SER A C 1
ATOM 4886 O O . SER A 1 654 ? -12.346 -17.415 46.104 1.00 33.03 654 SER A O 1
ATOM 4888 N N . ARG A 1 655 ? -12.476 -19.377 47.218 1.00 34.66 655 ARG A N 1
ATOM 4889 C CA . ARG A 1 655 ? -13.041 -18.928 48.500 1.00 34.66 655 ARG A CA 1
ATOM 4890 C C . ARG A 1 655 ? -12.044 -18.084 49.304 1.00 34.66 655 ARG A C 1
ATOM 4892 O O . ARG A 1 655 ? -10.926 -18.540 49.513 1.00 34.66 655 ARG A O 1
ATOM 4899 N N . SER A 1 656 ? -12.529 -17.006 49.925 1.00 32.06 656 SER A N 1
ATOM 4900 C CA . SER A 1 656 ? -12.132 -16.606 51.288 1.00 32.06 656 SER A CA 1
ATOM 4901 C C . SER A 1 656 ? -13.167 -15.658 51.932 1.00 32.06 656 SER A C 1
ATOM 4903 O O . SER A 1 656 ? -13.244 -14.500 51.544 1.00 32.06 656 SER A O 1
ATOM 4905 N N . GLY A 1 657 ? -13.925 -16.180 52.914 1.00 32.88 657 GLY A N 1
ATOM 4906 C CA . GLY A 1 657 ? -14.382 -15.504 54.154 1.00 32.88 657 GLY A CA 1
ATOM 4907 C C . GLY A 1 657 ? -15.523 -14.454 54.151 1.00 32.88 657 GLY A C 1
ATOM 4908 O O . GLY A 1 657 ? -15.419 -13.461 53.441 1.00 32.88 657 GLY A O 1
ATOM 4909 N N . PRO A 1 658 ? -16.557 -14.599 55.020 1.00 39.28 658 PRO A N 1
ATOM 4910 C CA . PRO A 1 658 ? -17.534 -13.553 55.378 1.00 39.28 658 PRO A CA 1
ATOM 4911 C C . PRO A 1 658 ? -17.359 -13.087 56.870 1.00 39.28 658 PRO A C 1
ATOM 4913 O O . PRO A 1 658 ? -16.359 -13.462 57.480 1.00 39.28 658 PRO A O 1
ATOM 4916 N N . PRO A 1 659 ? -18.254 -12.276 57.490 1.00 55.88 659 PRO A N 1
ATOM 4917 C CA . PRO A 1 659 ? -18.098 -10.827 57.722 1.00 55.88 659 PRO A CA 1
ATOM 4918 C C . PRO A 1 659 ? -18.176 -10.425 59.224 1.00 55.88 659 PRO A C 1
ATOM 4920 O O . PRO A 1 659 ? -18.242 -11.294 60.095 1.00 55.88 659 PRO A O 1
ATOM 4923 N N . PRO A 1 660 ? -18.275 -9.117 59.548 1.00 44.97 660 PRO A N 1
ATOM 4924 C CA . PRO A 1 660 ? -19.280 -8.730 60.540 1.00 44.97 660 PRO A CA 1
ATOM 4925 C C . PRO A 1 660 ? -20.132 -7.512 60.145 1.00 44.97 660 PRO A C 1
ATOM 4927 O O . PRO A 1 660 ? -19.684 -6.546 59.532 1.00 44.97 660 PRO A O 1
ATOM 4930 N N . SER A 1 661 ? -21.395 -7.617 60.545 1.00 43.72 661 SER A N 1
ATOM 4931 C CA . SER A 1 661 ? -22.496 -6.656 60.495 1.00 43.72 661 SER A CA 1
ATOM 4932 C C . SER A 1 661 ? -22.249 -5.434 61.381 1.00 43.72 661 SER A C 1
ATOM 4934 O O . SER A 1 661 ? -21.715 -5.624 62.463 1.00 43.72 661 SER A O 1
ATOM 4936 N N . LEU A 1 662 ? -22.776 -4.251 61.023 1.00 37.59 662 LEU A N 1
ATOM 4937 C CA . LEU A 1 662 ? -23.418 -3.320 61.970 1.00 37.59 662 LEU A CA 1
ATOM 4938 C C . LEU A 1 662 ? -24.350 -2.305 61.257 1.00 37.59 662 LEU A C 1
ATOM 4940 O O . LEU A 1 662 ? -23.966 -1.589 60.340 1.00 37.59 662 LEU A O 1
ATOM 4944 N N . LEU A 1 663 ? -25.593 -2.326 61.741 1.00 40.78 663 LEU A N 1
ATOM 4945 C CA . LEU A 1 663 ? -26.732 -1.395 61.720 1.00 40.78 663 LEU A CA 1
ATOM 4946 C C . LEU A 1 663 ? -26.486 0.099 61.420 1.00 40.78 663 LEU A C 1
ATOM 4948 O O . LEU A 1 663 ? -25.639 0.719 62.053 1.00 40.78 663 LEU A O 1
ATOM 4952 N N . THR A 1 664 ? -27.384 0.715 60.632 1.00 33.22 664 THR A N 1
ATOM 4953 C CA . THR A 1 664 ? -28.260 1.844 61.058 1.00 33.22 664 THR A CA 1
ATOM 4954 C C . THR A 1 664 ? -29.283 2.237 59.967 1.00 33.22 664 THR A C 1
ATOM 4956 O O . THR A 1 664 ? -28.958 2.336 58.788 1.00 33.22 664 THR A O 1
ATOM 4959 N N . SER A 1 665 ? -30.542 2.403 60.386 1.00 40.41 665 SER A N 1
ATOM 4960 C CA . SER A 1 665 ? -31.758 2.824 59.647 1.00 40.41 665 SER A CA 1
ATOM 4961 C C . SER A 1 665 ? -31.827 4.376 59.491 1.00 40.41 665 SER A C 1
ATOM 4963 O O . SER A 1 665 ? -30.827 5.002 59.840 1.00 40.41 665 SER A O 1
ATOM 4965 N N . PRO A 1 666 ? -32.952 5.074 59.142 1.00 51.22 666 PRO A N 1
ATOM 4966 C CA . PRO A 1 666 ? -34.288 4.668 58.641 1.00 51.22 666 PRO A CA 1
ATOM 4967 C C . PRO A 1 666 ? -34.952 5.638 57.590 1.00 51.22 666 PRO A C 1
ATOM 4969 O O . PRO A 1 666 ? -34.395 6.659 57.210 1.00 51.22 666 PRO A O 1
ATOM 4972 N N . VAL A 1 667 ? -36.215 5.331 57.230 1.00 37.47 667 VAL A N 1
ATOM 4973 C CA . VAL A 1 667 ? -37.331 6.215 56.771 1.00 37.47 667 VAL A CA 1
ATOM 4974 C C . VAL A 1 667 ? -37.339 6.786 55.338 1.00 37.47 667 VAL A C 1
ATOM 4976 O O . VAL A 1 667 ? -36.492 7.582 54.955 1.00 37.47 667 VAL A O 1
ATOM 4979 N N . GLY A 1 668 ? -38.439 6.514 54.612 1.00 31.50 668 GLY A N 1
ATOM 4980 C CA . GLY A 1 668 ? -38.939 7.404 53.553 1.00 31.50 668 GLY A CA 1
ATOM 4981 C C . GLY A 1 668 ? -39.780 6.748 52.453 1.00 31.50 668 GLY A C 1
ATOM 4982 O O . GLY A 1 668 ? -39.356 6.729 51.303 1.00 31.50 668 GLY A O 1
ATOM 4983 N N . SER A 1 669 ? -40.977 6.243 52.766 1.00 42.84 669 SER A N 1
ATOM 4984 C CA . SER A 1 669 ? -41.956 5.804 51.755 1.00 42.84 669 SER A CA 1
ATOM 4985 C C . SER A 1 669 ? -42.879 6.961 51.351 1.00 42.84 669 SER A C 1
ATOM 4987 O O . SER A 1 669 ? -43.524 7.523 52.237 1.00 42.84 669 SER A O 1
ATOM 4989 N N . PRO A 1 670 ? -43.067 7.269 50.054 1.00 44.12 670 PRO A N 1
ATOM 4990 C CA . PRO A 1 670 ? -44.249 7.974 49.596 1.00 44.12 670 PRO A CA 1
ATOM 4991 C C . PRO A 1 670 ? -45.272 7.015 48.980 1.00 44.12 670 PRO A C 1
ATOM 4993 O O . PRO A 1 670 ? -44.984 6.168 48.136 1.00 44.12 670 PRO A O 1
ATOM 4996 N N . SER A 1 671 ? -46.493 7.214 49.459 1.00 34.19 671 SER A N 1
ATOM 4997 C CA . SER A 1 671 ? -47.757 6.602 49.074 1.00 34.19 671 SER A CA 1
ATOM 4998 C C . SER A 1 671 ? -48.062 6.778 47.580 1.00 34.19 671 SER A C 1
ATOM 5000 O O . SER A 1 671 ? -48.047 7.897 47.063 1.00 34.19 671 SER A O 1
ATOM 5002 N N . TYR A 1 672 ? -48.364 5.676 46.889 1.00 38.81 672 TYR A N 1
ATOM 5003 C CA . TYR A 1 672 ? -48.785 5.676 45.487 1.00 38.81 672 TYR A CA 1
ATOM 5004 C C . TYR A 1 672 ? -50.310 5.821 45.396 1.00 38.81 672 TYR A C 1
ATOM 5006 O O . TYR A 1 672 ? -51.069 4.996 45.907 1.00 38.81 672 TYR A O 1
ATOM 5014 N N . ARG A 1 673 ? -50.752 6.892 44.729 1.00 34.62 673 ARG A N 1
ATOM 5015 C CA . ARG A 1 673 ? -52.152 7.168 44.385 1.00 34.62 673 ARG A CA 1
ATOM 5016 C C . ARG A 1 673 ? -52.640 6.188 43.317 1.00 34.62 673 ARG A C 1
ATOM 5018 O O . ARG A 1 673 ? -51.973 5.957 42.314 1.00 34.62 673 ARG A O 1
ATOM 5025 N N . LYS A 1 674 ? -53.847 5.673 43.533 1.00 45.19 674 LYS A N 1
ATOM 5026 C CA . LYS A 1 674 ? -54.619 4.807 42.639 1.00 45.19 674 LYS A CA 1
ATOM 5027 C C . LYS A 1 674 ? -55.574 5.678 41.807 1.00 45.19 674 LYS A C 1
ATOM 5029 O O . LYS A 1 674 ? -56.444 6.317 42.390 1.00 45.19 674 LYS A O 1
ATOM 5034 N N . ALA A 1 675 ? -55.414 5.698 40.484 1.00 41.00 675 ALA A N 1
ATOM 5035 C CA . ALA A 1 675 ? -56.416 6.134 39.496 1.00 41.00 675 ALA A CA 1
ATOM 5036 C C . ALA A 1 675 ? -56.050 5.460 38.153 1.00 41.00 675 ALA A C 1
ATOM 5038 O O . ALA A 1 675 ? -54.946 5.645 37.657 1.00 41.00 675 ALA A O 1
ATOM 5039 N N . SER A 1 676 ? -56.744 4.385 37.776 1.00 42.66 676 SER A N 1
ATOM 5040 C CA . SER A 1 676 ? -57.882 4.358 36.836 1.00 42.66 676 SER A CA 1
ATOM 5041 C C . SER A 1 676 ? -57.473 4.349 35.351 1.00 42.66 676 SER A C 1
ATOM 5043 O O . SER A 1 676 ? -57.197 5.386 34.763 1.00 42.66 676 SER A O 1
ATOM 5045 N N . SER A 1 677 ? -57.515 3.132 34.791 1.00 42.81 677 SER A N 1
ATOM 5046 C CA . SER A 1 677 ? -58.000 2.757 33.449 1.00 42.81 677 SER A CA 1
ATOM 5047 C C . SER A 1 677 ? -57.445 3.446 32.191 1.00 42.81 677 SER A C 1
ATOM 5049 O O . SER A 1 677 ? -57.871 4.542 31.845 1.00 42.81 677 SER A O 1
ATOM 5051 N N . GLY A 1 678 ? -56.719 2.658 31.384 1.00 47.56 678 GLY A N 1
ATOM 5052 C CA . GLY A 1 678 ? -57.183 2.423 30.011 1.00 47.56 678 GLY A CA 1
ATOM 5053 C C . GLY A 1 678 ? -56.327 2.919 28.847 1.00 47.56 678 GLY A C 1
ATOM 5054 O O . GLY A 1 678 ? -56.901 3.449 27.908 1.00 47.56 678 GLY A O 1
ATOM 5055 N N . ASP A 1 679 ? -55.011 2.700 28.848 1.00 37.97 679 ASP A N 1
ATOM 5056 C CA . ASP A 1 679 ? -54.278 2.569 27.582 1.00 37.97 679 ASP A CA 1
ATOM 5057 C C . ASP A 1 679 ? -53.155 1.538 27.735 1.00 37.97 679 ASP A C 1
ATOM 5059 O O . ASP A 1 679 ? -52.354 1.593 28.671 1.00 37.97 679 ASP A O 1
ATOM 5063 N N . THR A 1 680 ? -53.129 0.536 26.859 1.00 40.22 680 THR A N 1
ATOM 5064 C CA . THR A 1 680 ? -52.208 -0.607 26.960 1.00 40.22 680 THR A CA 1
ATOM 5065 C C . THR A 1 680 ? -50.882 -0.227 26.308 1.00 40.22 680 THR A C 1
ATOM 5067 O O . THR A 1 680 ? -50.430 -0.852 25.353 1.00 40.22 680 THR A O 1
ATOM 5070 N N . THR A 1 681 ? -50.244 0.836 26.802 1.00 43.59 681 THR A N 1
ATOM 5071 C CA . THR A 1 681 ? -48.870 1.166 26.431 1.00 43.59 681 THR A CA 1
ATOM 5072 C C . THR A 1 681 ? -47.961 0.126 27.069 1.00 43.59 681 THR A C 1
ATOM 5074 O O . THR A 1 681 ? -47.628 0.222 28.252 1.00 43.59 681 THR A O 1
ATOM 5077 N N . ILE A 1 682 ? -47.584 -0.895 26.295 1.00 39.78 682 ILE A N 1
ATOM 5078 C CA . ILE A 1 682 ? -46.501 -1.815 26.651 1.00 39.78 682 ILE A CA 1
ATOM 5079 C C . ILE A 1 682 ? -45.315 -0.931 27.066 1.00 39.78 682 ILE A C 1
ATOM 5081 O O . ILE A 1 682 ? -44.883 -0.108 26.253 1.00 39.78 682 ILE A O 1
ATOM 5085 N N . PRO A 1 683 ? -44.817 -1.018 28.314 1.00 49.59 683 PRO A N 1
ATOM 5086 C CA . PRO A 1 683 ? -43.689 -0.213 28.750 1.00 49.59 683 PRO A CA 1
ATOM 5087 C C . PRO A 1 683 ? -42.518 -0.539 27.828 1.00 49.59 683 PRO A C 1
ATOM 5089 O O . PRO A 1 683 ? -41.962 -1.635 27.892 1.00 49.59 683 PRO A O 1
ATOM 5092 N N . ARG A 1 684 ? -42.199 0.394 26.917 1.00 55.34 684 ARG A N 1
ATOM 5093 C CA . ARG A 1 684 ? -41.110 0.246 25.951 1.00 55.34 684 ARG A CA 1
ATOM 5094 C C . ARG A 1 684 ? -39.865 -0.156 26.730 1.00 55.34 684 ARG A C 1
ATOM 5096 O O . ARG A 1 684 ? -39.388 0.583 27.595 1.00 55.34 684 ARG A O 1
ATOM 5103 N N . THR A 1 685 ? -39.390 -1.366 26.464 1.00 64.75 685 THR A N 1
ATOM 5104 C CA . THR A 1 685 ? -38.190 -1.917 27.079 1.00 64.75 685 THR A CA 1
ATOM 5105 C C . THR A 1 685 ? -37.038 -0.947 26.844 1.00 64.75 685 THR A C 1
ATOM 5107 O O . THR A 1 685 ? -36.786 -0.538 25.714 1.00 64.75 685 THR A O 1
ATOM 5110 N N . ARG A 1 686 ? -36.339 -0.565 27.918 1.00 85.00 686 ARG A N 1
ATOM 5111 C CA . ARG A 1 686 ? -35.240 0.421 27.891 1.00 85.00 686 ARG A CA 1
ATOM 5112 C C . ARG A 1 686 ? -34.001 -0.029 27.099 1.00 85.00 686 ARG A C 1
ATOM 5114 O O . ARG A 1 686 ? -33.035 0.724 27.036 1.00 85.00 686 ARG A O 1
ATOM 5121 N N . TRP A 1 687 ? -33.988 -1.250 26.571 1.00 94.00 687 TRP A N 1
ATOM 5122 C CA . TRP A 1 687 ? -32.822 -1.883 25.955 1.00 94.00 687 TRP A CA 1
ATOM 5123 C C . TRP A 1 687 ? -33.141 -2.258 24.513 1.00 94.00 687 TRP A C 1
ATOM 5125 O O . TRP A 1 687 ? -34.129 -2.950 24.274 1.00 94.00 687 TRP A O 1
ATOM 5135 N N . LEU A 1 688 ? -32.298 -1.815 23.581 1.00 95.44 688 LEU A N 1
ATOM 5136 C CA . LEU A 1 688 ? -32.381 -2.101 22.151 1.00 95.44 688 LEU A CA 1
ATOM 5137 C C . LEU A 1 688 ? -32.111 -3.585 21.857 1.00 95.44 688 LEU A C 1
ATOM 5139 O O . LEU A 1 688 ? -32.770 -4.188 21.014 1.00 95.44 688 LEU A O 1
ATOM 5143 N N . SER A 1 689 ? -31.145 -4.181 22.556 1.00 94.94 689 SER A N 1
ATOM 5144 C CA . SER A 1 689 ? -30.719 -5.567 22.358 1.00 94.94 689 SER A CA 1
ATOM 5145 C C . SER A 1 689 ? -30.551 -6.271 23.710 1.00 94.94 689 SER A C 1
ATOM 5147 O O . SER A 1 689 ? -29.445 -6.316 24.247 1.00 94.94 689 SER A O 1
ATOM 5149 N N . PRO A 1 690 ? -31.624 -6.869 24.270 1.00 94.81 690 PRO A N 1
ATOM 5150 C CA . PRO A 1 690 ? -31.587 -7.501 25.593 1.00 94.81 690 PRO A CA 1
ATOM 5151 C C . PRO A 1 690 ? -30.498 -8.572 25.758 1.00 94.81 690 PRO A C 1
ATOM 5153 O O . PRO A 1 690 ? -29.948 -8.722 26.843 1.00 94.81 690 PRO A O 1
ATOM 5156 N N . SER A 1 691 ? -30.145 -9.283 24.683 1.00 94.06 691 SER A N 1
ATOM 5157 C CA . SER A 1 691 ? -29.086 -10.304 24.680 1.00 94.06 691 SER A CA 1
ATOM 5158 C C . SER A 1 691 ? -27.663 -9.740 24.772 1.00 94.06 691 SER A C 1
ATOM 5160 O O . SER A 1 691 ? -26.731 -10.501 25.006 1.00 94.06 691 SER A O 1
ATOM 5162 N N . LEU A 1 692 ? -27.483 -8.431 24.567 1.00 96.25 692 LEU A N 1
ATOM 5163 C CA . LEU A 1 692 ? -26.198 -7.726 24.644 1.00 96.25 692 LEU A CA 1
ATOM 5164 C C . LEU A 1 692 ? -26.124 -6.772 25.847 1.00 96.25 692 LEU A C 1
ATOM 5166 O O . LEU A 1 692 ? -25.230 -5.926 25.919 1.00 96.25 692 LEU A O 1
ATOM 5170 N N . VAL A 1 693 ? -27.059 -6.882 26.792 1.00 97.75 693 VAL A N 1
ATOM 5171 C CA . VAL A 1 693 ? -26.996 -6.129 28.046 1.00 97.75 693 VAL A CA 1
ATOM 5172 C C . VAL A 1 693 ? -25.937 -6.756 28.937 1.00 97.75 693 VAL A C 1
ATOM 5174 O O . VAL A 1 693 ? -26.002 -7.941 29.262 1.00 97.75 693 VAL A O 1
ATOM 5177 N N . VAL A 1 694 ? -24.958 -5.951 29.341 1.00 97.75 694 VAL A N 1
ATOM 5178 C CA . VAL A 1 694 ? -23.874 -6.419 30.203 1.00 97.75 694 VAL A CA 1
ATOM 5179 C C . VAL A 1 694 ? -24.447 -6.760 31.585 1.00 97.75 694 VAL A C 1
ATOM 5181 O O . VAL A 1 694 ? -25.069 -5.892 32.205 1.00 97.75 694 VAL A O 1
ATOM 5184 N N . PRO A 1 695 ? -24.261 -7.986 32.107 1.00 97.44 695 PRO A N 1
ATOM 5185 C CA . PRO A 1 695 ? -24.750 -8.347 33.433 1.00 97.44 695 PRO A CA 1
ATOM 5186 C C . PRO A 1 695 ? -24.164 -7.461 34.538 1.00 97.44 695 PRO A C 1
ATOM 5188 O O . PRO A 1 695 ? -23.042 -6.963 34.440 1.00 97.44 695 PRO A O 1
ATOM 5191 N N . SER A 1 696 ? -24.911 -7.284 35.628 1.00 96.44 696 SER A N 1
ATOM 5192 C CA . SER A 1 696 ? -24.438 -6.541 36.801 1.00 96.44 696 SER A CA 1
ATOM 5193 C C . SER A 1 696 ? -23.135 -7.131 37.354 1.00 96.44 696 SER A C 1
ATOM 5195 O O . SER A 1 696 ? -23.015 -8.342 37.518 1.00 96.44 696 SER A O 1
ATOM 5197 N N . GLY A 1 697 ? -22.167 -6.266 37.669 1.00 95.88 697 GLY A N 1
ATOM 5198 C CA . GLY A 1 697 ? -20.848 -6.669 38.172 1.00 95.88 697 GLY A CA 1
ATOM 5199 C C . GLY A 1 697 ? -19.870 -7.184 37.109 1.00 95.88 697 GLY A C 1
ATOM 5200 O O . GLY A 1 697 ? -18.756 -7.550 37.468 1.00 95.88 697 GLY A O 1
ATOM 5201 N N . MET A 1 698 ? -20.249 -7.198 35.826 1.00 97.75 698 MET A N 1
ATOM 5202 C CA . MET A 1 698 ? -19.374 -7.593 34.719 1.00 97.75 698 MET A CA 1
ATOM 5203 C C . MET A 1 698 ? -19.071 -6.414 33.792 1.00 97.75 698 MET A C 1
ATOM 5205 O O . MET A 1 698 ? -19.894 -5.520 33.624 1.00 97.75 698 MET A O 1
ATOM 5209 N N . GLU A 1 699 ? -17.898 -6.434 33.164 1.00 97.19 699 GLU A N 1
ATOM 5210 C CA . GLU A 1 699 ? -17.569 -5.574 32.024 1.00 97.19 699 GLU A CA 1
ATOM 5211 C C . GLU A 1 699 ? -17.523 -6.435 30.763 1.00 97.19 699 GLU A C 1
ATOM 5213 O O . GLU A 1 699 ? -17.009 -7.555 30.791 1.00 97.19 699 GLU A O 1
ATOM 5218 N N . LEU A 1 700 ? -18.047 -5.916 29.653 1.00 97.88 700 LEU A N 1
ATOM 5219 C CA . LEU A 1 700 ? -17.931 -6.567 28.352 1.00 97.88 700 LEU A CA 1
ATOM 5220 C C . LEU A 1 700 ? -16.845 -5.868 27.538 1.00 97.88 700 LEU A C 1
ATOM 5222 O O . LEU A 1 700 ? -16.909 -4.656 27.335 1.00 97.88 700 LEU A O 1
ATOM 5226 N N . VAL A 1 701 ? -15.867 -6.634 27.056 1.00 97.81 701 VAL A N 1
ATOM 5227 C CA . VAL A 1 701 ? -14.754 -6.123 26.252 1.00 97.81 701 VAL A CA 1
ATOM 5228 C C . VAL A 1 701 ? -14.701 -6.852 24.917 1.00 97.81 701 VAL A C 1
ATOM 5230 O O . VAL A 1 701 ? -14.633 -8.078 24.882 1.00 97.81 701 VAL A O 1
ATOM 5233 N N . PHE A 1 702 ? -14.722 -6.099 23.822 1.00 97.62 702 PHE A N 1
ATOM 5234 C CA . PHE A 1 702 ? -14.672 -6.638 22.462 1.00 97.62 702 PHE A CA 1
ATOM 5235 C C . PHE A 1 702 ? -13.904 -5.708 21.523 1.00 97.62 702 PHE A C 1
ATOM 5237 O O . PHE A 1 702 ? -13.678 -4.545 21.842 1.00 97.62 702 PHE A O 1
ATOM 5244 N N . ALA A 1 703 ? -13.500 -6.212 20.361 1.00 97.38 703 ALA A N 1
ATOM 5245 C CA . ALA A 1 703 ? -12.797 -5.472 19.326 1.00 97.38 703 ALA A CA 1
ATOM 5246 C C . ALA A 1 703 ? -13.662 -5.319 18.066 1.00 97.38 703 ALA A C 1
ATOM 5248 O O . ALA A 1 703 ? -14.285 -6.268 17.579 1.00 97.38 703 ALA A O 1
ATOM 5249 N N . VAL A 1 704 ? -13.668 -4.107 17.513 1.00 97.56 704 VAL A N 1
ATOM 5250 C CA . VAL A 1 704 ? -14.422 -3.725 16.314 1.00 97.56 704 VAL A CA 1
ATOM 5251 C C . VAL A 1 704 ? -13.446 -3.331 15.211 1.00 97.56 704 VAL A C 1
ATOM 5253 O O . VAL A 1 704 ? -12.491 -2.592 15.449 1.00 97.56 704 VAL A O 1
ATOM 5256 N N . SER A 1 705 ? -13.678 -3.828 13.995 1.00 96.25 705 SER A N 1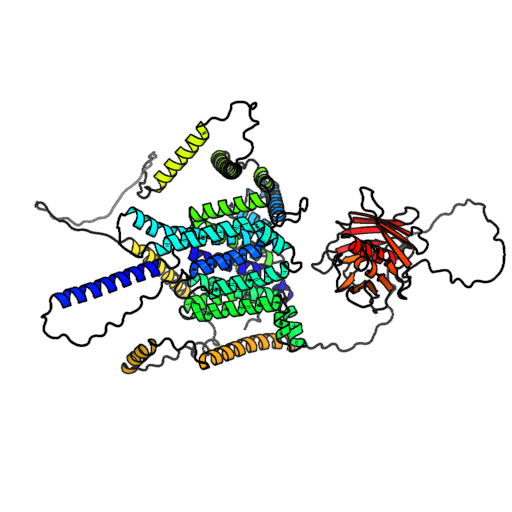
ATOM 5257 C CA . SER A 1 705 ? -12.834 -3.522 12.838 1.00 96.25 705 SER A CA 1
ATOM 5258 C C . SER A 1 705 ? -13.116 -2.118 12.285 1.00 96.25 705 SER A C 1
ATOM 5260 O O . SER A 1 705 ? -14.273 -1.734 12.106 1.00 96.25 705 SER A O 1
ATOM 5262 N N . GLU A 1 706 ? -12.071 -1.349 11.964 1.00 96.06 706 GLU A N 1
ATOM 5263 C CA . GLU A 1 706 ? -12.174 0.007 11.395 1.00 96.06 706 GLU A CA 1
ATOM 5264 C C . GLU A 1 706 ? -12.463 0.001 9.874 1.00 96.06 706 GLU A C 1
ATOM 5266 O O . GLU A 1 706 ? -11.800 0.690 9.100 1.00 96.06 706 GLU A O 1
ATOM 5271 N N . LEU A 1 707 ? -13.441 -0.790 9.416 1.00 96.19 707 LEU A N 1
ATOM 5272 C CA . LEU A 1 707 ? -13.786 -0.916 7.985 1.00 96.19 707 LEU A CA 1
ATOM 5273 C C . LEU A 1 707 ? -14.899 0.041 7.532 1.00 96.19 707 LEU A C 1
ATOM 5275 O O . LEU A 1 707 ? -15.043 0.323 6.337 1.00 96.19 707 LEU A O 1
ATOM 5279 N N . VAL A 1 708 ? -15.696 0.543 8.476 1.00 97.00 708 VAL A N 1
ATOM 5280 C CA . VAL A 1 708 ? -16.802 1.459 8.183 1.00 97.00 708 VAL A CA 1
ATOM 5281 C C . VAL A 1 708 ? -16.249 2.845 7.852 1.00 97.00 708 VAL A C 1
ATOM 5283 O O . VAL A 1 708 ? -15.518 3.447 8.637 1.00 97.00 708 VAL A O 1
ATOM 5286 N N . SER A 1 709 ? -16.605 3.354 6.676 1.00 95.56 709 SER A N 1
ATOM 5287 C CA . SER A 1 709 ? -16.263 4.696 6.204 1.00 95.56 709 SER A CA 1
ATOM 5288 C C . SER A 1 709 ? -17.528 5.512 5.949 1.00 95.56 709 SER A C 1
ATOM 5290 O O . SER A 1 709 ? -18.625 4.970 5.935 1.00 95.56 709 SER A O 1
ATOM 5292 N N . ALA A 1 710 ? -17.399 6.819 5.732 1.00 95.38 710 ALA A N 1
ATOM 5293 C CA . ALA A 1 710 ? -18.555 7.680 5.474 1.00 95.38 710 ALA A CA 1
ATOM 5294 C C . ALA A 1 710 ? -19.186 7.498 4.078 1.00 95.38 710 ALA A C 1
ATOM 5296 O O . ALA A 1 710 ? -20.325 7.906 3.855 1.00 95.38 710 ALA A O 1
ATOM 5297 N N . GLU A 1 711 ? -18.465 6.893 3.133 1.00 95.12 711 GLU A N 1
ATOM 5298 C CA . GLU A 1 711 ? -18.997 6.596 1.798 1.00 95.12 711 GLU A CA 1
ATOM 5299 C C . GLU A 1 711 ? -20.014 5.451 1.853 1.00 95.12 711 GLU A C 1
ATOM 5301 O O . GLU A 1 711 ? -20.020 4.677 2.814 1.00 95.12 711 GLU A O 1
ATOM 5306 N N . LYS A 1 712 ? -20.859 5.340 0.817 1.00 96.88 712 LYS A N 1
ATOM 5307 C CA . LYS A 1 712 ? -21.748 4.184 0.658 1.00 96.88 712 LYS A CA 1
ATOM 5308 C C . LYS A 1 712 ? -20.914 2.918 0.483 1.00 96.88 712 LYS A C 1
ATOM 5310 O O . LYS A 1 712 ? -20.024 2.878 -0.364 1.00 96.88 712 LYS A O 1
ATOM 5315 N N . GLN A 1 713 ? -21.200 1.891 1.271 1.00 97.69 713 GLN A N 1
ATOM 5316 C CA . GLN A 1 713 ? -20.443 0.643 1.303 1.00 97.69 713 GLN A CA 1
ATOM 5317 C C . GLN A 1 713 ? -21.358 -0.584 1.267 1.00 97.69 713 GLN A C 1
ATOM 5319 O O . GLN A 1 713 ? -22.518 -0.537 1.674 1.00 97.69 713 GLN A O 1
ATOM 5324 N N . GLN A 1 714 ? -20.793 -1.701 0.807 1.00 97.75 714 GLN A N 1
ATOM 5325 C CA . GLN A 1 714 ? -21.364 -3.035 0.954 1.00 97.75 714 GLN A CA 1
ATOM 5326 C C . GLN A 1 714 ? -20.271 -3.967 1.482 1.00 97.75 714 GLN A C 1
ATOM 5328 O O . GLN A 1 714 ? -19.336 -4.301 0.756 1.00 97.75 714 GLN A O 1
ATOM 5333 N N . LEU A 1 715 ? -20.320 -4.313 2.767 1.00 97.62 715 LEU A N 1
ATOM 5334 C CA . LEU A 1 715 ? -19.300 -5.142 3.414 1.00 97.62 715 LEU A CA 1
ATOM 5335 C C . LEU A 1 715 ? -19.867 -5.872 4.630 1.00 97.62 715 LEU A C 1
ATOM 5337 O O . LEU A 1 715 ? -20.867 -5.455 5.204 1.00 97.62 715 LEU A O 1
ATOM 5341 N N . ALA A 1 716 ? -19.214 -6.950 5.054 1.00 97.19 716 ALA A N 1
ATOM 5342 C CA . ALA A 1 716 ? -19.564 -7.659 6.278 1.00 97.19 716 ALA A CA 1
ATOM 5343 C C . ALA A 1 716 ? -18.301 -8.015 7.062 1.00 97.19 716 ALA A C 1
ATOM 5345 O O . ALA A 1 716 ? -17.286 -8.381 6.472 1.00 97.19 716 ALA A O 1
ATOM 5346 N N . PHE A 1 717 ? -18.363 -7.908 8.385 1.00 97.38 717 PHE A N 1
ATOM 5347 C CA . PHE A 1 717 ? -17.265 -8.279 9.274 1.00 97.38 717 PHE A CA 1
ATOM 5348 C C . PHE A 1 717 ? -17.786 -8.722 10.639 1.00 97.38 717 PHE A C 1
ATOM 5350 O O . PHE A 1 717 ? -18.923 -8.437 11.017 1.00 97.38 717 PHE A O 1
ATOM 5357 N N . HIS A 1 718 ? -16.946 -9.432 11.386 1.00 97.06 718 HIS A N 1
ATOM 5358 C CA . HIS A 1 718 ? -17.266 -9.868 12.739 1.00 97.06 718 HIS A CA 1
ATOM 5359 C C . HIS A 1 718 ? -16.739 -8.882 13.774 1.00 97.06 718 HIS A C 1
ATOM 5361 O O . HIS A 1 718 ? -15.659 -8.307 13.625 1.00 97.06 718 HIS A O 1
ATOM 5367 N N . ILE A 1 719 ? -17.508 -8.730 14.842 1.00 97.06 719 ILE A N 1
ATOM 5368 C CA . ILE A 1 719 ? -17.022 -8.190 16.105 1.00 97.06 719 ILE A CA 1
ATOM 5369 C C . ILE A 1 719 ? -16.492 -9.368 16.884 1.00 97.06 719 ILE A C 1
ATOM 5371 O O . ILE A 1 719 ? -17.176 -10.385 16.986 1.00 97.06 719 ILE A O 1
ATOM 5375 N N . VAL A 1 720 ? -15.281 -9.233 17.397 1.00 97.00 720 VAL A N 1
ATOM 5376 C CA . VAL A 1 720 ? -14.563 -10.332 18.032 1.00 97.00 720 VAL A CA 1
ATOM 5377 C C . VAL A 1 720 ? -14.260 -10.000 19.483 1.00 97.00 720 VAL A C 1
ATOM 5379 O O . VAL A 1 720 ? -14.198 -8.829 19.852 1.00 97.00 720 VAL A O 1
ATOM 5382 N N . ASP A 1 721 ? -14.083 -11.009 20.321 1.00 96.44 721 ASP A N 1
ATOM 5383 C CA . ASP A 1 721 ? -13.502 -10.827 21.647 1.00 96.44 721 ASP A CA 1
ATOM 5384 C C . ASP A 1 721 ? -11.985 -10.548 21.559 1.00 96.44 721 ASP A C 1
ATOM 5386 O O . ASP A 1 721 ? -11.397 -10.442 20.476 1.00 96.44 721 ASP A O 1
ATOM 5390 N N . LEU A 1 722 ? -11.326 -10.411 22.712 1.00 91.69 722 LEU A N 1
ATOM 5391 C CA . LEU A 1 722 ? -9.875 -10.190 22.775 1.00 91.69 722 LEU A CA 1
ATOM 5392 C C . LEU A 1 722 ? -9.057 -11.406 22.308 1.00 91.69 722 LEU A C 1
ATOM 5394 O O . LEU A 1 722 ? -7.866 -11.276 22.033 1.00 91.69 722 LEU A O 1
ATOM 5398 N N . GLN A 1 723 ? -9.683 -12.577 22.219 1.00 94.12 723 GLN A N 1
ATOM 5399 C CA . GLN A 1 723 ? -9.104 -13.824 21.732 1.00 94.12 723 GLN A CA 1
ATOM 5400 C C . GLN A 1 723 ? -9.349 -14.020 20.224 1.00 94.12 723 GLN A C 1
ATOM 5402 O O . GLN A 1 723 ? -8.882 -15.004 19.650 1.00 94.12 723 GLN A O 1
ATOM 5407 N N . GLY A 1 724 ? -10.052 -13.088 19.570 1.00 93.62 724 GLY A N 1
ATOM 5408 C CA . GLY A 1 724 ? -10.389 -13.154 18.152 1.00 93.62 724 GLY A CA 1
ATOM 5409 C C . GLY A 1 724 ? -11.602 -14.029 17.826 1.00 93.62 724 GLY A C 1
ATOM 5410 O O . GLY A 1 724 ? -11.861 -14.253 16.643 1.00 93.62 724 GLY A O 1
ATOM 5411 N N . GLN A 1 725 ? -12.349 -14.516 18.821 1.00 95.81 725 GLN A N 1
ATOM 5412 C CA . GLN A 1 725 ? -13.578 -15.278 18.602 1.00 95.81 725 GLN A CA 1
ATOM 5413 C C . GLN A 1 725 ? -14.738 -14.341 18.263 1.00 95.81 725 GLN A C 1
ATOM 5415 O O . GLN A 1 725 ? -14.913 -13.317 18.924 1.00 95.81 725 GLN A O 1
ATOM 5420 N N . PRO A 1 726 ? -15.551 -14.658 17.245 1.00 96.44 726 PRO A N 1
ATOM 5421 C CA . PRO A 1 726 ? -16.655 -13.802 16.843 1.00 96.44 726 PRO A CA 1
ATOM 5422 C C . PRO A 1 726 ? -17.753 -13.786 17.918 1.00 96.44 726 PRO A C 1
ATOM 5424 O O . PRO A 1 726 ? -18.169 -14.830 18.404 1.00 96.44 726 PRO A O 1
ATOM 5427 N N . LEU A 1 727 ? -18.246 -12.593 18.255 1.00 96.38 727 LEU A N 1
ATOM 5428 C CA . LEU A 1 727 ? -19.359 -12.349 19.181 1.00 96.38 727 LEU A CA 1
ATOM 5429 C C . LEU A 1 727 ? -20.641 -11.951 18.441 1.00 96.38 727 LEU A C 1
ATOM 5431 O O . LEU A 1 727 ? -21.743 -12.323 18.831 1.00 96.38 727 LEU A O 1
ATOM 5435 N N . SER A 1 728 ? -20.505 -11.162 17.376 1.00 97.69 728 SER A N 1
ATOM 5436 C CA . SER A 1 728 ? -21.617 -10.728 16.523 1.00 97.69 728 SER A CA 1
ATOM 5437 C C . SER A 1 728 ? -21.121 -10.404 15.115 1.00 97.69 728 SER A C 1
ATOM 5439 O O . SER A 1 728 ? -19.914 -10.342 14.857 1.00 97.69 728 SER A O 1
ATOM 5441 N N . ARG A 1 729 ? -22.051 -10.229 14.174 1.00 98.06 729 ARG A N 1
ATOM 5442 C CA . ARG A 1 729 ? -21.757 -9.937 12.769 1.00 98.06 729 ARG A CA 1
ATOM 5443 C C . ARG A 1 729 ? -22.354 -8.592 12.377 1.00 98.06 729 ARG A C 1
ATOM 5445 O O . ARG A 1 729 ? -23.547 -8.360 12.546 1.00 98.06 729 ARG A O 1
ATOM 5452 N N . VAL A 1 730 ? -21.524 -7.723 11.817 1.00 98.44 730 VAL A N 1
ATOM 5453 C CA . VAL A 1 730 ? -21.935 -6.445 11.233 1.00 98.44 730 VAL A CA 1
ATOM 5454 C C . VAL A 1 730 ? -22.027 -6.615 9.724 1.00 98.44 730 VAL A C 1
ATOM 5456 O O . VAL A 1 730 ? -21.086 -7.091 9.091 1.00 98.44 730 VAL A O 1
ATOM 5459 N N . VAL A 1 731 ? -23.156 -6.219 9.143 1.00 98.38 731 VAL A N 1
ATOM 5460 C CA . VAL A 1 731 ? -23.384 -6.197 7.694 1.00 98.38 731 VAL A CA 1
ATOM 5461 C C . VAL A 1 731 ? -23.738 -4.770 7.300 1.00 98.38 731 VAL A C 1
ATOM 5463 O O . VAL A 1 731 ? -24.754 -4.243 7.728 1.00 98.38 731 VAL A O 1
ATOM 5466 N N . VAL A 1 732 ? -22.895 -4.124 6.510 1.00 98.44 732 VAL A N 1
ATOM 5467 C CA . VAL A 1 732 ? -23.155 -2.810 5.920 1.00 98.44 732 VAL A CA 1
ATOM 5468 C C . VAL A 1 732 ? -23.726 -3.050 4.529 1.00 98.44 732 VAL A C 1
ATOM 5470 O O . VAL A 1 732 ? -23.038 -3.620 3.686 1.00 98.44 732 VAL A O 1
ATOM 5473 N N . ASP A 1 733 ? -24.965 -2.631 4.295 1.00 98.19 733 ASP A N 1
ATOM 5474 C CA . ASP A 1 733 ? -25.605 -2.662 2.980 1.00 98.19 733 ASP A CA 1
ATOM 5475 C C . ASP A 1 733 ? -26.297 -1.324 2.723 1.00 98.19 733 ASP A C 1
ATOM 5477 O O . ASP A 1 733 ? -27.415 -1.069 3.165 1.00 98.19 733 ASP A O 1
ATOM 5481 N N . GLU A 1 734 ? -25.598 -0.436 2.021 1.00 98.00 734 GLU A N 1
ATOM 5482 C CA . GLU A 1 734 ? -26.078 0.919 1.731 1.00 98.00 734 GLU A CA 1
ATOM 5483 C C . GLU A 1 734 ? -26.515 1.109 0.277 1.00 98.00 734 GLU A C 1
ATOM 5485 O O . GLU A 1 734 ? -26.897 2.217 -0.121 1.00 98.00 734 GLU A O 1
ATOM 5490 N N . PHE A 1 735 ? -26.470 0.030 -0.504 1.00 96.62 735 PHE A N 1
ATOM 5491 C CA . PHE A 1 735 ? -26.931 -0.019 -1.889 1.00 96.62 735 PHE A CA 1
ATOM 5492 C C . PHE A 1 735 ? -28.273 -0.749 -2.019 1.00 96.62 735 PHE A C 1
ATOM 5494 O O . PHE A 1 735 ? -28.998 -0.507 -2.983 1.00 96.62 735 PHE A O 1
ATOM 5501 N N . GLY A 1 736 ? -28.622 -1.605 -1.054 1.00 94.00 736 GLY A N 1
ATOM 5502 C CA . GLY A 1 736 ? -29.908 -2.286 -0.989 1.00 94.00 736 GLY A CA 1
ATOM 5503 C C . GLY A 1 736 ? -31.097 -1.373 -0.670 1.00 94.00 736 GLY A C 1
ATOM 5504 O O . GLY A 1 736 ? -30.962 -0.203 -0.305 1.00 94.00 736 GLY A O 1
ATOM 5505 N N . SER A 1 737 ? -32.305 -1.943 -0.763 1.00 93.50 737 SER A N 1
ATOM 5506 C CA . SER A 1 737 ? -33.558 -1.238 -0.442 1.00 93.50 737 SER A CA 1
ATOM 5507 C C . SER A 1 737 ? -33.629 -0.793 1.022 1.00 93.50 737 SER A C 1
ATOM 5509 O O . SER A 1 737 ? -34.270 0.204 1.348 1.00 93.50 737 SER A O 1
ATOM 5511 N N . ARG A 1 738 ? -32.937 -1.511 1.913 1.00 95.06 738 ARG A N 1
ATOM 5512 C CA . ARG A 1 738 ? -32.779 -1.166 3.326 1.00 95.06 738 ARG A CA 1
ATOM 5513 C C . ARG A 1 738 ? -31.376 -0.609 3.565 1.00 95.06 738 ARG A C 1
ATOM 5515 O O . ARG A 1 738 ? -30.556 -1.246 4.207 1.00 95.06 738 ARG A O 1
ATOM 5522 N N . CYS A 1 739 ? -31.116 0.585 3.043 1.00 97.31 739 CYS A N 1
ATOM 5523 C CA . CYS A 1 739 ? -29.827 1.265 3.182 1.00 97.31 739 CYS A CA 1
ATOM 5524 C C . CYS A 1 739 ? -29.459 1.485 4.669 1.00 97.31 739 CYS A C 1
ATOM 5526 O O . CYS A 1 739 ? -30.080 2.306 5.366 1.00 97.31 739 CYS A O 1
ATOM 5528 N N . GLY A 1 740 ? -28.474 0.731 5.167 1.00 98.00 740 GLY A N 1
ATOM 5529 C CA . GLY A 1 740 ? -28.082 0.764 6.572 1.00 98.00 740 GLY A CA 1
ATOM 5530 C C . GLY A 1 740 ? -26.957 -0.187 6.989 1.00 98.00 740 GLY A C 1
ATOM 5531 O O . GLY A 1 740 ? -26.336 -0.879 6.185 1.00 98.00 740 GLY A O 1
ATOM 5532 N N . ILE A 1 741 ? -26.692 -0.199 8.296 1.00 98.50 741 ILE A N 1
ATOM 5533 C CA . ILE A 1 741 ? -25.724 -1.074 8.966 1.00 98.50 741 ILE A CA 1
ATOM 5534 C C . ILE A 1 741 ? -26.484 -2.004 9.906 1.00 98.50 741 ILE A C 1
ATOM 5536 O O . ILE A 1 741 ? -27.077 -1.554 10.880 1.00 98.50 741 ILE A O 1
ATOM 5540 N N . PHE A 1 742 ? -26.453 -3.299 9.642 1.00 98.38 742 PHE A N 1
ATOM 5541 C CA . PHE A 1 742 ? -27.185 -4.322 10.372 1.00 98.38 742 PHE A CA 1
ATOM 5542 C C . PHE A 1 742 ? -26.285 -5.046 11.364 1.00 98.38 742 PHE A C 1
ATOM 5544 O O . PHE A 1 742 ? -25.211 -5.534 11.006 1.00 98.38 742 PHE A O 1
ATOM 5551 N N . LEU A 1 743 ? -26.755 -5.156 12.602 1.00 98.44 743 LEU A N 1
ATOM 5552 C CA . LEU A 1 743 ? -26.127 -5.944 13.648 1.00 98.44 743 LEU A CA 1
ATOM 5553 C C . LEU A 1 743 ? -26.875 -7.268 13.797 1.00 98.44 743 LEU A C 1
ATOM 5555 O O . LEU A 1 743 ? -28.058 -7.283 14.137 1.00 98.44 743 LEU A O 1
ATOM 5559 N N . HIS A 1 744 ? -26.173 -8.372 13.575 1.00 98.31 744 HIS A N 1
ATOM 5560 C CA . HIS A 1 744 ? -26.708 -9.723 13.681 1.00 98.31 744 HIS A CA 1
ATOM 5561 C C . HIS A 1 744 ? -26.006 -10.513 14.785 1.00 98.31 744 HIS A C 1
ATOM 5563 O O . HIS A 1 744 ? -24.810 -10.342 15.039 1.00 98.31 744 HIS A O 1
ATOM 5569 N N . SER A 1 745 ? -26.752 -11.428 15.402 1.00 97.94 745 SER A N 1
ATOM 5570 C CA . SER A 1 745 ? -26.180 -12.534 16.170 1.00 97.94 745 SER A CA 1
ATOM 5571 C C . SER A 1 745 ? -25.348 -13.443 15.254 1.00 97.94 745 SER A C 1
ATOM 5573 O O . SER A 1 745 ? -25.447 -13.368 14.027 1.00 97.94 745 SER A O 1
ATOM 5575 N N . LEU A 1 746 ? -24.553 -14.336 15.842 1.00 96.94 746 LEU A N 1
ATOM 5576 C CA . LEU A 1 746 ? -23.847 -15.381 15.092 1.00 96.94 746 LEU A CA 1
ATOM 5577 C C . LEU A 1 746 ? -24.819 -16.329 14.374 1.00 96.94 746 LEU A C 1
ATOM 5579 O O . LEU A 1 746 ? -24.515 -16.783 13.278 1.00 96.94 746 LEU A O 1
ATOM 5583 N N . ASP A 1 747 ? -26.020 -16.514 14.926 1.00 96.69 747 ASP A N 1
ATOM 5584 C CA . ASP A 1 747 ? -27.123 -17.269 14.309 1.00 96.69 747 ASP A CA 1
ATOM 5585 C C . ASP A 1 747 ? -27.892 -16.464 13.242 1.00 96.69 747 ASP A C 1
ATOM 5587 O O . ASP A 1 747 ? -29.055 -16.746 12.960 1.00 96.69 747 ASP A O 1
ATOM 5591 N N . GLU A 1 748 ? -27.305 -15.375 12.736 1.00 96.31 748 GLU A N 1
ATOM 5592 C CA . GLU A 1 748 ? -27.882 -14.468 11.730 1.00 96.31 748 GLU A CA 1
ATOM 5593 C C . GLU A 1 748 ? -29.211 -13.795 12.129 1.00 96.31 748 GLU A C 1
ATOM 5595 O O . GLU A 1 748 ? -29.876 -13.155 11.317 1.00 96.31 748 GLU A O 1
ATOM 5600 N N . ARG A 1 749 ? -29.596 -13.860 13.409 1.00 97.56 749 ARG A N 1
ATOM 5601 C CA . ARG A 1 749 ? -30.773 -13.147 13.926 1.00 97.56 749 ARG A CA 1
ATOM 5602 C C . ARG A 1 749 ? -30.492 -11.642 14.023 1.00 97.56 749 ARG A C 1
ATOM 5604 O O . ARG A 1 749 ? -29.488 -11.274 14.638 1.00 97.56 749 ARG A O 1
ATOM 5611 N N . PRO A 1 750 ? -31.352 -10.761 13.481 1.00 97.44 750 PRO A N 1
ATOM 5612 C CA . PRO A 1 750 ? -31.147 -9.318 13.562 1.00 97.44 750 PRO A CA 1
ATOM 5613 C C . PRO A 1 750 ? -31.343 -8.823 15.002 1.00 97.44 750 PRO A C 1
ATOM 5615 O O . PRO A 1 750 ? -32.382 -9.067 15.614 1.00 97.44 750 PRO A O 1
ATOM 5618 N N . LEU A 1 751 ? -30.347 -8.115 15.535 1.00 97.81 751 LEU A N 1
ATOM 5619 C CA . LEU A 1 751 ? -30.348 -7.555 16.893 1.00 97.81 751 LEU A CA 1
ATOM 5620 C C . LEU A 1 751 ? -30.721 -6.070 16.901 1.00 97.81 751 LEU A C 1
ATOM 5622 O O . LEU A 1 751 ? -31.471 -5.620 17.763 1.00 97.81 751 LEU A O 1
ATOM 5626 N N . ALA A 1 752 ? -30.206 -5.322 15.928 1.00 98.19 752 ALA A N 1
ATOM 5627 C CA . ALA A 1 752 ? -30.456 -3.901 15.722 1.00 98.19 752 ALA A CA 1
ATOM 5628 C C . ALA A 1 752 ? -29.966 -3.497 14.327 1.00 98.19 752 ALA A C 1
ATOM 5630 O O . ALA A 1 752 ? -29.230 -4.245 13.681 1.00 98.19 752 ALA A O 1
ATOM 5631 N N . TRP A 1 753 ? -30.318 -2.299 13.865 1.00 97.75 753 TRP A N 1
ATOM 5632 C CA . TRP A 1 753 ? -29.656 -1.727 12.694 1.00 97.75 753 TRP A CA 1
ATOM 5633 C C . TRP A 1 753 ? -29.634 -0.199 12.723 1.00 97.75 753 TRP A C 1
ATOM 5635 O O . TRP A 1 753 ? -30.451 0.447 13.374 1.00 97.75 753 TRP A O 1
ATOM 5645 N N . VAL A 1 754 ? -28.675 0.385 12.012 1.00 98.62 754 VA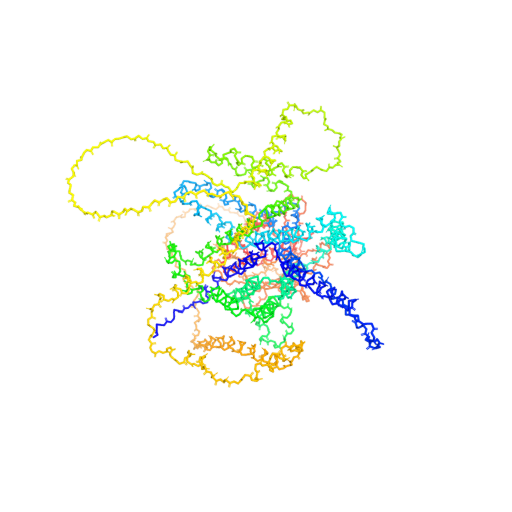L A N 1
ATOM 5646 C CA . VAL A 1 754 ? -28.523 1.824 11.804 1.00 98.62 754 VAL A CA 1
ATOM 5647 C C . VAL A 1 754 ? -29.009 2.154 10.402 1.00 98.62 754 VAL A C 1
ATOM 5649 O O . VAL A 1 754 ? -28.395 1.750 9.418 1.00 98.62 754 VAL A O 1
ATOM 5652 N N . ARG A 1 755 ? -30.087 2.923 10.293 1.00 98.38 755 ARG A N 1
ATOM 5653 C CA . ARG A 1 755 ? -30.589 3.441 9.023 1.00 98.38 755 ARG A CA 1
ATOM 5654 C C . ARG A 1 755 ? -29.723 4.612 8.565 1.00 98.38 755 ARG A C 1
ATOM 5656 O O . ARG A 1 755 ? -29.729 5.670 9.200 1.00 98.38 755 ARG A O 1
ATOM 5663 N N . THR A 1 756 ? -29.013 4.434 7.452 1.00 98.12 756 THR A N 1
ATOM 5664 C CA . THR A 1 756 ? -28.106 5.450 6.887 1.00 98.12 756 THR A CA 1
ATOM 5665 C C . THR A 1 756 ? -28.684 6.170 5.671 1.00 98.12 756 THR A C 1
ATOM 5667 O O . THR A 1 756 ? -28.154 7.213 5.303 1.00 98.12 756 THR A O 1
ATOM 5670 N N . ALA A 1 757 ? -29.818 5.718 5.117 1.00 97.50 757 ALA A N 1
ATOM 5671 C CA . ALA A 1 757 ? -30.536 6.404 4.030 1.00 97.50 757 ALA A CA 1
ATOM 5672 C C . ALA A 1 757 ? -30.630 7.943 4.189 1.00 97.50 757 ALA A C 1
ATOM 5674 O O . ALA A 1 757 ? -30.251 8.650 3.249 1.00 97.50 757 ALA A O 1
ATOM 5675 N N . PRO A 1 758 ? -31.005 8.501 5.366 1.00 96.94 758 PRO A N 1
ATOM 5676 C CA . PRO A 1 758 ? -31.098 9.950 5.534 1.00 96.94 758 PRO A CA 1
ATOM 5677 C C . PRO A 1 758 ? -29.791 10.703 5.261 1.00 96.94 758 PRO A C 1
ATOM 5679 O O . PRO A 1 758 ? -29.854 11.828 4.773 1.00 96.94 758 PRO A O 1
ATOM 5682 N N . LEU A 1 759 ? -28.628 10.097 5.538 1.00 96.06 759 LEU A N 1
ATOM 5683 C CA . LEU A 1 759 ? -27.312 10.710 5.306 1.00 96.06 759 LEU A CA 1
ATOM 5684 C C . LEU A 1 759 ? -27.063 11.005 3.822 1.00 96.06 759 LEU A C 1
ATOM 5686 O O . LEU A 1 759 ? -26.346 11.945 3.487 1.00 96.06 759 LEU A O 1
ATOM 5690 N N . TYR A 1 760 ? -27.625 10.174 2.944 1.00 95.25 760 TYR A N 1
ATOM 5691 C CA . TYR A 1 760 ? -27.348 10.196 1.510 1.00 95.25 760 TYR A CA 1
ATOM 5692 C C . TYR A 1 760 ? -28.463 10.852 0.697 1.00 95.25 760 TYR A C 1
ATOM 5694 O O . TYR A 1 760 ? -28.199 11.396 -0.370 1.00 95.25 760 TYR A O 1
ATOM 5702 N N . GLU A 1 761 ? -29.701 10.802 1.185 1.00 95.06 761 GLU A N 1
ATOM 5703 C CA . GLU A 1 761 ? -30.860 11.394 0.510 1.00 95.06 761 GLU A CA 1
ATOM 5704 C C . GLU A 1 761 ? -30.986 12.895 0.769 1.00 95.06 761 GLU A C 1
ATOM 5706 O O . GLU A 1 761 ? -31.432 13.646 -0.097 1.00 95.06 761 GLU A O 1
ATOM 5711 N N . LYS A 1 762 ? -30.617 13.346 1.974 1.00 91.50 762 LYS A N 1
ATOM 5712 C CA . LYS A 1 762 ? -30.799 14.731 2.408 1.00 91.50 762 LYS A CA 1
ATOM 5713 C C . LYS A 1 762 ? -29.482 15.287 2.916 1.00 91.50 762 LYS A C 1
ATOM 5715 O O . LYS A 1 762 ? -28.836 14.705 3.784 1.00 91.50 762 LYS A O 1
ATOM 5720 N N . ARG A 1 763 ? -29.100 16.467 2.423 1.00 89.06 763 ARG A N 1
ATOM 5721 C CA . ARG A 1 763 ? -27.941 17.188 2.955 1.00 89.06 763 ARG A CA 1
ATOM 5722 C C . ARG A 1 763 ? -28.191 17.504 4.432 1.00 89.06 763 ARG A C 1
ATOM 5724 O O . ARG A 1 763 ? -29.150 18.200 4.751 1.00 89.06 763 ARG A O 1
ATOM 5731 N N . GLY A 1 764 ? -27.339 16.979 5.310 1.00 89.31 764 GLY A N 1
ATOM 5732 C CA . GLY A 1 764 ? -27.496 17.122 6.760 1.00 89.31 764 GLY A CA 1
ATOM 5733 C C . GLY A 1 764 ? -28.518 16.170 7.392 1.00 89.31 764 GLY A C 1
ATOM 5734 O O . GLY A 1 764 ? -28.911 16.387 8.535 1.00 89.31 764 GLY A O 1
ATOM 5735 N N . GLY A 1 765 ? -28.965 15.127 6.683 1.00 94.62 765 GLY A N 1
ATOM 5736 C CA . GLY A 1 765 ? -29.709 14.047 7.323 1.00 94.62 765 GLY A CA 1
ATOM 5737 C C . GLY A 1 765 ? -28.868 13.358 8.399 1.00 94.62 765 GLY A C 1
ATOM 5738 O O . GLY A 1 765 ? -27.641 13.371 8.345 1.00 94.62 765 GLY A O 1
ATOM 5739 N N . LEU A 1 766 ? -29.536 12.777 9.396 1.00 96.88 766 LEU A N 1
ATOM 5740 C CA . LEU A 1 766 ? -28.902 12.137 10.550 1.00 96.88 766 LEU A CA 1
ATOM 5741 C C . LEU A 1 766 ? -29.214 10.635 10.569 1.00 96.88 766 LEU A C 1
ATOM 5743 O O . LEU A 1 766 ? -30.340 10.251 10.235 1.00 96.88 766 LEU A O 1
ATOM 5747 N N . PRO A 1 767 ? -28.260 9.775 10.969 1.00 97.88 767 PRO A N 1
ATOM 5748 C CA . PRO A 1 767 ? -28.492 8.346 11.052 1.00 97.88 767 PRO A CA 1
ATOM 5749 C C . PRO A 1 767 ? -29.425 8.032 12.224 1.00 97.88 767 PRO A C 1
ATOM 5751 O O . PRO A 1 767 ? -29.340 8.632 13.304 1.00 97.88 767 PRO A O 1
ATOM 5754 N N . GLN A 1 768 ? -30.304 7.059 12.008 1.00 98.31 768 GLN A N 1
ATOM 5755 C CA . GLN A 1 768 ? -31.271 6.603 13.003 1.00 98.31 768 GLN A CA 1
ATOM 5756 C C . GLN A 1 768 ? -30.915 5.187 13.440 1.00 98.31 768 GLN A C 1
ATOM 5758 O O . GLN A 1 768 ? -30.703 4.314 12.603 1.00 98.31 768 GLN A O 1
ATOM 5763 N N . ILE A 1 769 ? -30.856 4.948 14.745 1.00 98.38 769 ILE A N 1
ATOM 5764 C CA . ILE A 1 769 ? -30.762 3.600 15.300 1.00 98.38 769 ILE A CA 1
ATOM 5765 C C . ILE A 1 769 ? -32.181 3.047 15.369 1.00 98.38 769 ILE A C 1
ATOM 5767 O O . ILE A 1 769 ? -33.076 3.705 15.901 1.00 98.38 769 ILE A O 1
ATOM 5771 N N . CYS A 1 770 ? -32.386 1.854 14.830 1.00 98.12 770 CYS A N 1
ATOM 5772 C CA . CYS A 1 770 ? -33.679 1.206 14.702 1.00 98.12 770 CYS A CA 1
ATOM 5773 C C . CYS A 1 770 ? -33.682 -0.170 15.376 1.00 98.12 770 CYS A C 1
ATOM 5775 O O . CYS A 1 770 ? -32.675 -0.883 15.409 1.00 98.12 770 CYS A O 1
ATOM 5777 N N . TRP A 1 771 ? -34.859 -0.566 15.852 1.00 97.56 771 TRP A N 1
ATOM 5778 C CA . TRP A 1 771 ? -35.158 -1.939 16.245 1.00 97.56 771 TRP A CA 1
ATOM 5779 C C . TRP A 1 771 ? -35.055 -2.897 15.048 1.00 97.56 771 TRP A C 1
ATOM 5781 O O . TRP A 1 771 ? -35.177 -2.453 13.899 1.00 97.56 771 TRP A O 1
ATOM 5791 N N . PRO A 1 772 ? -34.940 -4.221 15.279 1.00 96.50 772 PRO A N 1
ATOM 5792 C CA . PRO A 1 772 ? -35.052 -5.227 14.217 1.00 96.50 772 PRO A CA 1
ATOM 5793 C C . PRO A 1 772 ? -36.335 -5.110 13.383 1.00 96.50 772 PRO A C 1
ATOM 5795 O O . PRO A 1 772 ? -36.328 -5.419 12.194 1.00 96.50 772 PRO A O 1
ATOM 5798 N N . SER A 1 773 ? -37.424 -4.612 13.984 1.00 96.06 773 SER A N 1
ATOM 5799 C CA . SER A 1 773 ? -38.697 -4.339 13.302 1.00 96.06 773 SER A CA 1
ATOM 5800 C C . SER A 1 773 ? -38.615 -3.206 12.271 1.00 96.06 773 SER A C 1
ATOM 5802 O O . SER A 1 773 ? -39.486 -3.093 11.414 1.00 96.06 773 SER A O 1
ATOM 5804 N N . GLY A 1 774 ? -37.586 -2.355 12.344 1.00 95.94 774 GLY A N 1
ATOM 5805 C CA . GLY A 1 774 ? -37.454 -1.146 11.533 1.00 95.94 774 GLY A CA 1
ATOM 5806 C C . GLY A 1 774 ? -37.945 0.132 12.216 1.00 95.94 774 GLY A C 1
ATOM 5807 O O . GLY A 1 774 ? -37.690 1.214 11.688 1.00 95.94 774 GLY A O 1
ATOM 5808 N N . GLU A 1 775 ? -38.598 0.047 13.378 1.00 96.69 775 GLU A N 1
ATOM 5809 C CA . GLU A 1 775 ? -39.017 1.224 14.149 1.00 96.69 775 GLU A CA 1
ATOM 5810 C C . GLU A 1 775 ? -37.794 1.987 14.686 1.00 96.69 775 GLU A C 1
ATOM 5812 O O . GLU A 1 775 ? -36.821 1.381 15.137 1.00 96.69 775 GLU A O 1
ATOM 5817 N N . ALA A 1 776 ? -37.820 3.321 14.630 1.00 96.94 776 ALA A N 1
ATOM 5818 C CA . ALA A 1 776 ? -36.729 4.148 15.136 1.00 96.94 776 ALA A CA 1
ATOM 5819 C C . ALA A 1 776 ? -36.672 4.107 16.672 1.00 96.94 776 ALA A C 1
ATOM 5821 O O . ALA A 1 776 ? -37.648 4.409 17.353 1.00 96.94 776 ALA A O 1
ATOM 5822 N N . TYR A 1 777 ? -35.504 3.765 17.206 1.00 97.25 777 TYR A N 1
ATOM 5823 C CA . TYR A 1 777 ? -35.190 3.818 18.631 1.00 97.25 777 TYR A CA 1
ATOM 5824 C C . TYR A 1 777 ? -34.662 5.202 19.032 1.00 97.25 777 TYR A C 1
ATOM 5826 O O . TYR A 1 777 ? -35.090 5.784 20.028 1.00 97.25 777 TYR A O 1
ATOM 5834 N N . GLY A 1 778 ? -33.742 5.749 18.233 1.00 97.44 778 GLY A N 1
ATOM 5835 C CA . GLY A 1 778 ? -33.111 7.035 18.503 1.00 97.44 778 GLY A CA 1
ATOM 5836 C C . GLY A 1 778 ? -32.325 7.585 17.317 1.00 97.44 778 GLY A C 1
ATOM 5837 O O . GLY A 1 778 ? -32.121 6.902 16.317 1.00 97.44 778 GLY A O 1
ATOM 5838 N N . THR A 1 779 ? -31.880 8.833 17.424 1.00 98.19 779 THR A N 1
ATOM 5839 C CA . THR A 1 779 ? -31.131 9.550 16.380 1.00 98.19 779 THR A CA 1
ATOM 5840 C C . THR A 1 779 ? -29.812 10.062 16.942 1.00 98.19 779 THR A C 1
ATOM 5842 O O . THR A 1 779 ? -29.775 10.584 18.060 1.00 98.19 779 THR A O 1
ATOM 5845 N N . ILE A 1 780 ? -28.730 9.932 16.171 1.00 98.00 780 ILE A N 1
ATOM 5846 C CA . ILE A 1 780 ? -27.434 10.516 16.533 1.00 98.00 780 ILE A CA 1
ATOM 5847 C C . ILE A 1 780 ? -27.271 11.854 15.837 1.00 98.00 780 ILE A C 1
ATOM 5849 O O . ILE A 1 780 ? -27.341 11.940 14.615 1.00 98.00 780 ILE A O 1
ATOM 5853 N N . ALA A 1 781 ? -26.998 12.885 16.626 1.00 96.94 781 ALA A N 1
ATOM 5854 C CA . ALA A 1 781 ? -26.706 14.222 16.139 1.00 96.94 781 ALA A CA 1
ATOM 5855 C C . ALA A 1 781 ? -25.316 14.667 16.597 1.00 96.94 781 ALA A C 1
ATOM 5857 O O . ALA A 1 781 ? -24.861 14.317 17.690 1.00 96.94 781 ALA A O 1
ATOM 5858 N N . LYS A 1 782 ? -24.654 15.476 15.773 1.00 95.69 782 LYS A N 1
ATOM 5859 C CA . LYS A 1 782 ? -23.463 16.225 16.174 1.00 95.69 782 LYS A CA 1
ATOM 5860 C C . LYS A 1 782 ? -23.900 17.438 17.003 1.00 95.69 782 LYS A C 1
ATOM 5862 O O . LYS A 1 782 ? -24.830 18.138 16.618 1.00 95.69 782 LYS A O 1
ATOM 5867 N N . GLU A 1 783 ? -23.261 17.670 18.146 1.00 94.62 783 GLU A N 1
ATOM 5868 C CA . GLU A 1 783 ? -23.509 18.850 18.986 1.00 94.62 783 GLU A CA 1
ATOM 5869 C C . GLU A 1 783 ? -22.507 19.954 18.579 1.00 94.62 783 GLU A C 1
ATOM 5871 O O . GLU A 1 783 ? -21.317 19.854 18.880 1.00 94.62 783 GLU A O 1
ATOM 5876 N N . ASP A 1 784 ? -22.961 20.958 17.815 1.00 83.69 784 ASP A N 1
ATOM 5877 C CA . ASP A 1 784 ? -22.157 22.114 17.360 1.00 83.69 784 ASP A CA 1
ATOM 5878 C C . ASP A 1 784 ? -22.049 23.218 18.447 1.00 83.69 784 ASP A C 1
ATOM 5880 O O . ASP A 1 784 ? -22.942 23.311 19.292 1.00 83.69 784 ASP A O 1
ATOM 5884 N N . PRO A 1 785 ? -21.043 24.131 18.426 1.00 64.44 785 PRO A N 1
ATOM 5885 C CA . PRO A 1 785 ? -19.708 24.087 17.833 1.00 64.44 785 PRO A CA 1
ATOM 5886 C C . PRO A 1 785 ? -18.648 24.160 18.954 1.00 64.44 785 PRO A C 1
ATOM 5888 O O . PRO A 1 785 ? -17.861 25.103 19.041 1.00 64.44 785 PRO A O 1
ATOM 5891 N N . LEU A 1 786 ? -18.647 23.198 19.878 1.00 73.38 786 LEU A N 1
ATOM 5892 C CA . LEU A 1 786 ? -17.555 23.113 20.847 1.00 73.38 786 LEU A CA 1
ATOM 5893 C C . LEU A 1 786 ? -16.261 22.687 20.123 1.00 73.38 786 LEU A C 1
ATOM 5895 O O . LEU A 1 786 ? -16.324 21.916 19.162 1.00 73.38 786 LEU A O 1
ATOM 5899 N N . PRO A 1 787 ? -15.077 23.142 20.580 1.00 82.06 787 PRO A N 1
ATOM 5900 C CA . PRO A 1 787 ? -13.793 22.780 19.968 1.00 82.06 787 PRO A CA 1
ATOM 5901 C C . PRO A 1 787 ? -13.566 21.261 19.928 1.00 82.06 787 PRO A C 1
ATOM 5903 O O . PRO A 1 787 ? -12.865 20.750 19.055 1.00 82.06 787 PRO A O 1
ATOM 5906 N N . ASN A 1 788 ? -14.217 20.530 20.835 1.00 81.50 788 ASN A N 1
ATOM 5907 C CA . ASN A 1 788 ? -14.226 19.079 20.848 1.00 81.50 788 ASN A CA 1
ATOM 5908 C C . ASN A 1 788 ? -15.477 18.563 20.140 1.00 81.50 788 ASN A C 1
ATOM 5910 O O . ASN A 1 788 ? -16.598 18.806 20.589 1.00 81.50 788 ASN A O 1
ATOM 5914 N N . LYS A 1 789 ? -15.269 17.804 19.056 1.00 89.69 789 LYS A N 1
ATOM 5915 C CA . LYS A 1 789 ? -16.338 17.065 18.377 1.00 89.69 789 LYS A CA 1
ATOM 5916 C C . LYS A 1 789 ? -17.071 16.227 19.426 1.00 89.69 789 LYS A C 1
ATOM 5918 O O . LYS A 1 789 ? -16.440 15.468 20.156 1.00 89.69 789 LYS A O 1
ATOM 5923 N N . ARG A 1 790 ? -18.386 16.382 19.508 1.00 95.50 790 ARG A N 1
ATOM 5924 C CA . ARG A 1 790 ? -19.253 15.643 20.423 1.00 95.50 790 ARG A CA 1
ATOM 5925 C C . ARG A 1 790 ? -20.476 15.177 19.654 1.00 95.50 790 ARG A C 1
ATOM 5927 O O . ARG A 1 790 ? -21.028 15.932 18.854 1.00 95.50 790 ARG A O 1
ATOM 5934 N N . TYR A 1 791 ? -20.901 13.949 19.919 1.00 97.50 791 TYR A N 1
ATOM 5935 C CA . TYR A 1 791 ? -22.135 13.400 19.364 1.00 97.50 791 TYR A CA 1
ATOM 5936 C C . TYR A 1 791 ? -23.077 13.009 20.490 1.00 97.50 791 TYR A C 1
ATOM 5938 O O . TYR A 1 791 ? -22.649 12.569 21.557 1.00 97.50 791 TYR A O 1
ATOM 5946 N N . VAL A 1 792 ? -24.369 13.177 20.252 1.00 97.75 792 VAL A N 1
ATOM 5947 C CA . VAL A 1 792 ? -25.418 12.901 21.227 1.00 97.75 792 VAL A CA 1
ATOM 5948 C C . VAL A 1 792 ? -26.414 11.946 20.595 1.00 97.75 792 VAL A C 1
ATOM 5950 O O . VAL A 1 792 ? -26.962 12.234 19.532 1.00 97.75 792 VAL A O 1
ATOM 5953 N N . LEU A 1 793 ? -26.659 10.822 21.266 1.00 98.12 793 LEU A N 1
ATOM 5954 C CA . LEU A 1 793 ? -27.769 9.938 20.942 1.00 98.12 793 LEU A CA 1
ATOM 5955 C C . LEU A 1 793 ? -29.006 10.404 21.708 1.00 98.12 793 LEU A C 1
ATOM 5957 O O . LEU A 1 793 ? -28.989 10.472 22.942 1.00 98.12 793 LEU A O 1
ATOM 5961 N N . ARG A 1 794 ? -30.076 10.692 20.973 1.00 97.94 794 ARG A N 1
ATOM 5962 C CA . ARG A 1 794 ? -31.384 11.055 21.522 1.00 97.94 794 ARG A CA 1
ATOM 5963 C C . ARG A 1 794 ? -32.405 9.977 21.202 1.00 97.94 794 ARG A C 1
ATOM 5965 O O . ARG A 1 794 ? -32.336 9.386 20.129 1.00 97.94 794 ARG A O 1
ATOM 5972 N N . ASP A 1 795 ? -33.325 9.719 22.117 1.00 96.56 795 ASP A N 1
ATOM 5973 C CA . ASP A 1 795 ? -34.468 8.846 21.851 1.00 96.56 795 ASP A CA 1
ATOM 5974 C C . ASP A 1 795 ? -35.489 9.530 20.916 1.00 96.56 795 ASP A C 1
ATOM 5976 O O . ASP A 1 795 ? -35.300 10.666 20.469 1.00 96.56 795 ASP A O 1
ATOM 5980 N N . ALA A 1 796 ? -36.598 8.847 20.629 1.00 93.69 796 ALA A N 1
ATOM 5981 C CA . ALA A 1 796 ? -37.694 9.410 19.841 1.00 93.69 796 ALA A CA 1
ATOM 5982 C C . ALA A 1 796 ? -38.370 10.642 20.488 1.00 93.69 796 ALA A C 1
ATOM 5984 O O . ALA A 1 796 ? -38.995 11.424 19.776 1.00 93.69 796 ALA A O 1
ATOM 5985 N N . SER A 1 797 ? -38.244 10.835 21.809 1.00 95.06 797 SER A N 1
ATOM 5986 C CA . SER A 1 797 ? -38.774 12.005 22.530 1.00 95.06 797 SER A CA 1
ATOM 5987 C C . SER A 1 797 ? -37.805 13.198 22.547 1.00 95.06 797 SER A C 1
ATOM 5989 O O . SER A 1 797 ? -38.146 14.277 23.030 1.00 95.06 797 SER A O 1
ATOM 5991 N N . GLY A 1 798 ? -36.592 13.025 22.012 1.00 95.50 798 GLY A N 1
ATOM 5992 C CA . GLY A 1 798 ? -35.525 14.022 22.035 1.00 95.50 798 GLY A CA 1
ATOM 5993 C C . GLY A 1 798 ? -34.701 14.025 23.328 1.00 95.50 798 GLY A C 1
ATOM 5994 O O . GLY A 1 798 ? -33.738 14.801 23.432 1.00 95.50 798 GLY A O 1
ATOM 5995 N N . GLN A 1 799 ? -35.018 13.155 24.292 1.00 96.56 799 GLN A N 1
ATOM 5996 C CA . GLN A 1 799 ? -34.239 12.988 25.512 1.00 96.56 799 GLN A CA 1
ATOM 5997 C C . GLN A 1 799 ? -32.871 12.387 25.202 1.00 96.56 799 GLN A C 1
ATOM 5999 O O . GLN A 1 799 ? -32.715 11.459 24.410 1.00 96.56 799 GLN A O 1
ATOM 6004 N N . ARG A 1 800 ? -31.846 12.946 25.845 1.00 97.31 800 ARG A N 1
ATOM 6005 C CA . ARG A 1 800 ? -30.459 12.506 25.703 1.00 97.31 800 ARG A CA 1
ATOM 6006 C C . ARG A 1 800 ? -30.278 11.159 26.403 1.00 97.31 800 ARG A C 1
ATOM 6008 O O . ARG A 1 800 ? -30.427 11.082 27.616 1.00 97.31 800 ARG A O 1
ATOM 6015 N N . LEU A 1 801 ? -29.880 10.136 25.649 1.00 96.75 801 LEU A N 1
ATOM 6016 C CA . LEU A 1 801 ? -29.540 8.817 26.185 1.00 96.75 801 LEU A CA 1
ATOM 6017 C C . LEU A 1 801 ? -28.044 8.720 26.497 1.00 96.75 801 LEU A C 1
ATOM 6019 O O . LEU A 1 801 ? -27.655 8.449 27.634 1.00 96.75 801 LEU A O 1
ATOM 6023 N N . PHE A 1 802 ? -27.209 9.006 25.493 1.00 98.38 802 PHE A N 1
ATOM 6024 C CA . PHE A 1 802 ? -25.752 8.937 25.588 1.00 98.38 802 PHE A CA 1
ATOM 6025 C C . PHE A 1 802 ? -25.078 10.138 24.929 1.00 98.38 802 PHE A C 1
ATOM 6027 O O . PHE A 1 802 ? -25.584 10.709 23.962 1.00 98.38 802 PHE A O 1
ATOM 6034 N N . THR A 1 803 ? -23.904 10.494 25.444 1.00 97.94 803 THR A N 1
ATOM 6035 C CA . THR A 1 803 ? -23.000 11.486 24.854 1.00 9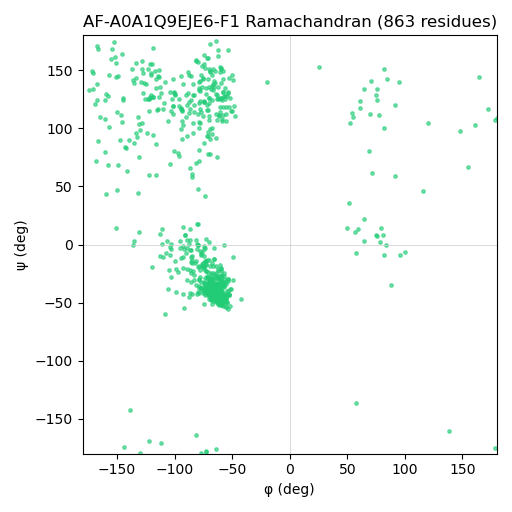7.94 803 THR A CA 1
ATOM 6036 C C . THR A 1 803 ? -21.659 10.830 24.566 1.00 97.94 803 THR A C 1
ATOM 6038 O O . THR A 1 803 ? -21.042 10.267 25.467 1.00 97.94 803 THR A O 1
ATOM 6041 N N . PHE A 1 804 ? -21.206 10.935 23.322 1.00 98.19 804 PHE A N 1
ATOM 6042 C CA . PHE A 1 804 ? -19.937 10.412 22.831 1.00 98.19 804 PHE A CA 1
ATOM 6043 C C . PHE A 1 804 ? -18.942 11.569 22.736 1.00 98.19 804 PHE A C 1
ATOM 6045 O O . PHE A 1 804 ? -19.166 12.531 21.994 1.00 98.19 804 PHE A O 1
ATOM 6052 N N . ASN A 1 805 ? -17.849 11.475 23.489 1.00 96.94 805 ASN A N 1
ATOM 6053 C CA . ASN A 1 805 ? -16.824 12.506 23.627 1.00 96.94 805 ASN A CA 1
ATOM 6054 C C . ASN A 1 805 ? -15.439 11.906 23.396 1.00 96.94 805 ASN A C 1
ATOM 6056 O O . ASN A 1 805 ? -15.156 10.836 23.915 1.00 96.94 805 ASN A O 1
ATOM 6060 N N . GLY A 1 806 ? -14.544 12.613 22.709 1.00 95.06 806 GLY A N 1
ATOM 6061 C CA . GLY A 1 806 ? -13.137 12.214 22.622 1.00 95.06 806 GLY A CA 1
ATOM 6062 C C . GLY A 1 806 ? -12.541 12.387 21.233 1.00 95.06 806 GLY A C 1
ATOM 6063 O O . GLY A 1 806 ? -13.057 13.137 20.400 1.00 95.06 806 GLY A O 1
ATOM 6064 N N . ASN A 1 807 ? -11.434 11.689 20.986 1.00 94.56 807 ASN A N 1
ATOM 6065 C CA . ASN A 1 807 ? -10.765 11.703 19.696 1.00 94.56 807 ASN A CA 1
ATOM 6066 C C . ASN A 1 807 ? -11.259 10.545 18.821 1.00 94.56 807 ASN A C 1
ATOM 6068 O O . ASN A 1 807 ? -10.687 9.456 18.793 1.00 94.56 807 ASN A O 1
ATOM 6072 N N . PHE A 1 808 ? -12.298 10.815 18.030 1.00 94.81 808 PHE A N 1
ATOM 6073 C CA . PHE A 1 808 ? -12.838 9.857 17.059 1.00 94.81 808 PHE A CA 1
ATOM 6074 C C . PHE A 1 808 ? -11.812 9.424 15.999 1.00 94.81 808 PHE A C 1
ATOM 6076 O O . PHE A 1 808 ? -12.001 8.388 15.366 1.00 94.81 808 PHE A O 1
ATOM 6083 N N . GLN A 1 809 ? -10.735 10.196 15.776 1.00 92.50 809 GLN A N 1
ATOM 6084 C CA . GLN A 1 809 ? -9.668 9.813 14.845 1.00 92.50 809 GLN A CA 1
ATOM 6085 C C . GLN A 1 809 ? -8.815 8.670 15.361 1.00 92.50 809 GLN A C 1
ATOM 6087 O O . GLN A 1 809 ? -8.507 7.756 14.603 1.00 92.50 809 GLN A O 1
ATOM 6092 N N . GLU A 1 810 ? -8.490 8.717 16.644 1.00 94.00 810 GLU A N 1
ATOM 6093 C CA . GLU A 1 810 ? -7.694 7.706 17.334 1.00 94.00 810 GLU A CA 1
ATOM 6094 C C . GLU A 1 810 ? -8.563 6.589 17.919 1.00 94.00 810 GLU A C 1
ATOM 6096 O O . GLU A 1 810 ? -8.044 5.714 18.600 1.00 94.00 810 GLU A O 1
ATOM 6101 N N . LYS A 1 811 ? -9.881 6.626 17.662 1.00 96.31 811 LYS A N 1
ATOM 6102 C CA . LYS A 1 811 ? -10.885 5.757 18.292 1.00 96.31 811 LYS A CA 1
ATOM 6103 C C . LYS A 1 811 ? -10.769 5.764 19.820 1.00 96.31 811 LYS A C 1
ATOM 6105 O O . LYS A 1 811 ? -11.017 4.750 20.460 1.00 96.31 811 LYS A O 1
ATOM 6110 N N . ALA A 1 812 ? -10.419 6.918 20.388 1.00 96.88 812 ALA A N 1
ATOM 6111 C CA . ALA A 1 812 ? -10.358 7.163 21.823 1.00 96.88 812 ALA A CA 1
ATOM 6112 C C . ALA A 1 812 ? -11.626 7.915 22.253 1.00 96.88 812 ALA A C 1
ATOM 6114 O O . ALA A 1 812 ? -11.638 9.150 22.316 1.00 96.88 812 ALA A O 1
ATOM 6115 N N . VAL A 1 813 ? -12.727 7.181 22.431 1.00 97.94 813 VAL A N 1
ATOM 6116 C CA . VAL A 1 813 ? -14.072 7.726 22.653 1.00 97.94 813 VAL A CA 1
ATOM 6117 C C . VAL A 1 813 ? -14.593 7.275 24.010 1.00 97.94 813 VAL A C 1
ATOM 6119 O O . VAL A 1 813 ? -14.675 6.089 24.298 1.00 97.94 813 VAL A O 1
ATOM 6122 N N . ASN A 1 814 ? -15.016 8.241 24.814 1.00 98.25 814 ASN A N 1
ATOM 6123 C CA . ASN A 1 814 ? -15.724 8.043 26.066 1.00 98.25 814 ASN A CA 1
ATOM 6124 C C . ASN A 1 814 ? -17.220 8.253 25.838 1.00 98.25 814 ASN A C 1
ATOM 6126 O O . ASN A 1 814 ? -17.642 9.286 25.306 1.00 98.25 814 ASN A O 1
ATOM 6130 N N . VAL A 1 815 ? -18.027 7.300 26.283 1.00 98.38 815 VAL A N 1
ATOM 6131 C CA . VAL A 1 815 ? -19.484 7.364 26.237 1.00 98.38 815 VAL A CA 1
ATOM 6132 C C . VAL A 1 815 ? -20.016 7.548 27.649 1.00 98.38 815 VAL A C 1
ATOM 6134 O O . VAL A 1 815 ? -19.765 6.731 28.535 1.00 98.38 815 VAL A O 1
ATOM 6137 N N . VAL A 1 816 ? -20.765 8.626 27.863 1.00 98.31 816 VAL A N 1
ATOM 6138 C CA . VAL A 1 816 ? -21.421 8.928 29.142 1.00 98.31 816 VAL A CA 1
ATOM 6139 C C . VAL A 1 816 ? -22.935 8.877 28.987 1.00 98.31 816 VAL A C 1
ATOM 6141 O O . VAL A 1 816 ? -23.469 9.246 27.940 1.00 98.31 816 VAL A O 1
ATOM 6144 N N . ASN A 1 817 ? -23.640 8.419 30.017 1.00 97.81 817 ASN A N 1
ATOM 6145 C CA . ASN A 1 817 ? -25.105 8.408 30.036 1.00 97.81 817 ASN A CA 1
ATOM 6146 C C . ASN A 1 817 ? -25.701 9.799 30.321 1.00 97.81 817 ASN A C 1
ATOM 6148 O O . ASN A 1 817 ? -24.978 10.778 30.517 1.00 97.81 817 ASN A O 1
ATOM 6152 N N . ALA A 1 818 ? -27.033 9.885 30.369 1.00 96.00 818 ALA A N 1
ATOM 6153 C CA . ALA A 1 818 ? -27.767 11.109 30.702 1.00 96.00 818 ALA A CA 1
ATOM 6154 C C . ALA A 1 818 ? -27.339 11.758 32.036 1.00 96.00 818 ALA A C 1
ATOM 6156 O O . ALA A 1 818 ? -27.375 12.979 32.159 1.00 96.00 818 ALA A O 1
ATOM 6157 N N . ASN A 1 819 ? -26.874 10.955 33.000 1.00 96.81 819 ASN A N 1
ATOM 6158 C CA . ASN A 1 819 ? -26.412 11.409 34.316 1.00 96.81 819 ASN A CA 1
ATOM 6159 C C . ASN A 1 819 ? -24.924 11.811 34.325 1.00 96.81 819 ASN A C 1
ATOM 6161 O O . ASN A 1 819 ? -24.367 12.077 35.386 1.00 96.81 819 ASN A O 1
ATOM 6165 N N . GLY A 1 820 ? -24.245 11.787 33.173 1.00 96.25 820 GLY A N 1
ATOM 6166 C CA . GLY A 1 820 ? -22.815 12.083 33.063 1.00 96.25 820 GLY A CA 1
ATOM 6167 C C . GLY A 1 820 ? -21.887 10.966 33.554 1.00 96.25 820 GLY A C 1
ATOM 6168 O O . GLY A 1 820 ? -20.676 11.164 33.599 1.00 96.25 820 GLY A O 1
ATOM 6169 N N . ARG A 1 821 ? -22.414 9.782 33.896 1.00 97.94 821 ARG A N 1
ATOM 6170 C CA . ARG A 1 821 ? -21.601 8.628 34.307 1.00 97.94 821 ARG A CA 1
ATOM 6171 C C . ARG A 1 821 ? -21.000 7.949 33.078 1.00 97.94 821 ARG A C 1
ATOM 6173 O O . ARG A 1 821 ? -21.725 7.671 32.122 1.00 97.94 821 ARG A O 1
ATOM 6180 N N . LEU A 1 822 ? -19.702 7.648 33.130 1.00 98.12 822 LEU A N 1
ATOM 6181 C CA . LEU A 1 822 ? -19.007 6.861 32.108 1.00 98.12 822 LEU A CA 1
ATOM 6182 C C . LEU A 1 822 ? -19.594 5.447 32.044 1.00 98.12 822 LEU A C 1
ATOM 6184 O O . LEU A 1 822 ? -19.687 4.761 33.062 1.00 98.12 822 LEU A O 1
ATOM 6188 N N . VAL A 1 823 ? -20.016 5.044 30.849 1.00 98.50 823 VAL A N 1
ATOM 6189 C CA . VAL A 1 823 ? -20.620 3.732 30.577 1.00 98.50 823 VAL A CA 1
ATOM 6190 C C . VAL A 1 823 ? -19.827 2.914 29.566 1.00 98.50 823 VAL A C 1
ATOM 6192 O O . VAL A 1 823 ? -20.007 1.702 29.502 1.00 98.50 823 VAL A O 1
ATOM 6195 N N . CYS A 1 824 ? -18.974 3.556 28.772 1.00 98.56 824 CYS A N 1
ATOM 6196 C CA . CYS A 1 824 ? -18.086 2.881 27.840 1.00 98.56 824 CYS A CA 1
ATOM 6197 C C . CYS A 1 824 ? -16.881 3.766 27.502 1.00 98.56 824 CYS A C 1
ATOM 6199 O O . CYS A 1 824 ? -17.015 4.989 27.426 1.00 98.56 824 CYS A O 1
ATOM 6201 N N . ASP A 1 825 ? -15.730 3.143 27.286 1.00 98.44 825 ASP A N 1
ATOM 6202 C CA . ASP A 1 825 ? -14.521 3.732 26.717 1.00 98.44 825 ASP A CA 1
ATOM 6203 C C . ASP A 1 825 ? -14.012 2.874 25.548 1.00 98.44 825 ASP A C 1
ATOM 6205 O O . ASP A 1 825 ? -14.252 1.662 25.477 1.00 98.44 825 ASP A O 1
ATOM 6209 N N . THR A 1 826 ? -13.338 3.517 24.595 1.00 98.44 826 THR A N 1
ATOM 6210 C CA . THR A 1 826 ? -12.739 2.853 23.435 1.00 98.44 826 THR A CA 1
ATOM 6211 C C . THR A 1 826 ? -11.270 3.222 23.281 1.00 98.44 826 THR A C 1
ATOM 6213 O O . THR A 1 826 ? -10.883 4.353 23.572 1.00 98.44 826 THR A O 1
ATOM 6216 N N . GLU A 1 827 ? -10.462 2.293 22.773 1.00 97.50 827 GLU A N 1
ATOM 6217 C CA . GLU A 1 827 ? -9.035 2.497 22.498 1.00 97.50 827 GLU A CA 1
ATOM 6218 C C . GLU A 1 827 ? -8.594 1.647 21.299 1.00 97.50 827 GLU A C 1
ATOM 6220 O O . GLU A 1 827 ? -9.065 0.527 21.119 1.00 97.50 827 GLU A O 1
ATOM 6225 N N . ARG A 1 828 ? -7.673 2.139 20.462 1.00 96.31 828 ARG A N 1
ATOM 6226 C CA . ARG A 1 828 ? -7.075 1.323 19.392 1.00 96.31 828 ARG A CA 1
ATOM 6227 C C . ARG A 1 828 ? -6.306 0.135 19.960 1.00 96.31 828 ARG A C 1
ATOM 6229 O O . ARG A 1 828 ? -5.495 0.295 20.863 1.00 96.31 828 ARG A O 1
ATOM 6236 N N . CYS A 1 829 ? -6.493 -1.041 19.369 1.00 94.69 829 CYS A N 1
ATOM 6237 C CA . CYS A 1 829 ? -5.808 -2.257 19.792 1.00 94.69 829 CYS A CA 1
ATOM 6238 C C . CYS A 1 829 ? -5.118 -2.953 18.613 1.00 94.69 829 CYS A C 1
ATOM 6240 O O . CYS A 1 829 ? -5.447 -2.746 17.442 1.00 94.69 829 CYS A O 1
ATOM 6242 N N . ALA A 1 830 ? -4.112 -3.773 18.923 1.00 89.25 830 ALA A N 1
ATOM 6243 C CA . ALA A 1 830 ? -3.522 -4.656 17.928 1.00 89.25 830 ALA A CA 1
ATOM 6244 C C . ALA A 1 830 ? -4.567 -5.695 17.503 1.00 89.25 830 ALA A C 1
ATOM 6246 O O . ALA A 1 830 ? -5.268 -6.255 18.344 1.00 89.25 830 ALA A O 1
ATOM 6247 N N . ALA A 1 831 ? -4.675 -5.932 16.196 1.00 76.12 831 ALA A N 1
ATOM 6248 C CA . ALA A 1 831 ? -5.637 -6.873 15.649 1.00 76.12 831 ALA A CA 1
ATOM 6249 C C . ALA A 1 831 ? -5.429 -8.276 16.254 1.00 76.12 831 ALA A C 1
ATOM 6251 O O . ALA A 1 831 ? -4.308 -8.787 16.190 1.00 76.12 831 ALA A O 1
ATOM 6252 N N . PRO A 1 832 ? -6.477 -8.921 16.795 1.00 72.44 832 PRO A N 1
ATOM 6253 C CA . PRO A 1 832 ? -6.338 -10.256 17.369 1.00 72.44 832 PRO A CA 1
ATOM 6254 C C . PRO A 1 832 ? -6.024 -11.321 16.304 1.00 72.44 832 PRO A C 1
ATOM 6256 O O . PRO A 1 832 ? -5.330 -12.286 16.606 1.00 72.44 832 PRO A O 1
ATOM 6259 N N . THR A 1 833 ? -6.472 -11.145 15.051 1.00 76.75 833 THR A N 1
ATOM 6260 C CA . THR A 1 833 ? -6.344 -12.183 14.003 1.00 76.75 833 THR A CA 1
ATOM 6261 C C . THR A 1 833 ? -6.234 -11.669 12.550 1.00 76.75 833 THR A C 1
ATOM 6263 O O . THR A 1 833 ? -6.351 -12.462 11.619 1.00 76.75 833 THR A O 1
ATOM 6266 N N . GLY A 1 834 ? -5.973 -10.376 12.289 1.00 74.94 834 GLY A N 1
ATOM 6267 C CA . GLY A 1 834 ? -5.984 -9.841 10.912 1.00 74.94 834 GLY A CA 1
ATOM 6268 C C . GLY A 1 834 ? -5.095 -8.621 10.644 1.00 74.94 834 GLY A C 1
ATOM 6269 O O . GLY A 1 834 ? -4.506 -8.047 11.549 1.00 74.94 834 GLY A O 1
ATOM 6270 N N . ASN A 1 835 ? -5.005 -8.208 9.374 1.00 78.31 835 ASN A N 1
ATOM 6271 C CA . ASN A 1 835 ? -4.242 -7.017 8.958 1.00 78.31 835 ASN A CA 1
ATOM 6272 C C . ASN A 1 835 ? -5.037 -5.702 9.079 1.00 78.31 835 ASN A C 1
ATOM 6274 O O . ASN A 1 835 ? -4.455 -4.625 8.948 1.00 78.31 835 ASN A O 1
ATOM 6278 N N . ALA A 1 836 ? -6.358 -5.771 9.274 1.00 85.88 836 ALA A N 1
ATOM 6279 C CA . ALA A 1 836 ? -7.192 -4.582 9.424 1.00 85.88 836 ALA A CA 1
ATOM 6280 C C . ALA A 1 836 ? -6.998 -3.959 10.820 1.00 85.88 836 ALA A C 1
ATOM 6282 O O . ALA A 1 836 ? -6.844 -4.703 11.787 1.00 85.88 836 ALA A O 1
ATOM 6283 N N . PRO A 1 837 ? -7.008 -2.622 10.957 1.00 92.81 837 PRO A N 1
ATOM 6284 C CA . PRO A 1 837 ? -6.969 -1.978 12.265 1.00 92.81 837 PRO A CA 1
ATOM 6285 C C . PRO A 1 837 ? -8.248 -2.266 13.065 1.00 92.81 837 PRO A C 1
ATOM 6287 O O . PRO A 1 837 ? -9.350 -2.277 12.510 1.00 92.81 837 PRO A O 1
ATOM 6290 N N . TYR A 1 838 ? -8.088 -2.488 14.371 1.00 96.12 838 TYR A N 1
ATOM 6291 C CA . TYR A 1 838 ? -9.176 -2.691 15.326 1.00 96.12 838 TYR A CA 1
ATOM 6292 C C . TYR A 1 838 ? -9.110 -1.646 16.439 1.00 96.12 838 TYR A C 1
ATOM 6294 O O . TYR A 1 838 ? -8.045 -1.119 16.773 1.00 96.12 838 TYR A O 1
ATOM 6302 N N . PHE A 1 839 ? -10.257 -1.395 17.056 1.00 97.38 839 PHE A N 1
ATOM 6303 C CA . PHE A 1 839 ? -10.329 -0.722 18.343 1.00 97.38 839 PHE A CA 1
ATOM 6304 C C . PHE A 1 839 ? -11.142 -1.558 19.324 1.00 97.38 839 PHE A C 1
ATOM 6306 O O . PHE A 1 839 ? -12.151 -2.170 18.974 1.00 97.38 839 PHE A O 1
ATOM 6313 N N . GLN A 1 840 ? -10.657 -1.600 20.553 1.00 97.50 840 GLN A N 1
ATOM 6314 C CA . GLN A 1 840 ? -11.298 -2.223 21.687 1.00 97.50 840 GLN A CA 1
ATOM 6315 C C . GLN A 1 840 ? -12.386 -1.294 22.224 1.00 97.50 840 GLN A C 1
ATOM 6317 O O . GLN A 1 840 ? -12.207 -0.080 22.310 1.00 97.50 840 GLN A O 1
ATOM 6322 N N . VAL A 1 841 ? -13.508 -1.886 22.604 1.00 98.38 841 VAL A N 1
ATOM 6323 C CA . VAL A 1 841 ? -14.651 -1.242 23.239 1.00 98.38 841 VAL A CA 1
ATOM 6324 C C . VAL A 1 841 ? -14.877 -1.948 24.566 1.00 98.38 841 VAL A C 1
ATOM 6326 O O . VAL A 1 841 ? -15.008 -3.173 24.603 1.00 98.38 841 VAL A O 1
ATOM 6329 N N . ARG A 1 842 ? -14.909 -1.184 25.656 1.00 98.44 842 ARG A N 1
ATOM 6330 C CA . ARG A 1 842 ? -15.207 -1.681 27.000 1.00 98.44 842 ARG A CA 1
ATOM 6331 C C . ARG A 1 842 ? -16.531 -1.090 27.454 1.00 98.44 842 ARG A C 1
ATOM 6333 O O . ARG A 1 842 ? -16.717 0.121 27.394 1.00 98.44 842 ARG A O 1
ATOM 6340 N N . VAL A 1 843 ? -17.464 -1.936 27.874 1.00 98.56 843 VAL A N 1
ATOM 6341 C CA . VAL A 1 843 ? -18.828 -1.539 28.244 1.00 98.56 843 VAL A CA 1
ATOM 6342 C C . VAL A 1 843 ? -19.096 -1.919 29.696 1.00 98.56 843 VAL A C 1
ATOM 6344 O O . VAL A 1 843 ? -18.867 -3.059 30.105 1.00 98.56 843 VAL A O 1
ATOM 6347 N N . ALA A 1 844 ? -19.578 -0.948 30.470 1.00 98.50 844 ALA A N 1
ATOM 6348 C CA . ALA A 1 844 ? -19.844 -1.076 31.896 1.00 98.50 844 ALA A CA 1
ATOM 6349 C C . ALA A 1 844 ? -21.068 -1.972 32.200 1.00 98.50 844 ALA A C 1
ATOM 6351 O O . ALA A 1 844 ? -21.944 -2.137 31.345 1.00 98.50 844 ALA A O 1
ATOM 6352 N N . PRO A 1 845 ? -21.184 -2.499 33.436 1.00 98.38 845 PRO A N 1
ATOM 6353 C CA . PRO A 1 845 ? -22.321 -3.322 33.840 1.00 98.38 845 PRO A CA 1
ATOM 6354 C C . PRO A 1 845 ? -23.676 -2.616 33.689 1.00 98.38 845 PRO A C 1
ATOM 6356 O O . PRO A 1 845 ? -23.816 -1.432 34.005 1.00 98.38 845 PRO A O 1
ATOM 6359 N N . GLY A 1 846 ? -24.700 -3.366 33.280 1.00 96.75 846 GLY A N 1
ATOM 6360 C CA . GLY A 1 846 ? -26.083 -2.900 33.127 1.00 96.75 846 GLY A CA 1
ATOM 6361 C C . GLY A 1 846 ? -26.336 -2.027 31.894 1.00 96.75 846 GLY A C 1
ATOM 6362 O O . GLY A 1 846 ? -27.411 -1.438 31.772 1.00 96.75 846 GLY A O 1
ATOM 6363 N N . VAL A 1 847 ? -25.355 -1.913 30.998 1.00 98.06 847 VAL A N 1
ATOM 6364 C CA . VAL A 1 847 ? -25.431 -1.106 29.775 1.00 98.06 847 VAL A CA 1
ATOM 6365 C C . VAL A 1 847 ? -25.700 -2.017 28.579 1.00 98.06 847 VAL A C 1
ATOM 6367 O O . VAL A 1 847 ? -25.189 -3.132 28.504 1.00 98.06 847 VAL A O 1
ATOM 6370 N N . ASP A 1 848 ? -26.506 -1.544 27.632 1.00 97.94 848 ASP A N 1
ATOM 6371 C CA . ASP A 1 848 ? -26.759 -2.234 26.366 1.00 97.94 848 ASP A CA 1
ATOM 6372 C C . ASP A 1 848 ? -25.586 -2.020 25.394 1.00 97.94 848 ASP A C 1
ATOM 6374 O O . ASP A 1 848 ? -25.422 -0.935 24.826 1.00 97.94 848 ASP A O 1
ATOM 6378 N N . ALA A 1 849 ? -24.762 -3.052 25.198 1.00 98.25 849 ALA A N 1
ATOM 6379 C CA . ALA A 1 849 ? -23.602 -2.975 24.315 1.00 98.25 849 ALA A CA 1
ATOM 6380 C C . ALA A 1 849 ? -23.987 -2.852 22.830 1.00 98.25 849 ALA A C 1
ATOM 6382 O O . ALA A 1 849 ? -23.253 -2.225 22.063 1.00 98.25 849 ALA A O 1
ATOM 6383 N N . GLY A 1 850 ? -25.145 -3.387 22.422 1.00 98.00 850 GLY A N 1
ATOM 6384 C CA . GLY A 1 850 ? -25.650 -3.273 21.051 1.00 98.00 850 GLY A CA 1
ATOM 6385 C C . GLY A 1 850 ? -25.983 -1.827 20.689 1.00 98.00 850 GLY A C 1
ATOM 6386 O O . GLY A 1 850 ? -25.643 -1.357 19.599 1.00 98.00 850 GLY A O 1
ATOM 6387 N N . LEU A 1 851 ? -26.562 -1.086 21.637 1.00 98.06 851 LEU A N 1
ATOM 6388 C CA . LEU A 1 851 ? -26.862 0.336 21.477 1.00 98.06 851 LEU A CA 1
ATOM 6389 C C . LEU A 1 851 ? -25.593 1.199 21.384 1.00 98.06 851 LEU A C 1
ATOM 6391 O O . LEU A 1 851 ? -25.509 2.079 20.524 1.00 98.06 851 LEU A O 1
ATOM 6395 N N . ILE A 1 852 ? -24.592 0.930 22.230 1.00 98.44 852 ILE A N 1
ATOM 6396 C CA . ILE A 1 852 ? -23.287 1.614 22.190 1.00 98.44 852 ILE A CA 1
ATOM 6397 C C . ILE A 1 852 ? -22.595 1.377 20.845 1.00 98.44 852 ILE A C 1
ATOM 6399 O O . ILE A 1 852 ? -22.136 2.322 20.203 1.00 98.44 852 ILE A O 1
ATOM 6403 N N . LEU A 1 853 ? -22.574 0.126 20.391 1.00 98.38 853 LEU A N 1
ATOM 6404 C CA . LEU A 1 853 ? -21.969 -0.277 19.130 1.00 98.38 853 LEU A CA 1
ATOM 6405 C C . LEU A 1 853 ? -22.648 0.377 17.919 1.00 98.38 853 LEU A C 1
ATOM 6407 O O . LEU A 1 853 ? -21.961 0.964 17.084 1.00 98.38 853 LEU A O 1
ATOM 6411 N N . CYS A 1 854 ? -23.983 0.334 17.836 1.00 98.56 854 CYS A N 1
ATOM 6412 C CA . CYS A 1 854 ? -24.731 1.041 16.789 1.00 98.56 854 CYS A CA 1
ATOM 6413 C C . CYS A 1 854 ? -24.419 2.546 16.810 1.00 98.56 854 CYS A C 1
ATOM 6415 O O . CYS A 1 854 ? -24.274 3.166 15.757 1.00 98.56 854 CYS A O 1
ATOM 6417 N N . GLY A 1 855 ? -24.244 3.108 18.011 1.00 98.44 855 GLY A N 1
ATOM 6418 C CA . GLY A 1 855 ? -23.788 4.474 18.235 1.00 98.44 855 GLY A CA 1
ATOM 6419 C C . GLY A 1 855 ? -22.453 4.793 17.560 1.00 98.44 855 GLY A C 1
ATOM 6420 O O . GLY A 1 855 ? -22.349 5.733 16.772 1.00 98.44 855 GLY A O 1
ATOM 6421 N N . LEU A 1 856 ? -21.436 3.979 17.840 1.00 98.25 856 LEU A N 1
ATOM 6422 C CA . LEU A 1 856 ? -20.085 4.141 17.296 1.00 98.25 856 LEU A CA 1
ATOM 6423 C C . LEU A 1 856 ? -20.055 3.982 15.765 1.00 98.25 856 LEU A C 1
ATOM 6425 O O . LEU A 1 856 ? -19.452 4.809 15.079 1.00 98.25 856 LEU A O 1
ATOM 6429 N N . LEU A 1 857 ? -20.762 2.984 15.220 1.00 98.12 857 LEU A N 1
ATOM 6430 C CA . LEU A 1 857 ? -20.836 2.737 13.771 1.00 98.12 857 LEU A CA 1
ATOM 6431 C C . LEU A 1 857 ? -21.528 3.888 13.019 1.00 98.12 857 LEU A C 1
ATOM 6433 O O . LEU A 1 857 ? -21.091 4.291 11.941 1.00 98.12 857 LEU A O 1
ATOM 6437 N N . ALA A 1 858 ? -22.581 4.461 13.601 1.00 98.19 858 ALA A N 1
ATOM 6438 C CA . ALA A 1 858 ? -23.268 5.624 13.048 1.00 98.19 858 ALA A CA 1
ATOM 6439 C C . ALA A 1 858 ? -22.397 6.897 13.076 1.00 98.19 858 ALA A C 1
ATOM 6441 O O . ALA A 1 858 ? -22.439 7.700 12.141 1.00 98.19 858 ALA A O 1
ATOM 6442 N N . ILE A 1 859 ? -21.570 7.081 14.111 1.00 97.75 859 ILE A N 1
ATOM 6443 C CA . ILE A 1 859 ? -20.620 8.204 14.187 1.00 97.75 859 ILE A CA 1
ATOM 6444 C C . ILE A 1 859 ? -19.531 8.086 13.114 1.00 97.75 859 ILE A C 1
ATOM 6446 O O . ILE A 1 859 ? -19.156 9.093 12.506 1.00 97.75 859 ILE A O 1
ATOM 6450 N N . ASP A 1 860 ? -19.053 6.872 12.833 1.00 96.88 860 ASP A N 1
ATOM 6451 C CA . ASP A 1 860 ? -18.091 6.640 11.751 1.00 96.88 860 ASP A CA 1
ATOM 6452 C C . ASP A 1 860 ? -18.643 7.049 10.378 1.00 96.88 860 ASP A C 1
ATOM 6454 O O . ASP A 1 860 ? -17.893 7.571 9.547 1.00 96.88 860 ASP A O 1
ATOM 6458 N N . LYS A 1 861 ? -19.961 6.924 10.174 1.00 96.62 861 LYS A N 1
ATOM 6459 C CA . LYS A 1 861 ? -20.647 7.428 8.976 1.00 96.62 861 LYS A CA 1
ATOM 6460 C C . LYS A 1 861 ? -20.752 8.954 8.934 1.00 96.62 861 LYS A C 1
ATOM 6462 O O . LYS A 1 861 ? -20.517 9.553 7.889 1.00 96.62 861 LYS A O 1
ATOM 6467 N N . LEU A 1 862 ? -21.036 9.601 10.066 1.00 95.31 862 LEU A N 1
ATOM 6468 C CA . LEU A 1 862 ? -21.188 11.062 10.159 1.00 95.31 862 LEU A CA 1
ATOM 6469 C C . LEU A 1 862 ? -19.880 11.851 9.967 1.00 95.31 862 LEU A C 1
ATOM 6471 O O . LEU A 1 862 ? -19.905 13.046 9.696 1.00 95.31 862 LEU A O 1
ATOM 6475 N N . ARG A 1 863 ? -18.709 11.225 10.111 1.00 86.25 863 ARG A N 1
ATOM 6476 C CA . ARG A 1 863 ? -17.424 11.940 10.215 1.00 86.25 863 ARG A CA 1
ATOM 6477 C C . ARG A 1 863 ? -16.982 12.717 8.955 1.00 86.25 863 ARG A C 1
ATOM 6479 O O . ARG A 1 863 ? -16.035 13.502 9.065 1.00 86.25 863 ARG A O 1
ATOM 6486 N N . ARG A 1 864 ? -17.612 12.528 7.785 1.00 62.53 864 ARG A N 1
ATOM 6487 C CA . ARG A 1 864 ? -17.290 13.278 6.545 1.00 62.53 864 ARG A CA 1
ATOM 6488 C C . ARG A 1 864 ? -18.374 14.243 6.048 1.00 62.53 864 ARG A C 1
ATOM 6490 O O . ARG A 1 864 ? -18.066 14.996 5.127 1.00 62.53 864 ARG A O 1
ATOM 6497 N N . THR A 1 865 ? -19.586 14.222 6.603 1.00 50.06 865 THR A N 1
ATOM 6498 C CA . THR A 1 865 ? -20.626 15.222 6.285 1.00 50.06 865 THR A CA 1
ATOM 6499 C C . THR A 1 865 ? -20.369 16.502 7.056 1.00 50.06 865 THR A C 1
ATOM 6501 O O . THR A 1 865 ? -20.427 17.580 6.428 1.00 50.06 865 THR A O 1
#

pLDDT: mean 72.66, std 23.97, range [25.44, 98.62]

Foldseek 3Di:
DPPDPDDDLVLLLLQLLLLLLLLLLLLLLLLQCLLLPLCQCVVVVVVVVVVVVVVVVVVVVVVVVVVVDDDPDDDDDDPPPPPDPPDDDQLLLLLLVLLLLLLCLLLVLLQAAPDVPDCPRLLNVLLVQLLVLLVVCVVCVVVCVPDDPLVSVLVSLLSSVVDVSSVSNVSSLLSNLLSQLSNVSVVCVVVPVVVVVVVVPPCPDDDPPPPVCVVCVVVVVCVVCCVVCVVVVVVVLVPDPCNSLVSLLSSLLSNLVSLLSPALSRRDLSSLLSNLLSLLSNLLSCVSNCVCVVQCVVCVVPVDPVSLVVRSSSSSNVSSVVSNVCSLPRHCVVPVPSNVVSVVSNCCSHSVNCSRPQLVVCVVVVHPSPPPRSSSVSSSVSSSSSVVSSCSSLVSSPPSSVVSSLVSVLSSCVSHPVVSVVSSVVSPDPDPDPVCNVVVVVVVVVSVVSSVVVPDDPDDPDDDDDDDDDDDPVVVVVVVVVVVVVVVCVVDDDDDDDDDDDDDDDDDDDDDDDDDDDDDDDDDDDDDDDDDDDDDDDDDPPVVVVVVVVVVVVVVVVVVVPDPDDDDDPPPPPVVVVDDDDDDDDPVVVVVVVVVVPDPPPVPDVVVVVVVVVVVVVVVVVVVVVVVVVCVVDDPPDDDDDDDDDDDDDDDDDDDDDDDDDDDDDDDDDDDDDDDDDDPPPPPPPALFPVQAFAPPDKDKWKDFPPFAQDQDFDKDFIAHLLRHGQWIWTQHCPDPQHWIFIAGPVRHTRWIKRCVQVPVDPQGWIFIGHPVRHGQWTKDWDDDDVWTKIFTAGPVRQTAWIWTDPLPQQFIFIAGSVRHTFKTKGWDDDNDDPTTMMMIMGHHRDRVVVVVNVSSRVNNVPPD